Protein AF-0000000068716112 (afdb_homodimer)

Sequence (1054 aa):
MGLIYKVADQDWEFESIHKLNYKTFVEEIPQHEETKDRFRIDRFHEENTYLICLDEDRLVGMVAVRGKRPFSLDYKISNLDVYLQEHGEKVYEIRLLSVEREYRNGRALLGLIRFLHRYLLLNGYELALISATTRELALYEQMGFKVFHTLVGTEEAAFQPMYVTPAMFEESSVGGIMTKEYTFLPGPVDIEENVRKAFSTRPISHRSKSFQVMMDNVKKRLLYMTKAKHVQLMLGTGTLANDAIALQLRSLKGKGLVLTNGEFGNRLVGHAKRAQLHFDTYKKEMGDPFIYTELEEIMTTGNYEWLWFVHHETSTGMLNDLNELNTLCNENQIKLCVDCISSIGAIPLDLKDVYFASGVSGKAIKSYTGISFVFHNHIVKINEAVPAYMDIGMYEENESIPYSQSWNLIYALQEALKRFEDEKVFVKIKETYEYIEEVITDMGLKLVSPKEHAAKIILTIQLSEGQSSKTVGDALALQGYIVHYESAYLQKNNWIQIACLNHYKERDMKRMLNCLQMCLFQSGVHIMGLIYKVADQDWEFESIHKLNYKTFVEEIPQHEETKDRFRIDRFHEENTYLICLDEDRLVGMVAVRGKRPFSLDYKISNLDVYLQEHGEKVYEIRLLSVEREYRNGRALLGLIRFLHRYLLLNGYELALISATTRELALYEQMGFKVFHTLVGTEEAAFQPMYVTPAMFEESSVGGIMTKEYTFLPGPVDIEENVRKAFSTRPISHRSKSFQVMMDNVKKRLLYMTKAKHVQLMLGTGTLANDAIALQLRSLKGKGLVLTNGEFGNRLVGHAKRAQLHFDTYKKEMGDPFIYTELEEIMTTGNYEWLWFVHHETSTGMLNDLNELNTLCNENQIKLCVDCISSIGAIPLDLKDVYFASGVSGKAIKSYTGISFVFHNHIVKINEAVPAYMDIGMYEENESIPYSQSWNLIYALQEALKRFEDEKVFVKIKETYEYIEEVITDMGLKLVSPKEHAAKIILTIQLSEGQSSKTVGDALALQGYIVHYESAYLQKNNWIQIACLNHYKERDMKRMLNCLQMCLFQSGVHI

InterPro domains:
  IPR000182 GNAT domain [PS51186] (3-167)
  IPR000192 Aminotransferase class V domain [PF00266] (201-378)
  IPR015421 Pyridoxal phosphate-dependent transferase, major domain [G3DSA:3.40.640.10] (192-424)
  IPR015422 Pyridoxal phosphate-dependent transferase, small domain [G3DSA:3.90.1150.10] (184-517)
  IPR015424 Pyridoxal phosphate-dependent transferase [SSF53383] (179-519)
  IPR016181 Acyl-CoA N-acyltransferase [SSF55729] (5-164)

Secondary structure (DSSP, 8-state):
---EEEE--SHHHHHHHHHHHHIIIIIIS--S---TT-----TTTTT-EEEEEEETTEEEEEEEEE-SSSPGGGGT-TTHHHHHHHH-SSEEEEEEEEE-GGGTTTHHHHHHHHHHHHHHHHTT-SEEEEEEEGGGHHHHHHTT-EE-S--EE-SSSEEEEEEE-HHHHHHSHHHHHH---EE--SSS-PPPHHHHHHHTSPP--TTSHHHHHHHHHHHHHHHHHH--SEEEEEES-HHHHHHHHHHHHTT--S-EEEEESSHHHHHHHHHHHHTT--EEEEE--TTPPP-HHHHHHHHHHTT-SEEEEESEETTTTEE--HHHHHHHHHHTTPEEEEE-TTTBTTB----TT-SEEEEESSSTT-S-S-EEEEEESSPPPP-TTS-GGG-HHHHHHTTT-SS---HHHHHHHHHHHGGGGSTHHHHHHHHHHHHHHHHHHHTTPEESS-GGGB-TTEEEEEPPTTS-HHHHHHHHHHTTEE-B--SHHHHHHTEEEEE--S---HHHHHHHHHHHHHHHH-SS---/-PPEEEE--SHHHHHHHHHHHHIIIIIIS--S---TT-----TTTTT-EEEEEEETTEEEEEEEEE-SSSPGGGGT-TTHHHHHHTT-SSEEEEEEEEE-GGGTTTHHHHHHHHHHHHHHHHTT-SEEEEEEEGGGHHHHHHTT-EE-S--EE-SSSEEEEEEE-HHHHHHSHHHHHH---EE--SSS-PPPHHHHHHHTSPP--TTSHHHHHHHHHHHHHHHHHH--SEEEEEES-HHHHHHHHHHHHTT--S-EEEEESSHHHHHHHHHHHHTT--EEEEE--TTPPP-HHHHHHHHHHS--SEEEEESEETTTTEE--HHHHHHHHHHTTPEEEEE-TTTBTTB----TT-SEEEEESSSTT-S-S-EEEEEESSPPPP-TTS-GGG-HHHHHHTTT-SS---HHHHHHHHHHHGGGGSTHHHHHHHHHHHHHHHHHHHTTPEESS-GGGB-TTEEEEEPPTTS-HHHHHHHHHHTTEE-B--SHHHHHHTEEEEE--S---HHHHHHHHHHHHHHHH-SS---

Foldseek 3Di:
DDKFKDWDDDDVVVQLLQQQLLCVCVPVQNQDDDDPVNGHDDPCNVQWTKIFIDDVPHTFWIKIKGQDDDDPVVVWDVPVVVVDVVFDDREMEIDDTDGHPVPPPCRRNLLSVLLVLLVCVVVPHRKYKYFAWPVCVVVCVLQQWDFDDDWTDDPSTITTITMHGNVSRCPGNSNVVRQFFAEQELFQHDADPQLVVLLPDDWDFCPDPVNLVLLVLLFVLLCVQAVFDGKAKAFAAQLLQLLLVLLLCLVPPFEEEQEDAADVSVVSVVSNVVNVGHYYYDYDHHQDADDVVVVLVCLQVVLHQEYEYEQQRPLQQFGHDPPSVLVSCVVSVHAYEYECASVRLQAGHYCHRHAWYKYFQRGLLNHNGTMMMITGNDQFAADPVDDPSSGVNCRSVVVNPNDGDTSSRSSSSSSSSVVSVDNVLNVQLLVQLVVVVVLCVVLVWDFSHDPVGGNSFKTKTQADPVDALVQLQSQLSSVRYHWAQPDPSNRVRRIIMGGSSDRDDPVVVVVSSLSSSCSRPPVRSPD/DDKFKDWDDDDVVVQLLQQQLLCVCVPVQNQDDDDPVNGHDDPCNVQWTKIFIDDVPHTFWIKIKGQDDDDPVVVWDVPVVVVDVVFDDREMEIDDTDGHPVPPPCRRNLLSVLLVLLVCVVVPHRKYKYFAWPVCVVVCVLQQWDADDDWTGDPSTITTITMHGNVSRCPGNSNVVRQFFAEQELFQHDADPQLVVLLPDDWDFCPDPVNLVLLVLLFVLLCVQAVFDGKAKAFAAQLLQLLLVLLLCLVPPFEEEQEDAADVSVVSVVSNVVNVGHYYYDYDHHQDADDVVVVLVCLQPVLHQEYEYEQQRPLQQFGHDPPSVLVSCVVSVHAYEYECASVRLQAGHYCHRHAWYKYFQRGLLNHNGTMMMITGNDQFAADPVDDPSSGVNCRSVVVNPNDGDTSSRSSSSSSSSVVSVDNVLNVQLLVQLVVVVVLCVVLVWDFSHDPVGGNSFKTKTQADPVDALVQLQSQLSSVRYHWAQPDPSNRVRRIIMGGSSDRDDPVVVVVSSLSSSCVRPPVRSPD

Organism: Bacillus thuringiensis (NCBI:txid1428)

pLDDT: mean 93.8, std 7.83, range [31.08, 98.94]

Structure (mmCIF, N/CA/C/O backbone):
data_AF-0000000068716112-model_v1
#
loop_
_entity.id
_entity.type
_entity.pdbx_description
1 polymer 'GNAT family N-acetyltransferase'
#
loop_
_atom_site.group_PDB
_atom_site.id
_atom_site.type_symbol
_atom_site.label_atom_id
_atom_site.label_alt_id
_atom_site.label_comp_id
_atom_site.label_asym_id
_atom_site.label_entity_id
_atom_site.label_seq_id
_atom_site.pdbx_PDB_ins_code
_atom_site.Cartn_x
_atom_site.Cartn_y
_atom_site.Cartn_z
_atom_site.occupancy
_atom_site.B_iso_or_equiv
_atom_site.auth_seq_id
_atom_site.auth_comp_id
_atom_site.auth_asym_id
_atom_site.auth_atom_id
_atom_site.pdbx_PDB_model_num
ATOM 1 N N . MET A 1 1 ? 30.016 -29.625 -19.828 1 50.44 1 MET A N 1
ATOM 2 C CA . MET A 1 1 ? 28.578 -29.547 -19.688 1 50.44 1 MET A CA 1
ATOM 3 C C . MET A 1 1 ? 28.203 -29.094 -18.281 1 50.44 1 MET A C 1
ATOM 5 O O . MET A 1 1 ? 28.938 -29.344 -17.312 1 50.44 1 MET A O 1
ATOM 9 N N . GLY A 1 2 ? 27.344 -28 -18.125 1 78 2 GLY A N 1
ATOM 10 C CA . GLY A 1 2 ? 27.125 -27.297 -16.875 1 78 2 GLY A CA 1
ATOM 11 C C . GLY A 1 2 ? 26.422 -28.141 -15.828 1 78 2 GLY A C 1
ATOM 12 O O . GLY A 1 2 ? 25.844 -29.172 -16.141 1 78 2 GLY A O 1
ATOM 13 N N . LEU A 1 3 ? 26.672 -28.141 -14.578 1 91 3 LEU A N 1
ATOM 14 C CA . LEU A 1 3 ? 26.078 -28.828 -13.438 1 91 3 LEU A CA 1
ATOM 15 C C . LEU A 1 3 ? 24.562 -28.688 -13.445 1 91 3 LEU A C 1
ATOM 17 O O . LEU A 1 3 ? 24.031 -27.625 -13.797 1 91 3 LEU A O 1
ATOM 21 N N . ILE A 1 4 ? 23.938 -29.812 -13.273 1 91.06 4 ILE A N 1
ATOM 22 C CA . ILE A 1 4 ? 22.484 -29.828 -13.219 1 91.06 4 ILE A CA 1
ATOM 23 C C . ILE A 1 4 ? 22.016 -30.016 -11.773 1 91.06 4 ILE A C 1
ATOM 25 O O . ILE A 1 4 ? 22.516 -30.891 -11.062 1 91.06 4 ILE A O 1
ATOM 29 N N . TYR A 1 5 ? 21.125 -29.234 -11.367 1 94.12 5 TYR A N 1
ATOM 30 C CA . TYR A 1 5 ? 20.547 -29.328 -10.039 1 94.12 5 TYR A CA 1
ATOM 31 C C . TYR A 1 5 ? 19.078 -29.734 -10.109 1 94.12 5 TYR A C 1
ATOM 33 O O . TYR A 1 5 ? 18.297 -29.125 -10.859 1 94.12 5 TYR A O 1
ATOM 41 N N . LYS A 1 6 ? 18.688 -30.719 -9.383 1 93.38 6 LYS A N 1
ATOM 42 C CA . LYS A 1 6 ? 17.297 -31.188 -9.438 1 93.38 6 LYS A CA 1
ATOM 43 C C . LYS A 1 6 ? 16.938 -31.984 -8.188 1 93.38 6 LYS A C 1
ATOM 45 O O . LYS A 1 6 ? 17.797 -32.25 -7.348 1 93.38 6 LYS A O 1
ATOM 50 N N . VAL A 1 7 ? 15.672 -32.25 -8.062 1 94.94 7 VAL A N 1
ATOM 51 C CA . VAL A 1 7 ? 15.195 -33.188 -7.047 1 94.94 7 VAL A CA 1
ATOM 52 C C . VAL A 1 7 ? 15.359 -34.625 -7.555 1 94.94 7 VAL A C 1
ATOM 54 O O . VAL A 1 7 ? 14.953 -34.938 -8.672 1 94.94 7 VAL A O 1
ATOM 57 N N . ALA A 1 8 ? 16 -35.469 -6.746 1 96.06 8 ALA A N 1
ATOM 58 C CA . ALA A 1 8 ? 16.188 -36.844 -7.156 1 96.06 8 ALA A CA 1
ATOM 59 C C . ALA A 1 8 ? 14.859 -37.531 -7.406 1 96.06 8 ALA A C 1
ATOM 61 O O . ALA A 1 8 ? 13.93 -37.406 -6.598 1 96.06 8 ALA A O 1
ATOM 62 N N . ASP A 1 9 ? 14.789 -38.25 -8.562 1 92 9 ASP A N 1
ATOM 63 C CA . ASP A 1 9 ? 13.523 -38.906 -8.875 1 92 9 ASP A CA 1
ATOM 64 C C . ASP A 1 9 ? 13.75 -40.188 -9.664 1 92 9 ASP A C 1
ATOM 66 O O . ASP A 1 9 ? 12.797 -40.844 -10.078 1 92 9 ASP A O 1
ATOM 70 N N . GLN A 1 10 ? 15.039 -40.531 -9.852 1 93.25 10 GLN A N 1
ATOM 71 C CA . GLN A 1 10 ? 15.367 -41.75 -10.57 1 93.25 10 GLN A CA 1
ATOM 72 C C . GLN A 1 10 ? 16.047 -42.75 -9.656 1 93.25 10 GLN A C 1
ATOM 74 O O . GLN A 1 10 ? 16.766 -42.375 -8.734 1 93.25 10 GLN A O 1
ATOM 79 N N . ASP A 1 11 ? 15.984 -43.938 -10.023 1 94.81 11 ASP A N 1
ATOM 80 C CA . ASP A 1 11 ? 16.516 -45 -9.195 1 94.81 11 ASP A CA 1
ATOM 81 C C . ASP A 1 11 ? 18.047 -44.906 -9.086 1 94.81 11 ASP A C 1
ATOM 83 O O . ASP A 1 11 ? 18.594 -45.062 -7.996 1 94.81 11 ASP A O 1
ATOM 87 N N . TRP A 1 12 ? 18.641 -44.656 -10.195 1 95.5 12 TRP A N 1
ATOM 88 C CA . TRP A 1 12 ? 20.094 -44.625 -10.18 1 95.5 12 TRP A CA 1
ATOM 89 C C . TRP A 1 12 ? 20.609 -43.469 -9.32 1 95.5 12 TRP A C 1
ATOM 91 O O . TRP A 1 12 ? 21.688 -43.531 -8.734 1 95.5 12 TRP A O 1
ATOM 101 N N . GLU A 1 13 ? 19.844 -42.406 -9.266 1 96.25 13 GLU A N 1
ATOM 102 C CA . GLU A 1 13 ? 20.203 -41.25 -8.43 1 96.25 13 GLU A CA 1
ATOM 103 C C . GLU A 1 13 ? 20.188 -41.625 -6.949 1 96.25 13 GLU A C 1
ATOM 105 O O . GLU A 1 13 ? 21.109 -41.281 -6.207 1 96.25 13 GLU A O 1
ATOM 110 N N . PHE A 1 14 ? 19.203 -42.375 -6.555 1 96.81 14 PHE A N 1
ATOM 111 C CA . PHE A 1 14 ? 19.094 -42.781 -5.16 1 96.81 14 PHE A CA 1
ATOM 112 C C . PHE A 1 14 ? 20.234 -43.719 -4.785 1 96.81 14 PHE A C 1
ATOM 114 O O . PHE A 1 14 ? 20.766 -43.656 -3.68 1 96.81 14 PHE A O 1
ATOM 121 N N . GLU A 1 15 ? 20.594 -44.594 -5.695 1 96.12 15 GLU A N 1
ATOM 122 C CA . GLU A 1 15 ? 21.734 -45.469 -5.461 1 96.12 15 GLU A CA 1
ATOM 123 C C . GLU A 1 15 ? 23.016 -44.656 -5.258 1 96.12 15 GLU A C 1
ATOM 125 O O . GLU A 1 15 ? 23.797 -44.938 -4.348 1 96.12 15 GLU A O 1
ATOM 130 N N . SER A 1 16 ? 23.172 -43.719 -6.145 1 96.44 16 SER A N 1
ATOM 131 C CA . SER A 1 16 ? 24.328 -42.844 -6.047 1 96.44 16 SER A CA 1
ATOM 132 C C . SER A 1 16 ? 24.312 -42.062 -4.75 1 96.44 16 SER A C 1
ATOM 134 O O . SER A 1 16 ? 25.375 -41.781 -4.172 1 96.44 16 SER A O 1
ATOM 136 N N . ILE A 1 17 ? 23.156 -41.656 -4.301 1 97.5 17 ILE A N 1
ATOM 137 C CA . ILE A 1 17 ? 22.984 -40.906 -3.053 1 97.5 17 ILE A CA 1
ATOM 138 C C . ILE A 1 17 ? 23.469 -41.75 -1.881 1 97.5 17 ILE A C 1
ATOM 140 O O . ILE A 1 17 ? 24.219 -41.281 -1.027 1 97.5 17 ILE A O 1
ATOM 144 N N . HIS A 1 18 ? 23.109 -43 -1.832 1 96.5 18 HIS A N 1
ATOM 145 C CA . HIS A 1 18 ? 23.516 -43.906 -0.754 1 96.5 18 HIS A CA 1
ATOM 146 C C . HIS A 1 18 ? 25.031 -44.125 -0.752 1 96.5 18 HIS A C 1
ATOM 148 O O . HIS A 1 18 ? 25.641 -44.219 0.312 1 96.5 18 HIS A O 1
ATOM 154 N N . LYS A 1 19 ? 25.609 -44.156 -1.897 1 95.44 19 LYS A N 1
ATOM 155 C CA . LYS A 1 19 ? 27.062 -44.312 -2.018 1 95.44 19 LYS A CA 1
ATOM 156 C C . LYS A 1 19 ? 27.797 -43.062 -1.527 1 95.44 19 LYS A C 1
ATOM 158 O O . LYS A 1 19 ? 28.797 -43.188 -0.804 1 95.44 19 LYS A O 1
ATOM 163 N N . LEU A 1 20 ? 27.297 -41.969 -1.969 1 95.19 20 LEU A N 1
ATOM 164 C CA . LEU A 1 20 ? 27.922 -40.719 -1.538 1 95.19 20 LEU A CA 1
ATOM 165 C C . LEU A 1 20 ? 27.719 -40.5 -0.041 1 95.19 20 LEU A C 1
ATOM 167 O O . LEU A 1 20 ? 28.609 -39.969 0.634 1 95.19 20 LEU A O 1
ATOM 171 N N . ASN A 1 21 ? 26.594 -40.844 0.463 1 94.19 21 ASN A N 1
ATOM 172 C CA . ASN A 1 21 ? 26.344 -40.812 1.898 1 94.19 21 ASN A CA 1
ATOM 173 C C . ASN A 1 21 ? 27.375 -41.594 2.678 1 94.19 21 ASN A C 1
ATOM 175 O O . ASN A 1 21 ? 27.906 -41.125 3.678 1 94.19 21 ASN A O 1
ATOM 179 N N . TYR A 1 22 ? 27.641 -42.75 2.225 1 93.44 22 TYR A N 1
ATOM 180 C CA . TYR A 1 22 ? 28.609 -43.625 2.863 1 93.44 22 TYR A CA 1
ATOM 181 C C . TYR A 1 22 ? 30.016 -43.031 2.805 1 93.44 22 TYR A C 1
ATOM 183 O O . TYR A 1 22 ? 30.703 -42.938 3.822 1 93.44 22 TYR A O 1
ATOM 191 N N . LYS A 1 23 ? 30.375 -42.594 1.644 1 92.31 23 LYS A N 1
ATOM 192 C CA . LYS A 1 23 ? 31.703 -42.031 1.439 1 92.31 23 LYS A CA 1
ATOM 193 C C . LYS A 1 23 ? 31.938 -40.844 2.365 1 92.31 23 LYS A C 1
ATOM 195 O O . LYS A 1 23 ? 33 -40.719 2.98 1 92.31 23 LYS A O 1
ATOM 200 N N . THR A 1 24 ? 30.984 -40 2.488 1 89.44 24 THR A N 1
ATOM 201 C CA . THR A 1 24 ? 31.156 -38.75 3.227 1 89.44 24 THR A CA 1
ATOM 202 C C . THR A 1 24 ? 31 -39 4.727 1 89.44 24 THR A C 1
ATOM 204 O O . THR A 1 24 ? 31.828 -38.562 5.52 1 89.44 24 THR A O 1
ATOM 207 N N . PHE A 1 25 ? 30.016 -39.781 5.148 1 87.31 25 PHE A N 1
ATOM 208 C CA . PHE A 1 25 ? 29.625 -39.781 6.555 1 87.31 25 PHE A CA 1
ATOM 209 C C . PHE A 1 25 ? 30.062 -41.062 7.246 1 87.31 25 PHE A C 1
ATOM 211 O O . PHE A 1 25 ? 29.797 -41.25 8.43 1 87.31 25 PHE A O 1
ATOM 218 N N . VAL A 1 26 ? 30.703 -41.906 6.508 1 84.44 26 VAL A N 1
ATOM 219 C CA . VAL A 1 26 ? 31.312 -43.094 7.113 1 84.44 26 VAL A CA 1
ATOM 220 C C . VAL A 1 26 ? 32.812 -43.031 6.922 1 84.44 26 VAL A C 1
ATOM 222 O O . VAL A 1 26 ? 33.594 -43.188 7.883 1 84.44 26 VAL A O 1
ATOM 225 N N . GLU A 1 27 ? 33.25 -42.656 5.789 1 86.19 27 GLU A N 1
ATOM 226 C CA . GLU A 1 27 ? 34.688 -42.719 5.48 1 86.19 27 GLU A CA 1
ATOM 227 C C . GLU A 1 27 ? 35.375 -41.375 5.805 1 86.19 27 GLU A C 1
ATOM 229 O O . GLU A 1 27 ? 36.406 -41.375 6.445 1 86.19 27 GLU A O 1
ATOM 234 N N . GLU A 1 28 ? 34.812 -40.344 5.398 1 84 28 GLU A N 1
ATOM 235 C CA . GLU A 1 28 ? 35.469 -39.062 5.582 1 84 28 GLU A CA 1
ATOM 236 C C . GLU A 1 28 ? 35.25 -38.5 6.984 1 84 28 GLU A C 1
ATOM 238 O O . GLU A 1 28 ? 36.156 -37.969 7.617 1 84 28 GLU A O 1
ATOM 243 N N . ILE A 1 29 ? 33.969 -38.594 7.383 1 77.88 29 ILE A N 1
ATOM 244 C CA . ILE A 1 29 ? 33.594 -38.219 8.734 1 77.88 29 ILE A CA 1
ATOM 245 C C . ILE A 1 29 ? 33.094 -39.438 9.508 1 77.88 29 ILE A C 1
ATOM 247 O O . ILE A 1 29 ? 31.922 -39.812 9.352 1 77.88 29 ILE A O 1
ATOM 251 N N . PRO A 1 30 ? 33.938 -39.969 10.25 1 72.56 30 PRO A N 1
ATOM 252 C CA . PRO A 1 30 ? 33.562 -41.25 10.859 1 72.56 30 PRO A CA 1
ATOM 253 C C . PRO A 1 30 ? 32.438 -41.125 11.891 1 72.56 30 PRO A C 1
ATOM 255 O O . PRO A 1 30 ? 32.719 -40.969 13.086 1 72.56 30 PRO A O 1
ATOM 258 N N . GLN A 1 31 ? 31.234 -41.094 11.453 1 70.62 31 GLN A N 1
ATOM 259 C CA . GLN A 1 31 ? 30.078 -41 12.32 1 70.62 31 GLN A CA 1
ATOM 260 C C . GLN A 1 31 ? 29.375 -42.344 12.492 1 70.62 31 GLN A C 1
ATOM 262 O O . GLN A 1 31 ? 28.641 -42.531 13.461 1 70.62 31 GLN A O 1
ATOM 267 N N . HIS A 1 32 ? 29.656 -43.188 11.492 1 76.19 32 HIS A N 1
ATOM 268 C CA . HIS A 1 32 ? 28.906 -44.438 11.469 1 76.19 32 HIS A CA 1
ATOM 269 C C . HIS A 1 32 ? 29.828 -45.625 11.25 1 76.19 32 HIS A C 1
ATOM 271 O O . HIS A 1 32 ? 30.984 -45.438 10.859 1 76.19 32 HIS A O 1
ATOM 277 N N . GLU A 1 33 ? 29.266 -46.75 11.422 1 76.31 33 GLU A N 1
ATOM 278 C CA . GLU A 1 33 ? 30.031 -47.969 11.273 1 76.31 33 GLU A CA 1
ATOM 279 C C . GLU A 1 33 ? 30.234 -48.344 9.797 1 76.31 33 GLU A C 1
ATOM 281 O O . GLU A 1 33 ? 29.359 -48.062 8.969 1 76.31 33 GLU A O 1
ATOM 286 N N . GLU A 1 34 ? 31.422 -48.875 9.539 1 81.69 34 GLU A N 1
ATOM 287 C CA . GLU A 1 34 ? 31.734 -49.281 8.172 1 81.69 34 GLU A CA 1
ATOM 288 C C . GLU A 1 34 ? 30.906 -50.5 7.766 1 81.69 34 GLU A C 1
ATOM 290 O O . GLU A 1 34 ? 30.594 -51.344 8.602 1 81.69 34 GLU A O 1
ATOM 295 N N . THR A 1 35 ? 30.438 -50.438 6.562 1 78.56 35 THR A N 1
ATOM 296 C CA . THR A 1 35 ? 29.703 -51.594 6.023 1 78.56 35 THR A CA 1
ATOM 297 C C . THR A 1 35 ? 30.438 -52.188 4.828 1 78.56 35 THR A C 1
ATOM 299 O O . THR A 1 35 ? 31.172 -51.469 4.125 1 78.56 35 THR A O 1
ATOM 302 N N . LYS A 1 36 ? 30.234 -53.406 4.594 1 77.62 36 LYS A N 1
ATOM 303 C CA . LYS A 1 36 ? 30.922 -54.125 3.527 1 77.62 36 LYS A CA 1
ATOM 304 C C . LYS A 1 36 ? 30.484 -53.625 2.154 1 77.62 36 LYS A C 1
ATOM 306 O O . LYS A 1 36 ? 31.312 -53.469 1.251 1 77.62 36 LYS A O 1
ATOM 311 N N . ASP A 1 37 ? 29.281 -53.344 1.991 1 81.88 37 ASP A N 1
ATOM 312 C CA . ASP A 1 37 ? 28.719 -53 0.694 1 81.88 37 ASP A CA 1
ATOM 313 C C . ASP A 1 37 ? 28.984 -51.531 0.362 1 81.88 37 ASP A C 1
ATOM 315 O O . ASP A 1 37 ? 28.641 -51.062 -0.726 1 81.88 37 ASP A O 1
ATOM 319 N N . ARG A 1 38 ? 29.562 -50.812 1.226 1 86.56 38 ARG A N 1
ATOM 320 C CA . ARG A 1 38 ? 29.969 -49.406 1.066 1 86.56 38 ARG A CA 1
ATOM 321 C C . ARG A 1 38 ? 28.812 -48.562 0.618 1 86.56 38 ARG A C 1
ATOM 323 O O . ARG A 1 38 ? 28.938 -47.781 -0.34 1 86.56 38 ARG A O 1
ATOM 330 N N . PHE A 1 39 ? 27.578 -48.844 1.138 1 88.88 39 PHE A N 1
ATOM 331 C CA . PHE A 1 39 ? 26.391 -48.031 0.961 1 88.88 39 PHE A CA 1
ATOM 332 C C . PHE A 1 39 ? 25.734 -47.719 2.305 1 88.88 39 PHE A C 1
ATOM 334 O O . PHE A 1 39 ? 25.812 -48.5 3.236 1 88.88 39 PHE A O 1
ATOM 341 N N . ARG A 1 40 ? 25.125 -46.438 2.434 1 91.12 40 ARG A N 1
ATOM 342 C CA . ARG A 1 40 ? 24.406 -46.062 3.652 1 91.12 40 ARG A CA 1
ATOM 343 C C . ARG A 1 40 ? 23.078 -45.375 3.326 1 91.12 40 ARG A C 1
ATOM 345 O O . ARG A 1 40 ? 23.031 -44.375 2.613 1 91.12 40 ARG A O 1
ATOM 352 N N . ILE A 1 41 ? 22.109 -46.031 3.811 1 93.81 41 ILE A N 1
ATOM 353 C CA . ILE A 1 41 ? 20.766 -45.438 3.686 1 93.81 41 ILE A CA 1
ATOM 354 C C . ILE A 1 41 ? 20.438 -44.625 4.934 1 93.81 41 ILE A C 1
ATOM 356 O O . ILE A 1 41 ? 20.5 -45.156 6.051 1 93.81 41 ILE A O 1
ATOM 360 N N . ASP A 1 42 ? 20.109 -43.375 4.727 1 93.88 42 ASP A N 1
ATOM 361 C CA . ASP A 1 42 ? 19.734 -42.5 5.84 1 93.88 42 ASP A CA 1
ATOM 362 C C . ASP A 1 42 ? 18.484 -43 6.543 1 93.88 42 ASP A C 1
ATOM 364 O O . ASP A 1 42 ? 17.562 -43.5 5.891 1 93.88 42 ASP A O 1
ATOM 368 N N . ARG A 1 43 ? 18.453 -42.906 7.84 1 93.19 43 ARG A N 1
ATOM 369 C CA . ARG A 1 43 ? 17.344 -43.438 8.641 1 93.19 43 ARG A CA 1
ATOM 370 C C . ARG A 1 43 ? 16.031 -42.781 8.25 1 93.19 43 ARG A C 1
ATOM 372 O O . ARG A 1 43 ? 14.961 -43.344 8.453 1 93.19 43 ARG A O 1
ATOM 379 N N . PHE A 1 44 ? 16.031 -41.531 7.672 1 95.94 44 PHE A N 1
ATOM 380 C CA . PHE A 1 44 ? 14.82 -40.812 7.281 1 95.94 44 PHE A CA 1
ATOM 381 C C . PHE A 1 44 ? 14.625 -40.875 5.773 1 95.94 44 PHE A C 1
ATOM 383 O O . PHE A 1 44 ? 13.938 -40.031 5.203 1 95.94 44 PHE A O 1
ATOM 390 N N . HIS A 1 45 ? 15.211 -41.75 5.074 1 96.06 45 HIS A N 1
ATOM 391 C CA . HIS A 1 45 ? 15.266 -41.812 3.619 1 96.06 45 HIS A CA 1
ATOM 392 C C . HIS A 1 45 ? 13.875 -41.719 3.004 1 96.06 45 HIS A C 1
ATOM 394 O O . HIS A 1 45 ? 13.688 -41 2.02 1 96.06 45 HIS A O 1
ATOM 400 N N . GLU A 1 46 ? 12.883 -42.281 3.627 1 95 46 GLU A N 1
ATOM 401 C CA . GLU A 1 46 ? 11.539 -42.344 3.045 1 95 46 GLU A CA 1
ATOM 402 C C . GLU A 1 46 ? 10.875 -40.969 3.084 1 95 46 GLU A C 1
ATOM 404 O O . GLU A 1 46 ? 9.984 -40.688 2.277 1 95 46 GLU A O 1
ATOM 409 N N . GLU A 1 47 ? 11.305 -40.125 3.982 1 95.88 47 GLU A N 1
ATOM 410 C CA . GLU A 1 47 ? 10.688 -38.812 4.152 1 95.88 47 GLU A CA 1
ATOM 411 C C . GLU A 1 47 ? 11.578 -37.719 3.602 1 95.88 47 GLU A C 1
ATOM 413 O O . GLU A 1 47 ? 11.148 -36.562 3.463 1 95.88 47 GLU A O 1
ATOM 418 N N . ASN A 1 48 ? 12.75 -38.062 3.246 1 97.19 48 ASN A N 1
ATOM 419 C CA . ASN A 1 48 ? 13.703 -37.062 2.752 1 97.19 48 ASN A CA 1
ATOM 420 C C . ASN A 1 48 ? 13.375 -36.625 1.326 1 97.19 48 ASN A C 1
ATOM 422 O O . ASN A 1 48 ? 12.961 -37.469 0.504 1 97.19 48 ASN A O 1
ATOM 426 N N . THR A 1 49 ? 13.469 -35.406 1.067 1 97.69 49 THR A N 1
ATOM 427 C CA . THR A 1 49 ? 13.648 -34.906 -0.293 1 97.69 49 THR A CA 1
ATOM 428 C C . THR A 1 49 ? 15.125 -34.656 -0.585 1 97.69 49 THR A C 1
ATOM 430 O O . THR A 1 49 ? 15.773 -33.875 0.114 1 97.69 49 THR A O 1
ATOM 433 N N . TYR A 1 50 ? 15.672 -35.312 -1.598 1 98.44 50 TYR A N 1
ATOM 434 C CA . TYR A 1 50 ? 17.078 -35.125 -1.935 1 98.44 50 TYR A CA 1
ATOM 435 C C . TYR A 1 50 ? 17.266 -34.156 -3.078 1 98.44 50 TYR A C 1
ATOM 437 O O . TYR A 1 50 ? 16.75 -34.344 -4.176 1 98.44 50 TYR A O 1
ATOM 445 N N . LEU A 1 51 ? 17.875 -33.062 -2.816 1 98.19 51 LEU A N 1
ATOM 446 C CA . LEU A 1 51 ? 18.344 -32.125 -3.832 1 98.19 51 LEU A CA 1
ATOM 447 C C . LEU A 1 51 ? 19.75 -32.469 -4.289 1 98.19 51 LEU A C 1
ATOM 449 O O . LEU A 1 51 ? 20.672 -32.562 -3.469 1 98.19 51 LEU A O 1
ATOM 453 N N . ILE A 1 52 ? 19.969 -32.656 -5.586 1 97.81 52 ILE A N 1
ATOM 454 C CA . ILE A 1 52 ? 21.234 -33.25 -6.031 1 97.81 52 ILE A CA 1
ATOM 455 C C . ILE A 1 52 ? 21.844 -32.375 -7.129 1 97.81 52 ILE A C 1
ATOM 457 O O . ILE A 1 52 ? 21.156 -31.531 -7.727 1 97.81 52 ILE A O 1
ATOM 461 N N . CYS A 1 53 ? 23.078 -32.5 -7.285 1 97 53 CYS A N 1
ATOM 462 C CA . CYS A 1 53 ? 23.875 -31.922 -8.352 1 97 53 CYS A CA 1
ATOM 463 C C . CYS A 1 53 ? 24.484 -33 -9.242 1 97 53 CYS A C 1
ATOM 465 O O . CYS A 1 53 ? 25.156 -33.906 -8.758 1 97 53 CYS A O 1
ATOM 467 N N . LEU A 1 54 ? 24.266 -32.906 -10.508 1 95.75 54 LEU A N 1
ATOM 468 C CA . LEU A 1 54 ? 24.75 -33.906 -11.453 1 95.75 54 LEU A CA 1
ATOM 469 C C . LEU A 1 54 ? 25.734 -33.281 -12.438 1 95.75 54 LEU A C 1
ATOM 471 O O . LEU A 1 54 ? 25.562 -32.125 -12.867 1 95.75 54 LEU A O 1
ATOM 475 N N . ASP A 1 55 ? 26.75 -33.875 -12.664 1 95.06 55 ASP A N 1
ATOM 476 C CA . ASP A 1 55 ? 27.594 -33.688 -13.828 1 95.06 55 ASP A CA 1
ATOM 477 C C . ASP A 1 55 ? 27.375 -34.781 -14.867 1 95.06 55 ASP A C 1
ATOM 479 O O . ASP A 1 55 ? 28.016 -35.844 -14.805 1 95.06 55 ASP A O 1
ATOM 483 N N . GLU A 1 56 ? 26.484 -34.469 -15.828 1 88.94 56 GLU A N 1
ATOM 484 C CA . GLU A 1 56 ? 26 -35.469 -16.75 1 88.94 56 GLU A CA 1
ATOM 485 C C . GLU A 1 56 ? 25.312 -36.625 -16.016 1 88.94 56 GLU A C 1
ATOM 487 O O . GLU A 1 56 ? 24.391 -36.375 -15.227 1 88.94 56 GLU A O 1
ATOM 492 N N . ASP A 1 57 ? 25.875 -37.781 -16.047 1 88.81 57 ASP A N 1
ATOM 493 C CA . ASP A 1 57 ? 25.203 -38.938 -15.422 1 88.81 57 ASP A CA 1
ATOM 494 C C . ASP A 1 57 ? 25.906 -39.344 -14.125 1 88.81 57 ASP A C 1
ATOM 496 O O . ASP A 1 57 ? 25.828 -40.5 -13.703 1 88.81 57 ASP A O 1
ATOM 500 N N . ARG A 1 58 ? 26.516 -38.344 -13.531 1 94.69 58 ARG A N 1
ATOM 501 C CA . ARG A 1 58 ? 27.219 -38.594 -12.281 1 94.69 58 ARG A CA 1
ATOM 502 C C . ARG A 1 58 ? 26.734 -37.656 -11.172 1 94.69 58 ARG A C 1
ATOM 504 O O . ARG A 1 58 ? 26.672 -36.438 -11.359 1 94.69 58 ARG A O 1
ATOM 511 N N . LEU A 1 59 ? 26.406 -38.281 -10.062 1 96.75 59 LEU A N 1
ATOM 512 C CA . LEU A 1 59 ? 26.031 -37.469 -8.898 1 96.75 59 LEU A CA 1
ATOM 513 C C . LEU A 1 59 ? 27.281 -36.875 -8.234 1 96.75 59 LEU A C 1
ATOM 515 O O . LEU A 1 59 ? 28.188 -37.625 -7.836 1 96.75 59 LEU A O 1
ATOM 519 N N . VAL A 1 60 ? 27.328 -35.625 -8.117 1 96.75 60 VAL A N 1
ATOM 520 C CA . VAL A 1 60 ? 28.562 -35 -7.617 1 96.75 60 VAL A CA 1
ATOM 521 C C . VAL A 1 60 ? 28.281 -34.281 -6.301 1 96.75 60 VAL A C 1
ATOM 523 O O . VAL A 1 60 ? 29.219 -33.938 -5.574 1 96.75 60 VAL A O 1
ATOM 526 N N . GLY A 1 61 ? 27.031 -34.062 -5.957 1 97.38 61 GLY A N 1
ATOM 527 C CA . GLY A 1 61 ? 26.656 -33.438 -4.703 1 97.38 61 GLY A CA 1
ATOM 528 C C . GLY A 1 61 ? 25.219 -33.719 -4.301 1 97.38 61 GLY A C 1
ATOM 529 O O . GLY A 1 61 ? 24.391 -34.094 -5.137 1 97.38 61 GLY A O 1
ATOM 530 N N . MET A 1 62 ? 24.938 -33.531 -3.006 1 97.88 62 MET A N 1
ATOM 531 C CA . MET A 1 62 ? 23.578 -33.75 -2.523 1 97.88 62 MET A CA 1
ATOM 532 C C . MET A 1 62 ? 23.328 -33 -1.227 1 97.88 62 MET A C 1
ATOM 534 O O . MET A 1 62 ? 24.266 -32.594 -0.54 1 97.88 62 MET A O 1
ATOM 538 N N . VAL A 1 63 ? 22.094 -32.781 -0.945 1 97.5 63 VAL A N 1
ATOM 539 C CA . VAL A 1 63 ? 21.594 -32.312 0.347 1 97.5 63 VAL A CA 1
ATOM 540 C C . VAL A 1 63 ? 20.172 -32.844 0.561 1 97.5 63 VAL A C 1
ATOM 542 O O . VAL A 1 63 ? 19.406 -32.969 -0.394 1 97.5 63 VAL A O 1
ATOM 545 N N . ALA A 1 64 ? 19.875 -33.219 1.737 1 98 64 ALA A N 1
ATOM 546 C CA . ALA A 1 64 ? 18.547 -33.719 2.068 1 98 64 ALA A CA 1
ATOM 547 C C . ALA A 1 64 ? 17.766 -32.719 2.908 1 98 64 ALA A C 1
ATOM 549 O O . ALA A 1 64 ? 18.344 -32.031 3.76 1 98 64 ALA A O 1
ATOM 550 N N . VAL A 1 65 ? 16.469 -32.656 2.641 1 98 65 VAL A N 1
ATOM 551 C CA . VAL A 1 65 ? 15.586 -31.766 3.389 1 98 65 VAL A CA 1
ATOM 552 C C . VAL A 1 65 ? 14.32 -32.5 3.814 1 98 65 VAL A C 1
ATOM 554 O O . VAL A 1 65 ? 13.805 -33.344 3.062 1 98 65 VAL A O 1
ATOM 557 N N . ARG A 1 66 ? 13.93 -32.25 5.016 1 96.88 66 ARG A N 1
ATOM 558 C CA . ARG A 1 66 ? 12.742 -32.938 5.539 1 96.88 66 ARG A CA 1
ATOM 559 C C . ARG A 1 66 ? 11.953 -32 6.457 1 96.88 66 ARG A C 1
ATOM 561 O O . ARG A 1 66 ? 12.539 -31.25 7.25 1 96.88 66 ARG A O 1
ATOM 568 N N . GLY A 1 67 ? 10.562 -32 6.297 1 95 67 GLY A N 1
ATOM 569 C CA . GLY A 1 67 ? 9.711 -31.125 7.078 1 95 67 GLY A CA 1
ATOM 570 C C . GLY A 1 67 ? 8.891 -31.859 8.125 1 95 67 GLY A C 1
ATOM 571 O O . GLY A 1 67 ? 8.102 -31.25 8.844 1 95 67 GLY A O 1
ATOM 572 N N . LYS A 1 68 ? 9.109 -33.156 8.273 1 94.38 68 LYS A N 1
ATOM 573 C CA . LYS A 1 68 ? 8.32 -33.969 9.195 1 94.38 68 LYS A CA 1
ATOM 574 C C . LYS A 1 68 ? 9.117 -34.281 10.461 1 94.38 68 LYS A C 1
ATOM 576 O O . LYS A 1 68 ? 10.281 -34.688 10.383 1 94.38 68 LYS A O 1
ATOM 581 N N . ARG A 1 69 ? 8.531 -34.094 11.602 1 91.94 69 ARG A N 1
ATOM 582 C CA . ARG A 1 69 ? 9.125 -34.438 12.883 1 91.94 69 ARG A CA 1
ATOM 583 C C . ARG A 1 69 ? 8.922 -35.906 13.211 1 91.94 69 ARG A C 1
ATOM 585 O O . ARG A 1 69 ? 7.992 -36.562 12.711 1 91.94 69 ARG A O 1
ATOM 592 N N . PRO A 1 70 ? 9.805 -36.469 14.008 1 94.75 70 PRO A N 1
ATOM 593 C CA . PRO A 1 70 ? 10.945 -35.844 14.672 1 94.75 70 PRO A CA 1
ATOM 594 C C . PRO A 1 70 ? 12.141 -35.625 13.742 1 94.75 70 PRO A C 1
ATOM 596 O O . PRO A 1 70 ? 12.367 -36.469 12.852 1 94.75 70 PRO A O 1
ATOM 599 N N . PHE A 1 71 ? 12.805 -34.594 13.969 1 95.19 71 PHE A N 1
ATOM 600 C CA . PHE A 1 71 ? 14.062 -34.344 13.273 1 95.19 71 PHE A CA 1
ATOM 601 C C . PHE A 1 71 ? 15.203 -35.094 13.93 1 95.19 71 PHE A C 1
ATOM 603 O O . PHE A 1 71 ? 15.062 -35.625 15.031 1 95.19 71 PHE A O 1
ATOM 610 N N . SER A 1 72 ? 16.359 -35.25 13.219 1 94 72 SER A N 1
ATOM 611 C CA . SER A 1 72 ? 17.562 -35.812 13.828 1 94 72 SER A CA 1
ATOM 612 C C . SER A 1 72 ? 17.969 -35.062 15.078 1 94 72 SER A C 1
ATOM 614 O O . SER A 1 72 ? 18.438 -35.656 16.047 1 94 72 SER A O 1
ATOM 616 N N . LEU A 1 73 ? 17.719 -33.781 15.07 1 94 73 LEU A N 1
ATOM 617 C CA . LEU A 1 73 ? 18.078 -32.906 16.188 1 94 73 LEU A CA 1
ATOM 618 C C . LEU A 1 73 ? 17.188 -33.156 17.391 1 94 73 LEU A C 1
ATOM 620 O O . LEU A 1 73 ? 17.578 -32.844 18.531 1 94 73 LEU A O 1
ATOM 624 N N . ASP A 1 74 ? 15.969 -33.625 17.172 1 93.75 74 ASP A N 1
ATOM 625 C CA . ASP A 1 74 ? 15.078 -33.969 18.281 1 93.75 74 ASP A CA 1
ATOM 626 C C . ASP A 1 74 ? 15.703 -35.031 19.188 1 93.75 74 ASP A C 1
ATOM 628 O O . ASP A 1 74 ? 15.406 -35.062 20.375 1 93.75 74 ASP A O 1
ATOM 632 N N . TYR A 1 75 ? 16.578 -35.844 18.641 1 91.62 75 TYR A N 1
ATOM 633 C CA . TYR A 1 75 ? 17.188 -36.938 19.391 1 91.62 75 TYR A CA 1
ATOM 634 C C . TYR A 1 75 ? 18.469 -36.469 20.094 1 91.62 75 TYR A C 1
ATOM 636 O O . TYR A 1 75 ? 19.016 -37.188 20.938 1 91.62 75 TYR A O 1
ATOM 644 N N . LYS A 1 76 ? 18.891 -35.312 19.797 1 90.38 76 LYS A N 1
ATOM 645 C CA . LYS A 1 76 ? 20.156 -34.812 20.344 1 90.38 76 LYS A CA 1
ATOM 646 C C . LYS A 1 76 ? 19.891 -33.688 21.344 1 90.38 76 LYS A C 1
ATOM 648 O O . LYS A 1 76 ? 20.75 -33.375 22.172 1 90.38 76 LYS A O 1
ATOM 653 N N . ILE A 1 77 ? 18.766 -32.969 21.109 1 91.94 77 ILE A N 1
ATOM 654 C CA . ILE A 1 77 ? 18.438 -31.812 21.938 1 91.94 77 ILE A CA 1
ATOM 655 C C . ILE A 1 77 ? 17.094 -32.031 22.625 1 91.94 77 ILE A C 1
ATOM 657 O O . ILE A 1 77 ? 16.062 -32.156 21.969 1 91.94 77 ILE A O 1
ATOM 661 N N . SER A 1 78 ? 16.969 -32.062 23.938 1 87.88 78 SER A N 1
ATOM 662 C CA . SER A 1 78 ? 15.773 -32.375 24.703 1 87.88 78 SER A CA 1
ATOM 663 C C . SER A 1 78 ? 14.734 -31.281 24.609 1 87.88 78 SER A C 1
ATOM 665 O O . SER A 1 78 ? 13.531 -31.547 24.578 1 87.88 78 SER A O 1
ATOM 667 N N . ASN A 1 79 ? 15.023 -30.031 24.469 1 87 79 ASN A N 1
ATOM 668 C CA . ASN A 1 79 ? 14.07 -28.938 24.453 1 87 79 ASN A CA 1
ATOM 669 C C . ASN A 1 79 ? 14.109 -28.172 23.141 1 87 79 ASN A C 1
ATOM 671 O O . ASN A 1 79 ? 14.016 -26.938 23.125 1 87 79 ASN A O 1
ATOM 675 N N . LEU A 1 80 ? 14.078 -28.953 22.109 1 90.12 80 LEU A N 1
ATOM 676 C CA . LEU A 1 80 ? 14.195 -28.328 20.797 1 90.12 80 LEU A CA 1
ATOM 677 C C . LEU A 1 80 ? 13 -27.438 20.5 1 90.12 80 LEU A C 1
ATOM 679 O O . LEU A 1 80 ? 13.141 -26.406 19.828 1 90.12 80 LEU A O 1
ATOM 683 N N . ASP A 1 81 ? 11.836 -27.75 21.016 1 88 81 ASP A N 1
ATOM 684 C CA . ASP A 1 81 ? 10.586 -27.047 20.75 1 88 81 ASP A CA 1
ATOM 685 C C . ASP A 1 81 ? 10.656 -25.594 21.234 1 88 81 ASP A C 1
ATOM 687 O O . ASP A 1 81 ? 10 -24.719 20.672 1 88 81 ASP A O 1
ATOM 691 N N . VAL A 1 82 ? 11.375 -25.391 22.266 1 82.69 82 VAL A N 1
ATOM 692 C CA . VAL A 1 82 ? 11.5 -24.047 22.812 1 82.69 82 VAL A CA 1
ATOM 693 C C . VAL A 1 82 ? 12.148 -23.125 21.781 1 82.69 82 VAL A C 1
ATOM 695 O O . VAL A 1 82 ? 11.75 -21.953 21.641 1 82.69 82 VAL A O 1
ATOM 698 N N . TYR A 1 83 ? 13.031 -23.703 21.016 1 78.94 83 TYR A N 1
ATOM 699 C CA . TYR A 1 83 ? 13.75 -22.922 20.016 1 78.94 83 TYR A CA 1
ATOM 700 C C . TYR A 1 83 ? 12.922 -22.75 18.75 1 78.94 83 TYR A C 1
ATOM 702 O O . TYR A 1 83 ? 13.039 -21.75 18.047 1 78.94 83 TYR A O 1
ATOM 710 N N . LEU A 1 84 ? 12.141 -23.719 18.5 1 80.81 84 LEU A N 1
ATOM 711 C CA . LEU A 1 84 ? 11.312 -23.703 17.297 1 80.81 84 LEU A CA 1
ATOM 712 C C . LEU A 1 84 ? 10.188 -22.688 17.422 1 80.81 84 LEU A C 1
ATOM 714 O O . LEU A 1 84 ? 9.906 -21.953 16.469 1 80.81 84 LEU A O 1
ATOM 718 N N . GLN A 1 85 ? 9.547 -22.609 18.484 1 73.06 85 GLN A N 1
ATOM 719 C CA . GLN A 1 85 ? 8.383 -21.766 18.703 1 73.06 85 GLN A CA 1
ATOM 720 C C . GLN A 1 85 ? 8.742 -20.281 18.562 1 73.06 85 GLN A C 1
ATOM 722 O O . GLN A 1 85 ? 7.914 -19.484 18.125 1 73.06 85 GLN A O 1
ATOM 727 N N . GLU A 1 86 ? 9.914 -20.078 18.75 1 71.06 86 GLU A N 1
ATOM 728 C CA . GLU A 1 86 ? 10.359 -18.688 18.719 1 71.06 86 GLU A CA 1
ATOM 729 C C . GLU A 1 86 ? 10.523 -18.188 17.281 1 71.06 86 GLU A C 1
ATOM 731 O O . GLU A 1 86 ? 10.367 -16.984 17.016 1 71.06 86 GLU A O 1
ATOM 736 N N . HIS A 1 87 ? 10.633 -19.203 16.422 1 73.38 87 HIS A N 1
ATOM 737 C CA . HIS A 1 87 ? 11.094 -18.719 15.125 1 73.38 87 HIS A CA 1
ATOM 738 C C . HIS A 1 87 ? 10.141 -19.125 14.016 1 73.38 87 HIS A C 1
ATOM 740 O O . HIS A 1 87 ? 10.266 -18.656 12.875 1 73.38 87 HIS A O 1
ATOM 746 N N . GLY A 1 88 ? 9.234 -19.984 14.289 1 80.38 88 GLY A N 1
ATOM 747 C CA . GLY A 1 88 ? 8.266 -20.281 13.242 1 80.38 88 GLY A CA 1
ATOM 748 C C . GLY A 1 88 ? 7.695 -21.688 13.344 1 80.38 88 GLY A C 1
ATOM 749 O O . GLY A 1 88 ? 8.227 -22.531 14.062 1 80.38 88 GLY A O 1
ATOM 750 N N . GLU A 1 89 ? 6.645 -21.922 12.602 1 84.94 89 GLU A N 1
ATOM 751 C CA . GLU A 1 89 ? 5.934 -23.203 12.695 1 84.94 89 GLU A CA 1
ATOM 752 C C . GLU A 1 89 ? 6.27 -24.109 11.516 1 84.94 89 GLU A C 1
ATOM 754 O O . GLU A 1 89 ? 6.227 -25.328 11.641 1 84.94 89 GLU A O 1
ATOM 759 N N . LYS A 1 90 ? 6.598 -23.562 10.406 1 93.25 90 LYS A N 1
ATOM 760 C CA . LYS A 1 90 ? 6.996 -24.359 9.25 1 93.25 90 LYS A CA 1
ATOM 761 C C . LYS A 1 90 ? 8.508 -24.578 9.219 1 93.25 90 LYS A C 1
ATOM 763 O O . LYS A 1 90 ? 9.234 -23.828 8.562 1 93.25 90 LYS A O 1
ATOM 768 N N . VAL A 1 91 ? 8.93 -25.703 9.812 1 95.31 91 VAL A N 1
ATOM 769 C CA . VAL A 1 91 ? 10.344 -25.953 10.055 1 95.31 91 VAL A CA 1
ATOM 770 C C . VAL A 1 91 ? 10.836 -27.109 9.164 1 95.31 91 VAL A C 1
ATOM 772 O O . VAL A 1 91 ? 10.117 -28.078 8.961 1 95.31 91 VAL A O 1
ATOM 775 N N . TYR A 1 92 ? 11.984 -26.953 8.633 1 97 92 TYR A N 1
ATOM 776 C CA . TYR A 1 92 ? 12.656 -28 7.875 1 97 92 TYR A CA 1
ATOM 777 C C . TYR A 1 92 ? 14.023 -28.312 8.461 1 97 92 TYR A C 1
ATOM 779 O O . TYR A 1 92 ? 14.688 -27.438 9.016 1 97 92 TYR A O 1
ATOM 787 N N . GLU A 1 93 ? 14.414 -29.547 8.406 1 97.69 93 GLU A N 1
ATOM 788 C CA . GLU A 1 93 ? 15.773 -29.953 8.766 1 97.69 93 GLU A CA 1
ATOM 789 C C . GLU A 1 93 ? 16.594 -30.25 7.516 1 97.69 93 GLU A C 1
ATOM 791 O O . GLU A 1 93 ? 16.156 -30.969 6.621 1 97.69 93 GLU A O 1
ATOM 796 N N . ILE A 1 94 ? 17.719 -29.656 7.438 1 97.81 94 ILE A N 1
ATOM 797 C CA . ILE A 1 94 ? 18.688 -29.875 6.371 1 97.81 94 ILE A CA 1
ATOM 798 C C . ILE A 1 94 ? 19.719 -30.906 6.824 1 97.81 94 ILE A C 1
ATOM 800 O O . ILE A 1 94 ? 20.297 -30.766 7.91 1 97.81 94 ILE A O 1
ATOM 804 N N . ARG A 1 95 ? 19.984 -31.891 6.004 1 95.75 95 ARG A N 1
ATOM 805 C CA . ARG A 1 95 ? 20.938 -32.938 6.348 1 95.75 95 ARG A CA 1
ATOM 806 C C . ARG A 1 95 ? 21.719 -33.406 5.121 1 95.75 95 ARG A C 1
ATOM 808 O O . ARG A 1 95 ? 21.344 -33.094 3.986 1 95.75 95 ARG A O 1
ATOM 815 N N . LEU A 1 96 ? 22.875 -34.094 5.34 1 94.62 96 LEU A N 1
ATOM 816 C CA . LEU A 1 96 ? 23.625 -34.875 4.363 1 94.62 96 LEU A CA 1
ATOM 817 C C . LEU A 1 96 ? 24.188 -33.969 3.266 1 94.62 96 LEU A C 1
ATOM 819 O O . LEU A 1 96 ? 24.141 -34.312 2.086 1 94.62 96 LEU A O 1
ATOM 823 N N . LEU A 1 97 ? 24.484 -32.781 3.633 1 93.56 97 LEU A N 1
ATOM 824 C CA . LEU A 1 97 ? 25.188 -31.953 2.66 1 93.56 97 LEU A CA 1
ATOM 825 C C . LEU A 1 97 ? 26.547 -32.531 2.311 1 93.56 97 LEU A C 1
ATOM 827 O O . LEU A 1 97 ? 27.406 -32.719 3.186 1 93.56 97 LEU A O 1
ATOM 831 N N . SER A 1 98 ? 26.734 -32.906 1.057 1 93.81 98 SER A N 1
ATOM 832 C CA . SER A 1 98 ? 27.984 -33.531 0.631 1 93.81 98 SER A CA 1
ATOM 833 C C . SER A 1 98 ? 28.297 -33.219 -0.83 1 93.81 98 SER A C 1
ATOM 835 O O . SER A 1 98 ? 27.375 -33.156 -1.663 1 93.81 98 SER A O 1
ATOM 837 N N . VAL A 1 99 ? 29.5 -33 -1.119 1 95.12 99 VAL A N 1
ATOM 838 C CA . VAL A 1 99 ? 30 -32.812 -2.475 1 95.12 99 VAL A CA 1
ATOM 839 C C . VAL A 1 99 ? 31.219 -33.719 -2.709 1 95.12 99 VAL A C 1
ATOM 841 O O . VAL A 1 99 ? 32.094 -33.812 -1.844 1 95.12 99 VAL A O 1
ATOM 844 N N . GLU A 1 100 ? 31.25 -34.281 -3.842 1 95.69 100 GLU A N 1
ATOM 845 C CA . GLU A 1 100 ? 32.406 -35.094 -4.207 1 95.69 100 GLU A CA 1
ATOM 846 C C . GLU A 1 100 ? 33.688 -34.281 -4.141 1 95.69 100 GLU A C 1
ATOM 848 O O . GLU A 1 100 ? 33.719 -33.125 -4.512 1 95.69 100 GLU A O 1
ATOM 853 N N . ARG A 1 101 ? 34.75 -34.906 -3.689 1 92.19 101 ARG A N 1
ATOM 854 C CA . ARG A 1 101 ? 36 -34.25 -3.439 1 92.19 101 ARG A CA 1
ATOM 855 C C . ARG A 1 101 ? 36.5 -33.5 -4.68 1 92.19 101 ARG A C 1
ATOM 857 O O . ARG A 1 101 ? 36.969 -32.375 -4.582 1 92.19 101 ARG A O 1
ATOM 864 N N . GLU A 1 102 ? 36.312 -34.094 -5.824 1 93.12 102 GLU A N 1
ATOM 865 C CA . GLU A 1 102 ? 36.812 -33.531 -7.086 1 93.12 102 GLU A CA 1
ATOM 866 C C . GLU A 1 102 ? 36.031 -32.25 -7.457 1 93.12 102 GLU A C 1
ATOM 868 O O . GLU A 1 102 ? 36.5 -31.469 -8.273 1 93.12 102 GLU A O 1
ATOM 873 N N . TYR A 1 103 ? 34.938 -32.094 -6.832 1 94.56 103 TYR A N 1
ATOM 874 C CA . TYR A 1 103 ? 34.062 -31 -7.219 1 94.56 103 TYR A CA 1
ATOM 875 C C . TYR A 1 103 ? 33.969 -29.953 -6.109 1 94.56 103 TYR A C 1
ATOM 877 O O . TYR A 1 103 ? 33.094 -29.078 -6.137 1 94.56 103 TYR A O 1
ATOM 885 N N . ARG A 1 104 ? 34.844 -30.062 -5.105 1 91.56 104 ARG A N 1
ATOM 886 C CA . ARG A 1 104 ? 34.812 -29.125 -3.988 1 91.56 104 ARG A CA 1
ATOM 887 C C . ARG A 1 104 ? 35.594 -27.859 -4.324 1 91.56 104 ARG A C 1
ATOM 889 O O . ARG A 1 104 ? 36.562 -27.5 -3.633 1 91.56 104 ARG A O 1
ATOM 896 N N . ASN A 1 105 ? 35.219 -27.25 -5.391 1 85.62 105 ASN A N 1
ATOM 897 C CA . ASN A 1 105 ? 35.781 -25.969 -5.832 1 85.62 105 ASN A CA 1
ATOM 898 C C . ASN A 1 105 ? 34.812 -24.812 -5.617 1 85.62 105 ASN A C 1
ATOM 900 O O . ASN A 1 105 ? 35.062 -23.703 -6.07 1 85.62 105 ASN A O 1
ATOM 904 N N . GLY A 1 106 ? 33.75 -25.125 -5.07 1 86.94 106 GLY A N 1
ATOM 905 C CA . GLY A 1 106 ? 32.812 -24.062 -4.707 1 86.94 106 GLY A CA 1
ATOM 906 C C . GLY A 1 106 ? 31.594 -24.016 -5.598 1 86.94 106 GLY A C 1
ATOM 907 O O . GLY A 1 106 ? 30.516 -23.656 -5.152 1 86.94 106 GLY A O 1
ATOM 908 N N . ARG A 1 107 ? 31.688 -24.375 -6.871 1 89.75 107 ARG A N 1
ATOM 909 C CA . ARG A 1 107 ? 30.609 -24.25 -7.844 1 89.75 107 ARG A CA 1
ATOM 910 C C . ARG A 1 107 ? 29.453 -25.172 -7.508 1 89.75 107 ARG A C 1
ATOM 912 O O . ARG A 1 107 ? 28.281 -24.766 -7.5 1 89.75 107 ARG A O 1
ATOM 919 N N . ALA A 1 108 ? 29.812 -26.406 -7.293 1 93.62 108 ALA A N 1
ATOM 920 C CA . ALA A 1 108 ? 28.781 -27.391 -6.992 1 93.62 108 ALA A CA 1
ATOM 921 C C . ALA A 1 108 ? 28.062 -27.062 -5.68 1 93.62 108 ALA A C 1
ATOM 923 O O . ALA A 1 108 ? 26.844 -27.141 -5.598 1 93.62 108 ALA A O 1
ATOM 924 N N . LEU A 1 109 ? 28.859 -26.734 -4.754 1 92.62 109 LEU A N 1
ATOM 925 C CA . LEU A 1 109 ? 28.297 -26.422 -3.438 1 92.62 109 LEU A CA 1
ATOM 926 C C . LEU A 1 109 ? 27.406 -25.203 -3.496 1 92.62 109 LEU A C 1
ATOM 928 O O . LEU A 1 109 ? 26.281 -25.219 -2.973 1 92.62 109 LEU A O 1
ATOM 932 N N . LEU A 1 110 ? 27.828 -24.141 -4.078 1 90.81 110 LEU A N 1
ATOM 933 C CA . LEU A 1 110 ? 27.062 -22.906 -4.168 1 90.81 110 LEU A CA 1
ATOM 934 C C . LEU A 1 110 ? 25.766 -23.125 -4.93 1 90.81 110 LEU A C 1
ATOM 936 O O . LEU A 1 110 ? 24.719 -22.578 -4.562 1 90.81 110 LEU A O 1
ATOM 940 N N . GLY A 1 111 ? 25.875 -23.906 -5.984 1 92.44 111 GLY A N 1
ATOM 941 C CA . GLY A 1 111 ? 24.672 -24.234 -6.727 1 92.44 111 GLY A CA 1
ATOM 942 C C . GLY A 1 111 ? 23.656 -25.031 -5.902 1 92.44 111 GLY A C 1
ATOM 943 O O . GLY A 1 111 ? 22.453 -24.812 -6.016 1 92.44 111 GLY A O 1
ATOM 944 N N . LEU A 1 112 ? 24.188 -25.922 -5.113 1 94.19 112 LEU A N 1
ATOM 945 C CA . LEU A 1 112 ? 23.312 -26.719 -4.258 1 94.19 112 LEU A CA 1
ATOM 946 C C . LEU A 1 112 ? 22.641 -25.844 -3.199 1 94.19 112 LEU A C 1
ATOM 948 O O . LEU A 1 112 ? 21.469 -26.031 -2.895 1 94.19 112 LEU A O 1
ATOM 952 N N . ILE A 1 113 ? 23.375 -24.938 -2.682 1 93.12 113 ILE A N 1
ATOM 953 C CA . ILE A 1 113 ? 22.844 -24.031 -1.66 1 93.12 113 ILE A CA 1
ATOM 954 C C . ILE A 1 113 ? 21.75 -23.156 -2.256 1 93.12 113 ILE A C 1
ATOM 956 O O . ILE A 1 113 ? 20.703 -22.953 -1.636 1 93.12 113 ILE A O 1
ATOM 960 N N . ARG A 1 114 ? 21.953 -22.656 -3.395 1 93.38 114 ARG A N 1
ATOM 961 C CA . ARG A 1 114 ? 20.953 -21.859 -4.09 1 93.38 114 ARG A CA 1
ATOM 962 C C . ARG A 1 114 ? 19.672 -22.656 -4.344 1 93.38 114 ARG A C 1
ATOM 964 O O . ARG A 1 114 ? 18.562 -22.172 -4.098 1 93.38 114 ARG A O 1
ATOM 971 N N . PHE A 1 115 ? 19.953 -23.828 -4.82 1 95 115 PHE A N 1
ATOM 972 C CA . PHE A 1 115 ? 18.828 -24.703 -5.113 1 95 115 PHE A CA 1
ATOM 973 C C . PHE A 1 115 ? 18.062 -25.047 -3.844 1 95 115 PHE A C 1
ATOM 975 O O . PHE A 1 115 ? 16.828 -25.062 -3.846 1 95 115 PHE A O 1
ATOM 982 N N . LEU A 1 116 ? 18.734 -25.297 -2.793 1 95.62 116 LEU A N 1
ATOM 983 C CA . LEU A 1 116 ? 18.141 -25.578 -1.494 1 95.62 116 LEU A CA 1
ATOM 984 C C . LEU A 1 116 ? 17.297 -24.391 -1.011 1 95.62 116 LEU A C 1
ATOM 986 O O . LEU A 1 116 ? 16.172 -24.578 -0.559 1 95.62 116 LEU A O 1
ATOM 990 N N . HIS A 1 117 ? 17.859 -23.25 -1.113 1 94 117 HIS A N 1
ATOM 991 C CA . HIS A 1 117 ? 17.141 -22.062 -0.674 1 94 117 HIS A CA 1
ATOM 992 C C . HIS A 1 117 ? 15.844 -21.875 -1.46 1 94 117 HIS A C 1
ATOM 994 O O . HIS A 1 117 ? 14.797 -21.578 -0.88 1 94 117 HIS A O 1
ATOM 1000 N N . ARG A 1 118 ? 15.898 -22.047 -2.729 1 95 118 ARG A N 1
ATOM 1001 C CA . ARG A 1 118 ? 14.719 -21.891 -3.576 1 95 118 ARG A CA 1
ATOM 1002 C C . ARG A 1 118 ? 13.664 -22.938 -3.238 1 95 118 ARG A C 1
ATOM 1004 O O . ARG A 1 118 ? 12.469 -22.656 -3.238 1 95 118 ARG A O 1
ATOM 1011 N N . TYR A 1 119 ? 14.141 -24.125 -2.977 1 96.62 119 TYR A N 1
ATOM 1012 C CA . TYR A 1 119 ? 13.219 -25.188 -2.59 1 96.62 119 TYR A CA 1
ATOM 1013 C C . TYR A 1 119 ? 12.5 -24.844 -1.294 1 96.62 119 TYR A C 1
ATOM 1015 O O . TYR A 1 119 ? 11.281 -25.031 -1.186 1 96.62 119 TYR A O 1
ATOM 1023 N N . LEU A 1 120 ? 13.25 -24.391 -0.363 1 96 120 LEU A N 1
ATOM 1024 C CA . LEU A 1 120 ? 12.68 -24.016 0.928 1 96 120 LEU A CA 1
ATOM 1025 C C . LEU A 1 120 ? 11.68 -22.875 0.776 1 96 120 LEU A C 1
ATOM 1027 O O . LEU A 1 120 ? 10.609 -22.891 1.376 1 96 120 LEU A O 1
ATOM 1031 N N . LEU A 1 121 ? 12.023 -21.922 -0.054 1 93.38 121 LEU A N 1
ATOM 1032 C CA . LEU A 1 121 ? 11.125 -20.797 -0.291 1 93.38 121 LEU A CA 1
ATOM 1033 C C . LEU A 1 121 ? 9.844 -21.25 -0.977 1 93.38 121 LEU A C 1
ATOM 1035 O O . LEU A 1 121 ? 8.75 -20.812 -0.625 1 93.38 121 LEU A O 1
ATOM 1039 N N . LEU A 1 122 ? 10.047 -22.109 -1.94 1 94.5 122 LEU A N 1
ATOM 1040 C CA . LEU A 1 122 ? 8.914 -22.641 -2.686 1 94.5 122 LEU A CA 1
ATOM 1041 C C . LEU A 1 122 ? 7.938 -23.344 -1.753 1 94.5 122 LEU A C 1
ATOM 1043 O O . LEU A 1 122 ? 6.73 -23.359 -2.01 1 94.5 122 LEU A O 1
ATOM 1047 N N . ASN A 1 123 ? 8.484 -23.828 -0.684 1 94.94 123 ASN A N 1
ATOM 1048 C CA . ASN A 1 123 ? 7.652 -24.578 0.248 1 94.94 123 ASN A CA 1
ATOM 1049 C C . ASN A 1 123 ? 7.258 -23.734 1.455 1 94.94 123 ASN A C 1
ATOM 1051 O O . ASN A 1 123 ? 6.66 -24.25 2.406 1 94.94 123 ASN A O 1
ATOM 1055 N N . GLY A 1 124 ? 7.605 -22.5 1.5 1 94.19 124 GLY A N 1
ATOM 1056 C CA . GLY A 1 124 ? 7.148 -21.562 2.5 1 94.19 124 GLY A CA 1
ATOM 1057 C C . GLY A 1 124 ? 7.758 -21.797 3.869 1 94.19 124 GLY A C 1
ATOM 1058 O O . GLY A 1 124 ? 7.07 -21.688 4.887 1 94.19 124 GLY A O 1
ATOM 1059 N N . TYR A 1 125 ? 9.055 -22.109 3.918 1 95.19 125 TYR A N 1
ATOM 1060 C CA . TYR A 1 125 ? 9.68 -22.406 5.203 1 95.19 125 TYR A CA 1
ATOM 1061 C C . TYR A 1 125 ? 9.82 -21.141 6.035 1 95.19 125 TYR A C 1
ATOM 1063 O O . TYR A 1 125 ? 9.984 -20.047 5.492 1 95.19 125 TYR A O 1
ATOM 1071 N N . GLU A 1 126 ? 9.766 -21.281 7.301 1 94 126 GLU A N 1
ATOM 1072 C CA . GLU A 1 126 ? 10 -20.188 8.242 1 94 126 GLU A CA 1
ATOM 1073 C C . GLU A 1 126 ? 11.336 -20.359 8.961 1 94 126 GLU A C 1
ATOM 1075 O O . GLU A 1 126 ? 11.961 -19.375 9.367 1 94 126 GLU A O 1
ATOM 1080 N N . LEU A 1 127 ? 11.648 -21.656 9.148 1 94.81 127 LEU A N 1
ATOM 1081 C CA . LEU A 1 127 ? 12.859 -22 9.875 1 94.81 127 LEU A CA 1
ATOM 1082 C C . LEU A 1 127 ? 13.492 -23.281 9.312 1 94.81 127 LEU A C 1
ATOM 1084 O O . LEU A 1 127 ? 12.789 -24.25 9.023 1 94.81 127 LEU A O 1
ATOM 1088 N N . ALA A 1 128 ? 14.766 -23.188 9.062 1 96.62 128 ALA A N 1
ATOM 1089 C CA . ALA A 1 128 ? 15.523 -24.359 8.672 1 96.62 128 ALA A CA 1
ATOM 1090 C C . ALA A 1 128 ? 16.625 -24.672 9.68 1 96.62 128 ALA A C 1
ATOM 1092 O O . ALA A 1 128 ? 17.328 -23.766 10.133 1 96.62 128 ALA A O 1
ATOM 1093 N N . LEU A 1 129 ? 16.703 -25.922 10.078 1 96.44 129 LEU A N 1
ATOM 1094 C CA . LEU A 1 129 ? 17.703 -26.375 11.047 1 96.44 129 LEU A CA 1
ATOM 1095 C C . LEU A 1 129 ? 18.781 -27.203 10.359 1 96.44 129 LEU A C 1
ATOM 1097 O O . LEU A 1 129 ? 18.516 -27.875 9.367 1 96.44 129 LEU A O 1
ATOM 1101 N N . ILE A 1 130 ? 19.969 -27.125 10.953 1 95.88 130 ILE A N 1
ATOM 1102 C CA . ILE A 1 130 ? 21.047 -27.938 10.422 1 95.88 130 ILE A CA 1
ATOM 1103 C C . ILE A 1 130 ? 22.031 -28.281 11.539 1 95.88 130 ILE A C 1
ATOM 1105 O O . ILE A 1 130 ? 22.125 -27.562 12.539 1 95.88 130 ILE A O 1
ATOM 1109 N N . SER A 1 131 ? 22.578 -29.422 11.414 1 93.94 131 SER A N 1
ATOM 1110 C CA . SER A 1 131 ? 23.734 -29.781 12.219 1 93.94 131 SER A CA 1
ATOM 1111 C C . SER A 1 131 ? 25.031 -29.531 11.453 1 93.94 131 SER A C 1
ATOM 1113 O O . SER A 1 131 ? 25.5 -30.391 10.719 1 93.94 131 SER A O 1
ATOM 1115 N N . ALA A 1 132 ? 25.609 -28.453 11.727 1 92.69 132 ALA A N 1
ATOM 1116 C CA . ALA A 1 132 ? 26.781 -28 10.961 1 92.69 132 ALA A CA 1
ATOM 1117 C C . ALA A 1 132 ? 28.047 -28.688 11.461 1 92.69 132 ALA A C 1
ATOM 1119 O O . ALA A 1 132 ? 28.266 -28.797 12.664 1 92.69 132 ALA A O 1
ATOM 1120 N N . THR A 1 133 ? 28.828 -29.094 10.516 1 87.5 133 THR A N 1
ATOM 1121 C CA . THR A 1 133 ? 30.141 -29.594 10.906 1 87.5 133 THR A CA 1
ATOM 1122 C C . THR A 1 133 ? 31.016 -28.469 11.43 1 87.5 133 THR A C 1
ATOM 1124 O O . THR A 1 133 ? 30.984 -27.344 10.906 1 87.5 133 THR A O 1
ATOM 1127 N N . THR A 1 134 ? 31.781 -28.703 12.414 1 88.56 134 THR A N 1
ATOM 1128 C CA . THR A 1 134 ? 32.594 -27.672 13.07 1 88.56 134 THR A CA 1
ATOM 1129 C C . THR A 1 134 ? 33.688 -27.188 12.148 1 88.56 134 THR A C 1
ATOM 1131 O O . THR A 1 134 ? 34.219 -26.094 12.336 1 88.56 134 THR A O 1
ATOM 1134 N N . ARG A 1 135 ? 34.062 -27.922 11.172 1 81.88 135 ARG A N 1
ATOM 1135 C CA . ARG A 1 135 ? 35.156 -27.609 10.266 1 81.88 135 ARG A CA 1
ATOM 1136 C C . ARG A 1 135 ? 34.75 -26.5 9.297 1 81.88 135 ARG A C 1
ATOM 1138 O O . ARG A 1 135 ? 35.625 -25.844 8.703 1 81.88 135 ARG A O 1
ATOM 1145 N N . GLU A 1 136 ? 33.438 -26.297 9.094 1 87.56 136 GLU A N 1
ATOM 1146 C CA . GLU A 1 136 ? 33 -25.328 8.094 1 87.56 136 GLU A CA 1
ATOM 1147 C C . GLU A 1 136 ? 32.031 -24.312 8.711 1 87.56 136 GLU A C 1
ATOM 1149 O O . GLU A 1 136 ? 31.094 -23.859 8.062 1 87.56 136 GLU A O 1
ATOM 1154 N N . LEU A 1 137 ? 32.219 -23.984 9.898 1 92.12 137 LEU A N 1
ATOM 1155 C CA . LEU A 1 137 ? 31.297 -23.094 10.602 1 92.12 137 LEU A CA 1
ATOM 1156 C C . LEU A 1 137 ? 31.234 -21.734 9.938 1 92.12 137 LEU A C 1
ATOM 1158 O O . LEU A 1 137 ? 30.188 -21.094 9.883 1 92.12 137 LEU A O 1
ATOM 1162 N N . ALA A 1 138 ? 32.312 -21.281 9.477 1 91.44 138 ALA A N 1
ATOM 1163 C CA . ALA A 1 138 ? 32.406 -19.969 8.828 1 91.44 138 ALA A CA 1
ATOM 1164 C C . ALA A 1 138 ? 31.484 -19.922 7.605 1 91.44 138 ALA A C 1
ATOM 1166 O O . ALA A 1 138 ? 30.844 -18.891 7.344 1 91.44 138 ALA A O 1
ATOM 1167 N N . LEU A 1 139 ? 31.438 -20.984 6.918 1 89.56 139 LEU A N 1
ATOM 1168 C CA . LEU A 1 139 ? 30.594 -21.047 5.73 1 89.56 139 LEU A CA 1
ATOM 1169 C C . LEU A 1 139 ? 29.125 -20.938 6.098 1 89.56 139 LEU A C 1
ATOM 1171 O O . LEU A 1 139 ? 28.359 -20.219 5.434 1 89.56 139 LEU A O 1
ATOM 1175 N N . TYR A 1 140 ? 28.75 -21.625 7.109 1 94 140 TYR A N 1
ATOM 1176 C CA . TYR A 1 140 ? 27.375 -21.578 7.566 1 94 140 TYR A CA 1
ATOM 1177 C C . TYR A 1 140 ? 27 -20.172 8.031 1 94 140 TYR A C 1
ATOM 1179 O O . TYR A 1 140 ? 25.891 -19.703 7.742 1 94 140 TYR A O 1
ATOM 1187 N N . GLU A 1 141 ? 27.859 -19.578 8.68 1 94.25 141 GLU A N 1
ATOM 1188 C CA . GLU A 1 141 ? 27.625 -18.219 9.133 1 94.25 141 GLU A CA 1
ATOM 1189 C C . GLU A 1 141 ? 27.484 -17.25 7.949 1 94.25 141 GLU A C 1
ATOM 1191 O O . GLU A 1 141 ? 26.672 -16.328 7.984 1 94.25 141 GLU A O 1
ATOM 1196 N N . GLN A 1 142 ? 28.188 -17.484 6.953 1 92.62 142 GLN A N 1
ATOM 1197 C CA . GLN A 1 142 ? 28.109 -16.672 5.746 1 92.62 142 GLN A CA 1
ATOM 1198 C C . GLN A 1 142 ? 26.766 -16.859 5.035 1 92.62 142 GLN A C 1
ATOM 1200 O O . GLN A 1 142 ? 26.375 -16.031 4.219 1 92.62 142 GLN A O 1
ATOM 1205 N N . MET A 1 143 ? 26.125 -17.938 5.395 1 92.44 143 MET A N 1
ATOM 1206 C CA . MET A 1 143 ? 24.812 -18.219 4.812 1 92.44 143 MET A CA 1
ATOM 1207 C C . MET A 1 143 ? 23.703 -17.719 5.723 1 92.44 143 MET A C 1
ATOM 1209 O O . MET A 1 143 ? 22.516 -17.922 5.43 1 92.44 143 MET A O 1
ATOM 1213 N N . GLY A 1 144 ? 24.078 -17.109 6.809 1 93.69 144 GLY A N 1
ATOM 1214 C CA . GLY A 1 144 ? 23.094 -16.5 7.688 1 93.69 144 GLY A CA 1
ATOM 1215 C C . GLY A 1 144 ? 22.688 -17.406 8.844 1 93.69 144 GLY A C 1
ATOM 1216 O O . GLY A 1 144 ? 21.875 -17.016 9.688 1 93.69 144 GLY A O 1
ATOM 1217 N N . PHE A 1 145 ? 23.312 -18.609 8.961 1 95.88 145 PHE A N 1
ATOM 1218 C CA . PHE A 1 145 ? 22.969 -19.516 10.047 1 95.88 145 PHE A CA 1
ATOM 1219 C C . PHE A 1 145 ? 23.469 -18.969 11.383 1 95.88 145 PHE A C 1
ATOM 1221 O O . PHE A 1 145 ? 24.547 -18.375 11.453 1 95.88 145 PHE A O 1
ATOM 1228 N N . LYS A 1 146 ? 22.688 -19.25 12.391 1 94.88 146 LYS A N 1
ATOM 1229 C CA . LYS A 1 146 ? 23.047 -18.875 13.758 1 94.88 146 LYS A CA 1
ATOM 1230 C C . LYS A 1 146 ? 23.016 -20.078 14.688 1 94.88 146 LYS A C 1
ATOM 1232 O O . LYS A 1 146 ? 22.172 -20.969 14.547 1 94.88 146 LYS A O 1
ATOM 1237 N N . VAL A 1 147 ? 23.938 -20.047 15.609 1 95 147 VAL A N 1
ATOM 1238 C CA . VAL A 1 147 ? 24.016 -21.094 16.609 1 95 147 VAL A CA 1
ATOM 1239 C C . VAL A 1 147 ? 22.859 -20.953 17.609 1 95 147 VAL A C 1
ATOM 1241 O O . VAL A 1 147 ? 22.547 -19.844 18.031 1 95 147 VAL A O 1
ATOM 1244 N N . PHE A 1 148 ? 22.219 -22.062 17.953 1 92.44 148 PHE A N 1
ATOM 1245 C CA . PHE A 1 148 ? 21.125 -21.922 18.906 1 92.44 148 PHE A CA 1
ATOM 1246 C C . PHE A 1 148 ? 21.266 -22.906 20.062 1 92.44 148 PHE A C 1
ATOM 1248 O O . PHE A 1 148 ? 20.469 -22.875 21 1 92.44 148 PHE A O 1
ATOM 1255 N N . HIS A 1 149 ? 22.297 -23.734 20.016 1 92.56 149 HIS A N 1
ATOM 1256 C CA . HIS A 1 149 ? 22.547 -24.734 21.047 1 92.56 149 HIS A CA 1
ATOM 1257 C C . HIS A 1 149 ? 24.031 -25.094 21.109 1 92.56 149 HIS A C 1
ATOM 1259 O O . HIS A 1 149 ? 24.797 -24.75 20.203 1 92.56 149 HIS A O 1
ATOM 1265 N N . THR A 1 150 ? 24.469 -25.766 22.094 1 91.88 150 THR A N 1
ATOM 1266 C CA . THR A 1 150 ? 25.844 -26.219 22.234 1 91.88 150 THR A CA 1
ATOM 1267 C C . THR A 1 150 ? 26.141 -27.359 21.266 1 91.88 150 THR A C 1
ATOM 1269 O O . THR A 1 150 ? 25.219 -27.906 20.656 1 91.88 150 THR A O 1
ATOM 1272 N N . LEU A 1 151 ? 27.422 -27.656 21.172 1 92.81 151 LEU A N 1
ATOM 1273 C CA . LEU A 1 151 ? 27.844 -28.734 20.266 1 92.81 151 LEU A CA 1
ATOM 1274 C C . LEU A 1 151 ? 27.188 -30.047 20.656 1 92.81 151 LEU A C 1
ATOM 1276 O O . LEU A 1 151 ? 27.031 -30.344 21.844 1 92.81 151 LEU A O 1
ATOM 1280 N N . VAL A 1 152 ? 26.859 -30.797 19.656 1 88.31 152 VAL A N 1
ATOM 1281 C CA . VAL A 1 152 ? 26.297 -32.125 19.891 1 88.31 152 VAL A CA 1
ATOM 1282 C C . VAL A 1 152 ? 27.141 -33.188 19.172 1 88.31 152 VAL A C 1
ATOM 1284 O O . VAL A 1 152 ? 27.984 -32.844 18.344 1 88.31 152 VAL A O 1
ATOM 1287 N N . GLY A 1 153 ? 26.938 -34.469 19.438 1 81.31 153 GLY A N 1
ATOM 1288 C CA . GLY A 1 153 ? 27.703 -35.562 18.844 1 81.31 153 GLY A CA 1
ATOM 1289 C C . GLY A 1 153 ? 28.875 -36 19.703 1 81.31 153 GLY A C 1
ATOM 1290 O O . GLY A 1 153 ? 28.875 -35.812 20.922 1 81.31 153 GLY A O 1
ATOM 1291 N N . THR A 1 154 ? 29.844 -36.656 19.016 1 79.94 154 THR A N 1
ATOM 1292 C CA . THR A 1 154 ? 31.031 -37.125 19.703 1 79.94 154 THR A CA 1
ATOM 1293 C C . THR A 1 154 ? 32.219 -36.188 19.5 1 79.94 154 THR A C 1
ATOM 1295 O O . THR A 1 154 ? 32.125 -35.25 18.688 1 79.94 154 THR A O 1
ATOM 1298 N N . GLU A 1 155 ? 33.312 -36.406 20.25 1 74.81 155 GLU A N 1
ATOM 1299 C CA . GLU A 1 155 ? 34.5 -35.594 20.125 1 74.81 155 GLU A CA 1
ATOM 1300 C C . GLU A 1 155 ? 35.094 -35.656 18.719 1 74.81 155 GLU A C 1
ATOM 1302 O O . GLU A 1 155 ? 35.594 -34.656 18.203 1 74.81 155 GLU A O 1
ATOM 1307 N N . GLU A 1 156 ? 34.938 -36.844 18.031 1 72.5 156 GLU A N 1
ATOM 1308 C CA . GLU A 1 156 ? 35.5 -37.062 16.703 1 72.5 156 GLU A CA 1
ATOM 1309 C C . GLU A 1 156 ? 34.594 -36.5 15.625 1 72.5 156 GLU A C 1
ATOM 1311 O O . GLU A 1 156 ? 35 -36.25 14.492 1 72.5 156 GLU A O 1
ATOM 1316 N N . ALA A 1 157 ? 33.281 -36.406 16.016 1 78.38 157 ALA A N 1
ATOM 1317 C CA . ALA A 1 157 ? 32.281 -35.938 15.07 1 78.38 157 ALA A CA 1
ATOM 1318 C C . ALA A 1 157 ? 31.312 -34.938 15.734 1 78.38 157 ALA A C 1
ATOM 1320 O O . ALA A 1 157 ? 30.141 -35.281 15.938 1 78.38 157 ALA A O 1
ATOM 1321 N N . ALA A 1 158 ? 31.859 -33.781 15.969 1 86.88 158 ALA A N 1
ATOM 1322 C CA . ALA A 1 158 ? 31.062 -32.75 16.641 1 86.88 158 ALA A CA 1
ATOM 1323 C C . ALA A 1 158 ? 30.328 -31.891 15.617 1 86.88 158 ALA A C 1
ATOM 1325 O O . ALA A 1 158 ? 30.891 -31.531 14.578 1 86.88 158 ALA A O 1
ATOM 1326 N N . PHE A 1 159 ? 29.062 -31.672 15.953 1 91.56 159 PHE A N 1
ATOM 1327 C CA . PHE A 1 159 ? 28.234 -30.844 15.078 1 91.56 159 PHE A CA 1
ATOM 1328 C C . PHE A 1 159 ? 27.641 -29.672 15.852 1 91.56 159 PHE A C 1
ATOM 1330 O O . PHE A 1 159 ? 27.312 -29.797 17.031 1 91.56 159 PHE A O 1
ATOM 1337 N N . GLN A 1 160 ? 27.547 -28.594 15.266 1 94.44 160 GLN A N 1
ATOM 1338 C CA . GLN A 1 160 ? 26.953 -27.375 15.828 1 94.44 160 GLN A CA 1
ATOM 1339 C C . GLN A 1 160 ? 25.516 -27.188 15.344 1 94.44 160 GLN A C 1
ATOM 1341 O O . GLN A 1 160 ? 25.281 -26.938 14.156 1 94.44 160 GLN A O 1
ATOM 1346 N N . PRO A 1 161 ? 24.516 -27.312 16.219 1 95.5 161 PRO A N 1
ATOM 1347 C CA . PRO A 1 161 ? 23.141 -27.016 15.82 1 95.5 161 PRO A CA 1
ATOM 1348 C C . PRO A 1 161 ? 22.953 -25.547 15.453 1 95.5 161 PRO A C 1
ATOM 1350 O O . PRO A 1 161 ? 23.25 -24.656 16.25 1 95.5 161 PRO A O 1
ATOM 1353 N N . MET A 1 162 ? 22.453 -25.281 14.258 1 96.38 162 MET A N 1
ATOM 1354 C CA . MET A 1 162 ? 22.234 -23.938 13.75 1 96.38 162 MET A CA 1
ATOM 1355 C C . MET A 1 162 ? 20.875 -23.812 13.078 1 96.38 162 MET A C 1
ATOM 1357 O O . MET A 1 162 ? 20.25 -24.812 12.758 1 96.38 162 MET A O 1
ATOM 1361 N N . TYR A 1 163 ? 20.359 -22.641 13.008 1 95.38 163 TYR A N 1
ATOM 1362 C CA . TYR A 1 163 ? 19.125 -22.375 12.305 1 95.38 163 TYR A CA 1
ATOM 1363 C C . TYR A 1 163 ? 19.266 -21.172 11.375 1 95.38 163 TYR A C 1
ATOM 1365 O O . TYR A 1 163 ? 20.188 -20.375 11.523 1 95.38 163 TYR A O 1
ATOM 1373 N N . VAL A 1 164 ? 18.391 -21.078 10.352 1 95.5 164 VAL A N 1
ATOM 1374 C CA . VAL A 1 164 ? 18.344 -19.938 9.453 1 95.5 164 VAL A CA 1
ATOM 1375 C C . VAL A 1 164 ? 16.891 -19.656 9.062 1 95.5 164 VAL A C 1
ATOM 1377 O O . VAL A 1 164 ? 16.078 -20.578 8.938 1 95.5 164 VAL A O 1
ATOM 1380 N N . THR A 1 165 ? 16.531 -18.406 9.016 1 93.12 165 THR A N 1
ATOM 1381 C CA . THR A 1 165 ? 15.242 -17.969 8.477 1 93.12 165 THR A CA 1
ATOM 1382 C C . THR A 1 165 ? 15.414 -17.406 7.066 1 93.12 165 THR A C 1
ATOM 1384 O O . THR A 1 165 ? 16.531 -17.125 6.637 1 93.12 165 THR A O 1
ATOM 1387 N N . PRO A 1 166 ? 14.312 -17.297 6.324 1 91.19 166 PRO A N 1
ATOM 1388 C CA . PRO A 1 166 ? 14.438 -16.703 4.988 1 91.19 166 PRO A CA 1
ATOM 1389 C C . PRO A 1 166 ? 15.117 -15.336 5.012 1 91.19 166 PRO A C 1
ATOM 1391 O O . PRO A 1 166 ? 15.977 -15.062 4.176 1 91.19 166 PRO A O 1
ATOM 1394 N N . ALA A 1 167 ? 14.75 -14.523 5.918 1 87.88 167 ALA A N 1
ATOM 1395 C CA . ALA A 1 167 ? 15.32 -13.18 6.031 1 87.88 167 ALA A CA 1
ATOM 1396 C C . ALA A 1 167 ? 16.812 -13.234 6.344 1 87.88 167 ALA A C 1
ATOM 1398 O O . ALA A 1 167 ? 17.594 -12.461 5.793 1 87.88 167 ALA A O 1
ATOM 1399 N N . MET A 1 168 ? 17.203 -14.094 7.27 1 91.56 168 MET A N 1
ATOM 1400 C CA . MET A 1 168 ? 18.594 -14.258 7.645 1 91.56 168 MET A CA 1
ATOM 1401 C C . MET A 1 168 ? 19.438 -14.648 6.434 1 91.56 168 MET A C 1
ATOM 1403 O O . MET A 1 168 ? 20.531 -14.117 6.234 1 91.56 168 MET A O 1
ATOM 1407 N N . PHE A 1 169 ? 18.938 -15.57 5.684 1 93 169 PHE A N 1
ATOM 1408 C CA . PHE A 1 169 ? 19.656 -16 4.5 1 93 169 PHE A CA 1
ATOM 1409 C C . PHE A 1 169 ? 19.797 -14.867 3.494 1 93 169 PHE A C 1
ATOM 1411 O O . PHE A 1 169 ? 20.891 -14.625 2.977 1 93 169 PHE A O 1
ATOM 1418 N N . GLU A 1 170 ? 18.719 -14.148 3.219 1 87.19 170 GLU A N 1
ATOM 1419 C CA . GLU A 1 170 ? 18.703 -13.086 2.221 1 87.19 170 GLU A CA 1
ATOM 1420 C C . GLU A 1 170 ? 19.656 -11.961 2.602 1 87.19 170 GLU A C 1
ATOM 1422 O O . GLU A 1 170 ? 20.266 -11.328 1.729 1 87.19 170 GLU A O 1
ATOM 1427 N N . GLU A 1 171 ? 19.797 -11.734 3.822 1 87.31 171 GLU A N 1
ATOM 1428 C CA . GLU A 1 171 ? 20.625 -10.641 4.309 1 87.31 171 GLU A CA 1
ATOM 1429 C C . GLU A 1 171 ? 22.094 -11.055 4.398 1 87.31 171 GLU A C 1
ATOM 1431 O O . GLU A 1 171 ? 22.984 -10.211 4.539 1 87.31 171 GLU A O 1
ATOM 1436 N N . SER A 1 172 ? 22.312 -12.305 4.27 1 91.12 172 SER A N 1
ATOM 1437 C CA . SER A 1 172 ? 23.672 -12.828 4.418 1 91.12 172 SER A CA 1
ATOM 1438 C C . SER A 1 172 ? 24.516 -12.516 3.188 1 91.12 172 SER A C 1
ATOM 1440 O O . SER A 1 172 ? 23.984 -12.117 2.146 1 91.12 172 SER A O 1
ATOM 1442 N N . SER A 1 173 ? 25.766 -12.664 3.299 1 88.25 173 SER A N 1
ATOM 1443 C CA . SER A 1 173 ? 26.688 -12.391 2.209 1 88.25 173 SER A CA 1
ATOM 1444 C C . SER A 1 173 ? 26.453 -13.344 1.036 1 88.25 173 SER A C 1
ATOM 1446 O O . SER A 1 173 ? 26.516 -12.922 -0.123 1 88.25 173 SER A O 1
ATOM 1448 N N . VAL A 1 174 ? 26.141 -14.539 1.331 1 85.38 174 VAL A N 1
ATOM 1449 C CA . VAL A 1 174 ? 25.891 -15.539 0.297 1 85.38 174 VAL A CA 1
ATOM 1450 C C . VAL A 1 174 ? 24.516 -15.312 -0.333 1 85.38 174 VAL A C 1
ATOM 1452 O O . VAL A 1 174 ? 24.375 -15.391 -1.554 1 85.38 174 VAL A O 1
ATOM 1455 N N . GLY A 1 175 ? 23.594 -15.023 0.5 1 84.81 175 GLY A N 1
ATOM 1456 C CA . GLY A 1 175 ? 22.219 -14.805 0.034 1 84.81 175 GLY A CA 1
ATOM 1457 C C . GLY A 1 175 ? 22.109 -13.648 -0.936 1 84.81 175 GLY A C 1
ATOM 1458 O O . GLY A 1 175 ? 21.375 -13.734 -1.929 1 84.81 175 GLY A O 1
ATOM 1459 N N . GLY A 1 176 ? 22.75 -12.594 -0.657 1 77.88 176 GLY A N 1
ATOM 1460 C CA . GLY A 1 176 ? 22.719 -11.406 -1.501 1 77.88 176 GLY A CA 1
ATOM 1461 C C . GLY A 1 176 ? 23.141 -11.68 -2.932 1 77.88 176 GLY A C 1
ATOM 1462 O O . GLY A 1 176 ? 22.609 -11.078 -3.867 1 77.88 176 GLY A O 1
ATOM 1463 N N . ILE A 1 177 ? 23.969 -12.656 -3.121 1 76.44 177 ILE A N 1
ATOM 1464 C CA . ILE A 1 177 ? 24.531 -12.922 -4.441 1 76.44 177 ILE A CA 1
ATOM 1465 C C . ILE A 1 177 ? 23.75 -14.047 -5.121 1 76.44 177 ILE A C 1
ATOM 1467 O O . ILE A 1 177 ? 23.75 -14.148 -6.348 1 76.44 177 ILE A O 1
ATOM 1471 N N . MET A 1 178 ? 23.109 -14.789 -4.395 1 76.94 178 MET A N 1
ATOM 1472 C CA . MET A 1 178 ? 22.594 -16.047 -4.922 1 76.94 178 MET A CA 1
ATOM 1473 C C . MET A 1 178 ? 21.094 -15.938 -5.184 1 76.94 178 MET A C 1
ATOM 1475 O O . MET A 1 178 ? 20.484 -16.844 -5.754 1 76.94 178 MET A O 1
ATOM 1479 N N . THR A 1 179 ? 20.547 -14.859 -4.891 1 71.5 179 THR A N 1
ATOM 1480 C CA . THR A 1 179 ? 19.078 -14.883 -4.816 1 71.5 179 THR A CA 1
ATOM 1481 C C . THR A 1 179 ? 18.469 -14.148 -6.012 1 71.5 179 THR A C 1
ATOM 1483 O O . THR A 1 179 ? 17.312 -13.727 -5.965 1 71.5 179 THR A O 1
ATOM 1486 N N . LYS A 1 180 ? 19.188 -14.164 -7.156 1 81 180 LYS A N 1
ATOM 1487 C CA . LYS A 1 180 ? 18.578 -13.477 -8.289 1 81 180 LYS A CA 1
ATOM 1488 C C . LYS A 1 180 ? 17.469 -14.32 -8.914 1 81 180 LYS A C 1
ATOM 1490 O O . LYS A 1 180 ? 17.641 -15.516 -9.141 1 81 180 LYS A O 1
ATOM 1495 N N . GLU A 1 181 ? 16.344 -13.82 -9.039 1 90 181 GLU A N 1
ATOM 1496 C CA . GLU A 1 181 ? 15.172 -14.453 -9.656 1 90 181 GLU A CA 1
ATOM 1497 C C . GLU A 1 181 ? 14.656 -13.617 -10.828 1 90 181 GLU A C 1
ATOM 1499 O O . GLU A 1 181 ? 14.781 -12.391 -10.828 1 90 181 GLU A O 1
ATOM 1504 N N . TYR A 1 182 ? 14.211 -14.344 -11.898 1 94.75 182 TYR A N 1
ATOM 1505 C CA . TYR A 1 182 ? 13.562 -13.711 -13.039 1 94.75 182 TYR A CA 1
ATOM 1506 C C . TYR A 1 182 ? 12.062 -13.984 -13.039 1 94.75 182 TYR A C 1
ATOM 1508 O O . TYR A 1 182 ? 11.633 -15.141 -13.078 1 94.75 182 TYR A O 1
ATOM 1516 N N . THR A 1 183 ? 11.328 -12.93 -13 1 95.94 183 THR A N 1
ATOM 1517 C CA . THR A 1 183 ? 9.883 -13.109 -12.906 1 95.94 183 THR A CA 1
ATOM 1518 C C . THR A 1 183 ? 9.219 -12.867 -14.258 1 95.94 183 THR A C 1
ATOM 1520 O O . THR A 1 183 ? 9.562 -11.922 -14.969 1 95.94 183 THR A O 1
ATOM 1523 N N . PHE A 1 184 ? 8.32 -13.758 -14.617 1 97.56 184 PHE A N 1
ATOM 1524 C CA . PHE A 1 184 ? 7.512 -13.672 -15.828 1 97.56 184 PHE A CA 1
ATOM 1525 C C . PHE A 1 184 ? 6.023 -13.68 -15.484 1 97.56 184 PHE A C 1
ATOM 1527 O O . PHE A 1 184 ? 5.227 -14.305 -16.188 1 97.56 184 PHE A O 1
ATOM 1534 N N . LEU A 1 185 ? 5.703 -13.086 -14.359 1 97.06 185 LEU A N 1
ATOM 1535 C CA . LEU A 1 185 ? 4.328 -12.945 -13.891 1 97.06 185 LEU A CA 1
ATOM 1536 C C . LEU A 1 185 ? 3.686 -11.688 -14.453 1 97.06 185 LEU A C 1
ATOM 1538 O O . LEU A 1 185 ? 4.379 -10.711 -14.758 1 97.06 185 LEU A O 1
ATOM 1542 N N . PRO A 1 186 ? 2.336 -11.711 -14.586 1 95.88 186 PRO A N 1
ATOM 1543 C CA . PRO A 1 186 ? 1.653 -10.461 -14.914 1 95.88 186 PRO A CA 1
ATOM 1544 C C . PRO A 1 186 ? 1.732 -9.43 -13.797 1 95.88 186 PRO A C 1
ATOM 1546 O O . PRO A 1 186 ? 1.589 -8.227 -14.039 1 95.88 186 PRO A O 1
ATOM 1549 N N . GLY A 1 187 ? 1.886 -9.891 -12.641 1 91.94 187 GLY A N 1
ATOM 1550 C CA . GLY A 1 187 ? 2.076 -9.141 -11.406 1 91.94 187 GLY A CA 1
ATOM 1551 C C . GLY A 1 187 ? 2.393 -10.023 -10.211 1 91.94 187 GLY A C 1
ATOM 1552 O O . GLY A 1 187 ? 1.772 -11.078 -10.031 1 91.94 187 GLY A O 1
ATOM 1553 N N . PRO A 1 188 ? 3.338 -9.703 -9.406 1 92.06 188 PRO A N 1
ATOM 1554 C CA . PRO A 1 188 ? 4.203 -8.523 -9.445 1 92.06 188 PRO A CA 1
ATOM 1555 C C . PRO A 1 188 ? 5.27 -8.609 -10.531 1 92.06 188 PRO A C 1
ATOM 1557 O O . PRO A 1 188 ? 5.648 -9.703 -10.945 1 92.06 188 PRO A O 1
ATOM 1560 N N . VAL A 1 189 ? 5.672 -7.477 -11 1 94 189 VAL A N 1
ATOM 1561 C CA . VAL A 1 189 ? 6.711 -7.352 -12.016 1 94 189 VAL A CA 1
ATOM 1562 C C . VAL A 1 189 ? 7.996 -6.824 -11.383 1 94 189 VAL A C 1
ATOM 1564 O O . VAL A 1 189 ? 8.016 -6.492 -10.195 1 94 189 VAL A O 1
ATOM 1567 N N . ASP A 1 190 ? 9.023 -6.898 -12.133 1 93.19 190 ASP A N 1
ATOM 1568 C CA . ASP A 1 190 ? 10.281 -6.328 -11.648 1 93.19 190 ASP A CA 1
ATOM 1569 C C . ASP A 1 190 ? 10.164 -4.812 -11.484 1 93.19 190 ASP A C 1
ATOM 1571 O O . ASP A 1 190 ? 9.734 -4.113 -12.398 1 93.19 190 ASP A O 1
ATOM 1575 N N . ILE A 1 191 ? 10.547 -4.312 -10.336 1 95.62 191 ILE A N 1
ATOM 1576 C CA . ILE A 1 191 ? 10.391 -2.902 -10 1 95.62 191 ILE A CA 1
ATOM 1577 C C . ILE A 1 191 ? 11.711 -2.172 -10.219 1 95.62 191 ILE A C 1
ATOM 1579 O O . ILE A 1 191 ? 12.766 -2.617 -9.742 1 95.62 191 ILE A O 1
ATOM 1583 N N . GLU A 1 192 ? 11.656 -1.073 -10.852 1 95.56 192 GLU A N 1
ATOM 1584 C CA . GLU A 1 192 ? 12.844 -0.278 -11.141 1 95.56 192 GLU A CA 1
ATOM 1585 C C . GLU A 1 192 ? 13.359 0.421 -9.883 1 95.56 192 GLU A C 1
ATOM 1587 O O . GLU A 1 192 ? 12.609 0.63 -8.93 1 95.56 192 GLU A O 1
ATOM 1592 N N . GLU A 1 193 ? 14.594 0.819 -9.922 1 95.06 193 GLU A N 1
ATOM 1593 C CA . GLU A 1 193 ? 15.273 1.377 -8.758 1 95.06 193 GLU A CA 1
ATOM 1594 C C . GLU A 1 193 ? 14.617 2.68 -8.305 1 95.06 193 GLU A C 1
ATOM 1596 O O . GLU A 1 193 ? 14.438 2.904 -7.109 1 95.06 193 GLU A O 1
ATOM 1601 N N . ASN A 1 194 ? 14.32 3.562 -9.242 1 95.25 194 ASN A N 1
ATOM 1602 C CA . ASN A 1 194 ? 13.711 4.836 -8.875 1 95.25 194 ASN A CA 1
ATOM 1603 C C . ASN A 1 194 ? 12.352 4.633 -8.219 1 95.25 194 ASN A C 1
ATOM 1605 O O . ASN A 1 194 ? 11.984 5.371 -7.301 1 95.25 194 ASN A O 1
ATOM 1609 N N . VAL A 1 195 ? 11.586 3.656 -8.688 1 97.5 195 VAL A N 1
ATOM 1610 C CA . VAL A 1 195 ? 10.281 3.332 -8.117 1 97.5 195 VAL A CA 1
ATOM 1611 C C . VAL A 1 195 ? 10.461 2.771 -6.711 1 97.5 195 VAL A C 1
ATOM 1613 O O . VAL A 1 195 ? 9.734 3.156 -5.789 1 97.5 195 VAL A O 1
ATOM 1616 N N . ARG A 1 196 ? 11.469 1.904 -6.504 1 96.69 196 ARG A N 1
ATOM 1617 C CA . ARG A 1 196 ? 11.766 1.33 -5.195 1 96.69 196 ARG A CA 1
ATOM 1618 C C . ARG A 1 196 ? 12.164 2.414 -4.199 1 96.69 196 ARG A C 1
ATOM 1620 O O . ARG A 1 196 ? 11.75 2.381 -3.037 1 96.69 196 ARG A O 1
ATOM 1627 N N . LYS A 1 197 ? 12.977 3.348 -4.609 1 94.75 197 LYS A N 1
ATOM 1628 C CA . LYS A 1 197 ? 13.422 4.441 -3.756 1 94.75 197 LYS A CA 1
ATOM 1629 C C . LYS A 1 197 ? 12.25 5.297 -3.293 1 94.75 197 LYS A C 1
ATOM 1631 O O . LYS A 1 197 ? 12.164 5.664 -2.119 1 94.75 197 LYS A O 1
ATOM 1636 N N . ALA A 1 198 ? 11.383 5.621 -4.211 1 95.75 1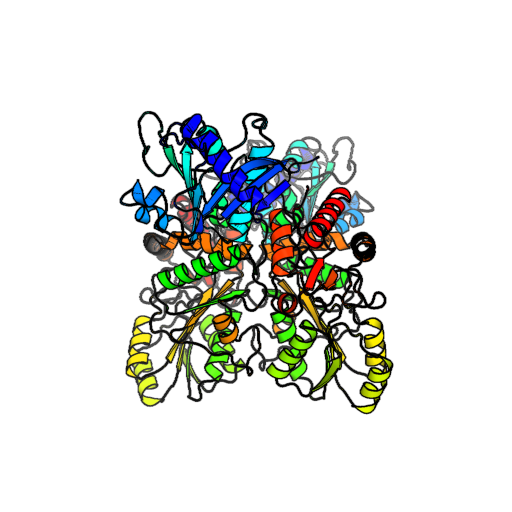98 ALA A N 1
ATOM 1637 C CA . ALA A 1 198 ? 10.195 6.406 -3.885 1 95.75 198 ALA A CA 1
ATOM 1638 C C . ALA A 1 198 ? 9.32 5.672 -2.877 1 95.75 198 ALA A C 1
ATOM 1640 O O . ALA A 1 198 ? 8.844 6.27 -1.904 1 95.75 198 ALA A O 1
ATOM 1641 N N . PHE A 1 199 ? 9.195 4.367 -3.076 1 97.31 199 PHE A N 1
ATOM 1642 C CA . PHE A 1 199 ? 8.367 3.512 -2.234 1 97.31 199 PHE A CA 1
ATOM 1643 C C . PHE A 1 199 ? 8.898 3.484 -0.804 1 97.31 199 PHE A C 1
ATOM 1645 O O . PHE A 1 199 ? 8.117 3.449 0.15 1 97.31 199 PHE A O 1
ATOM 1652 N N . SER A 1 200 ? 10.148 3.611 -0.653 1 94.38 200 SER A N 1
ATOM 1653 C CA . SER A 1 200 ? 10.805 3.381 0.628 1 94.38 200 SER A CA 1
ATOM 1654 C C . SER A 1 200 ? 10.93 4.672 1.426 1 94.38 200 SER A C 1
ATOM 1656 O O . SER A 1 200 ? 11.531 4.688 2.504 1 94.38 200 SER A O 1
ATOM 1658 N N . THR A 1 201 ? 10.391 5.777 0.949 1 91.62 201 THR A N 1
ATOM 1659 C CA . THR A 1 201 ? 10.477 7.047 1.664 1 91.62 201 THR A CA 1
ATOM 1660 C C . THR A 1 201 ? 9.594 7.031 2.906 1 91.62 201 THR A C 1
ATOM 1662 O O . THR A 1 201 ? 8.719 6.172 3.039 1 91.62 201 THR A O 1
ATOM 1665 N N . ARG A 1 202 ? 9.828 7.992 3.822 1 89 202 ARG A N 1
ATOM 1666 C CA . ARG A 1 202 ? 8.961 8.148 4.984 1 89 202 ARG A CA 1
ATOM 1667 C C . ARG A 1 202 ? 7.574 8.641 4.574 1 89 202 ARG A C 1
ATOM 1669 O O . ARG A 1 202 ? 7.453 9.508 3.705 1 89 202 ARG A O 1
ATOM 1676 N N . PRO A 1 203 ? 6.613 7.988 5.203 1 92.19 203 PRO A N 1
ATOM 1677 C CA . PRO A 1 203 ? 5.266 8.422 4.824 1 92.19 203 PRO A CA 1
ATOM 1678 C C . PRO A 1 203 ? 4.957 9.844 5.277 1 92.19 203 PRO A C 1
ATOM 1680 O O . PRO A 1 203 ? 5.379 10.258 6.359 1 92.19 203 PRO A O 1
ATOM 1683 N N . ILE A 1 204 ? 4.23 10.555 4.457 1 90.25 204 ILE A N 1
ATOM 1684 C CA . ILE A 1 204 ? 3.73 11.891 4.777 1 90.25 204 ILE A CA 1
ATOM 1685 C C . ILE A 1 204 ? 2.203 11.883 4.762 1 90.25 204 ILE A C 1
ATOM 1687 O O . ILE A 1 204 ? 1.586 11.016 4.141 1 90.25 204 ILE A O 1
ATOM 1691 N N . SER A 1 205 ? 1.646 12.828 5.438 1 92.25 205 SER A N 1
ATOM 1692 C CA . SER A 1 205 ? 0.193 12.898 5.559 1 92.25 205 SER A CA 1
ATOM 1693 C C . SER A 1 205 ? -0.464 13.094 4.195 1 92.25 205 SER A C 1
ATOM 1695 O O . SER A 1 205 ? -0.005 13.914 3.391 1 92.25 205 SER A O 1
ATOM 1697 N N . HIS A 1 206 ? -1.541 12.383 4.008 1 92.06 206 HIS A N 1
ATOM 1698 C CA . HIS A 1 206 ? -2.303 12.531 2.771 1 92.06 206 HIS A CA 1
ATOM 1699 C C . HIS A 1 206 ? -3.033 13.867 2.727 1 92.06 206 HIS A C 1
ATOM 1701 O O . HIS A 1 206 ? -3.57 14.25 1.685 1 92.06 206 HIS A O 1
ATOM 1707 N N . ARG A 1 207 ? -3.043 14.562 3.814 1 91.88 207 ARG A N 1
ATOM 1708 C CA . ARG A 1 207 ? -3.703 15.867 3.877 1 91.88 207 ARG A CA 1
ATOM 1709 C C . ARG A 1 207 ? -2.73 16.984 3.547 1 91.88 207 ARG A C 1
ATOM 1711 O O . ARG A 1 207 ? -3.131 18.156 3.432 1 91.88 207 ARG A O 1
ATOM 1718 N N . SER A 1 208 ? -1.475 16.641 3.355 1 92.38 208 SER A N 1
ATOM 1719 C CA . SER A 1 208 ? -0.455 17.656 3.08 1 92.38 208 SER A CA 1
ATOM 1720 C C . SER A 1 208 ? -0.567 18.172 1.652 1 92.38 208 SER A C 1
ATOM 1722 O O . SER A 1 208 ? -1.085 17.484 0.771 1 92.38 208 SER A O 1
ATOM 1724 N N . LYS A 1 209 ? -0.068 19.375 1.442 1 93.38 209 LYS A N 1
ATOM 1725 C CA . LYS A 1 209 ? -0.034 19.938 0.101 1 93.38 209 LYS A CA 1
ATOM 1726 C C . LYS A 1 209 ? 0.894 19.156 -0.814 1 93.38 209 LYS A C 1
ATOM 1728 O O . LYS A 1 209 ? 0.622 19 -2.008 1 93.38 209 LYS A O 1
ATOM 1733 N N . SER A 1 210 ? 1.985 18.641 -0.249 1 92.31 210 SER A N 1
ATOM 1734 C CA . SER A 1 210 ? 2.91 17.828 -1.021 1 92.31 210 SER A CA 1
ATOM 1735 C C . SER A 1 210 ? 2.209 16.594 -1.597 1 92.31 210 SER A C 1
ATOM 1737 O O . SER A 1 210 ? 2.459 16.219 -2.74 1 92.31 210 SER A O 1
ATOM 1739 N N . PHE A 1 211 ? 1.314 16.031 -0.833 1 95.62 211 PHE A N 1
ATOM 1740 C CA . PHE A 1 211 ? 0.564 14.867 -1.303 1 95.62 211 PHE A CA 1
ATOM 1741 C C . PHE A 1 211 ? -0.39 15.258 -2.424 1 95.62 211 PHE A C 1
ATOM 1743 O O . PHE A 1 211 ? -0.521 14.539 -3.416 1 95.62 211 PHE A O 1
ATOM 1750 N N . GLN A 1 212 ? -1.053 16.328 -2.227 1 95.31 212 GLN A N 1
ATOM 1751 C CA . GLN A 1 212 ? -2.004 16.797 -3.229 1 95.31 212 GLN A CA 1
ATOM 1752 C C . GLN A 1 212 ? -1.318 17.031 -4.57 1 95.31 212 GLN A C 1
ATOM 1754 O O . GLN A 1 212 ? -1.841 16.641 -5.617 1 95.31 212 GLN A O 1
ATOM 1759 N N . VAL A 1 213 ? -0.168 17.625 -4.496 1 94.56 213 VAL A N 1
ATOM 1760 C CA . VAL A 1 213 ? 0.592 17.906 -5.711 1 94.56 213 VAL A CA 1
ATOM 1761 C C . VAL A 1 213 ? 1.003 16.609 -6.379 1 94.56 213 VAL A C 1
ATOM 1763 O O . VAL A 1 213 ? 0.905 16.469 -7.602 1 94.56 213 VAL A O 1
ATOM 1766 N N . MET A 1 214 ? 1.432 15.711 -5.613 1 94.69 214 MET A N 1
ATOM 1767 C CA . MET A 1 214 ? 1.827 14.406 -6.133 1 94.69 214 MET A CA 1
ATOM 1768 C C . MET A 1 214 ? 0.646 13.703 -6.793 1 94.69 214 MET A C 1
ATOM 1770 O O . MET A 1 214 ? 0.781 13.141 -7.883 1 94.69 214 MET A O 1
ATOM 1774 N N . MET A 1 215 ? -0.513 13.711 -6.141 1 97.31 215 MET A N 1
ATOM 1775 C CA . MET A 1 215 ? -1.724 13.102 -6.68 1 97.31 215 MET A CA 1
ATOM 1776 C C . MET A 1 215 ? -2.1 13.734 -8.016 1 97.31 215 MET A C 1
ATOM 1778 O O . MET A 1 215 ? -2.441 13.023 -8.969 1 97.31 215 MET A O 1
ATOM 1782 N N . ASP A 1 216 ? -1.991 15 -8.094 1 96.12 216 ASP A N 1
ATOM 1783 C CA . ASP A 1 216 ? -2.299 15.711 -9.328 1 96.12 216 ASP A CA 1
ATOM 1784 C C . ASP A 1 216 ? -1.367 15.289 -10.453 1 96.12 216 ASP A C 1
ATOM 1786 O O . ASP A 1 216 ? -1.807 15.094 -11.594 1 96.12 216 ASP A O 1
ATOM 1790 N N . ASN A 1 217 ? -0.114 15.156 -10.133 1 94.75 217 ASN A N 1
ATOM 1791 C CA . ASN A 1 217 ? 0.868 14.719 -11.125 1 94.75 217 ASN A CA 1
ATOM 1792 C C . ASN A 1 217 ? 0.559 13.32 -11.641 1 94.75 217 ASN A C 1
ATOM 1794 O O . ASN A 1 217 ? 0.654 13.062 -12.844 1 94.75 217 ASN A O 1
ATOM 1798 N N . VAL A 1 218 ? 0.22 12.469 -10.742 1 97.88 218 VAL A N 1
ATOM 1799 C CA . VAL A 1 218 ? -0.09 11.086 -11.109 1 97.88 218 VAL A CA 1
ATOM 1800 C C . VAL A 1 218 ? -1.312 11.062 -12.023 1 97.88 218 VAL A C 1
ATOM 1802 O O . VAL A 1 218 ? -1.312 10.375 -13.047 1 97.88 218 VAL A O 1
ATOM 1805 N N . LYS A 1 219 ? -2.365 11.812 -11.68 1 98.12 219 LYS A N 1
ATOM 1806 C CA . LYS A 1 219 ? -3.578 11.867 -12.492 1 98.12 219 LYS A CA 1
ATOM 1807 C C . LYS A 1 219 ? -3.277 12.383 -13.898 1 98.12 219 LYS A C 1
ATOM 1809 O O . LYS A 1 219 ? -3.758 11.828 -14.883 1 98.12 219 LYS A O 1
ATOM 1814 N N . LYS A 1 220 ? -2.461 13.398 -14 1 96.44 220 LYS A N 1
ATOM 1815 C CA . LYS A 1 220 ? -2.1 13.969 -15.289 1 96.44 220 LYS A CA 1
ATOM 1816 C C . LYS A 1 220 ? -1.389 12.945 -16.172 1 96.44 220 LYS A C 1
ATOM 1818 O O . LYS A 1 220 ? -1.681 12.828 -17.359 1 96.44 220 LYS A O 1
ATOM 1823 N N . ARG A 1 221 ? -0.486 12.242 -15.578 1 96.56 221 ARG A N 1
ATOM 1824 C CA . ARG A 1 221 ? 0.287 11.266 -16.328 1 96.56 221 ARG A CA 1
ATOM 1825 C C . ARG A 1 221 ? -0.592 10.102 -16.781 1 96.56 221 ARG A C 1
ATOM 1827 O O . ARG A 1 221 ? -0.443 9.602 -17.891 1 96.56 221 ARG A O 1
ATOM 1834 N N . LEU A 1 222 ? -1.475 9.656 -15.898 1 98.56 222 LEU A N 1
ATOM 1835 C CA . LEU A 1 222 ? -2.404 8.586 -16.25 1 98.56 222 LEU A CA 1
ATOM 1836 C C . LEU A 1 222 ? -3.309 9.016 -17.406 1 98.56 222 LEU A C 1
ATOM 1838 O O . LEU A 1 222 ? -3.555 8.234 -18.328 1 98.56 222 LEU A O 1
ATOM 1842 N N . LEU A 1 223 ? -3.803 10.25 -17.312 1 98.25 223 LEU A N 1
ATOM 1843 C CA . LEU A 1 223 ? -4.68 10.758 -18.359 1 98.25 223 LEU A CA 1
ATOM 1844 C C . LEU A 1 223 ? -3.924 10.898 -19.672 1 98.25 223 LEU A C 1
ATOM 1846 O O . LEU A 1 223 ? -4.473 10.602 -20.75 1 98.25 223 LEU A O 1
ATOM 1850 N N . TYR A 1 224 ? -2.695 11.305 -19.594 1 96.12 224 TYR A N 1
ATOM 1851 C CA . TYR A 1 224 ? -1.878 11.422 -20.797 1 96.12 224 TYR A CA 1
ATOM 1852 C C . TYR A 1 224 ? -1.667 10.07 -21.453 1 96.12 224 TYR A C 1
ATOM 1854 O O . TYR A 1 224 ? -1.868 9.922 -22.672 1 96.12 224 TYR A O 1
ATOM 1862 N N . MET A 1 225 ? -1.348 9.117 -20.703 1 96.19 225 MET A N 1
ATOM 1863 C CA . MET A 1 225 ? -0.992 7.797 -21.219 1 96.19 225 MET A CA 1
ATOM 1864 C C . MET A 1 225 ? -2.215 7.09 -21.781 1 96.19 225 MET A C 1
ATOM 1866 O O . MET A 1 225 ? -2.1 6.301 -22.719 1 96.19 225 MET A O 1
ATOM 1870 N N . THR A 1 226 ? -3.438 7.363 -21.281 1 98 226 THR A N 1
ATOM 1871 C CA . THR A 1 226 ? -4.629 6.609 -21.656 1 98 226 THR A CA 1
ATOM 1872 C C . THR A 1 226 ? -5.547 7.449 -22.547 1 98 226 THR A C 1
ATOM 1874 O O . THR A 1 226 ? -6.484 6.922 -23.141 1 98 226 THR A O 1
ATOM 1877 N N . LYS A 1 227 ? -5.336 8.797 -22.531 1 97.88 227 LYS A N 1
ATOM 1878 C CA . LYS A 1 227 ? -6.141 9.766 -23.266 1 97.88 227 LYS A CA 1
ATOM 1879 C C . LYS A 1 227 ? -7.539 9.883 -22.672 1 97.88 227 LYS A C 1
ATOM 1881 O O . LYS A 1 227 ? -8.445 10.445 -23.297 1 97.88 227 LYS A O 1
ATOM 1886 N N . ALA A 1 228 ? -7.762 9.336 -21.5 1 98.62 228 ALA A N 1
ATOM 1887 C CA . ALA A 1 228 ? -9.039 9.469 -20.797 1 98.62 228 ALA A CA 1
ATOM 1888 C C . ALA A 1 228 ? -9.273 10.906 -20.344 1 98.62 228 ALA A C 1
ATOM 1890 O O . ALA A 1 228 ? -8.328 11.695 -20.266 1 98.62 228 ALA A O 1
ATOM 1891 N N . LYS A 1 229 ? -10.516 11.234 -20.062 1 98.56 229 LYS A N 1
ATOM 1892 C CA . LYS A 1 229 ? -10.859 12.594 -19.656 1 98.56 229 LYS A CA 1
ATOM 1893 C C . LYS A 1 229 ? -10.68 12.781 -18.156 1 98.56 229 LYS A C 1
ATOM 1895 O O . LYS A 1 229 ? -10.242 13.836 -17.703 1 98.56 229 LYS A O 1
ATOM 1900 N N . HIS A 1 230 ? -11.102 11.773 -17.359 1 98.69 230 HIS A N 1
ATOM 1901 C CA . HIS A 1 230 ? -11.008 11.805 -15.906 1 98.69 230 HIS A CA 1
ATOM 1902 C C . HIS A 1 230 ? -10.469 10.492 -15.359 1 98.69 230 HIS A C 1
ATOM 1904 O O . HIS A 1 230 ? -10.555 9.453 -16.031 1 98.69 230 HIS A O 1
ATOM 1910 N N . VAL A 1 231 ? -9.875 10.57 -14.18 1 98.88 231 VAL A N 1
ATOM 1911 C CA . VAL A 1 231 ? -9.422 9.359 -13.5 1 98.88 231 VAL A CA 1
ATOM 1912 C C . VAL A 1 231 ? -9.5 9.555 -11.992 1 98.88 231 VAL A C 1
ATOM 1914 O O . VAL A 1 231 ? -9.234 10.648 -11.484 1 98.88 231 VAL A O 1
ATOM 1917 N N . GLN A 1 232 ? -9.945 8.586 -11.305 1 98.88 232 GLN A N 1
ATOM 1918 C CA . GLN A 1 232 ? -9.898 8.547 -9.844 1 98.88 232 GLN A CA 1
ATOM 1919 C C . GLN A 1 232 ? -9.062 7.371 -9.352 1 98.88 232 GLN A C 1
ATOM 1921 O O . GLN A 1 232 ? -9.102 6.285 -9.938 1 98.88 232 GLN A O 1
ATOM 1926 N N . LEU A 1 233 ? -8.258 7.652 -8.352 1 98.81 233 LEU A N 1
ATOM 1927 C CA . LEU A 1 233 ? -7.406 6.633 -7.746 1 98.81 233 LEU A CA 1
ATOM 1928 C C . LEU A 1 233 ? -7.996 6.145 -6.43 1 98.81 233 LEU A C 1
ATOM 1930 O O . LEU A 1 233 ? -8.406 6.949 -5.59 1 98.81 233 LEU A O 1
ATOM 1934 N N . MET A 1 234 ? -8.062 4.844 -6.285 1 98.69 234 MET A N 1
ATOM 1935 C CA . MET A 1 234 ? -8.578 4.199 -5.082 1 98.69 234 MET A CA 1
ATOM 1936 C C . MET A 1 234 ? -7.543 3.25 -4.484 1 98.69 234 MET A C 1
ATOM 1938 O O . MET A 1 234 ? -6.875 2.516 -5.215 1 98.69 234 MET A O 1
ATOM 1942 N N . LEU A 1 235 ? -7.336 3.328 -3.164 1 98.56 235 LEU A N 1
ATOM 1943 C CA . LEU A 1 235 ? -6.477 2.361 -2.484 1 98.56 235 LEU A CA 1
ATOM 1944 C C . LEU A 1 235 ? -7.129 0.982 -2.457 1 98.56 235 LEU A C 1
ATOM 1946 O O . LEU A 1 235 ? -8.086 0.758 -1.714 1 98.56 235 LEU A O 1
ATOM 1950 N N . GLY A 1 236 ? -6.656 0.109 -3.262 1 98.38 236 GLY A N 1
ATOM 1951 C CA . GLY A 1 236 ? -7.242 -1.207 -3.459 1 98.38 236 GLY A CA 1
ATOM 1952 C C . GLY A 1 236 ? -6.781 -1.881 -4.738 1 98.38 236 GLY A C 1
ATOM 1953 O O . GLY A 1 236 ? -5.77 -1.49 -5.32 1 98.38 236 GLY A O 1
ATOM 1954 N N . THR A 1 237 ? -7.5 -2.945 -5.18 1 98.19 237 THR A N 1
ATOM 1955 C CA . THR A 1 237 ? -7.094 -3.752 -6.324 1 98.19 237 THR A CA 1
ATOM 1956 C C . THR A 1 237 ? -8.078 -3.59 -7.48 1 98.19 237 THR A C 1
ATOM 1958 O O . THR A 1 237 ? -9.008 -2.785 -7.402 1 98.19 237 THR A O 1
ATOM 1961 N N . GLY A 1 238 ? -7.805 -4.324 -8.531 1 98.5 238 GLY A N 1
ATOM 1962 C CA . GLY A 1 238 ? -8.656 -4.254 -9.711 1 98.5 238 GLY A CA 1
ATOM 1963 C C . GLY A 1 238 ? -10.086 -4.672 -9.438 1 98.5 238 GLY A C 1
ATOM 1964 O O . GLY A 1 238 ? -11.023 -4.137 -10.039 1 98.5 238 GLY A O 1
ATOM 1965 N N . THR A 1 239 ? -10.281 -5.594 -8.523 1 98.75 239 THR A N 1
ATOM 1966 C CA . THR A 1 239 ? -11.617 -6.039 -8.156 1 98.75 239 THR A CA 1
ATOM 1967 C C . THR A 1 239 ? -12.422 -4.891 -7.551 1 98.75 239 THR A C 1
ATOM 1969 O O . THR A 1 239 ? -13.617 -4.746 -7.828 1 98.75 239 THR A O 1
ATOM 1972 N N . LEU A 1 240 ? -11.773 -4.062 -6.766 1 98.81 240 LEU A N 1
ATOM 1973 C CA . LEU A 1 240 ? -12.43 -2.881 -6.207 1 98.81 240 LEU A CA 1
ATOM 1974 C C . LEU A 1 240 ? -12.906 -1.951 -7.316 1 98.81 240 LEU A C 1
ATOM 1976 O O . LEU A 1 240 ? -14.047 -1.472 -7.281 1 98.81 240 LEU A O 1
ATOM 1980 N N . ALA A 1 241 ? -12.055 -1.706 -8.281 1 98.88 241 ALA A N 1
ATOM 1981 C CA . ALA A 1 241 ? -12.391 -0.813 -9.391 1 98.88 241 ALA A CA 1
ATOM 1982 C C . ALA A 1 241 ? -13.586 -1.343 -10.172 1 98.88 241 ALA A C 1
ATOM 1984 O O . ALA A 1 241 ? -14.508 -0.589 -10.5 1 98.88 241 ALA A O 1
ATOM 1985 N N . ASN A 1 242 ? -13.594 -2.635 -10.461 1 98.94 242 ASN A N 1
ATOM 1986 C CA . ASN A 1 242 ? -14.688 -3.221 -11.234 1 98.94 242 ASN A CA 1
ATOM 1987 C C . ASN A 1 242 ? -15.992 -3.232 -10.438 1 98.94 242 ASN A C 1
ATOM 1989 O O . ASN A 1 242 ? -17.078 -3.051 -11.008 1 98.94 242 ASN A O 1
ATOM 1993 N N . ASP A 1 243 ? -15.891 -3.455 -9.102 1 98.88 243 ASP A N 1
ATOM 1994 C CA . ASP A 1 243 ? -17.078 -3.332 -8.258 1 98.88 243 ASP A CA 1
ATOM 1995 C C . ASP A 1 243 ? -17.625 -1.907 -8.289 1 98.88 243 ASP A C 1
ATOM 1997 O O . ASP A 1 243 ? -18.844 -1.706 -8.367 1 98.88 243 ASP A O 1
ATOM 2001 N N . ALA A 1 244 ? -16.75 -0.937 -8.195 1 98.81 244 ALA A N 1
ATOM 2002 C CA . ALA A 1 244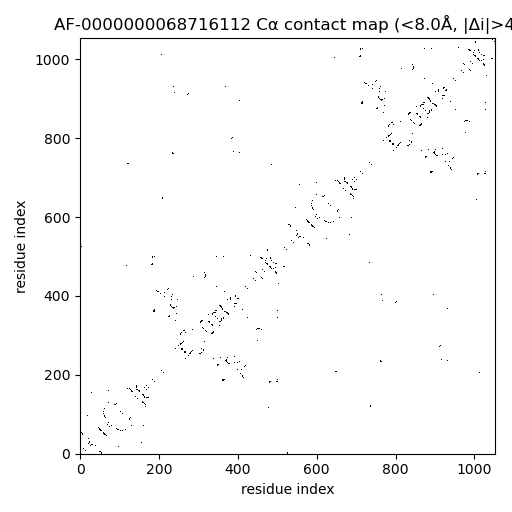 ? -17.172 0.462 -8.227 1 98.81 244 ALA A CA 1
ATOM 2003 C C . ALA A 1 244 ? -17.859 0.796 -9.539 1 98.81 244 ALA A C 1
ATOM 2005 O O . ALA A 1 244 ? -18.891 1.479 -9.547 1 98.81 244 ALA A O 1
ATOM 2006 N N . ILE A 1 245 ? -17.312 0.291 -10.648 1 98.81 245 ILE A N 1
ATOM 2007 C CA . ILE A 1 245 ? -17.906 0.517 -11.961 1 98.81 245 ILE A CA 1
ATOM 2008 C C . ILE A 1 245 ? -19.297 -0.137 -12.023 1 98.81 245 ILE A C 1
ATOM 2010 O O . ILE A 1 245 ? -20.266 0.486 -12.453 1 98.81 245 ILE A O 1
ATOM 2014 N N . ALA A 1 246 ? -19.406 -1.386 -11.547 1 98.69 246 ALA A N 1
ATOM 2015 C CA . ALA A 1 246 ? -20.688 -2.088 -11.539 1 98.69 246 ALA A CA 1
ATOM 2016 C C . ALA A 1 246 ? -21.734 -1.295 -10.781 1 98.69 246 ALA A C 1
ATOM 2018 O O . ALA A 1 246 ? -22.875 -1.17 -11.234 1 98.69 246 ALA A O 1
ATOM 2019 N N . LEU A 1 247 ? -21.359 -0.742 -9.695 1 97.94 247 LEU A N 1
ATOM 2020 C CA . LEU A 1 247 ? -22.312 -0.022 -8.852 1 97.94 247 LEU A CA 1
ATOM 2021 C C . LEU A 1 247 ? -22.719 1.299 -9.5 1 97.94 247 LEU A C 1
ATOM 2023 O O . LEU A 1 247 ? -23.844 1.76 -9.32 1 97.94 247 LEU A O 1
ATOM 2027 N N . GLN A 1 248 ? -21.797 1.924 -10.219 1 97.44 248 GLN A N 1
ATOM 2028 C CA . GLN A 1 248 ? -22.172 3.125 -10.961 1 97.44 248 GLN A CA 1
ATOM 2029 C C . GLN A 1 248 ? -23.188 2.807 -12.047 1 97.44 248 GLN A C 1
ATOM 2031 O O . GLN A 1 248 ? -24.078 3.607 -12.32 1 97.44 248 GLN A O 1
ATOM 2036 N N . LEU A 1 249 ? -23.047 1.646 -12.68 1 97.56 249 LEU A N 1
ATOM 2037 C CA . LEU A 1 249 ? -23.922 1.242 -13.773 1 97.56 249 LEU A CA 1
ATOM 2038 C C . LEU A 1 249 ? -25.344 1.006 -13.273 1 97.56 249 LEU A C 1
ATOM 2040 O O . LEU A 1 249 ? -26.297 1.039 -14.062 1 97.56 249 LEU A O 1
ATOM 2044 N N . ARG A 1 250 ? -25.453 0.81 -11.992 1 94.06 250 ARG A N 1
ATOM 2045 C CA . ARG A 1 250 ? -26.766 0.625 -11.398 1 94.06 250 ARG A CA 1
ATOM 2046 C C . ARG A 1 250 ? -27.641 1.863 -11.594 1 94.06 250 ARG A C 1
ATOM 2048 O O . ARG A 1 250 ? -28.859 1.771 -11.609 1 94.06 250 ARG A O 1
ATOM 2055 N N . SER A 1 251 ? -27.016 2.973 -11.672 1 92.19 251 SER A N 1
ATOM 2056 C CA . SER A 1 251 ? -27.75 4.223 -11.82 1 92.19 251 SER A CA 1
ATOM 2057 C C . SER A 1 251 ? -28.328 4.355 -13.227 1 92.19 251 SER A C 1
ATOM 2059 O O . SER A 1 251 ? -29.203 5.195 -13.469 1 92.19 251 SER A O 1
ATOM 2061 N N . LEU A 1 252 ? -27.859 3.428 -14.094 1 93.56 252 LEU A N 1
ATOM 2062 C CA . LEU A 1 252 ? -28.406 3.412 -15.445 1 93.56 252 LEU A CA 1
ATOM 2063 C C . LEU A 1 252 ? -29.641 2.51 -15.531 1 93.56 252 LEU A C 1
ATOM 2065 O O . LEU A 1 252 ? -29.656 1.438 -14.922 1 93.56 252 LEU A O 1
ATOM 2069 N N . LYS A 1 253 ? -30.703 2.869 -16.047 1 88.69 253 LYS A N 1
ATOM 2070 C CA . LYS A 1 253 ? -31.984 2.164 -16.031 1 88.69 253 LYS A CA 1
ATOM 2071 C C . LYS A 1 253 ? -32.031 1.145 -17.172 1 88.69 253 LYS A C 1
ATOM 2073 O O . LYS A 1 253 ? -32.781 0.162 -17.094 1 88.69 253 LYS A O 1
ATOM 2078 N N . GLY A 1 254 ? -31.266 1.296 -18.141 1 94.31 254 GLY A N 1
ATOM 2079 C CA . GLY A 1 254 ? -31.359 0.45 -19.328 1 94.31 254 GLY A CA 1
ATOM 2080 C C . GLY A 1 254 ? -30.625 -0.871 -19.172 1 94.31 254 GLY A C 1
ATOM 2081 O O . GLY A 1 254 ? -29.828 -1.041 -18.25 1 94.31 254 GLY A O 1
ATOM 2082 N N . LYS A 1 255 ? -30.891 -1.767 -20.109 1 97.56 255 LYS A N 1
ATOM 2083 C CA . LYS A 1 255 ? -30.297 -3.098 -20.141 1 97.56 255 LYS A CA 1
ATOM 2084 C C . LYS A 1 255 ? -28.859 -3.041 -20.672 1 97.56 255 LYS A C 1
ATOM 2086 O O . LYS A 1 255 ? -28.547 -2.223 -21.547 1 97.56 255 LYS A O 1
ATOM 2091 N N . GLY A 1 256 ? -28 -3.926 -20.078 1 98.5 256 GLY A N 1
ATOM 2092 C CA . GLY A 1 256 ? -26.625 -3.959 -20.547 1 98.5 256 GLY A CA 1
ATOM 2093 C C . GLY A 1 256 ? -26.234 -5.281 -21.188 1 98.5 256 GLY A C 1
ATOM 2094 O O . GLY A 1 256 ? -27.047 -6.203 -21.25 1 98.5 256 GLY A O 1
ATOM 2095 N N . LEU A 1 257 ? -25.031 -5.34 -21.734 1 98.81 257 LEU A N 1
ATOM 2096 C CA . LEU A 1 257 ? -24.422 -6.523 -22.344 1 98.81 257 LEU A CA 1
ATOM 2097 C C . LEU A 1 257 ? -23.016 -6.742 -21.812 1 98.81 257 LEU A C 1
ATOM 2099 O O . LEU A 1 257 ? -22.188 -5.832 -21.859 1 98.81 257 LEU A O 1
ATOM 2103 N N . VAL A 1 258 ? -22.766 -7.902 -21.219 1 98.88 258 VAL A N 1
ATOM 2104 C CA . VAL A 1 258 ? -21.422 -8.258 -20.766 1 98.88 258 VAL A CA 1
ATOM 2105 C C . VAL A 1 258 ? -20.828 -9.32 -21.688 1 98.88 258 VAL A C 1
ATOM 2107 O O . VAL A 1 258 ? -21.469 -10.344 -21.953 1 98.88 258 VAL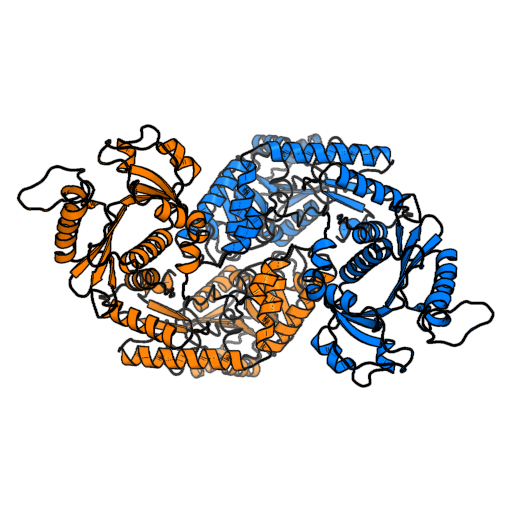 A O 1
ATOM 2110 N N . LEU A 1 259 ? -19.641 -9.055 -22.203 1 98.88 259 LEU A N 1
ATOM 2111 C CA . LEU A 1 259 ? -18.938 -10 -23.062 1 98.88 259 LEU A CA 1
ATOM 2112 C C . LEU A 1 259 ? -17.906 -10.805 -22.266 1 98.88 259 LEU A C 1
ATOM 2114 O O . LEU A 1 259 ? -17.172 -10.242 -21.453 1 98.88 259 LEU A O 1
ATOM 2118 N N . THR A 1 260 ? -17.891 -12.109 -22.453 1 98.44 260 THR A N 1
ATOM 2119 C CA . THR A 1 260 ? -16.922 -12.906 -21.719 1 98.44 260 THR A CA 1
ATOM 2120 C C . THR A 1 260 ? -16.375 -14.031 -22.594 1 98.44 260 THR A C 1
ATOM 2122 O O . THR A 1 260 ? -17.125 -14.664 -23.328 1 98.44 260 THR A O 1
ATOM 2125 N N . ASN A 1 261 ? -15.078 -14.234 -22.641 1 98.19 261 ASN A N 1
ATOM 2126 C CA . ASN A 1 261 ? -14.422 -15.336 -23.328 1 98.19 261 ASN A CA 1
ATOM 2127 C C . ASN A 1 261 ? -13.234 -15.867 -22.531 1 98.19 261 ASN A C 1
ATOM 2129 O O . ASN A 1 261 ? -12.266 -16.375 -23.109 1 98.19 261 ASN A O 1
ATOM 2133 N N . GLY A 1 262 ? -13.289 -15.641 -21.203 1 97.56 262 GLY A N 1
ATOM 2134 C CA . GLY A 1 262 ? -12.258 -16.109 -20.297 1 97.56 262 GLY A CA 1
ATOM 2135 C C . GLY A 1 262 ? -12.586 -15.875 -18.828 1 97.56 262 GLY A C 1
ATOM 2136 O O . GLY A 1 262 ? -13.727 -15.547 -18.5 1 97.56 262 GLY A O 1
ATOM 2137 N N . GLU A 1 263 ? -11.586 -16.109 -17.969 1 97.62 263 GLU A N 1
ATOM 2138 C CA . GLU A 1 263 ? -11.766 -16.047 -16.531 1 97.62 263 GLU A CA 1
ATOM 2139 C C . GLU A 1 263 ? -12.203 -14.648 -16.094 1 97.62 263 GLU A C 1
ATOM 2141 O O . GLU A 1 263 ? -13.117 -14.5 -15.281 1 97.62 263 GLU A O 1
ATOM 2146 N N . PHE A 1 264 ? -11.594 -13.617 -16.562 1 98.31 264 PHE A N 1
ATOM 2147 C CA . PHE A 1 264 ? -11.836 -12.273 -16.062 1 98.31 264 PHE A CA 1
ATOM 2148 C C . PHE A 1 264 ? -13.125 -11.703 -16.656 1 98.31 264 PHE A C 1
ATOM 2150 O O . PHE A 1 264 ? -13.82 -10.93 -16 1 98.31 264 PHE A O 1
ATOM 2157 N N . GLY A 1 265 ? -13.43 -12.094 -17.891 1 98.62 265 GLY A N 1
ATOM 2158 C CA . GLY A 1 265 ? -14.766 -11.797 -18.375 1 98.62 265 GLY A CA 1
ATOM 2159 C C . GLY A 1 265 ? -15.867 -12.398 -17.531 1 98.62 265 GLY A C 1
ATOM 2160 O O . GLY A 1 265 ? -16.875 -11.742 -17.25 1 98.62 265 GLY A O 1
ATOM 2161 N N . ASN A 1 266 ? -15.641 -13.648 -17.141 1 98.25 266 ASN A N 1
ATOM 2162 C CA . ASN A 1 266 ? -16.594 -14.305 -16.25 1 98.25 266 ASN A CA 1
ATOM 2163 C C . ASN A 1 266 ? -16.703 -13.562 -14.914 1 98.25 266 ASN A C 1
ATOM 2165 O O . ASN A 1 266 ? -17.797 -13.484 -14.336 1 98.25 266 ASN A O 1
ATOM 2169 N N . ARG A 1 267 ? -15.656 -13.047 -14.438 1 98.25 267 ARG A N 1
ATOM 2170 C CA . ARG A 1 267 ? -15.688 -12.273 -13.203 1 98.25 267 ARG A CA 1
ATOM 2171 C C . ARG A 1 267 ? -16.516 -11 -13.367 1 98.25 267 ARG A C 1
ATOM 2173 O O . ARG A 1 267 ? -17.188 -10.562 -12.438 1 98.25 267 ARG A O 1
ATOM 2180 N N . LEU A 1 268 ? -16.406 -10.375 -14.586 1 98.88 268 LEU A N 1
ATOM 2181 C CA . LEU A 1 268 ? -17.234 -9.203 -14.836 1 98.88 268 LEU A CA 1
ATOM 2182 C C . LEU A 1 268 ? -18.719 -9.562 -14.727 1 98.88 268 LEU A C 1
ATOM 2184 O O . LEU A 1 268 ? -19.516 -8.797 -14.18 1 98.88 268 LEU A O 1
ATOM 2188 N N . VAL A 1 269 ? -19.078 -10.742 -15.297 1 98.81 269 VAL A N 1
ATOM 2189 C CA . VAL A 1 269 ? -20.453 -11.219 -15.156 1 98.81 269 VAL A CA 1
ATOM 2190 C C . VAL A 1 269 ? -20.812 -11.344 -13.68 1 98.81 269 VAL A C 1
ATOM 2192 O O . VAL A 1 269 ? -21.906 -10.977 -13.273 1 98.81 269 VAL A O 1
ATOM 2195 N N . GLY A 1 270 ? -19.859 -11.875 -12.898 1 98.56 270 GLY A N 1
ATOM 2196 C CA . GLY A 1 270 ? -20.078 -11.977 -11.469 1 98.56 270 GLY A CA 1
ATOM 2197 C C . GLY A 1 270 ? -20.312 -10.641 -10.797 1 98.56 270 GLY A C 1
ATOM 2198 O O . GLY A 1 270 ? -21.219 -10.508 -9.969 1 98.56 270 GLY A O 1
ATOM 2199 N N . HIS A 1 271 ? -19.516 -9.617 -11.156 1 98.69 271 HIS A N 1
ATOM 2200 C CA . HIS A 1 271 ? -19.703 -8.273 -10.625 1 98.69 271 HIS A CA 1
ATOM 2201 C C . HIS A 1 271 ? -21.078 -7.73 -10.977 1 98.69 271 HIS A C 1
ATOM 2203 O O . HIS A 1 271 ? -21.734 -7.117 -10.133 1 98.69 271 HIS A O 1
ATOM 2209 N N . ALA A 1 272 ? -21.469 -7.914 -12.211 1 98.69 272 ALA A N 1
ATOM 2210 C CA . ALA A 1 272 ? -22.766 -7.422 -12.68 1 98.69 272 ALA A CA 1
ATOM 2211 C C . ALA A 1 272 ? -23.906 -8.062 -11.898 1 98.69 272 ALA A C 1
ATOM 2213 O O . ALA A 1 272 ? -24.875 -7.383 -11.531 1 98.69 272 ALA A O 1
ATOM 2214 N N . LYS A 1 273 ? -23.812 -9.352 -11.688 1 98.44 273 LYS A N 1
ATOM 2215 C CA . LYS A 1 273 ? -24.828 -10.062 -10.922 1 98.44 273 LYS A CA 1
ATOM 2216 C C . LYS A 1 273 ? -24.906 -9.547 -9.492 1 98.44 273 LYS A C 1
ATOM 2218 O O . LYS A 1 273 ? -26 -9.281 -8.977 1 98.44 273 LYS A O 1
ATOM 2223 N N . ARG A 1 274 ? -23.766 -9.383 -8.906 1 97.81 274 ARG A N 1
ATOM 2224 C CA . ARG A 1 274 ? -23.703 -8.922 -7.523 1 97.81 274 ARG A CA 1
ATOM 2225 C C . ARG A 1 274 ? -24.25 -7.508 -7.387 1 97.81 274 ARG A C 1
ATOM 2227 O O . ARG A 1 274 ? -24.859 -7.164 -6.367 1 97.81 274 ARG A O 1
ATOM 2234 N N . ALA A 1 275 ? -24.109 -6.711 -8.391 1 97.19 275 ALA A N 1
ATOM 2235 C CA . ALA A 1 275 ? -24.641 -5.348 -8.391 1 97.19 275 ALA A CA 1
ATOM 2236 C C . ALA A 1 275 ? -26.109 -5.324 -8.805 1 97.19 275 ALA A C 1
ATOM 2238 O O . ALA A 1 275 ? -26.734 -4.262 -8.859 1 97.19 275 ALA A O 1
ATOM 2239 N N . GLN A 1 276 ? -26.688 -6.457 -9.172 1 96.19 276 GLN A N 1
ATOM 2240 C CA . GLN A 1 276 ? -28.078 -6.617 -9.562 1 96.19 276 GLN A CA 1
ATOM 2241 C C . GLN A 1 276 ? -28.406 -5.801 -10.812 1 96.19 276 GLN A C 1
ATOM 2243 O O . GLN A 1 276 ? -29.422 -5.117 -10.875 1 96.19 276 GLN A O 1
ATOM 2248 N N . LEU A 1 277 ? -27.516 -5.871 -11.734 1 97.81 277 LEU A N 1
ATOM 2249 C CA . LEU A 1 277 ? -27.734 -5.184 -13.008 1 97.81 277 LEU A CA 1
ATOM 2250 C C . LEU A 1 277 ? -28.641 -6.004 -13.922 1 97.81 277 LEU A C 1
ATOM 2252 O O . LEU A 1 277 ? -28.672 -7.234 -13.828 1 97.81 277 LEU A O 1
ATOM 2256 N N . HIS A 1 278 ? -29.453 -5.289 -14.742 1 97.81 278 HIS A N 1
ATOM 2257 C CA . HIS A 1 278 ? -30.188 -5.918 -15.828 1 97.81 278 HIS A CA 1
ATOM 2258 C C . HIS A 1 278 ? -29.328 -6.035 -17.094 1 97.81 278 HIS A C 1
ATOM 2260 O O . HIS A 1 278 ? -29 -5.023 -17.719 1 97.81 278 HIS A O 1
ATOM 2266 N N . PHE A 1 279 ? -28.938 -7.332 -17.422 1 98.44 279 PHE A N 1
ATOM 2267 C CA . PHE A 1 279 ? -28 -7.461 -18.516 1 98.44 279 PHE A CA 1
ATOM 2268 C C . PHE A 1 279 ? -28.109 -8.828 -19.172 1 98.44 279 PHE A C 1
ATOM 2270 O O . PHE A 1 279 ? -28.625 -9.773 -18.562 1 98.44 279 PHE A O 1
ATOM 2277 N N . ASP A 1 280 ? -27.703 -8.953 -20.453 1 98.44 280 ASP A N 1
ATOM 2278 C CA . ASP A 1 280 ? -27.438 -10.203 -21.172 1 98.44 280 ASP A CA 1
ATOM 2279 C C . ASP A 1 280 ? -25.953 -10.5 -21.203 1 98.44 280 ASP A C 1
ATOM 2281 O O . ASP A 1 280 ? -25.125 -9.633 -20.922 1 98.44 280 ASP A O 1
ATOM 2285 N N . THR A 1 281 ? -25.625 -11.742 -21.438 1 98.5 281 THR A N 1
ATOM 2286 C CA . THR A 1 281 ? -24.234 -12.141 -21.594 1 98.5 281 THR A CA 1
ATOM 2287 C C . THR A 1 281 ? -23.984 -12.688 -22.984 1 98.5 281 THR A C 1
ATOM 2289 O O . THR A 1 281 ? -24.781 -13.461 -23.516 1 98.5 281 THR A O 1
ATOM 2292 N N . TYR A 1 282 ? -23.016 -12.188 -23.641 1 98.62 282 TYR A N 1
ATOM 2293 C CA . TYR A 1 282 ? -22.453 -12.812 -24.828 1 98.62 282 TYR A CA 1
ATOM 2294 C C . TYR A 1 282 ? -21.203 -13.602 -24.484 1 98.62 282 TYR A C 1
ATOM 2296 O O . TYR A 1 282 ? -20.141 -13.023 -24.219 1 98.62 282 TYR A O 1
ATOM 2304 N N . LYS A 1 283 ? -21.312 -14.875 -24.547 1 98.19 283 LYS A N 1
ATOM 2305 C CA . LYS A 1 283 ? -20.25 -15.734 -24.047 1 98.19 283 LYS A CA 1
ATOM 2306 C C . LYS A 1 283 ? -19.641 -16.578 -25.156 1 98.19 283 LYS A C 1
ATOM 2308 O O . LYS A 1 283 ? -20.359 -17.109 -26 1 98.19 283 LYS A O 1
ATOM 2313 N N . LYS A 1 284 ? -18.328 -16.594 -25.219 1 97.81 284 LYS A N 1
ATOM 2314 C CA . LYS A 1 284 ? -17.562 -17.531 -26.031 1 97.81 284 LYS A CA 1
ATOM 2315 C C . LYS A 1 284 ? -16.703 -18.438 -25.156 1 97.81 284 LYS A C 1
ATOM 2317 O O . LYS A 1 284 ? -16.484 -18.156 -23.969 1 97.81 284 LYS A O 1
ATOM 2322 N N . GLU A 1 285 ? -16.281 -19.531 -25.719 1 95.62 285 GLU A N 1
ATOM 2323 C CA . GLU A 1 285 ? -15.406 -20.438 -25 1 95.62 285 GLU A CA 1
ATOM 2324 C C . GLU A 1 285 ? -14.039 -19.812 -24.75 1 95.62 285 GLU A C 1
ATOM 2326 O O . GLU A 1 285 ? -13.594 -18.953 -25.516 1 95.62 285 GLU A O 1
ATOM 2331 N N . MET A 1 286 ? -13.445 -20.266 -23.656 1 93.38 286 MET A N 1
ATOM 2332 C CA . MET A 1 286 ? -12.109 -19.766 -23.344 1 93.38 286 MET A CA 1
ATOM 2333 C C . MET A 1 286 ? -11.156 -20 -24.531 1 93.38 286 MET A C 1
ATOM 2335 O O . MET A 1 286 ? -11.062 -21.109 -25.047 1 93.38 286 MET A O 1
ATOM 2339 N N . GLY A 1 287 ? -10.531 -18.891 -24.938 1 90.12 287 GLY A N 1
ATOM 2340 C CA . GLY A 1 287 ? -9.594 -19 -26.047 1 90.12 287 GLY A CA 1
ATOM 2341 C C . GLY A 1 287 ? -10.227 -18.672 -27.391 1 90.12 287 GLY A C 1
ATOM 2342 O O . GLY A 1 287 ? -9.516 -18.516 -28.391 1 90.12 287 GLY A O 1
ATOM 2343 N N . ASP A 1 288 ? -11.531 -18.547 -27.422 1 96.44 288 ASP A N 1
ATOM 2344 C CA . ASP A 1 288 ? -12.211 -18.188 -28.656 1 96.44 288 ASP A CA 1
ATOM 2345 C C . ASP A 1 288 ? -12.477 -16.688 -28.719 1 96.44 288 ASP A C 1
ATOM 2347 O O . ASP A 1 288 ? -12.914 -16.078 -27.734 1 96.44 288 ASP A O 1
ATOM 2351 N N . PRO A 1 289 ? -12.18 -16.109 -29.859 1 97.75 289 PRO A N 1
ATOM 2352 C CA . PRO A 1 289 ? -12.445 -14.672 -30 1 97.75 289 PRO A CA 1
ATOM 2353 C C . PRO A 1 289 ? -13.93 -14.359 -30.156 1 97.75 289 PRO A C 1
ATOM 2355 O O . PRO A 1 289 ? -14.719 -15.234 -30.5 1 97.75 289 PRO A O 1
ATOM 2358 N N . PHE A 1 290 ? -14.297 -13.133 -29.875 1 98.12 290 PHE A N 1
ATOM 2359 C CA . PHE A 1 290 ? -15.648 -12.664 -30.172 1 98.12 290 PHE A CA 1
ATOM 2360 C C . PHE A 1 290 ? -15.883 -12.594 -31.672 1 98.12 290 PHE A C 1
ATOM 2362 O O . PHE A 1 290 ? -14.953 -12.328 -32.438 1 98.12 290 PHE A O 1
ATOM 2369 N N . ILE A 1 291 ? -17.078 -12.875 -32.031 1 97.62 291 ILE A N 1
ATOM 2370 C CA . ILE A 1 291 ? -17.5 -12.672 -33.438 1 97.62 291 ILE A CA 1
ATOM 2371 C C . ILE A 1 291 ? -18.219 -11.336 -33.562 1 97.62 291 ILE A C 1
ATOM 2373 O O . ILE A 1 291 ? -19.406 -11.234 -33.281 1 97.62 291 ILE A O 1
ATOM 2377 N N . TYR A 1 292 ? -17.562 -10.375 -34.125 1 96.88 292 TYR A N 1
ATOM 2378 C CA . TYR A 1 292 ? -18.016 -8.992 -34.062 1 96.88 292 TYR A CA 1
ATOM 2379 C C . TYR A 1 292 ? -19.234 -8.781 -34.969 1 96.88 292 TYR A C 1
ATOM 2381 O O . TYR A 1 292 ? -20.078 -7.926 -34.688 1 96.88 292 TYR A O 1
ATOM 2389 N N . THR A 1 293 ? -19.375 -9.57 -36.031 1 96.31 293 THR A N 1
ATOM 2390 C CA . THR A 1 293 ? -20.578 -9.492 -36.875 1 96.31 293 THR A CA 1
ATOM 2391 C C . THR A 1 293 ? -21.812 -9.945 -36.094 1 96.31 293 THR A C 1
ATOM 2393 O O . THR A 1 293 ? -22.875 -9.352 -36.219 1 96.31 293 THR A O 1
ATOM 2396 N N . GLU A 1 294 ? -21.609 -10.945 -35.344 1 96.88 294 GLU A N 1
ATOM 2397 C CA . GLU A 1 294 ? -22.688 -11.398 -34.438 1 96.88 294 GLU A CA 1
ATOM 2398 C C . GLU A 1 294 ? -23 -10.352 -33.375 1 96.88 294 GLU A C 1
ATOM 2400 O O . GLU A 1 294 ? -24.172 -10.109 -33.094 1 96.88 294 GLU A O 1
ATOM 2405 N N . LEU A 1 295 ? -21.984 -9.781 -32.875 1 96.94 295 LEU A N 1
ATOM 2406 C CA . LEU A 1 295 ? -22.156 -8.758 -31.844 1 96.94 295 LEU A CA 1
ATOM 2407 C C . LEU A 1 295 ? -22.891 -7.547 -32.406 1 96.94 295 LEU A C 1
ATOM 2409 O O . LEU A 1 295 ? -23.734 -6.953 -31.703 1 96.94 295 LEU A O 1
ATOM 2413 N N . GLU A 1 296 ? -22.547 -7.184 -33.594 1 96.75 296 GLU A N 1
ATOM 2414 C CA . GLU A 1 296 ? -23.234 -6.07 -34.25 1 96.75 296 GLU A CA 1
ATOM 2415 C C . GLU A 1 296 ? -24.734 -6.332 -34.344 1 96.75 296 GLU A C 1
ATOM 2417 O O . GLU A 1 296 ? -25.547 -5.449 -34.062 1 96.75 296 GLU A O 1
ATOM 2422 N N . GLU A 1 297 ? -25.078 -7.512 -34.75 1 97 297 GLU A N 1
ATOM 2423 C CA . GLU A 1 297 ? -26.484 -7.883 -34.875 1 97 297 GLU A CA 1
ATOM 2424 C C . GLU A 1 297 ? -27.188 -7.836 -33.5 1 97 297 GLU A C 1
ATOM 2426 O O . GLU A 1 297 ? -28.297 -7.297 -33.406 1 97 297 GLU A O 1
ATOM 2431 N N . ILE A 1 298 ? -26.547 -8.32 -32.531 1 97.44 298 ILE A N 1
ATOM 2432 C CA . ILE A 1 298 ? -27.094 -8.367 -31.188 1 97.44 298 ILE A CA 1
ATOM 2433 C C . ILE A 1 298 ? -27.297 -6.945 -30.672 1 97.44 298 ILE A C 1
ATOM 2435 O O . ILE A 1 298 ? -28.328 -6.621 -30.094 1 97.44 298 ILE A O 1
ATOM 2439 N N . MET A 1 299 ? -26.328 -6.113 -30.922 1 96.81 299 MET A N 1
ATOM 2440 C CA . MET A 1 299 ? -26.328 -4.754 -30.391 1 96.81 299 MET A CA 1
ATOM 2441 C C . MET A 1 299 ? -27.375 -3.891 -31.094 1 96.81 299 MET A C 1
ATOM 2443 O O . MET A 1 299 ? -27.969 -3.002 -30.469 1 96.81 299 MET A O 1
ATOM 2447 N N . THR A 1 300 ? -27.609 -4.18 -32.344 1 94.44 300 THR A N 1
ATOM 2448 C CA . THR A 1 300 ? -28.578 -3.396 -33.094 1 94.44 300 THR A CA 1
ATOM 2449 C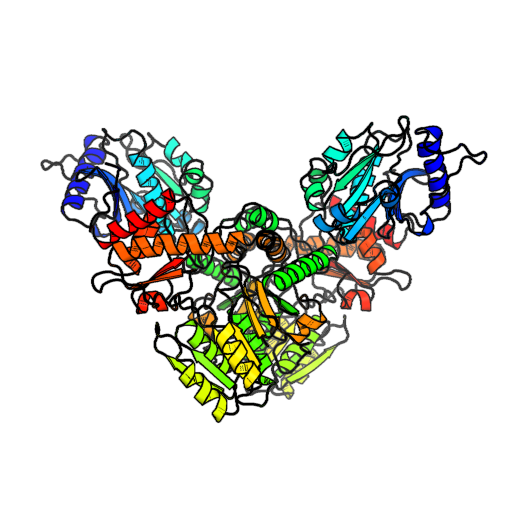 C . THR A 1 300 ? -30 -3.764 -32.719 1 94.44 300 THR A C 1
ATOM 2451 O O . THR A 1 300 ? -30.891 -2.91 -32.75 1 94.44 300 THR A O 1
ATOM 2454 N N . THR A 1 301 ? -30.203 -4.992 -32.312 1 92.62 301 THR A N 1
ATOM 2455 C CA . THR A 1 301 ? -31.578 -5.453 -32.062 1 92.62 301 THR A CA 1
ATOM 2456 C C . THR A 1 301 ? -31.891 -5.453 -30.578 1 92.62 301 THR A C 1
ATOM 2458 O O . THR A 1 301 ? -33.062 -5.461 -30.203 1 92.62 301 THR A O 1
ATOM 2461 N N . GLY A 1 302 ? -30.984 -5.387 -29.656 1 92.19 302 GLY A N 1
ATOM 2462 C CA . GLY A 1 302 ? -31.188 -5.652 -28.234 1 92.19 302 GLY A CA 1
ATOM 2463 C C . GLY A 1 302 ? -31.453 -4.395 -27.438 1 92.19 302 GLY A C 1
ATOM 2464 O O . GLY A 1 302 ? -31.781 -4.473 -26.25 1 92.19 302 GLY A O 1
ATOM 2465 N N . ASN A 1 303 ? -31.375 -3.154 -27.953 1 93.56 303 ASN A N 1
ATOM 2466 C CA . ASN A 1 303 ? -31.594 -1.884 -27.266 1 93.56 303 ASN A CA 1
ATOM 2467 C C . ASN A 1 303 ? -30.766 -1.797 -25.984 1 93.56 303 ASN A C 1
ATOM 2469 O O . ASN A 1 303 ? -31.312 -1.554 -24.906 1 93.56 303 ASN A O 1
ATOM 2473 N N . TYR A 1 304 ? -29.531 -2.008 -25.969 1 98.25 304 TYR A N 1
ATOM 2474 C CA . TYR A 1 304 ? -28.641 -1.957 -24.812 1 98.25 304 TYR A CA 1
ATOM 2475 C C . TYR A 1 304 ? -28.234 -0.522 -24.5 1 98.25 304 TYR A C 1
ATOM 2477 O O . TYR A 1 304 ? -28 0.275 -25.406 1 98.25 304 TYR A O 1
ATOM 2485 N N . GLU A 1 305 ? -28.109 -0.238 -23.25 1 98.31 305 GLU A N 1
ATOM 2486 C CA . GLU A 1 305 ? -27.656 1.072 -22.797 1 98.31 305 GLU A CA 1
ATOM 2487 C C . GLU A 1 305 ? -26.141 1.074 -22.562 1 98.31 305 GLU A C 1
ATOM 2489 O O . GLU A 1 305 ? -25.484 2.098 -22.734 1 98.31 305 GLU A O 1
ATOM 2494 N N . TRP A 1 306 ? -25.578 -0.023 -22.109 1 98.62 306 TRP A N 1
ATOM 2495 C CA . TRP A 1 306 ? -24.156 -0.113 -21.844 1 98.62 306 TRP A CA 1
ATOM 2496 C C . TRP A 1 306 ? -23.609 -1.488 -22.219 1 98.62 306 TRP A C 1
ATOM 2498 O O . TRP A 1 306 ? -24.375 -2.451 -22.328 1 98.62 306 TRP A O 1
ATOM 2508 N N . LEU A 1 307 ? -22.344 -1.609 -22.516 1 98.81 307 LEU A N 1
ATOM 2509 C CA . LEU A 1 307 ? -21.578 -2.814 -22.812 1 98.81 307 LEU A CA 1
ATOM 2510 C C . LEU A 1 307 ? -20.297 -2.865 -21.984 1 98.81 307 LEU A C 1
ATOM 2512 O O . LEU A 1 307 ? -19.625 -1.849 -21.812 1 98.81 307 LEU A O 1
ATOM 2516 N N . TRP A 1 308 ? -19.984 -4.008 -21.391 1 98.94 308 TRP A N 1
ATOM 2517 C CA . TRP A 1 308 ? -18.844 -4.176 -20.516 1 98.94 308 TRP A CA 1
ATOM 2518 C C . TRP A 1 308 ? -18.016 -5.398 -20.906 1 98.94 308 TRP A C 1
ATOM 2520 O O . TRP A 1 308 ? -18.578 -6.48 -21.109 1 98.94 308 TRP A O 1
ATOM 2530 N N . PHE A 1 309 ? -16.703 -5.258 -21.109 1 98.88 309 PHE A N 1
ATOM 2531 C CA . PHE A 1 309 ? -15.867 -6.383 -21.516 1 98.88 309 PHE A CA 1
ATOM 2532 C C . PHE A 1 309 ? -14.445 -6.203 -21 1 98.88 309 PHE A C 1
ATOM 2534 O O . PHE A 1 309 ? -14.117 -5.176 -20.406 1 98.88 309 PHE A O 1
ATOM 2541 N N . VAL A 1 310 ? -13.594 -7.211 -21.125 1 98.88 310 VAL A N 1
ATOM 2542 C CA . VAL A 1 310 ? -12.188 -7.199 -20.766 1 98.88 310 VAL A CA 1
ATOM 2543 C C . VAL A 1 310 ? -11.328 -6.938 -22 1 98.88 310 VAL A C 1
ATOM 2545 O O . VAL A 1 310 ? -11.453 -7.641 -23 1 98.88 310 VAL A O 1
ATOM 2548 N N . HIS A 1 311 ? -10.5 -5.953 -21.953 1 98.88 311 HIS A N 1
ATOM 2549 C CA . HIS A 1 311 ? -9.633 -5.613 -23.078 1 98.88 311 HIS A CA 1
ATOM 2550 C C . HIS A 1 311 ? -8.586 -6.695 -23.328 1 98.88 311 HIS A C 1
ATOM 2552 O O . HIS A 1 311 ? -8.562 -7.309 -24.391 1 98.88 311 HIS A O 1
ATOM 2558 N N . HIS A 1 312 ? -7.805 -6.934 -22.312 1 98.75 312 HIS A N 1
ATOM 2559 C CA . HIS A 1 312 ? -6.832 -8.016 -22.328 1 98.75 312 HIS A CA 1
ATOM 2560 C C . HIS A 1 312 ? -7.246 -9.148 -21.391 1 98.75 312 HIS A C 1
ATOM 2562 O O . HIS A 1 312 ? -7.031 -9.062 -20.172 1 98.75 312 HIS A O 1
ATOM 2568 N N . GLU A 1 313 ? -7.887 -10.156 -21.938 1 98.56 313 GLU A N 1
ATOM 2569 C CA . GLU A 1 313 ? -8.227 -11.344 -21.156 1 98.56 313 GLU A CA 1
ATOM 2570 C C . GLU A 1 313 ? -6.98 -12.133 -20.781 1 98.56 313 GLU A C 1
ATOM 2572 O O . GLU A 1 313 ? -6.578 -13.055 -21.484 1 98.56 313 GLU A O 1
ATOM 2577 N N . THR A 1 314 ? -6.461 -11.836 -19.609 1 97.88 314 THR A N 1
ATOM 2578 C CA . THR A 1 314 ? -5.16 -12.312 -19.156 1 97.88 314 THR A CA 1
ATOM 2579 C C . THR A 1 314 ? -5.152 -13.828 -19.031 1 97.88 314 THR A C 1
ATOM 2581 O O . THR A 1 314 ? -4.117 -14.469 -19.219 1 97.88 314 THR A O 1
ATOM 2584 N N . SER A 1 315 ? -6.262 -14.461 -18.766 1 97.81 315 SER A N 1
ATOM 2585 C CA . SER A 1 315 ? -6.332 -15.898 -18.516 1 97.81 315 SER A CA 1
ATOM 2586 C C . SER A 1 315 ? -5.949 -16.688 -19.781 1 97.81 315 SER A C 1
ATOM 2588 O O . SER A 1 315 ? -5.418 -17.797 -19.688 1 97.81 315 SER A O 1
ATOM 2590 N N . THR A 1 316 ? -6.211 -16.062 -20.953 1 97.81 316 THR A N 1
ATOM 2591 C CA . THR A 1 316 ? -5.957 -16.797 -22.188 1 97.81 316 THR A CA 1
ATOM 2592 C C . THR A 1 316 ? -4.906 -16.078 -23.031 1 97.81 316 THR A C 1
ATOM 2594 O O . THR A 1 316 ? -4.367 -16.656 -23.984 1 97.81 316 THR A O 1
ATOM 2597 N N . GLY A 1 317 ? -4.656 -14.859 -22.672 1 97.94 317 GLY A N 1
ATOM 2598 C CA . GLY A 1 317 ? -3.762 -14.047 -23.484 1 97.94 317 GLY A CA 1
ATOM 2599 C C . GLY A 1 317 ? -4.453 -13.383 -24.656 1 97.94 317 GLY A C 1
ATOM 2600 O O . GLY A 1 317 ? -3.793 -12.891 -25.578 1 97.94 317 GLY A O 1
ATOM 2601 N N . MET A 1 318 ? -5.766 -13.328 -24.672 1 97.88 318 MET A N 1
ATOM 2602 C CA . MET A 1 318 ? -6.562 -12.789 -25.766 1 97.88 318 MET A CA 1
ATOM 2603 C C . MET A 1 318 ? -6.688 -11.273 -25.656 1 97.88 318 MET A C 1
ATOM 2605 O O . MET A 1 318 ? -6.844 -10.734 -24.562 1 97.88 318 MET A O 1
ATOM 2609 N N . LEU A 1 319 ? -6.523 -10.578 -26.766 1 98.38 319 LEU A N 1
ATOM 2610 C CA . LEU A 1 319 ? -6.801 -9.148 -26.844 1 98.38 319 LEU A CA 1
ATOM 2611 C C . LEU A 1 319 ? -8.141 -8.891 -27.531 1 98.38 319 LEU A C 1
ATOM 2613 O O . LEU A 1 319 ? -8.273 -9.078 -28.734 1 98.38 319 LEU A O 1
ATOM 2617 N N . ASN A 1 320 ? -9.156 -8.477 -26.766 1 98.62 320 ASN A N 1
ATOM 2618 C CA . ASN A 1 320 ? -10.438 -8.102 -27.344 1 98.62 320 ASN A CA 1
ATOM 2619 C C . ASN A 1 320 ? -10.383 -6.699 -27.953 1 98.62 320 ASN A C 1
ATOM 2621 O O . ASN A 1 320 ? -9.734 -5.805 -27.406 1 98.62 320 ASN A O 1
ATOM 2625 N N . ASP A 1 321 ? -11.016 -6.496 -29.016 1 98.06 321 ASP A N 1
ATOM 2626 C CA . ASP A 1 321 ? -10.805 -5.328 -29.875 1 98.06 321 ASP A CA 1
ATOM 2627 C C . ASP A 1 321 ? -11.547 -4.109 -29.328 1 98.06 321 ASP A C 1
ATOM 2629 O O . ASP A 1 321 ? -12.711 -3.885 -29.656 1 98.06 321 ASP A O 1
ATOM 2633 N N . LEU A 1 322 ? -10.828 -3.297 -28.625 1 98.44 322 LEU A N 1
ATOM 2634 C CA . LEU A 1 322 ? -11.383 -2.092 -28.016 1 98.44 322 LEU A CA 1
ATOM 2635 C C . LEU A 1 322 ? -11.875 -1.12 -29.094 1 98.44 322 LEU A C 1
ATOM 2637 O O . LEU A 1 322 ? -12.953 -0.531 -28.953 1 98.44 322 LEU A O 1
ATOM 2641 N N . ASN A 1 323 ? -11.109 -0.935 -30.156 1 97.44 323 ASN A N 1
ATOM 2642 C CA . ASN A 1 323 ? -11.461 0.011 -31.203 1 97.44 323 ASN A CA 1
ATOM 2643 C C . ASN A 1 323 ? -12.742 -0.397 -31.922 1 97.44 323 ASN A C 1
ATOM 2645 O O . ASN A 1 323 ? -13.609 0.441 -32.188 1 97.44 323 ASN A O 1
ATOM 2649 N N . GLU A 1 324 ? -12.828 -1.686 -32.25 1 97.38 324 GLU A N 1
ATOM 2650 C CA . GLU A 1 324 ? -14.031 -2.195 -32.906 1 97.38 324 GLU A CA 1
ATOM 2651 C C . GLU A 1 324 ? -15.266 -2.016 -32 1 97.38 324 GLU A C 1
ATOM 2653 O O . GLU A 1 324 ? -16.312 -1.572 -32.5 1 97.38 324 GLU A O 1
ATOM 2658 N N . LEU A 1 325 ? -15.141 -2.328 -30.766 1 98.12 325 LEU A N 1
ATOM 2659 C CA . LEU A 1 325 ? -16.266 -2.213 -29.844 1 98.12 325 LEU A CA 1
ATOM 2660 C C . LEU A 1 325 ? -16.625 -0.751 -29.609 1 98.12 325 LEU A C 1
ATOM 2662 O O . LEU A 1 325 ? -17.797 -0.416 -29.422 1 98.12 325 LEU A O 1
ATOM 2666 N N . ASN A 1 326 ? -15.625 0.093 -29.531 1 97.81 326 ASN A N 1
ATOM 2667 C CA . ASN A 1 326 ? -15.883 1.524 -29.422 1 97.81 326 ASN A CA 1
ATOM 2668 C C . ASN A 1 326 ? -16.719 2.043 -30.594 1 97.81 326 ASN A C 1
ATOM 2670 O O . ASN A 1 326 ? -17.656 2.811 -30.391 1 97.81 326 ASN A O 1
ATOM 2674 N N . THR A 1 327 ? -16.359 1.647 -31.797 1 97.38 327 THR A N 1
ATOM 2675 C CA . THR A 1 327 ? -17.062 2.049 -33 1 97.38 327 THR A CA 1
ATOM 2676 C C . THR A 1 327 ? -18.516 1.554 -32.969 1 97.38 327 THR A C 1
ATOM 2678 O O . THR A 1 327 ? -19.438 2.33 -33.188 1 97.38 327 THR A O 1
ATOM 2681 N N . LEU A 1 328 ? -18.688 0.27 -32.688 1 97.38 328 LEU A N 1
ATOM 2682 C CA . LEU A 1 328 ? -20.016 -0.329 -32.625 1 97.38 328 LEU A CA 1
ATOM 2683 C C . LEU A 1 328 ? -20.875 0.355 -31.578 1 97.38 328 LEU A C 1
ATOM 2685 O O . LEU A 1 328 ? -22.062 0.61 -31.812 1 97.38 328 LEU A O 1
ATOM 2689 N N . CYS A 1 329 ? -20.297 0.686 -30.422 1 98.06 329 CYS A N 1
ATOM 2690 C CA . CYS A 1 329 ? -21.031 1.317 -29.328 1 98.06 329 CYS A CA 1
ATOM 2691 C C . CYS A 1 329 ? -21.438 2.74 -29.703 1 98.06 329 CYS A C 1
ATOM 2693 O O . CYS A 1 329 ? -22.562 3.172 -29.406 1 98.06 329 CYS A O 1
ATOM 2695 N N . ASN A 1 330 ? -20.562 3.465 -30.344 1 96.81 330 ASN A N 1
ATOM 2696 C CA . ASN A 1 330 ? -20.875 4.828 -30.766 1 96.81 330 ASN A CA 1
ATOM 2697 C C . ASN A 1 330 ? -22.016 4.852 -31.781 1 96.81 330 ASN A C 1
ATOM 2699 O O . ASN A 1 330 ? -22.906 5.695 -31.703 1 96.81 330 ASN A O 1
ATOM 2703 N N . GLU A 1 331 ? -21.953 3.941 -32.719 1 96 331 GLU A N 1
ATOM 2704 C CA . GLU A 1 331 ? -22.969 3.865 -33.75 1 96 331 GLU A CA 1
ATOM 2705 C C . GLU A 1 331 ? -24.344 3.547 -33.156 1 96 331 GLU A C 1
ATOM 2707 O O . GLU A 1 331 ? -25.375 3.963 -33.688 1 96 331 GLU A O 1
ATOM 2712 N N . ASN A 1 332 ? -24.375 2.846 -32.094 1 96.69 332 ASN A N 1
ATOM 2713 C CA . ASN A 1 332 ? -25.625 2.404 -31.5 1 96.69 332 ASN A CA 1
ATOM 2714 C C . ASN A 1 332 ? -25.938 3.174 -30.219 1 96.69 332 ASN A C 1
ATOM 2716 O O . ASN A 1 332 ? -26.859 2.818 -29.484 1 96.69 332 ASN A O 1
ATOM 2720 N N . GLN A 1 333 ? -25.125 4.191 -29.844 1 96.81 333 GLN A N 1
ATOM 2721 C CA . GLN A 1 333 ? -25.297 5.043 -28.672 1 96.81 333 GLN A CA 1
ATOM 2722 C C . GLN A 1 333 ? -25.297 4.215 -27.391 1 96.81 333 GLN A C 1
ATOM 2724 O O . GLN A 1 333 ? -26.188 4.371 -26.547 1 96.81 333 GLN A O 1
ATOM 2729 N N . ILE A 1 334 ? -24.391 3.273 -27.328 1 98.31 334 ILE A N 1
ATOM 2730 C CA . ILE A 1 334 ? -24.203 2.414 -26.156 1 98.31 334 ILE A CA 1
ATOM 2731 C C . ILE A 1 334 ? -22.984 2.893 -25.359 1 98.31 334 ILE A C 1
ATOM 2733 O O . ILE A 1 334 ? -21.938 3.193 -25.938 1 98.31 334 ILE A O 1
ATOM 2737 N N . LYS A 1 335 ? -23.094 3.01 -24.062 1 98.56 335 LYS A N 1
ATOM 2738 C CA . LYS A 1 335 ? -21.969 3.365 -23.188 1 98.56 335 LYS A CA 1
ATOM 2739 C C . LYS A 1 335 ? -21 2.197 -23.031 1 98.56 335 LYS A C 1
ATOM 2741 O O . LYS A 1 335 ? -21.391 1.128 -22.547 1 98.56 335 LYS A O 1
ATOM 2746 N N . LEU A 1 336 ? -19.734 2.414 -23.344 1 98.88 336 LEU A N 1
ATOM 2747 C CA . LEU A 1 336 ? -18.75 1.35 -23.328 1 98.88 336 LEU A CA 1
ATOM 2748 C C . LEU A 1 336 ? -17.953 1.354 -22.031 1 98.88 336 LEU A C 1
ATOM 2750 O O . LEU A 1 336 ? -17.422 2.391 -21.625 1 98.88 336 LEU A O 1
ATOM 2754 N N . CYS A 1 337 ? -17.938 0.271 -21.328 1 98.94 337 CYS A N 1
ATOM 2755 C CA . CYS A 1 337 ? -17.109 0.03 -20.172 1 98.94 337 CYS A CA 1
ATOM 2756 C C . CYS A 1 337 ? -16.078 -1.054 -20.453 1 98.94 337 CYS A C 1
ATOM 2758 O O . CYS A 1 337 ? -16.359 -2.031 -21.141 1 98.94 337 CYS A O 1
ATOM 2760 N N . VAL A 1 338 ? -14.852 -0.886 -19.922 1 98.94 338 VAL A N 1
ATOM 2761 C CA . VAL A 1 338 ? -13.797 -1.83 -20.297 1 98.94 338 VAL A CA 1
ATOM 2762 C C . VAL A 1 338 ? -12.875 -2.072 -19.109 1 98.94 338 VAL A C 1
ATOM 2764 O O . VAL A 1 338 ? -12.477 -1.128 -18.422 1 98.94 338 VAL A O 1
ATOM 2767 N N . ASP A 1 339 ? -12.594 -3.316 -18.797 1 98.94 339 ASP A N 1
ATOM 2768 C CA . ASP A 1 339 ? -11.523 -3.703 -17.891 1 98.94 339 ASP A CA 1
ATOM 2769 C C . ASP A 1 339 ? -10.164 -3.668 -18.609 1 98.94 339 ASP A C 1
ATOM 2771 O O . ASP A 1 339 ? -9.867 -4.535 -19.438 1 98.94 339 ASP A O 1
ATOM 2775 N N . CYS A 1 340 ? -9.383 -2.689 -18.234 1 98.88 340 CYS A N 1
ATOM 2776 C CA . CYS A 1 340 ? -8.07 -2.51 -18.844 1 98.88 340 CYS A CA 1
ATOM 2777 C C . CYS A 1 340 ? -6.957 -2.77 -17.844 1 98.88 340 CYS A C 1
ATOM 2779 O O . CYS A 1 340 ? -5.855 -2.23 -17.969 1 98.88 340 CYS A O 1
ATOM 2781 N N . ILE A 1 341 ? -7.172 -3.551 -16.859 1 98.69 341 ILE A N 1
ATOM 2782 C CA . ILE A 1 341 ? -6.293 -3.787 -15.711 1 98.69 341 ILE A CA 1
ATOM 2783 C C . ILE A 1 341 ? -4.941 -4.301 -16.203 1 98.69 341 ILE A C 1
ATOM 2785 O O . ILE A 1 341 ? -3.893 -3.846 -15.734 1 98.69 341 ILE A O 1
ATOM 2789 N N . SER A 1 342 ? -4.93 -5.203 -17.156 1 98.25 342 SER A N 1
ATOM 2790 C CA . SER A 1 342 ? -3.668 -5.797 -17.594 1 98.25 342 SER A CA 1
ATOM 2791 C C . SER A 1 342 ? -3.193 -5.207 -18.906 1 98.25 342 SER A C 1
ATOM 2793 O O . SER A 1 342 ? -2.098 -5.52 -19.375 1 98.25 342 SER A O 1
ATOM 2795 N N . SER A 1 343 ? -3.984 -4.328 -19.562 1 98.5 343 SER A N 1
ATOM 2796 C CA . SER A 1 343 ? -3.572 -3.74 -20.844 1 98.5 343 SER A CA 1
ATOM 2797 C C . SER A 1 343 ? -2.926 -2.375 -20.641 1 98.5 343 SER A C 1
ATOM 2799 O O . SER A 1 343 ? -2.023 -1.992 -21.391 1 98.5 343 SER A O 1
ATOM 2801 N N . ILE A 1 344 ? -3.396 -1.659 -19.609 1 98.44 344 ILE A N 1
ATOM 2802 C CA . ILE A 1 344 ? -2.82 -0.349 -19.328 1 98.44 344 ILE A CA 1
ATOM 2803 C C . ILE A 1 344 ? -1.346 -0.501 -18.953 1 98.44 344 ILE A C 1
ATOM 2805 O O . ILE A 1 344 ? -1.003 -1.256 -18.047 1 98.44 344 ILE A O 1
ATOM 2809 N N . GLY A 1 345 ? -0.496 0.164 -19.672 1 97.56 345 GLY A N 1
ATOM 2810 C CA . GLY A 1 345 ? 0.941 0.094 -19.453 1 97.56 345 GLY A CA 1
ATOM 2811 C C . GLY A 1 345 ? 1.624 -0.947 -20.312 1 97.56 345 GLY A C 1
ATOM 2812 O O . GLY A 1 345 ? 2.85 -0.936 -20.453 1 97.56 345 GLY A O 1
ATOM 2813 N N . ALA A 1 346 ? 0.838 -1.882 -20.922 1 98 346 ALA A N 1
ATOM 2814 C CA . ALA A 1 346 ? 1.416 -2.963 -21.719 1 98 346 ALA A CA 1
ATOM 2815 C C . ALA A 1 346 ? 1.33 -2.652 -23.203 1 98 346 ALA A C 1
ATOM 2817 O O . ALA A 1 346 ? 2.193 -3.066 -23.984 1 98 346 ALA A O 1
ATOM 2818 N N . ILE A 1 347 ? 0.245 -2.004 -23.609 1 97.19 347 ILE A N 1
ATOM 2819 C CA . ILE A 1 347 ? 0.045 -1.595 -25 1 97.19 347 ILE A CA 1
ATOM 2820 C C . ILE A 1 347 ? -0.565 -0.196 -25.031 1 97.19 347 ILE A C 1
ATOM 2822 O O . ILE A 1 347 ? -1.208 0.237 -24.078 1 97.19 347 ILE A O 1
ATOM 2826 N N . PRO A 1 348 ? -0.333 0.49 -26.172 1 95.5 348 PRO A N 1
ATOM 2827 C CA . PRO A 1 348 ? -1.021 1.777 -26.297 1 95.5 348 PRO A CA 1
ATOM 2828 C C . PRO A 1 348 ? -2.539 1.631 -26.359 1 95.5 348 PRO A C 1
ATOM 2830 O O . PRO A 1 348 ? -3.043 0.688 -26.969 1 95.5 348 PRO A O 1
ATOM 2833 N N . LEU A 1 349 ? -3.24 2.525 -25.703 1 95.19 349 LEU A N 1
ATOM 2834 C CA . LEU A 1 349 ? -4.695 2.49 -25.812 1 95.19 349 LEU A CA 1
ATOM 2835 C C . LEU A 1 349 ? -5.281 3.895 -25.703 1 95.19 349 LEU A C 1
ATOM 2837 O O . LEU A 1 349 ? -4.574 4.844 -25.359 1 95.19 349 LEU A O 1
ATOM 2841 N N . ASP A 1 350 ? -6.504 4.047 -26.141 1 98 350 ASP A N 1
ATOM 2842 C CA . ASP A 1 350 ? -7.25 5.301 -26.172 1 98 350 ASP A CA 1
ATOM 2843 C C . ASP A 1 350 ? -8.602 5.156 -25.469 1 98 350 ASP A C 1
ATOM 2845 O O . ASP A 1 350 ? -9.5 4.492 -25.984 1 98 350 ASP A O 1
ATOM 2849 N N . LEU A 1 351 ? -8.703 5.844 -24.312 1 98.69 351 LEU A N 1
ATOM 2850 C CA . LEU A 1 351 ? -9.914 5.707 -23.516 1 98.69 351 LEU A CA 1
ATOM 2851 C C . LEU A 1 351 ? -10.75 6.984 -23.562 1 98.69 351 LEU A C 1
ATOM 2853 O O . LEU A 1 351 ? -11.625 7.195 -22.719 1 98.69 351 LEU A O 1
ATOM 2857 N N . LYS A 1 352 ? -10.531 7.809 -24.516 1 98.19 352 LYS A N 1
ATOM 2858 C CA . LYS A 1 352 ? -11.148 9.133 -24.594 1 98.19 352 LYS A CA 1
ATOM 2859 C C . LYS A 1 352 ? -12.672 9.023 -24.594 1 98.19 352 LYS A C 1
ATOM 2861 O O . LYS A 1 352 ? -13.352 9.828 -23.953 1 98.19 352 LYS A O 1
ATOM 2866 N N . ASP A 1 353 ? -13.219 7.984 -25.281 1 97.56 353 ASP A N 1
ATOM 2867 C CA . ASP A 1 353 ? -14.672 7.891 -25.453 1 97.56 353 ASP A CA 1
ATOM 2868 C C . ASP A 1 353 ? -15.25 6.77 -24.594 1 97.56 353 ASP A C 1
ATOM 2870 O O . ASP A 1 353 ? -16.422 6.422 -24.734 1 97.56 353 ASP A O 1
ATOM 2874 N N . VAL A 1 354 ? -14.484 6.203 -23.766 1 98.75 354 VAL A N 1
ATOM 2875 C CA . VAL A 1 354 ? -14.922 5.094 -22.922 1 98.75 354 VAL A CA 1
ATOM 2876 C C . VAL A 1 354 ? -15.648 5.633 -21.703 1 98.75 354 VAL A C 1
ATOM 2878 O O . VAL A 1 354 ? -15.164 6.551 -21.031 1 98.75 354 VAL A O 1
ATOM 2881 N N . TYR A 1 355 ? -16.781 5.07 -21.422 1 98.81 355 TYR A N 1
ATOM 2882 C CA . TYR A 1 355 ? -17.609 5.523 -20.312 1 98.81 355 TYR A CA 1
ATOM 2883 C C . TYR A 1 355 ? -16.938 5.258 -18.969 1 98.81 355 TYR A C 1
ATOM 2885 O O . TYR A 1 355 ? -16.781 6.168 -18.156 1 98.81 355 TYR A O 1
ATOM 2893 N N . PHE A 1 356 ? -16.562 4.059 -18.734 1 98.88 356 PHE A N 1
ATOM 2894 C CA . PHE A 1 356 ? -15.758 3.67 -17.594 1 98.88 356 PHE A CA 1
ATOM 2895 C C . PHE A 1 356 ? -14.664 2.689 -18 1 98.88 356 PHE A C 1
ATOM 2897 O O . PHE A 1 356 ? -14.891 1.824 -18.859 1 98.88 356 PHE A O 1
ATOM 2904 N N . ALA A 1 357 ? -13.508 2.775 -17.375 1 98.94 357 ALA A N 1
ATOM 2905 C CA . ALA A 1 357 ? -12.438 1.795 -17.531 1 98.94 357 ALA A CA 1
ATOM 2906 C C . ALA A 1 357 ? -11.695 1.573 -16.203 1 98.94 357 ALA A C 1
ATOM 2908 O O . ALA A 1 357 ? -11.555 2.5 -15.406 1 98.94 357 ALA A O 1
ATOM 2909 N N . SER A 1 358 ? -11.297 0.382 -15.969 1 98.94 358 SER A N 1
ATOM 2910 C CA . SER A 1 358 ? -10.562 0.051 -14.75 1 98.94 358 SER A CA 1
ATOM 2911 C C . SER A 1 358 ? -9.094 -0.223 -15.047 1 98.94 358 SER A C 1
ATOM 2913 O O . SER A 1 358 ? -8.75 -0.671 -16.141 1 98.94 358 SER A O 1
ATOM 2915 N N . GLY A 1 359 ? -8.242 0.085 -14.141 1 98.81 359 GLY A N 1
ATOM 2916 C CA . GLY A 1 359 ? -6.809 -0.186 -14.18 1 98.81 359 GLY A CA 1
ATOM 2917 C C . GLY A 1 359 ? -6.191 -0.33 -12.805 1 98.81 359 GLY A C 1
ATOM 2918 O O . GLY A 1 359 ? -6.875 -0.162 -11.789 1 98.81 359 GLY A O 1
ATOM 2919 N N . VAL A 1 360 ? -4.855 -0.721 -12.797 1 98.69 360 VAL A N 1
ATOM 2920 C CA . VAL A 1 360 ? -4.164 -0.863 -11.516 1 98.69 360 VAL A CA 1
ATOM 2921 C C . VAL A 1 360 ? -2.695 -0.482 -11.68 1 98.69 360 VAL A C 1
ATOM 2923 O O . VAL A 1 360 ? -2.186 -0.406 -12.797 1 98.69 360 VAL A O 1
ATOM 2926 N N . SER A 1 361 ? -2.055 -0.281 -10.531 1 98.44 361 SER A N 1
ATOM 2927 C CA . SER A 1 361 ? -0.657 0.141 -10.516 1 98.44 361 SER A CA 1
ATOM 2928 C C . SER A 1 361 ? 0.283 -1.053 -10.641 1 98.44 361 SER A C 1
ATOM 2930 O O . SER A 1 361 ? 1.35 -0.948 -11.25 1 98.44 361 SER A O 1
ATOM 2932 N N . GLY A 1 362 ? -0.111 -2.197 -10.141 1 97 362 GLY A N 1
ATOM 2933 C CA . GLY A 1 362 ? 0.838 -3.262 -9.852 1 97 362 GLY A CA 1
ATOM 2934 C C . GLY A 1 362 ? 0.955 -4.277 -10.977 1 97 362 GLY A C 1
ATOM 2935 O O . GLY A 1 362 ? 1.234 -5.453 -10.727 1 97 362 GLY A O 1
ATOM 2936 N N . LYS A 1 363 ? 0.695 -3.965 -12.164 1 97.06 363 LYS A N 1
ATOM 2937 C CA . LYS A 1 363 ? 0.847 -4.836 -13.32 1 97.06 363 LYS A CA 1
ATOM 2938 C C . LYS A 1 363 ? 1.822 -4.238 -14.336 1 97.06 363 LYS A C 1
ATOM 2940 O O . LYS A 1 363 ? 2.963 -3.924 -13.992 1 97.06 363 LYS A O 1
ATOM 2945 N N . ALA A 1 364 ? 1.414 -3.941 -15.555 1 97.75 364 ALA A N 1
ATOM 2946 C CA . ALA A 1 364 ? 2.309 -3.533 -16.625 1 97.75 364 ALA A CA 1
ATOM 2947 C C . ALA A 1 364 ? 2.887 -2.145 -16.375 1 97.75 364 ALA A C 1
ATOM 2949 O O . ALA A 1 364 ? 3.902 -1.767 -16.953 1 97.75 364 ALA A O 1
ATOM 2950 N N . ILE A 1 365 ? 2.277 -1.371 -15.484 1 97.88 365 ILE A N 1
ATOM 2951 C CA . ILE A 1 365 ? 2.807 -0.059 -15.133 1 97.88 365 ILE A CA 1
ATOM 2952 C C . ILE A 1 365 ? 4.102 -0.223 -14.336 1 97.88 365 ILE A C 1
ATOM 2954 O O . ILE A 1 365 ? 4.926 0.691 -14.289 1 97.88 365 ILE A O 1
ATOM 2958 N N . LYS A 1 366 ? 4.223 -1.382 -13.711 1 97.19 366 LYS A N 1
ATOM 2959 C CA . LYS A 1 366 ? 5.43 -1.776 -12.984 1 97.19 366 LYS A CA 1
ATOM 2960 C C . LYS A 1 366 ? 5.609 -0.937 -11.719 1 97.19 366 LYS A C 1
ATOM 2962 O O . LYS A 1 366 ? 6.715 -0.484 -11.422 1 97.19 366 LYS A O 1
ATOM 2967 N N . SER A 1 367 ? 4.559 -0.604 -11.117 1 98 367 SER A N 1
ATOM 2968 C CA . SER A 1 367 ? 4.562 -0.104 -9.742 1 98 367 SER A CA 1
ATOM 2969 C C . SER A 1 367 ? 4.086 -1.172 -8.766 1 98 367 SER A C 1
ATOM 2971 O O . SER A 1 367 ? 3.959 -2.342 -9.133 1 98 367 SER A O 1
ATOM 2973 N N . TYR A 1 368 ? 3.941 -0.856 -7.516 1 98 368 TYR A N 1
ATOM 2974 C CA . TYR A 1 368 ? 3.533 -1.805 -6.484 1 98 368 TYR A CA 1
ATOM 2975 C C . TYR A 1 368 ? 2.021 -2.004 -6.492 1 98 368 TYR A C 1
ATOM 2977 O O . TYR A 1 368 ? 1.271 -1.094 -6.852 1 98 368 TYR A O 1
ATOM 2985 N N . THR A 1 369 ? 1.607 -3.182 -6.105 1 97.31 369 THR A N 1
ATOM 2986 C CA . THR A 1 369 ? 0.188 -3.48 -5.941 1 97.31 369 THR A CA 1
ATOM 2987 C C . THR A 1 369 ? -0.417 -2.633 -4.824 1 97.31 369 THR A C 1
ATOM 2989 O O . THR A 1 369 ? 0.178 -2.49 -3.756 1 97.31 369 THR A O 1
ATOM 2992 N N . GLY A 1 370 ? -1.632 -2.014 -5.16 1 98 370 GLY A N 1
ATOM 2993 C CA . GLY A 1 370 ? -2.307 -1.354 -4.055 1 98 370 GLY A CA 1
ATOM 2994 C C . GLY A 1 370 ? -3.139 -0.161 -4.488 1 98 370 GLY A C 1
ATOM 2995 O O . GLY A 1 370 ? -3.924 0.375 -3.703 1 98 370 GLY A O 1
ATOM 2996 N N . ILE A 1 371 ? -2.969 0.254 -5.742 1 98.75 371 ILE A N 1
ATOM 2997 C CA . ILE A 1 371 ? -3.756 1.374 -6.246 1 98.75 371 ILE A CA 1
ATOM 2998 C C . ILE A 1 371 ? -4.559 0.931 -7.469 1 98.75 371 ILE A C 1
ATOM 3000 O O . ILE A 1 371 ? -4.012 0.321 -8.391 1 98.75 371 ILE A O 1
ATOM 3004 N N . SER A 1 372 ? -5.832 1.212 -7.438 1 98.69 372 SER A N 1
ATOM 3005 C CA . SER A 1 372 ? -6.684 0.96 -8.594 1 98.69 372 SER A CA 1
ATOM 3006 C C . SER A 1 372 ? -7.207 2.262 -9.195 1 98.69 372 SER A C 1
ATOM 3008 O O . SER A 1 372 ? -7.207 3.301 -8.531 1 98.69 372 SER A O 1
ATOM 3010 N N . PHE A 1 373 ? -7.547 2.213 -10.461 1 98.75 373 PHE A N 1
ATOM 3011 C CA . PHE A 1 373 ? -8 3.375 -11.211 1 98.75 373 PHE A CA 1
ATOM 3012 C C . PHE A 1 373 ? -9.406 3.148 -11.758 1 98.75 373 PHE A C 1
ATOM 3014 O O . PHE A 1 373 ? -9.742 2.041 -12.18 1 98.75 373 PHE A O 1
ATOM 3021 N N . VAL A 1 374 ? -10.156 4.145 -11.75 1 98.94 374 VAL A N 1
ATOM 3022 C CA . VAL A 1 374 ? -11.375 4.211 -12.547 1 98.94 374 VAL A CA 1
ATOM 3023 C C . VAL A 1 374 ? -11.336 5.434 -13.461 1 98.94 374 VAL A C 1
ATOM 3025 O O . VAL A 1 374 ? -11.336 6.57 -12.984 1 98.94 374 VAL A O 1
ATOM 3028 N N . PHE A 1 375 ? -11.219 5.176 -14.719 1 98.94 375 PHE A N 1
ATOM 3029 C CA . PHE A 1 375 ? -11.312 6.219 -15.734 1 98.94 375 PHE A CA 1
ATOM 3030 C C . PHE A 1 375 ? -12.758 6.445 -16.156 1 98.94 375 PHE A C 1
ATOM 3032 O O . PHE A 1 375 ? -13.555 5.504 -16.172 1 98.94 375 PHE A O 1
ATOM 3039 N N . HIS A 1 376 ? -13.133 7.66 -16.5 1 98.81 376 HIS A N 1
ATOM 3040 C CA . HIS A 1 376 ? -14.484 7.973 -16.953 1 98.81 376 HIS A CA 1
ATOM 3041 C C . HIS A 1 376 ? -14.492 9.195 -17.875 1 98.81 376 HIS A C 1
ATOM 3043 O O . HIS A 1 376 ? -13.586 10.039 -17.797 1 98.81 376 HIS A O 1
ATOM 3049 N N . ASN A 1 377 ? -15.461 9.352 -18.75 1 98.56 377 ASN A N 1
ATOM 3050 C CA . ASN A 1 377 ? -15.477 10.422 -19.734 1 98.56 377 ASN A CA 1
ATOM 3051 C C . ASN A 1 377 ? -16.5 11.492 -19.391 1 98.56 377 ASN A C 1
ATOM 3053 O O . ASN A 1 377 ? -16.828 12.352 -20.203 1 98.56 377 ASN A O 1
ATOM 3057 N N . HIS A 1 378 ? -17.094 11.406 -18.234 1 98.25 378 HIS A N 1
ATOM 3058 C CA . HIS A 1 378 ? -18.109 12.328 -17.734 1 98.25 378 HIS A CA 1
ATOM 3059 C C . HIS A 1 378 ? -17.891 12.648 -16.266 1 98.25 378 HIS A C 1
ATOM 3061 O O . HIS A 1 378 ? -17.062 12.023 -15.602 1 98.25 378 HIS A O 1
ATOM 3067 N N . ILE A 1 379 ? -18.609 13.617 -15.75 1 97.62 379 ILE A N 1
ATOM 3068 C CA . ILE A 1 379 ? -18.531 13.945 -14.328 1 97.62 379 ILE A CA 1
ATOM 3069 C C . ILE A 1 379 ? -19.438 13.008 -13.539 1 97.62 379 ILE A C 1
ATOM 3071 O O . ILE A 1 379 ? -20.641 12.883 -13.836 1 97.62 379 ILE A O 1
ATOM 3075 N N . VAL A 1 380 ? -18.859 12.32 -12.625 1 97.94 380 VAL A N 1
ATOM 3076 C CA . VAL A 1 380 ? -19.625 11.391 -11.797 1 97.94 380 VAL A CA 1
ATOM 3077 C C . VAL A 1 380 ? -20.031 12.078 -10.5 1 97.94 380 VAL A C 1
ATOM 3079 O O . VAL A 1 380 ? -19.188 12.609 -9.773 1 97.94 380 VAL A O 1
ATOM 3082 N N . LYS A 1 381 ? -21.25 12.078 -10.141 1 97.31 381 LYS A N 1
ATOM 3083 C CA . LYS A 1 381 ? -21.781 12.727 -8.945 1 97.31 381 LYS A CA 1
ATOM 3084 C C . LYS A 1 381 ? -21.828 11.758 -7.77 1 97.31 381 LYS A C 1
ATOM 3086 O O . LYS A 1 381 ? -21.844 10.539 -7.965 1 97.31 381 LYS A O 1
ATOM 3091 N N . ILE A 1 382 ? -21.812 12.344 -6.617 1 97.88 382 ILE A N 1
ATOM 3092 C CA . ILE A 1 382 ? -21.953 11.539 -5.402 1 97.88 382 ILE A CA 1
ATOM 3093 C C . ILE A 1 382 ? -23.281 10.789 -5.43 1 97.88 382 ILE A C 1
ATOM 3095 O O . ILE A 1 382 ? -24.312 11.344 -5.816 1 97.88 382 ILE A O 1
ATOM 3099 N N . ASN A 1 383 ? -23.234 9.531 -5.117 1 96.81 383 ASN A N 1
ATOM 3100 C CA . ASN A 1 383 ? -24.406 8.656 -5.051 1 96.81 383 ASN A CA 1
ATOM 3101 C C . ASN A 1 383 ? -24.516 7.977 -3.686 1 96.81 383 ASN A C 1
ATOM 3103 O O . ASN A 1 383 ? -23.828 6.992 -3.418 1 96.81 383 ASN A O 1
ATOM 3107 N N . GLU A 1 384 ? -25.453 8.32 -2.871 1 95.19 384 GLU A N 1
ATOM 3108 C CA . GLU A 1 384 ? -25.578 7.852 -1.493 1 95.19 384 GLU A CA 1
ATOM 3109 C C . GLU A 1 384 ? -26.156 6.445 -1.438 1 95.19 384 GLU A C 1
ATOM 3111 O O . GLU A 1 384 ? -26.234 5.836 -0.369 1 95.19 384 GLU A O 1
ATOM 3116 N N . ALA A 1 385 ? -26.516 5.891 -2.615 1 94 385 ALA A N 1
ATOM 3117 C CA . ALA A 1 385 ? -27.062 4.539 -2.67 1 94 385 ALA A CA 1
ATOM 3118 C C . ALA A 1 385 ? -25.969 3.498 -2.816 1 94 385 ALA A C 1
ATOM 3120 O O . ALA A 1 385 ? -26.234 2.295 -2.855 1 94 385 ALA A O 1
ATOM 3121 N N . VAL A 1 386 ? -24.766 3.947 -2.914 1 96.56 386 VAL A N 1
ATOM 3122 C CA . VAL A 1 386 ? -23.641 3.014 -3.016 1 96.56 386 VAL A CA 1
ATOM 3123 C C . VAL A 1 386 ? -22.719 3.188 -1.815 1 96.56 386 VAL A C 1
ATOM 3125 O O . VAL A 1 386 ? -22.656 4.262 -1.214 1 96.56 386 VAL A O 1
ATOM 3128 N N . PRO A 1 387 ? -21.969 2.098 -1.383 1 98.12 387 PRO A N 1
ATOM 3129 C CA . PRO A 1 387 ? -21.016 2.256 -0.277 1 98.12 387 PRO A CA 1
ATOM 3130 C C . PRO A 1 387 ? -20.016 3.389 -0.511 1 98.12 387 PRO A C 1
ATOM 3132 O O . PRO A 1 387 ? -19.578 3.596 -1.641 1 98.12 387 PRO A O 1
ATOM 3135 N N . ALA A 1 388 ? -19.672 4.074 0.562 1 98.56 388 ALA A N 1
ATOM 3136 C CA . ALA A 1 388 ? -18.844 5.273 0.471 1 98.56 388 ALA A CA 1
ATOM 3137 C C . ALA A 1 388 ? -17.531 4.977 -0.256 1 98.56 388 ALA A C 1
ATOM 3139 O O . ALA A 1 388 ? -17.109 5.734 -1.138 1 98.56 388 ALA A O 1
ATOM 3140 N N . TYR A 1 389 ? -16.922 3.873 0.033 1 98.69 389 TYR A N 1
ATOM 3141 C CA . TYR A 1 389 ? -15.586 3.547 -0.463 1 98.69 389 TYR A CA 1
ATOM 3142 C C . TYR A 1 389 ? -15.609 3.277 -1.963 1 98.69 389 TYR A C 1
ATOM 3144 O O . TYR A 1 389 ? -14.578 3.361 -2.633 1 98.69 389 TYR A O 1
ATOM 3152 N N . MET A 1 390 ? -16.797 2.971 -2.545 1 98.69 390 MET A N 1
ATOM 3153 C CA . MET A 1 390 ? -16.922 2.627 -3.959 1 98.69 390 MET A CA 1
ATOM 3154 C C . MET A 1 390 ? -17.672 3.713 -4.723 1 98.69 390 MET A C 1
ATOM 3156 O O . MET A 1 390 ? -18.047 3.518 -5.879 1 98.69 390 MET A O 1
ATOM 3160 N N . ASP A 1 391 ? -17.953 4.812 -4.07 1 98.62 391 ASP A N 1
ATOM 3161 C CA . ASP A 1 391 ? -18.625 5.949 -4.684 1 98.62 391 ASP A CA 1
ATOM 3162 C C . ASP A 1 391 ? -17.641 6.82 -5.461 1 98.62 391 ASP A C 1
ATOM 3164 O O . ASP A 1 391 ? -17.016 7.711 -4.891 1 98.62 391 ASP A O 1
ATOM 3168 N N . ILE A 1 392 ? -17.625 6.66 -6.734 1 98.62 392 ILE A N 1
ATOM 3169 C CA . ILE A 1 392 ? -16.672 7.375 -7.578 1 98.62 392 ILE A CA 1
ATOM 3170 C C . ILE A 1 392 ? -16.906 8.875 -7.449 1 98.62 392 ILE A C 1
ATOM 3172 O O . ILE A 1 392 ? -15.953 9.664 -7.523 1 98.62 392 ILE A O 1
ATOM 3176 N N . GLY A 1 393 ? -18.125 9.289 -7.215 1 98.5 393 GLY A N 1
ATOM 3177 C CA . GLY A 1 393 ? -18.422 10.695 -7.012 1 98.5 393 GLY A CA 1
ATOM 3178 C C . GLY A 1 393 ? -17.703 11.297 -5.816 1 98.5 393 GLY A C 1
ATOM 3179 O O . GLY A 1 393 ? -17.297 12.461 -5.848 1 98.5 393 GLY A O 1
ATOM 3180 N N . MET A 1 394 ? -17.562 10.523 -4.746 1 98.25 394 MET A N 1
ATOM 3181 C CA . MET A 1 394 ? -16.812 10.969 -3.578 1 98.25 394 MET A CA 1
ATOM 3182 C C . MET A 1 394 ? -15.359 11.273 -3.947 1 98.25 394 MET A C 1
ATOM 3184 O O . MET A 1 394 ? -14.789 12.266 -3.492 1 98.25 394 MET A O 1
ATOM 3188 N N . TYR A 1 395 ? -14.797 10.438 -4.754 1 98.5 395 TYR A N 1
ATOM 3189 C CA . TYR A 1 395 ? -13.414 10.617 -5.184 1 98.5 395 TYR A CA 1
ATOM 3190 C C . TYR A 1 395 ? -13.289 11.812 -6.121 1 98.5 395 TYR A C 1
ATOM 3192 O O . TYR A 1 395 ? -12.336 12.594 -6.027 1 98.5 395 TYR A O 1
ATOM 3200 N N . GLU A 1 396 ? -14.266 11.922 -7.016 1 97.94 396 GLU A N 1
ATOM 3201 C CA . GLU A 1 396 ? -14.266 13.047 -7.953 1 97.94 396 GLU A CA 1
ATOM 3202 C C . GLU A 1 396 ? -14.312 14.383 -7.219 1 97.94 396 GLU A C 1
ATOM 3204 O O . GLU A 1 396 ? -13.547 15.297 -7.527 1 97.94 396 GLU A O 1
ATOM 3209 N N . GLU A 1 397 ? -15.094 14.477 -6.199 1 97.38 397 GLU A N 1
ATOM 3210 C CA . GLU A 1 397 ? -15.297 15.734 -5.484 1 97.38 397 GLU A CA 1
ATOM 3211 C C . GLU A 1 397 ? -14.141 16.031 -4.531 1 97.38 397 GLU A C 1
ATOM 3213 O O . GLU A 1 397 ? -14 17.156 -4.051 1 97.38 397 GLU A O 1
ATOM 3218 N N . ASN A 1 398 ? -13.32 15.023 -4.25 1 96.69 398 ASN A N 1
ATOM 3219 C CA . ASN A 1 398 ? -12.242 15.195 -3.277 1 96.69 398 ASN A CA 1
ATOM 3220 C C . ASN A 1 398 ? -10.875 14.938 -3.902 1 96.69 398 ASN A C 1
ATOM 3222 O O . ASN A 1 398 ? -9.945 14.516 -3.215 1 96.69 398 ASN A O 1
ATOM 3226 N N . GLU A 1 399 ? -10.797 15.039 -5.219 1 95.56 399 GLU A N 1
ATOM 3227 C CA . GLU A 1 399 ? -9.539 14.922 -5.945 1 95.56 399 GLU A CA 1
ATOM 3228 C C . GLU A 1 399 ? -8.828 13.609 -5.609 1 95.56 399 GLU A C 1
ATOM 3230 O O . GLU A 1 399 ? -7.633 13.602 -5.32 1 95.56 399 GLU A O 1
ATOM 3235 N N . SER A 1 400 ? -9.609 12.508 -5.469 1 96.31 400 SER A N 1
ATOM 3236 C CA . SER A 1 400 ? -9.172 11.133 -5.27 1 96.31 400 SER A CA 1
ATOM 3237 C C . SER A 1 400 ? -8.711 10.906 -3.832 1 96.31 400 SER A C 1
ATOM 3239 O O . SER A 1 400 ? -8.055 9.898 -3.537 1 96.31 400 SER A O 1
ATOM 3241 N N . ILE A 1 401 ? -8.992 11.883 -2.869 1 96.62 401 ILE A N 1
ATOM 3242 C CA . ILE A 1 401 ? -8.531 11.703 -1.497 1 96.62 401 ILE A CA 1
ATOM 3243 C C . ILE A 1 401 ? -9.703 11.891 -0.531 1 96.62 401 ILE A C 1
ATOM 3245 O O . ILE A 1 401 ? -9.594 12.648 0.44 1 96.62 401 ILE A O 1
ATOM 3249 N N . PRO A 1 402 ? -10.789 11.227 -0.741 1 96.5 402 PRO A N 1
ATOM 3250 C CA . PRO A 1 402 ? -11.867 11.32 0.242 1 96.5 402 PRO A CA 1
ATOM 3251 C C . PRO A 1 402 ? -11.516 10.664 1.572 1 96.5 402 PRO A C 1
ATOM 3253 O O . PRO A 1 402 ? -12.039 11.055 2.619 1 96.5 402 PRO A O 1
ATOM 3256 N N . TYR A 1 403 ? -10.633 9.688 1.525 1 96.31 403 TYR A N 1
ATOM 3257 C CA . TYR A 1 403 ? -10.203 8.922 2.686 1 96.31 403 TYR A CA 1
ATOM 3258 C C . TYR A 1 403 ? -8.68 8.82 2.734 1 96.31 403 TYR A C 1
ATOM 3260 O O . TYR A 1 403 ? -7.984 9.445 1.933 1 96.31 403 TYR A O 1
ATOM 3268 N N . SER A 1 404 ? -8.227 8.062 3.727 1 95.69 404 SER A N 1
ATOM 3269 C CA . SER A 1 404 ? -6.781 7.879 3.824 1 95.69 404 SER A CA 1
ATOM 3270 C C . SER A 1 404 ? -6.203 7.316 2.529 1 95.69 404 SER A C 1
ATOM 3272 O O . SER A 1 404 ? -6.863 6.535 1.84 1 95.69 404 SER A O 1
ATOM 3274 N N . GLN A 1 405 ? -5.086 7.797 2.143 1 96.88 405 GLN A N 1
ATOM 3275 C CA . GLN A 1 405 ? -4.32 7.312 0.999 1 96.88 405 GLN A CA 1
ATOM 3276 C C . GLN A 1 405 ? -2.877 7.012 1.391 1 96.88 405 GLN A C 1
ATOM 3278 O O . GLN A 1 405 ? -2.424 7.41 2.465 1 96.88 405 GLN A O 1
ATOM 3283 N N . SER A 1 406 ? -2.205 6.273 0.571 1 97.25 406 SER A N 1
ATOM 3284 C CA . SER A 1 406 ? -0.83 5.875 0.851 1 97.25 406 SER A CA 1
ATOM 3285 C C . SER A 1 406 ? 0.165 6.762 0.11 1 97.25 406 SER A C 1
ATOM 3287 O O . SER A 1 406 ? 0.258 6.707 -1.118 1 97.25 406 SER A O 1
ATOM 3289 N N . TRP A 1 407 ? 0.918 7.527 0.843 1 96.25 407 TRP A N 1
ATOM 3290 C CA . TRP A 1 407 ? 1.998 8.312 0.26 1 96.25 407 TRP A CA 1
ATOM 3291 C C . TRP A 1 407 ? 2.951 7.43 -0.537 1 96.25 407 TRP A C 1
ATOM 3293 O O . TRP A 1 407 ? 3.271 7.734 -1.688 1 96.25 407 TRP A O 1
ATOM 3303 N N . ASN A 1 408 ? 3.354 6.359 0.011 1 97.62 408 ASN A N 1
ATOM 3304 C CA . ASN A 1 408 ? 4.398 5.508 -0.55 1 97.62 408 ASN A CA 1
ATOM 3305 C C . ASN A 1 408 ? 3.951 4.859 -1.857 1 97.62 408 ASN A C 1
ATOM 3307 O O . ASN A 1 408 ? 4.707 4.832 -2.83 1 97.62 408 ASN A O 1
ATOM 3311 N N . LEU A 1 409 ? 2.742 4.383 -1.897 1 98.44 409 LEU A N 1
ATOM 3312 C CA . LEU A 1 409 ? 2.225 3.754 -3.107 1 98.44 409 LEU A CA 1
ATOM 3313 C C . LEU A 1 409 ? 2.045 4.781 -4.219 1 98.44 409 LEU A C 1
ATOM 3315 O O . LEU A 1 409 ? 2.375 4.516 -5.379 1 98.44 409 LEU A O 1
ATOM 3319 N N . ILE A 1 410 ? 1.544 5.969 -3.867 1 98.62 410 ILE A N 1
ATOM 3320 C CA . ILE A 1 410 ? 1.297 7 -4.867 1 98.62 410 ILE A CA 1
ATOM 3321 C C . ILE A 1 410 ? 2.625 7.543 -5.391 1 98.62 410 ILE A C 1
ATOM 3323 O O . ILE A 1 410 ? 2.773 7.797 -6.59 1 98.62 410 ILE A O 1
ATOM 3327 N N . TYR A 1 411 ? 3.574 7.734 -4.508 1 97.5 411 TYR A N 1
ATOM 3328 C CA . TYR A 1 411 ? 4.887 8.211 -4.93 1 97.5 411 TYR A CA 1
ATOM 3329 C C . TYR A 1 411 ? 5.57 7.199 -5.84 1 97.5 411 TYR A C 1
ATOM 3331 O O . TYR A 1 411 ? 6.156 7.57 -6.863 1 97.5 411 TYR A O 1
ATOM 3339 N N . ALA A 1 412 ? 5.508 5.941 -5.48 1 98.25 412 ALA A N 1
ATOM 3340 C CA . ALA A 1 412 ? 6.039 4.887 -6.34 1 98.25 412 ALA A CA 1
ATOM 3341 C C . ALA A 1 412 ? 5.371 4.91 -7.715 1 98.25 412 ALA A C 1
ATOM 3343 O O . ALA A 1 412 ? 6.043 4.766 -8.742 1 98.25 412 ALA A O 1
ATOM 3344 N N . LEU A 1 413 ? 4.09 5.059 -7.711 1 98.69 413 LEU A N 1
ATOM 3345 C CA . LEU A 1 413 ? 3.33 5.109 -8.953 1 98.69 413 LEU A CA 1
ATOM 3346 C C . LEU A 1 413 ? 3.773 6.289 -9.812 1 98.69 413 LEU A C 1
ATOM 3348 O O . LEU A 1 413 ? 3.926 6.152 -11.031 1 98.69 413 LEU A O 1
ATOM 3352 N N . GLN A 1 414 ? 3.969 7.434 -9.188 1 97.19 414 GLN A N 1
ATOM 3353 C CA . GLN A 1 414 ? 4.453 8.602 -9.922 1 97.19 414 GLN A CA 1
ATOM 3354 C C . GLN A 1 414 ? 5.758 8.289 -10.648 1 97.19 414 GLN A C 1
ATOM 3356 O O . GLN A 1 414 ? 5.902 8.609 -11.836 1 97.19 414 GLN A O 1
ATOM 3361 N N . GLU A 1 415 ? 6.68 7.691 -9.953 1 97.06 415 GLU A N 1
ATOM 3362 C CA . GLU A 1 415 ? 7.977 7.363 -10.547 1 97.06 415 GLU A CA 1
ATOM 3363 C C . GLU A 1 415 ? 7.832 6.34 -11.664 1 97.06 415 GLU A C 1
ATOM 3365 O O . GLU A 1 415 ? 8.5 6.438 -12.695 1 97.06 415 GLU A O 1
ATOM 3370 N N . ALA A 1 416 ? 6.984 5.387 -11.469 1 97.94 416 ALA A N 1
ATOM 3371 C CA . ALA A 1 416 ? 6.777 4.344 -12.469 1 97.94 416 ALA A CA 1
ATOM 3372 C C . ALA A 1 416 ? 6.195 4.926 -13.758 1 97.94 416 ALA A C 1
ATOM 3374 O O . ALA A 1 416 ? 6.531 4.48 -14.852 1 97.94 416 ALA A O 1
ATOM 3375 N N . LEU A 1 417 ? 5.344 5.922 -13.648 1 97.81 417 LEU A N 1
ATOM 3376 C CA . LEU A 1 417 ? 4.617 6.477 -14.781 1 97.81 417 LEU A CA 1
ATOM 3377 C C . LEU A 1 417 ? 5.543 7.301 -15.672 1 97.81 417 LEU A C 1
ATOM 3379 O O . LEU A 1 417 ? 5.215 7.578 -16.828 1 97.81 417 LEU A O 1
ATOM 3383 N N . LYS A 1 418 ? 6.715 7.684 -15.227 1 93.69 418 LYS A N 1
ATOM 3384 C CA . LYS A 1 418 ? 7.656 8.492 -16 1 93.69 418 LYS A CA 1
ATOM 3385 C C . LYS A 1 418 ? 8.141 7.738 -17.234 1 93.69 418 LYS A C 1
ATOM 3387 O O . LYS A 1 418 ? 8.477 8.352 -18.25 1 93.69 418 LYS A O 1
ATOM 3392 N N . ARG A 1 419 ? 8.07 6.5 -17.219 1 93.56 419 ARG A N 1
ATOM 3393 C CA . ARG A 1 419 ? 8.609 5.695 -18.312 1 93.56 419 ARG A CA 1
ATOM 3394 C C . ARG A 1 419 ? 7.707 5.77 -19.531 1 93.56 419 ARG A C 1
ATOM 3396 O O . ARG A 1 419 ? 8.148 5.488 -20.656 1 93.56 419 ARG A O 1
ATOM 3403 N N . PHE A 1 420 ? 6.523 6.191 -19.406 1 94.44 420 PHE A N 1
ATOM 3404 C CA . PHE A 1 420 ? 5.562 6.145 -20.5 1 94.44 420 PHE A CA 1
ATOM 3405 C C . PHE A 1 420 ? 5.602 7.438 -21.297 1 94.44 420 PHE A C 1
ATOM 3407 O O . PHE A 1 420 ? 4.785 7.641 -22.203 1 94.44 420 PHE A O 1
ATOM 3414 N N . GLU A 1 421 ? 6.535 8.281 -21 1 86.12 421 GLU A N 1
ATOM 3415 C CA . GLU A 1 421 ? 6.812 9.43 -21.859 1 86.12 421 GLU A CA 1
ATOM 3416 C C . GLU A 1 421 ? 7.484 8.992 -23.156 1 86.12 421 GLU A C 1
ATOM 3418 O O . GLU A 1 421 ? 7.504 9.75 -24.125 1 86.12 421 GLU A O 1
ATOM 3423 N N . ASP A 1 422 ? 7.918 7.789 -23.125 1 86.25 422 ASP A N 1
ATOM 3424 C CA . ASP A 1 422 ? 8.562 7.156 -24.266 1 86.25 422 ASP A CA 1
ATOM 3425 C C . ASP A 1 422 ? 7.75 5.965 -24.766 1 86.25 422 ASP A C 1
ATOM 3427 O O . ASP A 1 422 ? 7.469 5.035 -24 1 86.25 422 ASP A O 1
ATOM 3431 N N . GLU A 1 423 ? 7.461 5.879 -26.062 1 87.88 423 GLU A N 1
ATOM 3432 C CA . GLU A 1 423 ? 6.668 4.789 -26.625 1 87.88 423 GLU A CA 1
ATOM 3433 C C . GLU A 1 423 ? 7.5 3.516 -26.75 1 87.88 423 GLU A C 1
ATOM 3435 O O . GLU A 1 423 ? 6.961 2.443 -27.047 1 87.88 423 GLU A O 1
ATOM 3440 N N . LYS A 1 424 ? 8.734 3.617 -26.547 1 91.5 424 LYS A N 1
ATOM 3441 C CA . LYS A 1 424 ? 9.648 2.484 -26.688 1 91.5 424 LYS A CA 1
ATOM 3442 C C . LYS A 1 424 ? 9.281 1.36 -25.719 1 91.5 424 LYS A C 1
ATOM 3444 O O . LYS A 1 424 ? 9.594 0.194 -25.969 1 91.5 424 LYS A O 1
ATOM 3449 N N . VAL A 1 425 ? 8.586 1.753 -24.641 1 93.31 425 VAL A N 1
ATOM 3450 C CA . VAL A 1 425 ? 8.188 0.766 -23.641 1 93.31 425 VAL A CA 1
ATOM 3451 C C . VAL A 1 425 ? 7.273 -0.275 -24.281 1 93.31 425 VAL A C 1
ATOM 3453 O O . VAL A 1 425 ? 7.43 -1.477 -24.047 1 93.31 425 VAL A O 1
ATOM 3456 N N . PHE A 1 426 ? 6.387 0.128 -25.125 1 96.31 426 PHE A N 1
ATOM 3457 C CA . PHE A 1 426 ? 5.422 -0.761 -25.75 1 96.31 426 PHE A CA 1
ATOM 3458 C C . PHE A 1 426 ? 6.098 -1.625 -26.812 1 96.31 426 PHE A C 1
ATOM 3460 O O . PHE A 1 426 ? 5.777 -2.809 -26.953 1 96.31 426 PHE A O 1
ATOM 3467 N N . VAL A 1 427 ? 7.031 -1.076 -27.453 1 96.25 427 VAL A N 1
ATOM 3468 C CA . VAL A 1 427 ? 7.754 -1.779 -28.516 1 96.25 427 VAL A CA 1
ATOM 3469 C C . VAL A 1 427 ? 8.555 -2.934 -27.922 1 96.25 427 VAL A C 1
ATOM 3471 O O . VAL A 1 427 ? 8.57 -4.035 -28.469 1 96.25 427 VAL A O 1
ATOM 3474 N N . LYS A 1 428 ? 9.164 -2.658 -26.828 1 95.62 428 LYS A N 1
ATOM 3475 C CA . LYS A 1 428 ? 10 -3.668 -26.172 1 95.62 428 LYS A CA 1
ATOM 3476 C C . LYS A 1 428 ? 9.156 -4.859 -25.719 1 95.62 428 LYS A C 1
ATOM 3478 O O . LYS A 1 428 ? 9.602 -6.008 -25.812 1 95.62 428 LYS A O 1
ATOM 3483 N N . ILE A 1 429 ? 7.988 -4.613 -25.203 1 97.38 429 ILE A N 1
ATOM 3484 C CA . ILE A 1 429 ? 7.09 -5.684 -24.766 1 97.38 429 ILE A CA 1
ATOM 3485 C C . ILE A 1 429 ? 6.699 -6.539 -25.969 1 97.38 429 ILE A C 1
ATOM 3487 O O . ILE A 1 429 ? 6.758 -7.77 -25.906 1 97.38 429 ILE A O 1
ATOM 3491 N N . LYS A 1 430 ? 6.383 -5.887 -27.047 1 97.06 430 LYS A N 1
ATOM 3492 C CA . LYS A 1 430 ? 5.988 -6.578 -28.266 1 97.06 430 LYS A CA 1
ATOM 3493 C C . LYS A 1 430 ? 7.129 -7.43 -28.812 1 97.06 430 LYS A C 1
ATOM 3495 O O . LYS A 1 430 ? 6.926 -8.586 -29.188 1 97.06 430 LYS A O 1
ATOM 3500 N N . GLU A 1 431 ? 8.289 -6.902 -28.812 1 97.06 431 GLU A N 1
ATOM 3501 C CA . GLU A 1 431 ? 9.461 -7.617 -29.312 1 97.06 431 GLU A CA 1
ATOM 3502 C C . GLU A 1 431 ? 9.766 -8.852 -28.469 1 97.06 431 GLU A C 1
ATOM 3504 O O . GLU A 1 431 ? 10.102 -9.906 -29 1 97.06 431 GLU A O 1
ATOM 3509 N N . THR A 1 432 ? 9.672 -8.633 -27.203 1 97.44 432 THR A N 1
ATOM 3510 C CA . THR A 1 432 ? 9.898 -9.75 -26.281 1 97.44 432 THR A CA 1
ATOM 3511 C C . THR A 1 432 ? 8.875 -10.859 -26.516 1 97.44 432 THR A C 1
ATOM 3513 O O . THR A 1 432 ? 9.234 -12.039 -26.594 1 97.44 432 THR A O 1
ATOM 3516 N N . TYR A 1 433 ? 7.66 -10.492 -26.688 1 97.94 433 TYR A N 1
ATOM 3517 C CA . TYR A 1 433 ? 6.598 -11.453 -26.953 1 97.94 433 TYR A CA 1
ATOM 3518 C C . TYR A 1 433 ? 6.871 -12.227 -28.234 1 97.94 433 TYR A C 1
ATOM 3520 O O . TYR A 1 433 ? 6.766 -13.453 -28.266 1 97.94 433 TYR A O 1
ATOM 3528 N N . GLU A 1 434 ? 7.18 -11.531 -29.297 1 97.44 434 GLU A N 1
ATOM 3529 C CA . GLU A 1 434 ? 7.395 -12.148 -30.594 1 97.44 434 GLU A CA 1
ATOM 3530 C C . GLU A 1 434 ? 8.562 -13.133 -30.562 1 97.44 434 GLU A C 1
ATOM 3532 O O . GLU A 1 434 ? 8.492 -14.211 -31.156 1 97.44 434 GLU A O 1
ATOM 3537 N N . TYR A 1 435 ? 9.562 -12.75 -29.859 1 97.44 435 TYR A N 1
ATOM 3538 C CA . TYR A 1 435 ? 10.711 -13.633 -29.703 1 97.44 435 TYR A CA 1
ATOM 3539 C C . TYR A 1 435 ? 10.312 -14.922 -29 1 97.44 435 TYR A C 1
ATOM 3541 O O . TYR A 1 435 ? 10.609 -16.016 -29.484 1 97.44 435 TYR A O 1
ATOM 3549 N N . ILE A 1 436 ? 9.672 -14.789 -27.859 1 97.75 436 ILE A N 1
ATOM 3550 C CA . ILE A 1 436 ? 9.297 -15.953 -27.062 1 97.75 436 ILE A CA 1
ATOM 3551 C C . ILE A 1 436 ? 8.281 -16.797 -27.844 1 97.75 436 ILE A C 1
ATOM 3553 O O . ILE A 1 436 ? 8.336 -18.031 -27.797 1 97.75 436 ILE A O 1
ATOM 3557 N N . GLU A 1 437 ? 7.34 -16.125 -28.516 1 97.75 437 GLU A N 1
ATOM 3558 C CA . GLU A 1 437 ? 6.355 -16.844 -29.328 1 97.75 437 GLU A CA 1
ATOM 3559 C C . GLU A 1 437 ? 7.035 -17.734 -30.359 1 97.75 437 GLU A C 1
ATOM 3561 O O . GLU A 1 437 ? 6.633 -18.891 -30.547 1 97.75 437 GLU A O 1
ATOM 3566 N N . GLU A 1 438 ? 8 -17.219 -30.984 1 97.06 438 GLU A N 1
ATOM 3567 C CA . GLU A 1 438 ? 8.734 -17.984 -31.984 1 97.06 438 GLU A CA 1
ATOM 3568 C C . GLU A 1 438 ? 9.383 -19.234 -31.375 1 97.06 438 GLU A C 1
ATOM 3570 O O . GLU A 1 438 ? 9.258 -20.328 -31.938 1 97.06 438 GLU A O 1
ATOM 3575 N N . VAL A 1 439 ? 10.062 -19.031 -30.312 1 96.94 439 VAL A N 1
ATOM 3576 C CA . VAL A 1 439 ? 10.773 -20.125 -29.672 1 96.94 439 VAL A CA 1
ATOM 3577 C C . VAL A 1 439 ? 9.773 -21.188 -29.188 1 96.94 439 VAL A C 1
ATOM 3579 O O . VAL A 1 439 ? 10 -22.375 -29.359 1 96.94 439 VAL A O 1
ATOM 3582 N N . ILE A 1 440 ? 8.695 -20.75 -28.609 1 96.56 440 ILE A N 1
ATOM 3583 C CA . ILE A 1 440 ? 7.672 -21.641 -28.078 1 96.56 440 ILE A CA 1
ATOM 3584 C C . ILE A 1 440 ? 7.051 -22.438 -29.219 1 96.56 440 ILE A C 1
ATOM 3586 O O . ILE A 1 440 ? 6.824 -23.641 -29.094 1 96.56 440 ILE A O 1
ATOM 3590 N N . THR A 1 441 ? 6.785 -21.797 -30.266 1 95.19 441 THR A N 1
ATOM 3591 C CA . THR A 1 441 ? 6.211 -22.453 -31.438 1 95.19 441 THR A CA 1
ATOM 3592 C C . THR A 1 441 ? 7.191 -23.453 -32.031 1 95.19 441 THR A C 1
ATOM 3594 O O . THR A 1 441 ? 6.797 -24.562 -32.438 1 95.19 441 THR A O 1
ATOM 3597 N N . ASP A 1 442 ? 8.375 -23.109 -32.062 1 95.56 442 ASP A N 1
ATOM 3598 C CA . ASP A 1 442 ? 9.414 -23.984 -32.562 1 95.56 442 ASP A CA 1
ATOM 3599 C C . ASP A 1 442 ? 9.555 -25.234 -31.703 1 95.56 442 ASP A C 1
ATOM 3601 O O . ASP A 1 442 ? 9.93 -26.312 -32.188 1 95.56 442 ASP A O 1
ATOM 3605 N N . MET A 1 443 ? 9.289 -25.094 -30.438 1 93.31 443 MET A N 1
ATOM 3606 C CA . MET A 1 443 ? 9.312 -26.219 -29.5 1 93.31 443 MET A CA 1
ATOM 3607 C C . MET A 1 443 ? 8.125 -27.141 -29.75 1 93.31 443 MET A C 1
ATOM 3609 O O . MET A 1 443 ? 8.102 -28.266 -29.234 1 93.31 443 MET A O 1
ATOM 3613 N N . GLY A 1 444 ? 7.148 -26.656 -30.516 1 93.56 444 GLY A N 1
ATOM 3614 C CA . GLY A 1 444 ? 5.965 -27.453 -30.781 1 93.56 444 GLY A CA 1
ATOM 3615 C C . GLY A 1 444 ? 4.875 -27.281 -29.734 1 93.56 444 GLY A C 1
ATOM 3616 O O . GLY A 1 444 ? 3.934 -28.078 -29.688 1 93.56 444 GLY A O 1
ATOM 3617 N N . LEU A 1 445 ? 5.004 -26.297 -28.938 1 95.06 445 LEU A N 1
ATOM 3618 C CA . LEU A 1 445 ? 4 -26.031 -27.906 1 95.06 445 LEU A CA 1
ATOM 3619 C C . LEU A 1 445 ? 2.842 -25.219 -28.484 1 95.06 445 LEU A C 1
ATOM 3621 O O . LEU A 1 445 ? 3.031 -24.422 -29.406 1 95.06 445 LEU A O 1
ATOM 3625 N N . LYS A 1 446 ? 1.713 -25.453 -27.891 1 94.75 446 LYS A N 1
ATOM 3626 C CA . LYS A 1 446 ? 0.502 -24.812 -28.375 1 94.75 446 LYS A CA 1
ATOM 3627 C C . LYS A 1 446 ? 0.143 -23.594 -27.516 1 94.75 446 LYS A C 1
ATOM 3629 O O . LYS A 1 446 ? 0.176 -23.688 -26.281 1 94.75 446 LYS A O 1
ATOM 3634 N N . LEU A 1 447 ? -0.178 -22.547 -28.172 1 96.75 447 LEU A N 1
ATOM 3635 C CA . LEU A 1 447 ? -0.695 -21.359 -27.5 1 96.75 447 LEU A CA 1
ATOM 3636 C C . LEU A 1 447 ? -2.221 -21.359 -27.484 1 96.75 447 LEU A C 1
ATOM 3638 O O . LEU A 1 447 ? -2.855 -21.766 -28.453 1 96.75 447 LEU A O 1
ATOM 3642 N N . VAL A 1 448 ? -2.83 -20.906 -26.391 1 97.19 448 VAL A N 1
ATOM 3643 C CA . VAL A 1 448 ? -4.27 -20.984 -26.172 1 97.19 448 VAL A CA 1
ATOM 3644 C C . VAL A 1 448 ? -4.996 -20.016 -27.094 1 97.19 448 VAL A C 1
ATOM 3646 O O . VAL A 1 448 ? -5.977 -20.391 -27.75 1 97.19 448 VAL A O 1
ATOM 3649 N N . SER A 1 449 ? -4.531 -18.766 -27.109 1 96.19 449 SER A N 1
ATOM 3650 C CA . SER A 1 449 ? -5.168 -17.766 -27.969 1 96.19 449 SER A CA 1
ATOM 3651 C C . SER A 1 449 ? -4.582 -17.797 -29.375 1 96.19 449 SER A C 1
ATOM 3653 O O . SER A 1 449 ? -3.367 -17.906 -29.547 1 96.19 449 SER A O 1
ATOM 3655 N N . PRO A 1 450 ? -5.477 -17.703 -30.422 1 95.62 450 PRO A N 1
ATOM 3656 C CA . PRO A 1 450 ? -4.957 -17.609 -31.797 1 95.62 450 PRO A CA 1
ATOM 3657 C C . PRO A 1 450 ? -4.066 -16.391 -32 1 95.62 450 PRO A C 1
ATOM 3659 O O . PRO A 1 450 ? -4.332 -15.32 -31.453 1 95.62 450 PRO A O 1
ATOM 3662 N N . LYS A 1 451 ? -3.129 -16.562 -32.875 1 94.31 451 LYS A N 1
ATOM 3663 C CA . LYS A 1 451 ? -2.092 -15.57 -33.094 1 94.31 451 LYS A CA 1
ATOM 3664 C C . LYS A 1 451 ? -2.703 -14.219 -33.469 1 94.31 451 LYS A C 1
ATOM 3666 O O . LYS A 1 451 ? -2.262 -13.18 -32.969 1 94.31 451 LYS A O 1
ATOM 3671 N N . GLU A 1 452 ? -3.766 -14.227 -34.25 1 94.75 452 GLU A N 1
ATOM 3672 C CA . GLU A 1 452 ? -4.367 -13 -34.75 1 94.75 452 GLU A CA 1
ATOM 3673 C C . GLU A 1 452 ? -5.094 -12.234 -33.656 1 94.75 452 GLU A C 1
ATOM 3675 O O . GLU A 1 452 ? -5.359 -11.039 -33.781 1 94.75 452 GLU A O 1
ATOM 3680 N N . HIS A 1 453 ? -5.414 -12.914 -32.531 1 96.31 453 HIS A N 1
ATOM 3681 C CA . HIS A 1 453 ? -6.18 -12.297 -31.469 1 96.31 453 HIS A CA 1
ATOM 3682 C C . HIS A 1 453 ? -5.371 -12.25 -30.172 1 96.31 453 HIS A C 1
ATOM 3684 O O . HIS A 1 453 ? -5.914 -11.945 -29.109 1 96.31 453 HIS A O 1
ATOM 3690 N N . ALA A 1 454 ? -4.121 -12.617 -30.266 1 95.56 454 ALA A N 1
ATOM 3691 C CA . ALA A 1 454 ? -3.275 -12.656 -29.078 1 95.56 454 ALA A CA 1
ATOM 3692 C C . ALA A 1 454 ? -2.857 -11.25 -28.656 1 95.56 454 ALA A C 1
ATOM 3694 O O . ALA A 1 454 ? -2.562 -10.406 -29.5 1 95.56 454 ALA A O 1
ATOM 3695 N N . ALA A 1 455 ? -2.916 -11.102 -27.297 1 94.06 455 ALA A N 1
ATOM 3696 C CA . ALA A 1 455 ? -2.314 -9.891 -26.734 1 94.06 455 ALA A CA 1
ATOM 3697 C C . ALA A 1 455 ? -0.794 -10.016 -26.672 1 94.06 455 ALA A C 1
ATOM 3699 O O . ALA A 1 455 ? -0.264 -11.008 -26.156 1 94.06 455 ALA A O 1
ATOM 3700 N N . LYS A 1 456 ? -0.033 -9.281 -27.484 1 96.44 456 LYS A N 1
ATOM 3701 C CA . LYS A 1 456 ? 1.425 -9.336 -27.438 1 96.44 456 LYS A CA 1
ATOM 3702 C C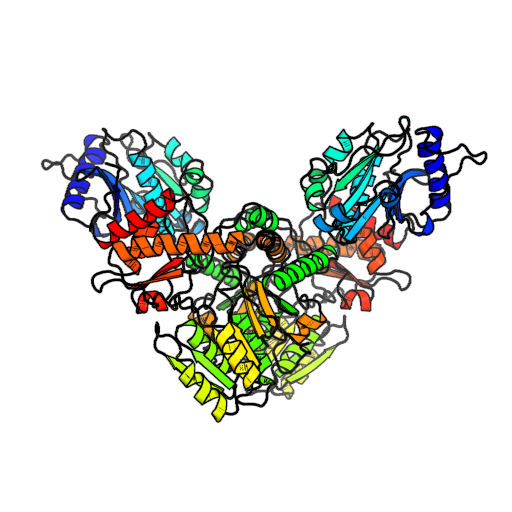 . LYS A 1 456 ? 1.945 -8.859 -26.078 1 96.44 456 LYS A C 1
ATOM 3704 O O . LYS A 1 456 ? 2.797 -7.973 -26.016 1 96.44 456 LYS A O 1
ATOM 3709 N N . ILE A 1 457 ? 1.332 -9.539 -24.938 1 98.25 457 ILE A N 1
ATOM 3710 C CA . ILE A 1 457 ? 1.667 -9.195 -23.562 1 98.25 457 ILE A CA 1
ATOM 3711 C C . ILE A 1 457 ? 2.047 -10.453 -22.797 1 98.25 457 ILE A C 1
ATOM 3713 O O . ILE A 1 457 ? 3.045 -10.469 -22.062 1 98.25 457 ILE A O 1
ATOM 3717 N N . ILE A 1 458 ? 1.265 -11.523 -22.984 1 98.31 458 ILE A N 1
ATOM 3718 C CA . ILE A 1 458 ? 1.416 -12.75 -22.203 1 98.31 458 ILE A CA 1
ATOM 3719 C C . ILE A 1 458 ? 1.151 -13.961 -23.078 1 98.31 458 ILE A C 1
ATOM 3721 O O . ILE A 1 458 ? 0.235 -13.953 -23.906 1 98.31 458 ILE A O 1
ATOM 3725 N N . LEU A 1 459 ? 2.006 -14.961 -23.016 1 98.31 459 LEU A N 1
ATOM 3726 C CA . LEU A 1 459 ? 1.804 -16.234 -23.719 1 98.31 459 LEU A CA 1
ATOM 3727 C C . LEU A 1 459 ? 1.173 -17.266 -22.781 1 98.31 459 LEU A C 1
ATOM 3729 O O . LEU A 1 459 ? 1.694 -17.531 -21.703 1 98.31 459 LEU A O 1
ATOM 3733 N N . THR A 1 460 ? 0.069 -17.734 -23.172 1 98.31 460 THR A N 1
ATOM 3734 C CA . THR A 1 460 ? -0.562 -18.828 -22.453 1 98.31 460 THR A CA 1
ATOM 3735 C C . THR A 1 460 ? -0.341 -20.156 -23.188 1 98.31 460 THR A C 1
ATOM 3737 O O . THR A 1 460 ? -0.831 -20.344 -24.297 1 98.31 460 THR A O 1
ATOM 3740 N N . ILE A 1 461 ? 0.367 -21.031 -22.531 1 98.06 461 ILE A N 1
ATOM 3741 C CA . ILE A 1 461 ? 0.817 -22.281 -23.156 1 98.06 461 ILE A CA 1
ATOM 3742 C C . ILE A 1 461 ? 0.005 -23.453 -22.609 1 98.06 461 ILE A C 1
ATOM 3744 O O . ILE A 1 461 ? -0.08 -23.641 -21.406 1 98.06 461 ILE A O 1
ATOM 3748 N N . GLN A 1 462 ? -0.556 -24.219 -23.484 1 96.75 462 GLN A N 1
ATOM 3749 C CA . GLN A 1 462 ? -1.244 -25.453 -23.125 1 96.75 462 GLN A CA 1
ATOM 3750 C C . GLN A 1 462 ? -0.27 -26.625 -23.047 1 96.75 462 GLN A C 1
ATOM 3752 O O . GLN A 1 462 ? 0.403 -26.938 -24.031 1 96.75 462 GLN A O 1
ATOM 3757 N N . LEU A 1 463 ? -0.174 -27.203 -21.906 1 95.94 463 LEU A N 1
ATOM 3758 C CA . LEU A 1 463 ? 0.717 -28.359 -21.75 1 95.94 463 LEU A CA 1
ATOM 3759 C C . LEU A 1 463 ? 0.009 -29.656 -22.109 1 95.94 463 LEU A C 1
ATOM 3761 O O . LEU A 1 463 ? -1.222 -29.719 -22.078 1 95.94 463 LEU A O 1
ATOM 3765 N N . SER A 1 464 ? 0.828 -30.656 -22.453 1 91.44 464 SER A N 1
ATOM 3766 C CA . SER A 1 464 ? 0.29 -31.969 -22.797 1 91.44 464 SER A CA 1
ATOM 3767 C C . SER A 1 464 ? -0.2 -32.719 -21.562 1 91.44 464 SER A C 1
ATOM 3769 O O . SER A 1 464 ? 0.182 -32.375 -20.438 1 91.44 464 SER A O 1
ATOM 3771 N N . GLU A 1 465 ? -1.072 -33.688 -21.703 1 87.06 465 GLU A N 1
ATOM 3772 C CA . GLU A 1 465 ? -1.703 -34.438 -20.625 1 87.06 465 GLU A CA 1
ATOM 3773 C C . GLU A 1 465 ? -0.66 -35.125 -19.734 1 87.06 465 GLU A C 1
ATOM 3775 O O . GLU A 1 465 ? -0.879 -35.281 -18.531 1 87.06 465 GLU A O 1
ATOM 3780 N N . GLY A 1 466 ? 0.419 -35.438 -20.25 1 86.69 466 GLY A N 1
ATOM 3781 C CA . GLY A 1 466 ? 1.441 -36.094 -19.453 1 86.69 466 GLY A CA 1
ATOM 3782 C C . GLY A 1 466 ? 2.283 -35.125 -18.641 1 86.69 466 GLY A C 1
ATOM 3783 O O . GLY A 1 466 ? 3.061 -35.531 -17.781 1 86.69 466 GLY A O 1
ATOM 3784 N N . GLN A 1 467 ? 1.998 -33.906 -18.859 1 90.81 467 GLN A N 1
ATOM 3785 C CA . GLN A 1 467 ? 2.742 -32.844 -18.172 1 90.81 467 GLN A CA 1
ATOM 3786 C C . GLN A 1 467 ? 1.836 -32.062 -17.219 1 90.81 467 GLN A C 1
ATOM 3788 O O . GLN A 1 467 ? 0.685 -31.766 -17.562 1 90.81 467 GLN A O 1
ATOM 3793 N N . SER A 1 468 ? 2.289 -31.812 -16.047 1 94.19 468 SER A N 1
ATOM 3794 C CA . SER A 1 468 ? 1.561 -31 -15.078 1 94.19 468 SER A CA 1
ATOM 3795 C C . SER A 1 468 ? 2.098 -29.578 -15.031 1 94.19 468 SER A C 1
ATOM 3797 O O . SER A 1 468 ? 3.299 -29.359 -14.859 1 94.19 468 SER A O 1
ATOM 3799 N N . SER A 1 469 ? 1.144 -28.609 -15.18 1 96.44 469 SER A N 1
ATOM 3800 C CA . SER A 1 469 ? 1.548 -27.219 -15.094 1 96.44 469 SER A CA 1
ATOM 3801 C C . SER A 1 469 ? 2.225 -26.906 -13.766 1 96.44 469 SER A C 1
ATOM 3803 O O . SER A 1 469 ? 3.197 -26.156 -13.711 1 96.44 469 SER A O 1
ATOM 3805 N N . LYS A 1 470 ? 1.732 -27.5 -12.688 1 95.62 470 LYS A N 1
ATOM 3806 C CA . LYS A 1 470 ? 2.314 -27.297 -11.367 1 95.62 470 LYS A CA 1
ATOM 3807 C C . LYS A 1 470 ? 3.746 -27.828 -11.312 1 95.62 470 LYS A C 1
ATOM 3809 O O . LYS A 1 470 ? 4.645 -27.141 -10.82 1 95.62 470 LYS A O 1
ATOM 3814 N N . THR A 1 471 ? 3.998 -29.031 -11.844 1 94.12 471 THR A N 1
ATOM 3815 C CA . THR A 1 471 ? 5.32 -29.641 -11.82 1 94.12 471 THR A CA 1
ATOM 3816 C C . THR A 1 471 ? 6.309 -28.844 -12.648 1 94.12 471 THR A C 1
ATOM 3818 O O . THR A 1 471 ? 7.438 -28.594 -12.219 1 94.12 471 THR A O 1
ATOM 3821 N N . VAL A 1 472 ? 5.867 -28.438 -13.82 1 95.75 472 VAL A N 1
ATOM 3822 C CA . VAL A 1 472 ? 6.727 -27.672 -14.711 1 95.75 472 VAL A CA 1
ATOM 3823 C C . VAL A 1 472 ? 7.031 -26.312 -14.086 1 95.75 472 VAL A C 1
ATOM 3825 O O . VAL A 1 472 ? 8.188 -25.875 -14.078 1 95.75 472 VAL A O 1
ATOM 3828 N N . GLY A 1 473 ? 5.965 -25.641 -13.617 1 96.88 473 GLY A N 1
ATOM 3829 C CA . GLY A 1 473 ? 6.152 -24.359 -12.961 1 96.88 473 GLY A CA 1
ATOM 3830 C C . GLY A 1 473 ? 7.102 -24.422 -11.781 1 96.88 473 GLY A C 1
ATOM 3831 O O . GLY A 1 473 ? 7.988 -23.578 -11.641 1 96.88 473 GLY A O 1
ATOM 3832 N N . ASP A 1 474 ? 6.914 -25.406 -10.922 1 95.75 474 ASP A N 1
ATOM 3833 C CA . ASP A 1 474 ? 7.797 -25.594 -9.773 1 95.75 474 ASP A CA 1
ATOM 3834 C C . ASP A 1 474 ? 9.242 -25.828 -10.219 1 95.75 474 ASP A C 1
ATOM 3836 O O . ASP A 1 474 ? 10.172 -25.297 -9.617 1 95.75 474 ASP A O 1
ATOM 3840 N N . ALA A 1 475 ? 9.406 -26.656 -11.203 1 94.25 475 ALA A N 1
ATOM 3841 C CA . ALA A 1 475 ? 10.742 -26.953 -11.703 1 94.25 475 ALA A CA 1
ATOM 3842 C C . ALA A 1 475 ? 11.445 -25.688 -12.188 1 94.25 475 ALA A C 1
ATOM 3844 O O . ALA A 1 475 ? 12.641 -25.5 -11.945 1 94.25 475 ALA A O 1
ATOM 3845 N N . LEU A 1 476 ? 10.727 -24.859 -12.914 1 96.38 476 LEU A N 1
ATOM 3846 C CA . LEU A 1 476 ? 11.281 -23.594 -13.383 1 96.38 476 LEU A CA 1
ATOM 3847 C C . LEU A 1 476 ? 11.625 -22.688 -12.203 1 96.38 476 LEU A C 1
ATOM 3849 O O . LEU A 1 476 ? 12.688 -22.062 -12.18 1 96.38 476 LEU A O 1
ATOM 3853 N N . ALA A 1 477 ? 10.719 -22.641 -11.242 1 95.88 477 ALA A N 1
ATOM 3854 C CA . ALA A 1 477 ? 10.945 -21.828 -10.062 1 95.88 477 ALA A CA 1
ATOM 3855 C C . ALA A 1 477 ? 12.211 -22.25 -9.328 1 95.88 477 ALA A C 1
ATOM 3857 O O . ALA A 1 477 ? 12.969 -21.406 -8.836 1 95.88 477 ALA A O 1
ATOM 3858 N N . LEU A 1 478 ? 12.406 -23.484 -9.25 1 95 478 LEU A N 1
ATOM 3859 C CA . LEU A 1 478 ? 13.578 -24.031 -8.57 1 95 478 LEU A CA 1
ATOM 3860 C C . LEU A 1 478 ? 14.859 -23.641 -9.297 1 95 478 LEU A C 1
ATOM 3862 O O . LEU A 1 478 ? 15.945 -23.688 -8.711 1 95 478 LEU A O 1
ATOM 3866 N N . GLN A 1 479 ? 14.766 -23.281 -10.555 1 93.19 479 GLN A N 1
ATOM 3867 C CA . GLN A 1 479 ? 15.914 -22.828 -11.32 1 93.19 479 GLN A CA 1
ATOM 3868 C C . GLN A 1 479 ? 15.984 -21.297 -11.352 1 93.19 479 GLN A C 1
ATOM 3870 O O . GLN A 1 479 ? 16.844 -20.734 -12.016 1 93.19 479 GLN A O 1
ATOM 3875 N N . GLY A 1 480 ? 15.055 -20.609 -10.719 1 93.12 480 GLY A N 1
ATOM 3876 C CA . GLY A 1 480 ? 15.102 -19.156 -10.594 1 93.12 480 GLY A CA 1
ATOM 3877 C C . GLY A 1 480 ? 14.211 -18.453 -11.602 1 93.12 480 GLY A C 1
ATOM 3878 O O . GLY A 1 480 ? 14.297 -17.234 -11.758 1 93.12 480 GLY A O 1
ATOM 3879 N N . TYR A 1 481 ? 13.344 -19.172 -12.32 1 96.44 481 TYR A N 1
ATOM 3880 C CA . TYR A 1 481 ? 12.422 -18.594 -13.289 1 96.44 481 TYR A CA 1
ATOM 3881 C C . TYR A 1 481 ? 10.977 -18.75 -12.82 1 96.44 481 TYR A C 1
ATOM 3883 O O . TYR A 1 481 ? 10.438 -19.859 -12.797 1 96.44 481 TYR A O 1
ATOM 3891 N N . ILE A 1 482 ? 10.352 -17.609 -12.523 1 96.56 482 ILE A N 1
ATOM 3892 C CA . ILE A 1 482 ? 9.008 -17.625 -11.961 1 96.56 482 ILE A CA 1
ATOM 3893 C C . ILE A 1 482 ? 7.988 -17.312 -13.047 1 96.56 482 ILE A C 1
ATOM 3895 O O . ILE A 1 482 ? 7.766 -16.141 -13.383 1 96.56 482 ILE A O 1
ATOM 3899 N N . VAL A 1 483 ? 7.352 -18.312 -13.531 1 97.62 483 VAL A N 1
ATOM 3900 C CA . VAL A 1 483 ? 6.273 -18.141 -14.508 1 97.62 483 VAL A CA 1
ATOM 3901 C C . VAL A 1 483 ? 4.922 -18.203 -13.797 1 97.62 483 VAL A C 1
ATOM 3903 O O . VAL A 1 483 ? 4.859 -18.438 -12.586 1 97.62 483 VAL A O 1
ATOM 3906 N N . HIS A 1 484 ? 3.873 -17.922 -14.516 1 97.81 484 HIS A N 1
ATOM 3907 C CA . HIS A 1 484 ? 2.533 -17.906 -13.938 1 97.81 484 HIS A CA 1
ATOM 3908 C C . HIS A 1 484 ? 1.842 -19.25 -14.117 1 97.81 484 HIS A C 1
ATOM 3910 O O . HIS A 1 484 ? 1.611 -19.688 -15.242 1 97.81 484 HIS A O 1
ATOM 3916 N N . TYR A 1 485 ? 1.542 -19.938 -12.969 1 97.5 485 TYR A N 1
ATOM 3917 C CA . TYR A 1 485 ? 0.933 -21.266 -13.07 1 97.5 485 TYR A CA 1
ATOM 3918 C C . TYR A 1 485 ? 0.103 -21.562 -11.828 1 97.5 485 TYR A C 1
ATOM 3920 O O . TYR A 1 485 ? -0.633 -22.562 -11.797 1 97.5 485 TYR A O 1
ATOM 3928 N N . GLU A 1 486 ? 0.162 -20.672 -10.82 1 94.62 486 GLU A N 1
ATOM 3929 C CA . GLU A 1 486 ? -0.369 -21 -9.5 1 94.62 486 GLU A CA 1
ATOM 3930 C C . GLU A 1 486 ? -1.858 -20.688 -9.406 1 94.62 486 GLU A C 1
ATOM 3932 O O . GLU A 1 486 ? -2.564 -21.234 -8.555 1 94.62 486 GLU A O 1
ATOM 3937 N N . SER A 1 487 ? -2.34 -19.859 -10.25 1 94.25 487 SER A N 1
ATOM 3938 C CA . SER A 1 487 ? -3.76 -19.516 -10.203 1 94.25 487 SER A CA 1
ATOM 3939 C C . SER A 1 487 ? -4.625 -20.75 -10.484 1 94.25 487 SER A C 1
ATOM 3941 O O . SER A 1 487 ? -4.262 -21.594 -11.305 1 94.25 487 SER A O 1
ATOM 3943 N N . ALA A 1 488 ? -5.805 -20.797 -9.922 1 92.62 488 ALA A N 1
ATOM 3944 C CA . ALA A 1 488 ? -6.703 -21.953 -10.016 1 92.62 488 ALA A CA 1
ATOM 3945 C C . ALA A 1 488 ? -7.113 -22.203 -11.461 1 92.62 488 ALA A C 1
ATOM 3947 O O . ALA A 1 488 ? -7.184 -23.359 -11.898 1 92.62 488 ALA A O 1
ATOM 3948 N N . TYR A 1 489 ? -7.398 -21.172 -12.203 1 93.88 489 TYR A N 1
ATOM 3949 C CA . TYR A 1 489 ? -7.867 -21.359 -13.57 1 93.88 489 TYR A CA 1
ATOM 3950 C C . TYR A 1 489 ? -6.758 -21.922 -14.453 1 93.88 489 TYR A C 1
ATOM 3952 O O . TYR A 1 489 ? -7.027 -22.672 -15.391 1 93.88 489 TYR A O 1
ATOM 3960 N N . LEU A 1 490 ? -5.516 -21.641 -14.203 1 96.69 490 LEU A N 1
ATOM 3961 C CA . LEU A 1 490 ? -4.398 -22.188 -14.961 1 96.69 490 LEU A CA 1
ATOM 3962 C C . LEU A 1 490 ? -4.195 -23.672 -14.633 1 96.69 490 LEU A C 1
ATOM 3964 O O . LEU A 1 490 ? -4 -24.484 -15.539 1 96.69 490 LEU A O 1
ATOM 3968 N N . GLN A 1 491 ? -4.277 -23.969 -13.367 1 95.44 491 GLN A N 1
ATOM 3969 C CA . GLN A 1 491 ? -4.113 -25.359 -12.945 1 95.44 491 GLN A CA 1
ATOM 3970 C C . GLN A 1 491 ? -5.234 -26.234 -13.5 1 95.44 491 GLN A C 1
ATOM 3972 O O . GLN A 1 491 ? -4.98 -27.344 -14 1 95.44 491 GLN A O 1
ATOM 3977 N N . LYS A 1 492 ? -6.449 -25.734 -13.422 1 95.31 492 LYS A N 1
ATOM 3978 C CA . LYS A 1 492 ? -7.609 -26.469 -13.914 1 95.31 492 LYS A CA 1
ATOM 3979 C C . LYS A 1 492 ? -7.477 -26.781 -15.406 1 95.31 492 LYS A C 1
ATOM 3981 O O . LYS A 1 492 ? -7.902 -27.844 -15.867 1 95.31 492 LYS A O 1
ATOM 3986 N N . ASN A 1 493 ? -6.867 -25.875 -16.172 1 96.38 493 ASN A N 1
ATOM 3987 C CA . ASN A 1 493 ? -6.766 -26.047 -17.609 1 96.38 493 ASN A CA 1
ATOM 3988 C C . ASN A 1 493 ? -5.398 -26.594 -18.016 1 96.38 493 ASN A C 1
ATOM 3990 O O . ASN A 1 493 ? -5.121 -26.766 -19.203 1 96.38 493 ASN A O 1
ATOM 3994 N N . ASN A 1 494 ? -4.488 -26.812 -17.016 1 97.31 494 ASN A N 1
ATOM 3995 C CA . ASN A 1 494 ? -3.131 -27.297 -17.234 1 97.31 494 ASN A CA 1
ATOM 3996 C C . ASN A 1 494 ? -2.336 -26.375 -18.141 1 97.31 494 ASN A C 1
ATOM 3998 O O . ASN A 1 494 ? -1.746 -26.812 -19.125 1 97.31 494 ASN A O 1
ATOM 4002 N N . TRP A 1 495 ? -2.438 -25.031 -17.828 1 97.88 495 TRP A N 1
ATOM 4003 C CA . TRP A 1 495 ? -1.753 -23.984 -18.578 1 97.88 495 TRP A CA 1
ATOM 4004 C C . TRP A 1 495 ? -0.627 -23.375 -17.75 1 97.88 495 TRP A C 1
ATOM 4006 O O . TRP A 1 495 ? -0.679 -23.391 -16.516 1 97.88 495 TRP A O 1
ATOM 4016 N N . ILE A 1 496 ? 0.411 -22.875 -18.359 1 98.19 496 ILE A N 1
ATOM 4017 C CA . ILE A 1 496 ? 1.399 -21.969 -17.781 1 98.19 496 ILE A CA 1
ATOM 4018 C C . ILE A 1 496 ? 1.47 -20.688 -18.609 1 98.19 496 ILE A C 1
ATOM 4020 O O . ILE A 1 496 ? 1.175 -20.688 -19.797 1 98.19 496 ILE A O 1
ATOM 4024 N N . GLN A 1 497 ? 1.813 -19.594 -17.969 1 98.62 497 GLN A N 1
ATOM 4025 C CA . GLN A 1 497 ? 1.872 -18.328 -18.688 1 98.62 497 GLN A CA 1
ATOM 4026 C C . GLN A 1 497 ? 3.227 -17.656 -18.5 1 98.62 497 GLN A C 1
ATOM 4028 O O . GLN A 1 497 ? 3.812 -17.719 -17.422 1 98.62 497 GLN A O 1
ATOM 4033 N N . ILE A 1 498 ? 3.691 -17.047 -19.562 1 98.44 498 ILE A N 1
ATOM 4034 C CA . ILE A 1 498 ? 4.906 -16.25 -19.547 1 98.44 498 ILE A CA 1
ATOM 4035 C C . ILE A 1 498 ? 4.57 -14.797 -19.922 1 98.44 498 ILE A C 1
ATOM 4037 O O . ILE A 1 498 ? 4.254 -14.508 -21.078 1 98.44 498 ILE A O 1
ATOM 4041 N N . ALA A 1 499 ? 4.586 -13.922 -18.969 1 98.38 499 ALA A N 1
ATOM 4042 C CA . ALA A 1 499 ? 4.348 -12.508 -19.219 1 98.38 499 ALA A CA 1
ATOM 4043 C C . ALA A 1 499 ? 5.605 -11.82 -19.75 1 98.38 499 ALA A C 1
ATOM 4045 O O . ALA A 1 499 ? 6.711 -12.086 -19.266 1 98.38 499 ALA A O 1
ATOM 4046 N N . CYS A 1 500 ? 5.48 -10.945 -20.672 1 98.06 500 CYS A N 1
ATOM 4047 C CA . CYS A 1 500 ? 6.602 -10.32 -21.359 1 98.06 500 CYS A CA 1
ATOM 4048 C C . CYS A 1 500 ? 6.77 -8.867 -20.922 1 98.06 500 CYS A C 1
ATOM 4050 O O . CYS A 1 500 ? 7.066 -7.996 -21.734 1 98.06 500 CYS A O 1
ATOM 4052 N N . LEU A 1 501 ? 6.559 -8.609 -19.703 1 97.38 501 LEU A N 1
ATOM 4053 C CA . LEU A 1 501 ? 6.488 -7.238 -19.203 1 97.38 501 LEU A CA 1
ATOM 4054 C C . LEU A 1 501 ? 7.867 -6.754 -18.75 1 97.38 501 LEU A C 1
ATOM 4056 O O . LEU A 1 501 ? 8.125 -5.551 -18.719 1 97.38 501 LEU A O 1
ATOM 4060 N N . ASN A 1 502 ? 8.727 -7.68 -18.359 1 95.62 502 ASN A N 1
ATOM 4061 C CA . ASN A 1 502 ? 10.055 -7.312 -17.891 1 95.62 502 ASN A CA 1
ATOM 4062 C C . ASN A 1 502 ? 11.078 -7.355 -19.031 1 95.62 502 ASN A C 1
ATOM 4064 O O . ASN A 1 502 ? 11.023 -8.227 -19.891 1 95.62 502 ASN A O 1
ATOM 4068 N N . HIS A 1 503 ? 12.047 -6.449 -18.984 1 91.88 503 HIS A N 1
ATOM 4069 C CA . HIS A 1 503 ? 13.055 -6.355 -20.031 1 91.88 503 HIS A CA 1
ATOM 4070 C C . HIS A 1 503 ? 14.352 -7.035 -19.609 1 91.88 503 HIS A C 1
ATOM 4072 O O . HIS A 1 503 ? 15.312 -6.363 -19.203 1 91.88 503 HIS A O 1
ATOM 4078 N N . TYR A 1 504 ? 14.336 -8.297 -19.828 1 94.75 504 TYR A N 1
ATOM 4079 C CA . TYR A 1 504 ? 15.531 -9.078 -19.547 1 94.75 504 TYR A CA 1
ATOM 4080 C C . TYR A 1 504 ? 16.438 -9.172 -20.766 1 94.75 504 TYR A C 1
ATOM 4082 O O . TYR A 1 504 ? 15.977 -9.008 -21.891 1 94.75 504 TYR A O 1
ATOM 4090 N N . LYS A 1 505 ? 17.734 -9.406 -20.547 1 93.12 505 LYS A N 1
ATOM 4091 C CA . LYS A 1 505 ? 18.656 -9.664 -21.641 1 93.12 505 LYS A CA 1
ATOM 4092 C C . LYS A 1 505 ? 18.281 -10.938 -22.391 1 93.12 505 LYS A C 1
ATOM 4094 O O . LYS A 1 505 ? 17.719 -11.859 -21.812 1 93.12 505 LYS A O 1
ATOM 4099 N N . GLU A 1 506 ? 18.578 -10.938 -23.594 1 93.69 506 GLU A N 1
ATOM 4100 C CA . GLU A 1 506 ? 18.25 -12.078 -24.453 1 93.69 506 GLU A CA 1
ATOM 4101 C C . GLU A 1 506 ? 18.828 -13.375 -23.875 1 93.69 506 GLU A C 1
ATOM 4103 O O . GLU A 1 506 ? 18.172 -14.422 -23.922 1 93.69 506 GLU A O 1
ATOM 4108 N N . ARG A 1 507 ? 20 -13.281 -23.375 1 94 507 ARG A N 1
ATOM 4109 C CA . ARG A 1 507 ? 20.656 -14.469 -22.828 1 94 507 ARG A CA 1
ATOM 4110 C C . ARG A 1 507 ? 19.859 -15.055 -21.672 1 94 507 ARG A C 1
ATOM 4112 O O . ARG A 1 507 ? 19.766 -16.281 -21.531 1 94 507 ARG A O 1
ATOM 4119 N N . ASP A 1 508 ? 19.281 -14.18 -20.875 1 93.5 508 ASP A N 1
ATOM 4120 C CA . ASP A 1 508 ? 18.5 -14.633 -19.734 1 93.5 508 ASP A CA 1
ATOM 4121 C C . ASP A 1 508 ? 17.172 -15.25 -20.188 1 93.5 508 ASP A C 1
ATOM 4123 O O . ASP A 1 508 ? 16.734 -16.25 -19.625 1 93.5 508 ASP A O 1
ATOM 4127 N N . MET A 1 509 ? 16.609 -14.711 -21.203 1 95.62 509 MET A N 1
ATOM 4128 C CA . MET A 1 509 ? 15.383 -15.266 -21.781 1 95.62 509 MET A CA 1
ATOM 4129 C C . MET A 1 509 ? 15.641 -16.625 -22.406 1 95.62 509 MET A C 1
ATOM 4131 O O . MET A 1 509 ? 14.852 -17.562 -22.219 1 95.62 509 MET A O 1
ATOM 4135 N N . LYS A 1 510 ? 16.75 -16.688 -23.078 1 95.94 510 LYS A N 1
ATOM 4136 C CA . LYS A 1 510 ? 17.109 -17.953 -23.703 1 95.94 510 LYS A CA 1
ATOM 4137 C C . LYS A 1 510 ? 17.328 -19.047 -22.656 1 95.94 510 LYS A C 1
ATOM 4139 O O . LYS A 1 510 ? 16.922 -20.188 -22.875 1 95.94 510 LYS A O 1
ATOM 4144 N N . ARG A 1 511 ? 17.953 -18.688 -21.609 1 94.31 511 ARG A N 1
ATOM 4145 C CA . ARG A 1 511 ? 18.188 -19.641 -20.547 1 94.31 511 ARG A CA 1
ATOM 4146 C C . ARG A 1 511 ? 16.875 -20.156 -19.953 1 94.31 511 ARG A C 1
ATOM 4148 O O . ARG A 1 511 ? 16.734 -21.344 -19.672 1 94.31 511 ARG A O 1
ATOM 4155 N N . MET A 1 512 ? 15.969 -19.266 -19.75 1 96.69 512 MET A N 1
ATOM 4156 C CA . MET A 1 512 ? 14.656 -19.656 -19.234 1 96.69 512 MET A CA 1
ATOM 4157 C C . MET A 1 512 ? 13.938 -20.578 -20.203 1 96.69 512 MET A C 1
ATOM 4159 O O . MET A 1 512 ? 13.383 -21.594 -19.797 1 96.69 512 MET A O 1
ATOM 4163 N N . LEU A 1 513 ? 14.016 -20.266 -21.469 1 97.31 513 LEU A N 1
ATOM 4164 C CA . LEU A 1 513 ? 13.344 -21.062 -22.484 1 97.31 513 LEU A CA 1
ATOM 4165 C C . LEU A 1 513 ? 14.008 -22.438 -22.625 1 97.31 513 LEU A C 1
ATOM 4167 O O . LEU A 1 513 ? 13.328 -23.438 -22.859 1 97.31 513 LEU A O 1
ATOM 4171 N N . ASN A 1 514 ? 15.312 -22.438 -22.516 1 94.5 514 ASN A N 1
ATOM 4172 C CA . ASN A 1 514 ? 16.031 -23.719 -22.516 1 94.5 514 ASN A CA 1
ATOM 4173 C C . ASN A 1 514 ? 15.625 -24.578 -21.312 1 94.5 514 ASN A C 1
ATOM 4175 O O . ASN A 1 514 ? 15.461 -25.797 -21.453 1 94.5 514 ASN A O 1
ATOM 4179 N N . CYS A 1 515 ? 15.539 -23.922 -20.188 1 93.5 515 CYS A N 1
ATOM 4180 C CA . CYS A 1 515 ? 15.094 -24.625 -19 1 93.5 515 CYS A CA 1
ATOM 4181 C C . CYS A 1 515 ? 13.695 -25.188 -19.188 1 93.5 515 CYS A C 1
ATOM 4183 O O . CYS A 1 515 ? 13.414 -26.312 -18.781 1 93.5 515 CYS A O 1
ATOM 4185 N N . LEU A 1 516 ? 12.828 -24.453 -19.781 1 96.12 516 LEU A N 1
ATOM 4186 C CA . LEU A 1 516 ? 11.469 -24.906 -20.078 1 96.12 516 LEU A CA 1
ATOM 4187 C C . LEU A 1 516 ? 11.492 -26.125 -20.984 1 96.12 516 LEU A C 1
ATOM 4189 O O . LEU A 1 516 ? 10.797 -27.109 -20.734 1 96.12 516 LEU A O 1
ATOM 4193 N N . GLN A 1 517 ? 12.281 -26.031 -21.953 1 93.75 517 GLN A N 1
ATOM 4194 C CA . GLN A 1 517 ? 12.414 -27.141 -22.891 1 93.75 517 GLN A CA 1
ATOM 4195 C C . GLN A 1 517 ? 12.891 -28.406 -22.188 1 93.75 517 GLN A C 1
ATOM 4197 O O . GLN A 1 517 ? 12.375 -29.5 -22.438 1 93.75 517 GLN A O 1
ATOM 4202 N N . MET A 1 518 ? 13.82 -28.219 -21.359 1 88.69 518 MET A N 1
ATOM 4203 C CA . MET A 1 518 ? 14.367 -29.344 -20.609 1 88.69 518 MET A CA 1
ATOM 4204 C C . MET A 1 518 ? 13.32 -29.953 -19.688 1 88.69 518 MET A C 1
ATOM 4206 O O . MET A 1 518 ? 13.211 -31.172 -19.594 1 88.69 518 MET A O 1
ATOM 4210 N N . CYS A 1 519 ? 12.625 -29.109 -19.047 1 88.88 519 CYS A N 1
ATOM 4211 C CA . CYS A 1 519 ? 11.586 -29.562 -18.125 1 88.88 519 CYS A CA 1
ATOM 4212 C C . CYS A 1 519 ? 10.508 -30.344 -18.859 1 88.88 519 CYS A C 1
ATOM 4214 O O . CYS A 1 519 ? 9.945 -31.297 -18.328 1 88.88 519 CYS A O 1
ATOM 4216 N N . LEU A 1 520 ? 10.25 -29.984 -20.062 1 90.25 520 LEU A N 1
ATOM 4217 C CA . LEU A 1 520 ? 9.156 -30.578 -20.812 1 90.25 520 LEU A CA 1
ATOM 4218 C C . LEU A 1 520 ? 9.602 -31.859 -21.5 1 90.25 520 LEU A C 1
ATOM 4220 O O . LEU A 1 520 ? 8.828 -32.812 -21.625 1 90.25 520 LEU A O 1
ATOM 4224 N N . PHE A 1 521 ? 10.734 -31.828 -22.062 1 81.06 521 PHE A N 1
ATOM 4225 C CA . PHE A 1 521 ? 11.102 -32.938 -22.953 1 81.06 521 PHE A CA 1
ATOM 4226 C C . PHE A 1 521 ? 12.18 -33.812 -22.312 1 81.06 521 PHE A C 1
ATOM 4228 O O . PHE A 1 521 ? 12.422 -34.938 -22.75 1 81.06 521 PHE A O 1
ATOM 4235 N N . GLN A 1 522 ? 13.031 -33.156 -21.609 1 62.44 522 GLN A N 1
ATOM 4236 C CA . GLN A 1 522 ? 14.07 -34 -21.031 1 62.44 522 GLN A CA 1
ATOM 4237 C C . GLN A 1 522 ? 13.664 -34.5 -19.656 1 62.44 522 GLN A C 1
ATOM 4239 O O . GLN A 1 522 ? 13.078 -33.75 -18.859 1 62.44 522 GLN A O 1
ATOM 4244 N N . SER A 1 523 ? 13.062 -35.5 -19.297 1 50.62 523 SER A N 1
ATOM 4245 C CA . SER A 1 523 ? 13.055 -35.844 -17.875 1 50.62 523 SER A CA 1
ATOM 4246 C C . SER A 1 523 ? 14.094 -35.031 -17.109 1 50.62 523 SER A C 1
ATOM 4248 O O . SER A 1 523 ? 13.781 -34.406 -16.094 1 50.62 523 SER A O 1
ATOM 4250 N N . GLY A 1 524 ? 15.445 -35.219 -16.812 1 42.28 524 GLY A N 1
ATOM 4251 C CA . GLY A 1 524 ? 16.5 -34.625 -16 1 42.28 524 GLY A CA 1
ATOM 4252 C C . GLY A 1 524 ? 17.141 -33.406 -16.656 1 42.28 524 GLY A C 1
ATOM 4253 O O . GLY A 1 524 ? 17.422 -33.438 -17.859 1 42.28 524 GLY A O 1
ATOM 4254 N N . VAL A 1 525 ? 16.797 -32.219 -16.266 1 40.62 525 VAL A N 1
ATOM 4255 C CA . VAL A 1 525 ? 17.312 -30.938 -16.719 1 40.62 525 VAL A CA 1
ATOM 4256 C C . VAL A 1 525 ? 18.844 -30.984 -16.812 1 40.62 525 VAL A C 1
ATOM 4258 O O . VAL A 1 525 ? 19.516 -31.203 -15.812 1 40.62 525 VAL A O 1
ATOM 4261 N N . HIS A 1 526 ? 19.391 -31.344 -17.844 1 33.09 526 HIS A N 1
ATOM 4262 C CA . HIS A 1 526 ? 20.812 -31.109 -18.031 1 33.09 526 HIS A CA 1
ATOM 4263 C C . HIS A 1 526 ? 21.109 -29.609 -18.141 1 33.09 526 HIS A C 1
ATOM 4265 O O . HIS A 1 526 ? 20.578 -28.938 -19.016 1 33.09 526 HIS A O 1
ATOM 4271 N N . ILE A 1 527 ? 21.172 -28.875 -17.094 1 32.28 527 ILE A N 1
ATOM 4272 C CA . ILE A 1 527 ? 21.719 -27.531 -17.266 1 32.28 527 ILE A CA 1
ATOM 4273 C C . ILE A 1 527 ? 23.203 -27.625 -17.609 1 32.28 527 ILE A C 1
ATOM 4275 O O . ILE A 1 527 ? 23.953 -28.344 -16.969 1 32.28 527 ILE A O 1
ATOM 4279 N N . MET B 1 1 ? 20.656 33.094 24.344 1 50.5 1 MET B N 1
ATOM 4280 C CA . MET B 1 1 ? 19.297 32.781 23.922 1 50.5 1 MET B CA 1
ATOM 4281 C C . MET B 1 1 ? 19.266 32.312 22.484 1 50.5 1 MET B C 1
ATOM 4283 O O . MET B 1 1 ? 20.125 32.688 21.672 1 50.5 1 MET B O 1
ATOM 4287 N N . GLY B 1 2 ? 18.641 31.109 22.172 1 78.06 2 GLY B N 1
ATOM 4288 C CA . GLY B 1 2 ? 18.766 30.391 20.922 1 78.06 2 GLY B CA 1
ATOM 4289 C C . GLY B 1 2 ? 18.141 31.125 19.734 1 78.06 2 GLY B C 1
ATOM 4290 O O . GLY B 1 2 ? 17.344 32.062 19.938 1 78.06 2 GLY B O 1
ATOM 4291 N N . LEU B 1 3 ? 18.625 31.203 18.562 1 91.06 3 LEU B N 1
ATOM 4292 C CA . LEU B 1 3 ? 18.141 31.812 17.328 1 91.06 3 LEU B CA 1
ATOM 4293 C C . LEU B 1 3 ? 16.703 31.406 17.047 1 91.06 3 LEU B C 1
ATOM 4295 O O . LEU B 1 3 ? 16.297 30.281 17.328 1 91.06 3 LEU B O 1
ATOM 4299 N N . ILE B 1 4 ? 15.93 32.438 16.75 1 91.19 4 ILE B N 1
ATOM 4300 C CA . ILE B 1 4 ? 14.523 32.219 16.422 1 91.19 4 ILE B CA 1
ATOM 4301 C C . ILE B 1 4 ? 14.312 32.312 14.922 1 91.19 4 ILE B C 1
ATOM 4303 O O . ILE B 1 4 ? 14.766 33.281 14.305 1 91.19 4 ILE B O 1
ATOM 4307 N N . TYR B 1 5 ? 13.656 31.422 14.359 1 94.06 5 TYR B N 1
ATOM 4308 C CA . TYR B 1 5 ? 13.328 31.438 12.945 1 94.06 5 TYR B CA 1
ATOM 4309 C C . TYR B 1 5 ? 11.828 31.594 12.734 1 94.06 5 TYR B C 1
ATOM 4311 O O . TYR B 1 5 ? 11.031 30.859 13.336 1 94.06 5 TYR B O 1
ATOM 4319 N N . LYS B 1 6 ? 11.414 32.5 11.93 1 93.44 6 LYS B N 1
ATOM 4320 C CA . LYS B 1 6 ? 9.992 32.75 11.719 1 93.44 6 LYS B CA 1
ATOM 4321 C C . LYS B 1 6 ? 9.742 33.5 10.406 1 93.44 6 LYS B C 1
ATOM 4323 O O . LYS B 1 6 ? 10.695 33.906 9.734 1 93.44 6 LYS B O 1
ATOM 4328 N N . VAL B 1 7 ? 8.492 33.562 10.047 1 94.94 7 VAL B N 1
ATOM 4329 C CA . VAL B 1 7 ? 8.07 34.438 8.945 1 94.94 7 VAL B CA 1
ATOM 4330 C C . VAL B 1 7 ? 7.895 35.844 9.445 1 94.94 7 VAL B C 1
ATOM 4332 O O . VAL B 1 7 ? 7.238 36.094 10.469 1 94.94 7 VAL B O 1
ATOM 4335 N N . ALA B 1 8 ? 8.523 36.781 8.766 1 96.06 8 ALA B N 1
ATOM 4336 C CA . ALA B 1 8 ? 8.406 38.188 9.188 1 96.06 8 ALA B CA 1
ATOM 4337 C C . ALA B 1 8 ? 6.945 38.625 9.172 1 96.06 8 ALA B C 1
ATOM 4339 O O . ALA B 1 8 ? 6.219 38.375 8.211 1 96.06 8 ALA B O 1
ATOM 4340 N N . ASP B 1 9 ? 6.543 39.312 10.281 1 92.06 9 ASP B N 1
ATOM 4341 C CA . ASP B 1 9 ? 5.152 39.719 10.344 1 92.06 9 ASP B CA 1
ATOM 4342 C C . ASP B 1 9 ? 5.016 41.031 11.148 1 92.06 9 ASP B C 1
ATOM 4344 O O . ASP B 1 9 ? 3.906 41.5 11.359 1 92.06 9 ASP B O 1
ATOM 4348 N N . GLN B 1 10 ? 6.176 41.562 11.547 1 93.31 10 GLN B N 1
ATOM 4349 C CA . GLN B 1 10 ? 6.156 42.812 12.305 1 93.31 10 GLN B CA 1
ATOM 4350 C C . GLN B 1 10 ? 6.812 43.938 11.516 1 93.31 10 GLN B C 1
ATOM 4352 O O . GLN B 1 10 ? 7.746 43.719 10.75 1 93.31 10 GLN B O 1
ATOM 4357 N N . ASP B 1 11 ? 6.492 45.094 11.852 1 94.75 11 ASP B N 1
ATOM 4358 C CA . ASP B 1 11 ? 6.988 46.25 11.117 1 94.75 11 ASP B CA 1
ATOM 4359 C C . ASP B 1 11 ? 8.5 46.406 11.289 1 94.75 11 ASP B C 1
ATOM 4361 O O . ASP B 1 11 ? 9.211 46.688 10.32 1 94.75 11 ASP B O 1
ATOM 4365 N N . TRP B 1 12 ? 8.906 46.25 12.508 1 95.5 12 TRP B N 1
ATOM 4366 C CA . TRP B 1 12 ? 10.328 46.469 12.758 1 95.5 12 TRP B CA 1
ATOM 4367 C C . TRP B 1 12 ? 11.172 45.406 12.031 1 95.5 12 TRP B C 1
ATOM 4369 O O . TRP B 1 12 ? 12.312 45.688 11.656 1 95.5 12 TRP B O 1
ATOM 4379 N N . GLU B 1 13 ? 10.617 44.219 11.844 1 96.31 13 GLU B N 1
ATOM 4380 C CA . GLU B 1 13 ? 11.32 43.188 11.109 1 96.31 13 GLU B CA 1
ATOM 4381 C C . GLU B 1 13 ? 11.523 43.562 9.648 1 96.31 13 GLU B C 1
ATOM 4383 O O . GLU B 1 13 ? 12.602 43.375 9.094 1 96.31 13 GLU B O 1
ATOM 4388 N N . PHE B 1 14 ? 10.516 44.125 9.055 1 96.88 14 PHE B N 1
ATOM 4389 C CA . PHE B 1 14 ? 10.609 44.531 7.66 1 96.88 14 PHE B CA 1
ATOM 4390 C C . PHE B 1 14 ? 11.625 45.656 7.492 1 96.88 14 PHE B C 1
ATOM 4392 O O . PHE B 1 14 ? 12.359 45.719 6.508 1 96.88 14 PHE B O 1
ATOM 4399 N N . GLU B 1 15 ? 11.672 46.562 8.438 1 96.19 15 GLU B N 1
ATOM 4400 C CA . GLU B 1 15 ? 12.68 47.625 8.406 1 96.19 15 GLU B CA 1
ATOM 4401 C C . GLU B 1 15 ? 14.086 47.031 8.469 1 96.19 15 GLU B C 1
ATOM 4403 O O . GLU B 1 15 ? 14.969 47.469 7.715 1 96.19 15 GLU B O 1
ATOM 4408 N N . SER B 1 16 ? 14.219 46.125 9.375 1 96.44 16 SER B N 1
ATOM 4409 C CA . SER B 1 16 ? 15.516 45.469 9.516 1 96.44 16 SER B CA 1
ATOM 4410 C C . SER B 1 16 ? 15.875 44.688 8.25 1 96.44 16 SER B C 1
ATOM 4412 O O . SER B 1 16 ? 17.047 44.594 7.887 1 96.44 16 SER B O 1
ATOM 4414 N N . ILE B 1 17 ? 14.898 44.094 7.598 1 97.5 17 ILE B N 1
ATOM 4415 C CA . ILE B 1 17 ? 15.086 43.375 6.352 1 97.5 17 ILE B CA 1
ATOM 4416 C C . ILE B 1 17 ? 15.633 44.312 5.277 1 97.5 17 ILE B C 1
ATOM 4418 O O . ILE B 1 17 ? 16.594 43.969 4.582 1 97.5 17 ILE B O 1
ATOM 4422 N N . HIS B 1 18 ? 15.086 45.5 5.145 1 96.5 18 HIS B N 1
ATOM 4423 C CA . HIS B 1 18 ? 15.531 46.438 4.148 1 96.5 18 HIS B CA 1
ATOM 4424 C C . HIS B 1 18 ? 16.969 46.906 4.422 1 96.5 18 HIS B C 1
ATOM 4426 O O . HIS B 1 18 ? 17.734 47.125 3.49 1 96.5 18 HIS B O 1
ATOM 4432 N N . LYS B 1 19 ? 17.312 47.031 5.66 1 95.5 19 LYS B N 1
ATOM 4433 C CA . LYS B 1 19 ? 18.672 47.406 6.043 1 95.5 19 LYS B CA 1
ATOM 4434 C C . LYS B 1 19 ? 19.672 46.312 5.719 1 95.5 19 LYS B C 1
ATOM 4436 O O . LYS B 1 19 ? 20.75 46.594 5.191 1 95.5 19 LYS B O 1
ATOM 4441 N N . LEU B 1 20 ? 19.297 45.125 6.074 1 95.19 20 LEU B N 1
ATOM 4442 C CA . LEU B 1 20 ? 20.188 44 5.785 1 95.19 20 LEU B CA 1
ATOM 4443 C C . LEU B 1 20 ? 20.312 43.781 4.281 1 95.19 20 LEU B C 1
ATOM 4445 O O . LEU B 1 20 ? 21.375 43.438 3.791 1 95.19 20 LEU B O 1
ATOM 4449 N N . ASN B 1 21 ? 19.25 43.938 3.574 1 94.31 21 ASN B N 1
ATOM 4450 C CA . ASN B 1 21 ? 19.266 43.875 2.117 1 94.31 21 ASN B CA 1
ATOM 4451 C C . ASN B 1 21 ? 20.281 44.875 1.53 1 94.31 21 ASN B C 1
ATOM 4453 O O . ASN B 1 21 ? 21.062 44.5 0.654 1 94.31 21 ASN B O 1
ATOM 4457 N N . TYR B 1 22 ? 20.266 46.031 2.006 1 93.5 22 TYR B N 1
ATOM 4458 C CA . TYR B 1 22 ? 21.188 47.062 1.546 1 93.5 22 TYR B CA 1
ATOM 4459 C C . TYR B 1 22 ? 22.625 46.688 1.872 1 93.5 22 TYR B C 1
ATOM 4461 O O . TYR B 1 22 ? 23.5 46.75 1.001 1 93.5 22 TYR B O 1
ATOM 4469 N N . LYS B 1 23 ? 22.844 46.312 3.084 1 92.44 23 LYS B N 1
ATOM 4470 C CA . LYS B 1 23 ? 24.188 45.969 3.539 1 92.44 23 LYS B CA 1
ATOM 4471 C C . LYS B 1 23 ? 24.781 44.844 2.688 1 92.44 23 LYS B C 1
ATOM 4473 O O . LYS B 1 23 ? 25.938 44.938 2.285 1 92.44 23 LYS B O 1
ATOM 4478 N N . THR B 1 24 ? 24.016 43.875 2.404 1 89.5 24 THR B N 1
ATOM 4479 C CA . THR B 1 24 ? 24.516 42.688 1.727 1 89.5 24 THR B CA 1
ATOM 4480 C C . THR B 1 24 ? 24.609 42.938 0.221 1 89.5 24 THR B C 1
ATOM 4482 O O . THR B 1 24 ? 25.625 42.625 -0.397 1 89.5 24 THR B O 1
ATOM 4485 N N . PHE B 1 25 ? 23.609 43.562 -0.399 1 87.38 25 PHE B N 1
ATOM 4486 C CA . PHE B 1 25 ? 23.5 43.5 -1.853 1 87.38 25 PHE B CA 1
ATOM 4487 C C . PHE B 1 25 ? 23.844 44.844 -2.469 1 87.38 25 PHE B C 1
ATOM 4489 O O . PHE B 1 25 ? 23.766 45.031 -3.688 1 87.38 25 PHE B O 1
ATOM 4496 N N . VAL B 1 26 ? 24.188 45.781 -1.62 1 84.62 26 VAL B N 1
ATOM 4497 C CA . VAL B 1 26 ? 24.688 47.062 -2.121 1 84.62 26 VAL B CA 1
ATOM 4498 C C . VAL B 1 26 ? 26.125 47.25 -1.647 1 84.62 26 VAL B C 1
ATOM 4500 O O . VAL B 1 26 ? 27.016 47.531 -2.451 1 84.62 26 VAL B O 1
ATOM 4503 N N . GLU B 1 27 ? 26.406 46.906 -0.452 1 86.31 27 GLU B N 1
ATOM 4504 C CA . GLU B 1 27 ? 27.703 47.188 0.121 1 86.31 27 GLU B CA 1
ATOM 4505 C C . GLU B 1 27 ? 28.656 46 -0.051 1 86.31 27 GLU B C 1
ATOM 4507 O O . GLU B 1 27 ? 29.797 46.188 -0.481 1 86.31 27 GLU B O 1
ATOM 4512 N N . GLU B 1 28 ? 28.219 44.875 0.262 1 84.25 28 GLU B N 1
ATOM 4513 C CA . GLU B 1 28 ? 29.094 43.719 0.22 1 84.25 28 GLU B CA 1
ATOM 4514 C C . GLU B 1 28 ? 29.219 43.156 -1.196 1 84.25 28 GLU B C 1
ATOM 4516 O O . GLU B 1 28 ? 30.297 42.781 -1.638 1 84.25 28 GLU B O 1
ATOM 4521 N N . ILE B 1 29 ? 28.047 43.062 -1.82 1 78.5 29 ILE B N 1
ATOM 4522 C CA . ILE B 1 29 ? 27.984 42.625 -3.215 1 78.5 29 ILE B CA 1
ATOM 4523 C C . ILE B 1 29 ? 27.438 43.75 -4.078 1 78.5 29 ILE B C 1
ATOM 4525 O O . ILE B 1 29 ? 26.219 43.969 -4.148 1 78.5 29 ILE B O 1
ATOM 4529 N N . PRO B 1 30 ? 28.297 44.438 -4.668 1 73.12 30 PRO B N 1
ATOM 4530 C CA . PRO B 1 30 ? 27.844 45.656 -5.344 1 73.12 30 PRO B CA 1
ATOM 4531 C C . PRO B 1 30 ? 26.984 45.375 -6.566 1 73.12 30 PRO B C 1
ATOM 4533 O O . PRO B 1 30 ? 27.484 45.312 -7.691 1 73.12 30 PRO B O 1
ATOM 4536 N N . GLN B 1 31 ? 25.734 45.125 -6.359 1 71.88 31 GLN B N 1
ATOM 4537 C CA . GLN B 1 31 ? 24.781 44.844 -7.426 1 71.88 31 GLN B CA 1
ATOM 4538 C C . GLN B 1 31 ? 23.922 46.062 -7.75 1 71.88 31 GLN B C 1
ATOM 4540 O O . GLN B 1 31 ? 23.375 46.156 -8.844 1 71.88 31 GLN B O 1
ATOM 4545 N N . HIS B 1 32 ? 23.875 46.906 -6.73 1 76.56 32 HIS B N 1
ATOM 4546 C CA . HIS B 1 32 ? 22.938 48.031 -6.875 1 76.56 32 HIS B CA 1
ATOM 4547 C C . HIS B 1 32 ? 23.609 49.344 -6.504 1 76.56 32 HIS B C 1
ATOM 4549 O O . HIS B 1 32 ? 24.688 49.375 -5.906 1 76.56 32 HIS B O 1
ATOM 4555 N N . GLU B 1 33 ? 22.906 50.406 -6.793 1 76.81 33 GLU B N 1
ATOM 4556 C CA . GLU B 1 33 ? 23.422 51.719 -6.516 1 76.81 33 GLU B CA 1
ATOM 4557 C C . GLU B 1 33 ? 23.297 52.094 -5.039 1 76.81 33 GLU B C 1
ATOM 4559 O O . GLU B 1 33 ? 22.328 51.688 -4.383 1 76.81 33 GLU B O 1
ATOM 4564 N N . GLU B 1 34 ? 24.297 52.812 -4.559 1 82 34 GLU B N 1
ATOM 4565 C CA . GLU B 1 34 ? 24.281 53.25 -3.172 1 82 34 GLU B CA 1
ATOM 4566 C C . GLU B 1 34 ? 23.203 54.312 -2.947 1 82 34 GLU B C 1
ATOM 4568 O O . GLU B 1 34 ? 22.906 55.125 -3.844 1 82 34 GLU B O 1
ATOM 4573 N N . THR B 1 35 ? 22.547 54.188 -1.848 1 79.06 35 THR B N 1
ATOM 4574 C CA . THR B 1 35 ? 21.547 55.156 -1.473 1 79.06 35 THR B CA 1
ATOM 4575 C C . THR B 1 35 ? 21.938 55.875 -0.17 1 79.06 35 THR B C 1
ATOM 4577 O O . THR B 1 35 ? 22.625 55.281 0.662 1 79.06 35 THR B O 1
ATOM 4580 N N . LYS B 1 36 ? 21.469 57.062 0.032 1 77.25 36 LYS B N 1
ATOM 4581 C CA . LYS B 1 36 ? 21.812 57.844 1.199 1 77.25 36 LYS B CA 1
ATOM 4582 C C . LYS B 1 36 ? 21.219 57.25 2.475 1 77.25 36 LYS B C 1
ATOM 4584 O O . LYS B 1 36 ? 21.875 57.25 3.518 1 77.25 36 LYS B O 1
ATOM 4589 N N . ASP B 1 37 ? 20.062 56.781 2.408 1 82.5 37 ASP B N 1
ATOM 4590 C CA . ASP B 1 37 ? 19.328 56.312 3.582 1 82.5 37 ASP B CA 1
ATOM 4591 C C . ASP B 1 37 ? 19.781 54.906 3.979 1 82.5 37 ASP B C 1
ATOM 4593 O O . ASP B 1 37 ? 19.328 54.375 4.992 1 82.5 37 ASP B O 1
ATOM 4597 N N . ARG B 1 38 ? 20.609 54.281 3.225 1 86.94 38 ARG B N 1
ATOM 4598 C CA . ARG B 1 38 ? 21.219 53 3.475 1 86.94 38 ARG B CA 1
ATOM 4599 C C . ARG B 1 38 ? 20.141 51.938 3.713 1 86.94 38 ARG B C 1
ATOM 4601 O O . ARG B 1 38 ? 20.219 51.188 4.691 1 86.94 38 ARG B O 1
ATOM 4608 N N . PHE B 1 39 ? 19.016 52 2.971 1 89.06 39 PHE B N 1
ATOM 4609 C CA . PHE B 1 39 ? 17.953 51 2.938 1 89.06 39 PHE B CA 1
ATOM 4610 C C . PHE B 1 39 ? 17.625 50.594 1.501 1 89.06 39 PHE B C 1
ATOM 4612 O O . PHE B 1 39 ? 17.734 51.438 0.59 1 89.06 39 PHE B O 1
ATOM 4619 N N . ARG B 1 40 ? 17.266 49.25 1.278 1 91.31 40 ARG B N 1
ATOM 4620 C CA . ARG B 1 40 ? 16.875 48.781 -0.043 1 91.31 40 ARG B CA 1
ATOM 4621 C C . ARG B 1 40 ? 15.625 47.906 0.044 1 91.31 40 ARG B C 1
ATOM 4623 O O . ARG B 1 40 ? 15.617 46.906 0.758 1 91.31 40 ARG B O 1
ATOM 4630 N N . ILE B 1 41 ? 14.672 48.375 -0.633 1 93.88 41 ILE B N 1
ATOM 4631 C CA . ILE B 1 41 ? 13.445 47.594 -0.749 1 93.88 41 ILE B CA 1
ATOM 4632 C C . ILE B 1 41 ? 13.492 46.75 -2.023 1 93.88 41 ILE B C 1
ATOM 4634 O O . ILE B 1 41 ? 13.672 47.281 -3.119 1 93.88 41 ILE B O 1
ATOM 4638 N N . ASP B 1 42 ? 13.344 45.438 -1.856 1 94 42 ASP B N 1
ATOM 4639 C CA . ASP B 1 42 ? 13.328 44.531 -3.006 1 94 42 ASP B CA 1
ATOM 4640 C C . ASP B 1 42 ? 12.156 44.844 -3.938 1 94 42 ASP B C 1
ATOM 4642 O O . ASP B 1 42 ? 11.062 45.188 -3.479 1 94 42 ASP B O 1
ATOM 4646 N N . ARG B 1 43 ? 12.383 44.75 -5.223 1 93.25 43 ARG B N 1
ATOM 4647 C CA . ARG B 1 43 ? 11.375 45.125 -6.219 1 93.25 43 ARG B CA 1
ATOM 4648 C C . ARG B 1 43 ? 10.133 44.25 -6.07 1 93.25 43 ARG B C 1
ATOM 4650 O O . ARG B 1 43 ? 9.039 44.625 -6.484 1 93.25 43 ARG B O 1
ATOM 4657 N N . PHE B 1 44 ? 10.227 43.031 -5.48 1 96 44 PHE B N 1
ATOM 4658 C CA . PHE B 1 44 ? 9.109 42.125 -5.312 1 96 44 PHE B CA 1
ATOM 4659 C C . PHE B 1 44 ? 8.625 42.094 -3.867 1 96 44 PHE B C 1
ATOM 4661 O O . PHE B 1 44 ? 7.996 41.125 -3.424 1 96 44 PHE B O 1
ATOM 4668 N N . HIS B 1 45 ? 8.922 43.062 -3.086 1 96.06 45 HIS B N 1
ATOM 4669 C CA . HIS B 1 45 ? 8.695 43.125 -1.646 1 96.06 45 HIS B CA 1
ATOM 4670 C C . HIS B 1 45 ? 7.254 42.75 -1.301 1 96.06 45 HIS B C 1
ATOM 4672 O O . HIS B 1 45 ? 7.004 42 -0.359 1 96.06 45 HIS B O 1
ATOM 4678 N N . GLU B 1 46 ? 6.309 43.156 -2.111 1 95 46 GLU B N 1
ATOM 4679 C CA . GLU B 1 46 ? 4.895 43 -1.792 1 95 46 GLU B CA 1
ATOM 4680 C C . GLU B 1 46 ? 4.48 41.531 -1.938 1 95 46 GLU B C 1
ATOM 4682 O O . GLU B 1 46 ? 3.52 41.094 -1.307 1 95 46 GLU B O 1
ATOM 4687 N N . GLU B 1 47 ? 5.211 40.781 -2.723 1 95.94 47 GLU B N 1
ATOM 4688 C CA . GLU B 1 47 ? 4.867 39.406 -2.986 1 95.94 47 GLU B CA 1
ATOM 4689 C C . GLU B 1 47 ? 5.809 38.438 -2.254 1 95.94 47 GLU B C 1
ATOM 4691 O O . GLU B 1 47 ? 5.551 37.25 -2.18 1 95.94 47 GLU B O 1
ATOM 4696 N N . ASN B 1 48 ? 6.816 38.969 -1.688 1 97.25 48 ASN B N 1
ATOM 4697 C CA . ASN B 1 48 ? 7.812 38.156 -1.011 1 97.25 48 ASN B CA 1
ATOM 4698 C C . ASN B 1 48 ? 7.301 37.656 0.335 1 97.25 48 ASN B C 1
ATOM 4700 O O . ASN B 1 48 ? 6.613 38.375 1.055 1 97.25 48 ASN B O 1
ATOM 4704 N N . THR B 1 49 ? 7.543 36.438 0.624 1 97.75 49 THR B N 1
ATOM 4705 C CA . THR B 1 49 ? 7.547 35.938 2 1 97.75 49 THR B CA 1
ATOM 4706 C C . THR B 1 49 ? 8.961 35.938 2.566 1 97.75 49 THR B C 1
ATOM 4708 O O . THR B 1 49 ? 9.852 35.281 2.01 1 97.75 49 THR B O 1
ATOM 4711 N N . TYR B 1 50 ? 9.195 36.656 3.65 1 98.44 50 TYR B N 1
ATOM 4712 C CA . TYR B 1 50 ? 10.523 36.719 4.246 1 98.44 50 TYR B CA 1
ATOM 4713 C C . TYR B 1 50 ? 10.648 35.75 5.418 1 98.44 50 TYR B C 1
ATOM 4715 O O . TYR B 1 50 ? 9.906 35.844 6.398 1 98.44 50 TYR B O 1
ATOM 4723 N N . LEU B 1 51 ? 11.477 34.781 5.293 1 98.12 51 LEU B N 1
ATOM 4724 C CA . LEU B 1 51 ? 11.891 33.906 6.391 1 98.12 51 LEU B CA 1
ATOM 4725 C C . LEU B 1 51 ? 13.117 34.5 7.098 1 98.12 51 LEU B C 1
ATOM 4727 O O . LEU B 1 51 ? 14.141 34.75 6.457 1 98.12 51 LEU B O 1
ATOM 4731 N N . ILE B 1 52 ? 13.047 34.688 8.414 1 97.75 52 ILE B N 1
ATOM 4732 C CA . ILE B 1 52 ? 14.094 35.469 9.078 1 97.75 52 ILE B CA 1
ATOM 4733 C C . ILE B 1 52 ? 14.625 34.688 10.281 1 97.75 52 ILE B C 1
ATOM 4735 O O . ILE B 1 52 ? 13.977 33.75 10.75 1 97.75 52 ILE B O 1
ATOM 4739 N N . CYS B 1 53 ? 15.766 35.031 10.664 1 97 53 CYS B N 1
ATOM 4740 C CA . CYS B 1 53 ? 16.453 34.562 11.867 1 97 53 CYS B CA 1
ATOM 4741 C C . CYS B 1 53 ? 16.688 35.719 12.836 1 97 53 CYS B C 1
ATOM 4743 O O . CYS B 1 53 ? 17.281 36.719 12.469 1 97 53 CYS B O 1
ATOM 4745 N N . LEU B 1 54 ? 16.266 35.562 14.047 1 95.75 54 LEU B N 1
ATOM 4746 C CA . LEU B 1 54 ? 16.391 36.594 15.055 1 95.75 54 LEU B CA 1
ATOM 4747 C C . LEU B 1 54 ? 17.266 36.156 16.219 1 95.75 54 LEU B C 1
ATOM 4749 O O . LEU B 1 54 ? 17.203 34.969 16.625 1 95.75 54 LEU B O 1
ATOM 4753 N N . ASP B 1 55 ? 18.094 36.906 16.609 1 95.12 55 ASP B N 1
ATOM 4754 C CA . ASP B 1 55 ? 18.734 36.844 17.922 1 95.12 55 ASP B CA 1
ATOM 4755 C C . ASP B 1 55 ? 18.141 37.875 18.891 1 95.12 55 ASP B C 1
ATOM 4757 O O . ASP B 1 55 ? 18.594 39 18.922 1 95.12 55 ASP B O 1
ATOM 4761 N N . GLU B 1 56 ? 17.156 37.406 19.656 1 89 56 GLU B N 1
ATOM 4762 C CA . GLU B 1 56 ? 16.344 38.312 20.469 1 89 56 GLU B CA 1
ATOM 4763 C C . GLU B 1 56 ? 15.617 39.312 19.594 1 89 56 GLU B C 1
ATOM 4765 O O . GLU B 1 56 ? 14.922 38.938 18.656 1 89 56 GLU B O 1
ATOM 4770 N N . ASP B 1 57 ? 15.961 40.562 19.703 1 88.81 57 ASP B N 1
ATOM 4771 C CA . ASP B 1 57 ? 15.242 41.594 18.938 1 88.81 57 ASP B CA 1
ATOM 4772 C C . ASP B 1 57 ? 16.094 42.125 17.797 1 88.81 57 ASP B C 1
ATOM 4774 O O . ASP B 1 57 ? 15.914 43.25 17.359 1 88.81 57 ASP B O 1
ATOM 4778 N N . ARG B 1 58 ? 16.953 41.25 17.344 1 94.69 58 ARG B N 1
ATOM 4779 C CA . ARG B 1 58 ? 17.844 41.625 16.25 1 94.69 58 ARG B CA 1
ATOM 4780 C C . ARG B 1 58 ? 17.719 40.656 15.086 1 94.69 58 ARG B C 1
ATOM 4782 O O . ARG B 1 58 ? 17.828 39.438 15.273 1 94.69 58 ARG B O 1
ATOM 4789 N N . LEU B 1 59 ? 17.516 41.219 13.914 1 96.75 59 LEU B N 1
ATOM 4790 C CA . LEU B 1 59 ? 17.516 40.406 12.711 1 96.75 59 LEU B CA 1
ATOM 4791 C C . LEU B 1 59 ? 18.938 40.031 12.305 1 96.75 59 LEU B C 1
ATOM 4793 O O . LEU B 1 59 ? 19.766 40.906 12.078 1 96.75 59 LEU B O 1
ATOM 4797 N N . VAL B 1 60 ? 19.219 38.781 12.227 1 96.75 60 VAL B N 1
ATOM 4798 C CA . VAL B 1 60 ? 20.609 38.406 11.977 1 96.75 60 VAL B CA 1
ATOM 4799 C C . VAL B 1 60 ? 20.703 37.656 10.641 1 96.75 60 VAL B C 1
ATOM 4801 O O . VAL B 1 60 ? 21.797 37.469 10.102 1 96.75 60 VAL B O 1
ATOM 4804 N N . GLY B 1 61 ? 19.578 37.25 10.07 1 97.38 61 GLY B N 1
ATOM 4805 C CA . GLY B 1 61 ? 19.562 36.594 8.773 1 97.38 61 GLY B CA 1
ATOM 4806 C C . GLY B 1 61 ? 18.203 36.625 8.109 1 97.38 61 GLY B C 1
ATOM 4807 O O . GLY B 1 61 ? 17.188 36.844 8.773 1 97.38 61 GLY B O 1
ATOM 4808 N N . MET B 1 62 ? 18.203 36.406 6.777 1 97.94 62 MET B N 1
ATOM 4809 C CA . MET B 1 62 ? 16.938 36.438 6.051 1 97.94 62 MET B CA 1
ATOM 4810 C C . MET B 1 62 ? 17.062 35.656 4.738 1 97.94 62 MET B C 1
ATOM 4812 O O . MET B 1 62 ? 18.156 35.438 4.246 1 97.94 62 MET B O 1
ATOM 4816 N N . VAL B 1 63 ? 15.945 35.219 4.25 1 97.5 63 VAL B N 1
ATOM 4817 C CA . VAL B 1 63 ? 15.773 34.719 2.895 1 97.5 63 VAL B CA 1
ATOM 4818 C C . VAL B 1 63 ? 14.352 35 2.414 1 97.5 63 VAL B C 1
ATOM 4820 O O . VAL B 1 63 ? 13.414 35 3.209 1 97.5 63 VAL B O 1
ATOM 4823 N N . ALA B 1 64 ? 14.219 35.344 1.189 1 98 64 ALA B N 1
ATOM 4824 C CA . ALA B 1 64 ? 12.906 35.625 0.608 1 98 64 ALA B CA 1
ATOM 4825 C C . ALA B 1 64 ? 12.484 34.531 -0.348 1 98 64 ALA B C 1
ATOM 4827 O O . ALA B 1 64 ? 13.312 33.969 -1.067 1 98 64 ALA B O 1
ATOM 4828 N N . VAL B 1 65 ? 11.172 34.25 -0.329 1 98 65 VAL B N 1
ATOM 4829 C CA . VAL B 1 65 ? 10.617 33.219 -1.218 1 98 65 VAL B CA 1
ATOM 4830 C C . VAL B 1 65 ? 9.344 33.75 -1.876 1 98 65 VAL B C 1
ATOM 4832 O O . VAL B 1 65 ? 8.57 34.469 -1.245 1 98 65 VAL B O 1
ATOM 4835 N N . ARG B 1 66 ? 9.227 33.469 -3.131 1 96.81 66 ARG B N 1
ATOM 4836 C CA . ARG B 1 66 ? 8.055 33.938 -3.871 1 96.81 66 ARG B CA 1
ATOM 4837 C C . ARG B 1 66 ? 7.617 32.906 -4.906 1 96.81 66 ARG B C 1
ATOM 4839 O O . ARG B 1 66 ? 8.461 32.281 -5.559 1 96.81 66 ARG B O 1
ATOM 4846 N N . GLY B 1 67 ? 6.242 32.688 -5.02 1 95.06 67 GLY B N 1
ATOM 4847 C CA . GLY B 1 67 ? 5.715 31.688 -5.934 1 95.06 67 GLY B CA 1
ATOM 4848 C C . GLY B 1 67 ? 5 32.281 -7.129 1 95.06 67 GLY B C 1
ATOM 4849 O O . GLY B 1 67 ? 4.477 31.578 -7.977 1 95.06 67 GLY B O 1
ATOM 4850 N N . LYS B 1 68 ? 5.031 33.594 -7.254 1 94.25 68 LYS B N 1
ATOM 4851 C CA . LYS B 1 68 ? 4.312 34.281 -8.328 1 94.25 68 LYS B CA 1
ATOM 4852 C C . LYS B 1 68 ? 5.27 34.75 -9.422 1 94.25 68 LYS B C 1
ATOM 4854 O O . LYS B 1 68 ? 6.316 35.344 -9.133 1 94.25 68 LYS B O 1
ATOM 4859 N N . ARG B 1 69 ? 4.941 34.531 -10.648 1 91.81 69 ARG B N 1
ATOM 4860 C CA . ARG B 1 69 ? 5.707 34.969 -11.805 1 91.81 69 ARG B CA 1
ATOM 4861 C C . ARG B 1 69 ? 5.332 36.406 -12.18 1 91.81 69 ARG B C 1
ATOM 4863 O O . ARG B 1 69 ? 4.234 36.875 -11.867 1 91.81 69 ARG B O 1
ATOM 4870 N N . PRO B 1 70 ? 6.242 37.094 -12.805 1 94.69 70 PRO B N 1
ATOM 4871 C CA . PRO B 1 70 ? 7.574 36.656 -13.234 1 94.69 70 PRO B CA 1
ATOM 4872 C C . PRO B 1 70 ? 8.586 36.656 -12.094 1 94.69 70 PRO B C 1
ATOM 4874 O O . PRO B 1 70 ? 8.516 37.5 -11.188 1 94.69 70 PRO B O 1
ATOM 4877 N N . PHE B 1 71 ? 9.445 35.719 -12.172 1 95.19 71 PHE B N 1
ATOM 4878 C CA . PHE B 1 71 ? 10.57 35.656 -11.25 1 95.19 71 PHE B CA 1
ATOM 4879 C C . PHE B 1 71 ? 11.68 36.625 -11.688 1 95.19 71 PHE B C 1
ATOM 4881 O O . PHE B 1 71 ? 11.664 37.125 -12.812 1 95.19 71 PHE B O 1
ATOM 4888 N N . SER B 1 72 ? 12.633 36.969 -10.773 1 94.06 72 SER B N 1
ATOM 4889 C CA . SER B 1 72 ? 13.812 37.719 -11.156 1 94.06 72 SER B CA 1
ATOM 4890 C C . SER B 1 72 ? 14.562 37.062 -12.297 1 94.06 72 SER B C 1
ATOM 4892 O O . SER B 1 72 ? 15.102 37.75 -13.172 1 94.06 72 SER B O 1
ATOM 4894 N N . LEU B 1 73 ? 14.531 35.75 -12.32 1 94.06 73 LEU B N 1
ATOM 4895 C CA . LEU B 1 73 ? 15.242 34.969 -13.32 1 94.06 73 LEU B CA 1
ATOM 4896 C C . LEU B 1 73 ? 14.562 35.094 -14.68 1 94.06 73 LEU B C 1
ATOM 4898 O O . LEU B 1 73 ? 15.195 34.875 -15.719 1 94.06 73 LEU B O 1
ATOM 4902 N N . ASP B 1 74 ? 13.273 35.375 -14.703 1 93.75 74 ASP B N 1
ATOM 4903 C CA . ASP B 1 74 ? 12.562 35.562 -15.969 1 93.75 74 ASP B CA 1
ATOM 4904 C C . ASP B 1 74 ? 13.156 36.719 -16.75 1 93.75 74 ASP B C 1
ATOM 4906 O O . ASP B 1 74 ? 13.086 36.75 -17.984 1 93.75 74 ASP B O 1
ATOM 4910 N N . TYR B 1 75 ? 13.758 37.688 -16.078 1 91.56 75 TYR B N 1
ATOM 4911 C CA . TYR B 1 75 ? 14.312 38.875 -16.703 1 91.56 75 TYR B CA 1
ATOM 4912 C C . TYR B 1 75 ? 15.75 38.625 -17.141 1 91.56 75 TYR B C 1
ATOM 4914 O O . TYR B 1 75 ? 16.328 39.438 -17.875 1 91.56 75 TYR B O 1
ATOM 4922 N N . LYS B 1 76 ? 16.312 37.562 -16.75 1 90.44 76 LYS B N 1
ATOM 4923 C CA . LYS B 1 76 ? 17.719 37.281 -17.047 1 90.44 76 LYS B CA 1
ATOM 4924 C C . LYS B 1 76 ? 17.844 36.125 -18.047 1 90.44 76 LYS B C 1
ATOM 4926 O O . LYS B 1 76 ? 18.891 36 -18.703 1 90.44 76 LYS B O 1
ATOM 4931 N N . ILE B 1 77 ? 16.812 35.25 -18.031 1 91.88 77 ILE B N 1
ATOM 4932 C CA . ILE B 1 77 ? 16.844 34.094 -18.891 1 91.88 77 ILE B CA 1
ATOM 4933 C C . ILE B 1 77 ? 15.641 34.094 -19.812 1 91.88 77 ILE B C 1
ATOM 4935 O O . ILE B 1 77 ? 14.492 34 -19.359 1 91.88 77 ILE B O 1
ATOM 4939 N N . SER B 1 78 ? 15.766 34.125 -21.125 1 87.94 78 SER B N 1
ATOM 4940 C CA . SER B 1 78 ? 14.695 34.25 -22.109 1 87.94 78 SER B CA 1
ATOM 4941 C C . SER B 1 78 ? 13.859 32.969 -22.188 1 87.94 78 SER B C 1
ATOM 4943 O O . SER B 1 78 ? 12.648 33.031 -22.391 1 87.94 78 SER B O 1
ATOM 4945 N N . ASN B 1 79 ? 14.32 31.812 -21.984 1 87.06 79 ASN B N 1
ATOM 4946 C CA . ASN B 1 79 ? 13.586 30.562 -22.141 1 87.06 79 ASN B CA 1
ATOM 4947 C C . ASN B 1 79 ? 13.5 29.781 -20.828 1 87.06 79 ASN B C 1
ATOM 4949 O O . ASN B 1 79 ? 13.625 28.562 -20.812 1 87.06 79 ASN B O 1
ATOM 4953 N N . LEU B 1 80 ? 13.133 30.531 -19.812 1 89.94 80 LEU B N 1
ATOM 4954 C CA . LEU B 1 80 ? 13.109 29.906 -18.5 1 89.94 80 LEU B CA 1
ATOM 4955 C C . LEU B 1 80 ? 12.047 28.812 -18.438 1 89.94 80 LEU B C 1
ATOM 4957 O O . LEU B 1 80 ? 12.227 27.812 -17.734 1 89.94 80 LEU B O 1
ATOM 4961 N N . ASP B 1 81 ? 10.977 28.922 -19.172 1 87.94 81 ASP B N 1
ATOM 4962 C CA . ASP B 1 81 ? 9.836 28.016 -19.125 1 87.94 81 ASP B CA 1
ATOM 4963 C C . ASP B 1 81 ? 10.234 26.625 -19.594 1 87.94 81 ASP B C 1
ATOM 4965 O O . ASP B 1 81 ? 9.633 25.625 -19.156 1 87.94 81 ASP B O 1
ATOM 4969 N N . VAL B 1 82 ? 11.164 26.562 -20.453 1 82.75 82 VAL B N 1
ATOM 4970 C CA . VAL B 1 82 ? 11.617 25.266 -20.953 1 82.75 82 VAL B CA 1
ATOM 4971 C C . VAL B 1 82 ? 12.195 24.438 -19.797 1 82.75 82 VAL B C 1
ATOM 4973 O O . VAL B 1 82 ? 11.992 23.234 -19.734 1 82.75 82 VAL B O 1
ATOM 4976 N N . TYR B 1 83 ? 12.805 25.141 -18.891 1 78.62 83 TYR B N 1
ATOM 4977 C CA . TYR B 1 83 ? 13.438 24.469 -17.766 1 78.62 83 TYR B CA 1
ATOM 4978 C C . TYR B 1 83 ? 12.414 24.156 -16.672 1 78.62 83 TYR B C 1
ATOM 4980 O O . TYR B 1 83 ? 12.562 23.172 -15.945 1 78.62 83 TYR B O 1
ATOM 4988 N N . LEU B 1 84 ? 11.445 24.953 -16.594 1 80.81 84 LEU B N 1
ATOM 4989 C CA . LEU B 1 84 ? 10.414 24.797 -15.578 1 80.81 84 LEU B CA 1
ATOM 4990 C C . LEU B 1 84 ? 9.516 23.609 -15.906 1 80.81 84 LEU B C 1
ATOM 4992 O O . LEU B 1 84 ? 9.164 22.828 -15.023 1 80.81 84 LEU B O 1
ATOM 4996 N N . GLN B 1 85 ? 9.125 23.453 -17.062 1 72.88 85 GLN B N 1
ATOM 4997 C CA . GLN B 1 85 ? 8.172 22.438 -17.5 1 72.88 85 GLN B CA 1
ATOM 4998 C C . GLN B 1 85 ? 8.719 21.031 -17.25 1 72.88 85 GLN B C 1
ATOM 5000 O O . GLN B 1 85 ? 7.957 20.094 -16.984 1 72.88 85 GLN B O 1
ATOM 5005 N N . GLU B 1 86 ? 9.922 21.016 -17.188 1 71.06 86 GLU B N 1
ATOM 5006 C CA . GLU B 1 86 ? 10.555 19.703 -17.047 1 71.06 86 GLU B CA 1
ATOM 5007 C C . GLU B 1 86 ? 10.508 19.219 -15.609 1 71.06 86 GLU B C 1
ATOM 5009 O O . GLU B 1 86 ? 10.492 18.016 -15.352 1 71.06 86 GLU B O 1
ATOM 5014 N N . HIS B 1 87 ? 10.258 20.25 -14.766 1 72.94 87 HIS B N 1
ATOM 5015 C CA . HIS B 1 87 ? 10.531 19.812 -13.398 1 72.94 87 HIS B CA 1
ATOM 5016 C C . HIS B 1 87 ? 9.328 20.062 -12.492 1 72.94 87 HIS B C 1
ATOM 5018 O O . HIS B 1 87 ? 9.297 19.578 -11.359 1 72.94 87 HIS B O 1
ATOM 5024 N N . GLY B 1 88 ? 8.398 20.781 -12.938 1 79.88 88 GLY B N 1
ATOM 5025 C CA . GLY B 1 88 ? 7.215 20.906 -12.094 1 79.88 88 GLY B CA 1
ATOM 5026 C C . GLY B 1 88 ? 6.445 22.188 -12.32 1 79.88 88 GLY B C 1
ATOM 5027 O O . GLY B 1 88 ? 6.965 23.125 -12.93 1 79.88 88 GLY B O 1
ATOM 5028 N N . GLU B 1 89 ? 5.254 22.25 -11.781 1 84.81 89 GLU B N 1
ATOM 5029 C CA . GLU B 1 89 ? 4.371 23.391 -12.016 1 84.81 89 GLU B CA 1
ATOM 5030 C C . GLU B 1 89 ? 4.332 24.312 -10.797 1 84.81 89 GLU B C 1
ATOM 5032 O O . GLU B 1 89 ? 4.113 25.516 -10.938 1 84.81 89 GLU B O 1
ATOM 5037 N N . LYS B 1 90 ? 4.559 23.797 -9.648 1 93.12 90 LYS B N 1
ATOM 5038 C CA . LYS B 1 90 ? 4.602 24.625 -8.453 1 93.12 90 LYS B CA 1
ATOM 5039 C C . LYS B 1 90 ? 6.023 25.078 -8.141 1 93.12 90 LYS B C 1
ATOM 5041 O O . LYS B 1 90 ? 6.723 24.453 -7.34 1 93.12 90 LYS B O 1
ATOM 5046 N N . VAL B 1 91 ? 6.367 26.281 -8.664 1 95.31 91 VAL B N 1
ATOM 5047 C CA . VAL B 1 91 ? 7.742 26.75 -8.648 1 95.31 91 VAL B CA 1
ATOM 5048 C C . VAL B 1 91 ? 7.863 27.938 -7.699 1 95.31 91 VAL B C 1
ATOM 5050 O O . VAL B 1 91 ? 6.965 28.781 -7.633 1 95.31 91 VAL B O 1
ATOM 5053 N N . TYR B 1 92 ? 8.906 27.969 -6.961 1 97 92 TYR B N 1
ATOM 5054 C CA . TYR B 1 92 ? 9.234 29.094 -6.105 1 97 92 TYR B CA 1
ATOM 5055 C C . TYR B 1 92 ? 10.617 29.656 -6.434 1 97 92 TYR B C 1
ATOM 5057 O O . TYR B 1 92 ? 11.508 28.906 -6.852 1 97 92 TYR B O 1
ATOM 5065 N N . GLU B 1 93 ? 10.789 30.938 -6.32 1 97.69 93 GLU B N 1
ATOM 5066 C CA . GLU B 1 93 ? 12.102 31.562 -6.422 1 97.69 93 GLU B CA 1
ATOM 5067 C C . GLU B 1 93 ? 12.625 31.984 -5.051 1 97.69 93 GLU B C 1
ATOM 5069 O O . GLU B 1 93 ? 11.906 32.594 -4.27 1 97.69 93 GLU B O 1
ATOM 5074 N N . ILE B 1 94 ? 13.797 31.562 -4.758 1 97.88 94 ILE B N 1
ATOM 5075 C CA . ILE B 1 94 ? 14.5 31.922 -3.533 1 97.88 94 ILE B CA 1
ATOM 5076 C C . ILE B 1 94 ? 15.414 33.125 -3.803 1 97.88 94 ILE B C 1
ATOM 5078 O O . ILE B 1 94 ? 16.188 33.094 -4.762 1 97.88 94 ILE B O 1
ATOM 5082 N N . ARG B 1 95 ? 15.344 34.125 -2.953 1 95.75 95 ARG B N 1
ATOM 5083 C CA . ARG B 1 95 ? 16.156 35.312 -3.131 1 95.75 95 ARG B CA 1
ATOM 5084 C C . ARG B 1 95 ? 16.609 35.875 -1.787 1 95.75 95 ARG B C 1
ATOM 5086 O O . ARG B 1 95 ? 16.094 35.5 -0.739 1 95.75 95 ARG B O 1
ATOM 5093 N N . LEU B 1 96 ? 17.656 36.75 -1.803 1 94.62 96 LEU B N 1
ATOM 5094 C CA . LEU B 1 96 ? 18.062 37.625 -0.713 1 94.62 96 LEU B CA 1
ATOM 5095 C C . LEU B 1 96 ? 18.562 36.812 0.481 1 94.62 96 LEU B C 1
ATOM 5097 O O . LEU B 1 96 ? 18.234 37.125 1.628 1 94.62 96 LEU B O 1
ATOM 5101 N N . LEU B 1 97 ? 19.125 35.719 0.198 1 93.62 97 LEU B N 1
ATOM 5102 C CA . LEU B 1 97 ? 19.75 34.969 1.294 1 93.62 97 LEU B CA 1
ATOM 5103 C C . LEU B 1 97 ? 20.906 35.781 1.881 1 93.62 97 LEU B C 1
ATOM 5105 O O . LEU B 1 97 ? 21.875 36.094 1.176 1 93.62 97 LEU B O 1
ATOM 5109 N N . SER B 1 98 ? 20.812 36.156 3.141 1 93.88 98 SER B N 1
ATOM 5110 C CA . SER B 1 98 ? 21.828 36.969 3.777 1 93.88 98 SER B CA 1
ATOM 5111 C C . SER B 1 98 ? 21.906 36.688 5.277 1 93.88 98 SER B C 1
ATOM 5113 O O . SER B 1 98 ? 20.875 36.469 5.926 1 93.88 98 SER B O 1
ATOM 5115 N N . VAL B 1 99 ? 23.062 36.688 5.797 1 95.19 99 VAL B N 1
ATOM 5116 C CA . VAL B 1 99 ? 23.328 36.562 7.223 1 95.19 99 VAL B CA 1
ATOM 5117 C C . VAL B 1 99 ? 24.312 37.625 7.668 1 95.19 99 VAL B C 1
ATOM 5119 O O . VAL B 1 99 ? 25.297 37.906 6.977 1 95.19 99 VAL B O 1
ATOM 5122 N N . GLU B 1 100 ? 24.047 38.188 8.773 1 95.69 100 GLU B N 1
ATOM 5123 C CA . GLU B 1 100 ? 24.953 39.188 9.336 1 95.69 100 GLU B CA 1
ATOM 5124 C C . GLU B 1 100 ? 26.359 38.594 9.523 1 95.69 100 GLU B C 1
ATOM 5126 O O . GLU B 1 100 ? 26.5 37.438 9.914 1 95.69 100 GLU B O 1
ATOM 5131 N N . ARG B 1 101 ? 27.344 39.375 9.266 1 92.25 101 ARG B N 1
ATOM 5132 C CA . ARG B 1 101 ? 28.734 38.938 9.266 1 92.25 101 ARG B CA 1
ATOM 5133 C C . ARG B 1 101 ? 29.094 38.281 10.586 1 92.25 101 ARG B C 1
ATOM 5135 O O . ARG B 1 101 ? 29.766 37.25 10.602 1 92.25 101 ARG B O 1
ATOM 5142 N N . GLU B 1 102 ? 28.609 38.812 11.664 1 93.12 102 GLU B N 1
ATOM 5143 C CA . GLU B 1 102 ? 28.938 38.312 13.008 1 93.12 102 GLU B CA 1
ATOM 5144 C C . GLU B 1 102 ? 28.328 36.938 13.25 1 93.12 102 GLU B C 1
ATOM 5146 O O . GLU B 1 102 ? 28.766 36.219 14.148 1 93.12 102 GLU B O 1
ATOM 5151 N N . TYR B 1 103 ? 27.406 36.594 12.43 1 94.62 103 TYR B N 1
ATOM 5152 C CA . TYR B 1 103 ? 26.672 35.375 12.664 1 94.62 103 TYR B CA 1
ATOM 5153 C C . TYR B 1 103 ? 26.969 34.344 11.578 1 94.62 103 TYR B C 1
ATOM 5155 O O . TYR B 1 103 ? 26.266 33.344 11.453 1 94.62 103 TYR B O 1
ATOM 5163 N N . ARG B 1 104 ? 27.969 34.625 10.758 1 91.62 104 ARG B N 1
ATOM 5164 C CA . ARG B 1 104 ? 28.312 33.719 9.672 1 91.62 104 ARG B CA 1
ATOM 5165 C C . ARG B 1 104 ? 29.203 32.562 10.164 1 91.62 104 ARG B C 1
ATOM 5167 O O . ARG B 1 104 ? 30.328 32.406 9.688 1 91.62 104 ARG B O 1
ATOM 5174 N N . ASN B 1 105 ? 28.734 31.859 11.141 1 85.81 105 ASN B N 1
ATOM 5175 C CA . ASN B 1 105 ? 29.406 30.703 11.703 1 85.81 105 ASN B CA 1
ATOM 5176 C C . ASN B 1 105 ? 28.703 29.406 11.328 1 85.81 105 ASN B C 1
ATOM 5178 O O . ASN B 1 105 ? 29.047 28.344 11.844 1 85.81 105 ASN B O 1
ATOM 5182 N N . GLY B 1 106 ? 27.75 29.547 10.578 1 86.94 106 GLY B N 1
ATOM 5183 C CA . GLY B 1 106 ? 27.094 28.359 10.062 1 86.94 106 GLY B CA 1
ATOM 5184 C C . GLY B 1 106 ? 25.75 28.078 10.719 1 86.94 106 GLY B C 1
ATOM 5185 O O . GLY B 1 106 ? 24.844 27.516 10.094 1 86.94 106 GLY B O 1
ATOM 5186 N N . ARG B 1 107 ? 25.531 28.438 11.977 1 89.5 107 ARG B N 1
ATOM 5187 C CA . ARG B 1 107 ? 24.328 28.094 12.727 1 89.5 107 ARG B CA 1
ATOM 5188 C C . ARG B 1 107 ? 23.109 28.828 12.172 1 89.5 107 ARG B C 1
ATOM 5190 O O . ARG B 1 107 ? 22.062 28.219 11.961 1 89.5 107 ARG B O 1
ATOM 5197 N N . ALA B 1 108 ? 23.297 30.109 12.008 1 93.56 108 ALA B N 1
ATOM 5198 C CA . ALA B 1 108 ? 22.188 30.922 11.508 1 93.56 108 ALA B CA 1
ATOM 5199 C C . ALA B 1 108 ? 21.797 30.5 10.094 1 93.56 108 ALA B C 1
ATOM 5201 O O . ALA B 1 108 ? 20.609 30.375 9.781 1 93.56 108 ALA B O 1
ATOM 5202 N N . LEU B 1 109 ? 22.781 30.312 9.336 1 92.56 109 LEU B N 1
ATOM 5203 C CA . LEU B 1 109 ? 22.547 29.953 7.945 1 92.56 109 LEU B CA 1
ATOM 5204 C C . LEU B 1 109 ? 21.859 28.594 7.855 1 92.56 109 LEU B C 1
ATOM 5206 O O . LEU B 1 109 ? 20.875 28.438 7.133 1 92.56 109 LEU B O 1
ATOM 5210 N N . LEU B 1 110 ? 22.344 27.609 8.523 1 90.75 110 LEU B N 1
ATOM 5211 C CA . LEU B 1 110 ? 21.797 26.266 8.492 1 90.75 110 LEU B CA 1
ATOM 5212 C C . LEU B 1 110 ? 20.344 26.25 8.984 1 90.75 110 LEU B C 1
ATOM 5214 O O . LEU B 1 110 ? 19.5 25.531 8.445 1 90.75 110 LEU B O 1
ATOM 5218 N N . GLY B 1 111 ? 20.125 27.016 10.031 1 92.31 111 GLY B N 1
ATOM 5219 C CA . GLY B 1 111 ? 18.766 27.141 10.531 1 92.31 111 GLY B CA 1
ATOM 5220 C C . GLY B 1 111 ? 17.812 27.766 9.523 1 92.31 111 GLY B C 1
ATOM 5221 O O . GLY B 1 111 ? 16.656 27.359 9.414 1 92.31 111 GLY B O 1
ATOM 5222 N N . LEU B 1 112 ? 18.328 28.75 8.828 1 94.12 112 LEU B N 1
ATOM 5223 C CA . LEU B 1 112 ? 17.516 29.406 7.812 1 94.12 112 LEU B CA 1
ATOM 5224 C C . LEU B 1 112 ? 17.203 28.453 6.664 1 94.12 112 LEU B C 1
ATOM 5226 O O . LEU B 1 112 ? 16.078 28.453 6.141 1 94.12 112 LEU B O 1
ATOM 5230 N N . ILE B 1 113 ? 18.141 27.672 6.309 1 93 113 ILE B N 1
ATOM 5231 C CA . ILE B 1 113 ? 17.984 26.719 5.219 1 93 113 ILE B CA 1
ATOM 5232 C C . ILE B 1 113 ? 16.953 25.656 5.613 1 93 113 ILE B C 1
ATOM 5234 O O . ILE B 1 113 ? 16.078 25.297 4.812 1 93 113 ILE B O 1
ATOM 5238 N N . ARG B 1 114 ? 17.016 25.188 6.777 1 93.25 114 ARG B N 1
ATOM 5239 C CA . ARG B 1 114 ? 16.062 24.219 7.285 1 93.25 114 ARG B CA 1
ATOM 5240 C C . ARG B 1 114 ? 14.641 24.797 7.281 1 93.25 114 ARG B C 1
ATOM 5242 O O . ARG B 1 114 ? 13.695 24.125 6.848 1 93.25 114 ARG B O 1
ATOM 5249 N N . PHE B 1 115 ? 14.617 25.984 7.785 1 94.88 115 PHE B N 1
ATOM 5250 C CA . PHE B 1 115 ? 13.328 26.672 7.852 1 94.88 115 PHE B CA 1
ATOM 5251 C C . PHE B 1 115 ? 12.766 26.891 6.453 1 94.88 115 PHE B C 1
ATOM 5253 O O . PHE B 1 115 ? 11.57 26.703 6.227 1 94.88 115 PHE B O 1
ATOM 5260 N N . LEU B 1 116 ? 13.578 27.266 5.543 1 95.56 116 LEU B N 1
ATOM 5261 C CA . LEU B 1 116 ? 13.195 27.453 4.152 1 95.56 116 LEU B CA 1
ATOM 5262 C C . LEU B 1 116 ? 12.672 26.172 3.539 1 95.56 116 LEU B C 1
ATOM 5264 O O . LEU B 1 116 ? 11.625 26.156 2.881 1 95.56 116 LEU B O 1
ATOM 5268 N N . HIS B 1 117 ? 13.375 25.125 3.766 1 93.88 117 HIS B N 1
ATOM 5269 C CA . HIS B 1 117 ? 12.961 23.844 3.219 1 93.88 117 HIS B CA 1
ATOM 5270 C C . HIS B 1 117 ? 11.586 23.438 3.752 1 93.88 117 HIS B C 1
ATOM 5272 O O . HIS B 1 117 ? 10.734 22.969 2.992 1 93.88 117 HIS B O 1
ATOM 5278 N N . ARG B 1 118 ? 11.383 23.578 5 1 94.94 118 ARG B N 1
ATOM 5279 C CA . ARG B 1 118 ? 10.109 23.234 5.613 1 94.94 118 ARG B CA 1
ATOM 5280 C C . ARG B 1 118 ? 8.977 24.094 5.07 1 94.94 118 ARG B C 1
ATOM 5282 O O . ARG B 1 118 ? 7.863 23.609 4.855 1 94.94 118 ARG B O 1
ATOM 5289 N N . TYR B 1 119 ? 9.281 25.344 4.879 1 96.56 119 TYR B N 1
ATOM 5290 C CA . TYR B 1 119 ? 8.289 26.25 4.309 1 96.56 119 TYR B CA 1
ATOM 5291 C C . TYR B 1 119 ? 7.891 25.812 2.906 1 96.56 119 TYR B C 1
ATOM 5293 O O . TYR B 1 119 ? 6.703 25.781 2.568 1 96.56 119 TYR B O 1
ATOM 5301 N N . LEU B 1 120 ? 8.867 25.484 2.145 1 96 120 LEU B N 1
ATOM 5302 C CA . LEU B 1 120 ? 8.617 25.062 0.776 1 96 120 LEU B CA 1
ATOM 5303 C C . LEU B 1 120 ? 7.816 23.766 0.758 1 96 120 LEU B C 1
ATOM 5305 O O . LEU B 1 120 ? 6.883 23.609 -0.035 1 96 120 LEU B O 1
ATOM 5309 N N . LEU B 1 121 ? 8.141 22.859 1.655 1 93.38 121 LEU B N 1
ATOM 5310 C CA . LEU B 1 121 ? 7.414 21.594 1.736 1 93.38 121 LEU B CA 1
ATOM 5311 C C . LEU B 1 121 ? 5.969 21.828 2.164 1 93.38 121 LEU B C 1
ATOM 5313 O O . LEU B 1 121 ? 5.051 21.219 1.623 1 93.38 121 LEU B O 1
ATOM 5317 N N . LEU B 1 122 ? 5.852 22.688 3.135 1 94.44 122 LEU B N 1
ATOM 5318 C CA . LEU B 1 122 ? 4.527 23.016 3.646 1 94.44 122 LEU B CA 1
ATOM 5319 C C . LEU B 1 122 ? 3.635 23.562 2.537 1 94.44 122 LEU B C 1
ATOM 5321 O O . LEU B 1 122 ? 2.416 23.375 2.566 1 94.44 122 LEU B O 1
ATOM 5325 N N . ASN B 1 123 ? 4.285 24.156 1.572 1 94.88 123 ASN B N 1
ATOM 5326 C CA . ASN B 1 123 ? 3.525 24.766 0.49 1 94.88 123 ASN B CA 1
ATOM 5327 C C . ASN B 1 123 ? 3.506 23.891 -0.756 1 94.88 123 ASN B C 1
ATOM 5329 O O . ASN B 1 123 ? 3.014 24.312 -1.807 1 94.88 123 ASN B O 1
ATOM 5333 N N . GLY B 1 124 ? 4.062 22.734 -0.706 1 94.19 124 GLY B N 1
ATOM 5334 C CA . GLY B 1 124 ? 3.965 21.734 -1.762 1 94.19 124 GLY B CA 1
ATOM 5335 C C . GLY B 1 124 ? 4.766 22.109 -2.998 1 94.19 124 GLY B C 1
ATOM 5336 O O . GLY B 1 124 ? 4.297 21.922 -4.125 1 94.19 124 GLY B O 1
ATOM 5337 N N . TYR B 1 125 ? 5.98 22.625 -2.805 1 95.19 125 TYR B N 1
ATOM 5338 C CA . TYR B 1 125 ? 6.777 23.047 -3.955 1 95.19 125 TYR B CA 1
ATOM 5339 C C . TYR B 1 125 ? 7.281 21.828 -4.734 1 95.19 125 TYR B C 1
ATOM 5341 O O . TYR B 1 125 ? 7.512 20.766 -4.156 1 95.19 125 TYR B O 1
ATOM 5349 N N . GLU B 1 126 ? 7.434 21.984 -5.988 1 93.94 126 GLU B N 1
ATOM 5350 C CA . GLU B 1 126 ? 8.023 20.969 -6.855 1 93.94 126 GLU B CA 1
ATOM 5351 C C . GLU B 1 126 ? 9.422 21.375 -7.309 1 93.94 126 GLU B C 1
ATOM 5353 O O . GLU B 1 126 ? 10.266 20.516 -7.578 1 93.94 126 GLU B O 1
ATOM 5358 N N . LEU B 1 127 ? 9.539 22.703 -7.445 1 94.69 127 LEU B N 1
ATOM 5359 C CA . LEU B 1 127 ? 10.789 23.266 -7.938 1 94.69 127 LEU B CA 1
ATOM 5360 C C . LEU B 1 127 ? 11.086 24.609 -7.281 1 94.69 127 LEU B C 1
ATOM 5362 O O . LEU B 1 127 ? 10.195 25.438 -7.145 1 94.69 127 LEU B O 1
ATOM 5366 N N . ALA B 1 128 ? 12.305 24.719 -6.809 1 96.62 128 ALA B N 1
ATOM 5367 C CA . ALA B 1 128 ? 12.766 26 -6.297 1 96.62 128 ALA B CA 1
ATOM 5368 C C . ALA B 1 128 ? 13.969 26.516 -7.086 1 96.62 128 ALA B C 1
ATOM 5370 O O . ALA B 1 128 ? 14.883 25.734 -7.395 1 96.62 128 ALA B O 1
ATOM 5371 N N . LEU B 1 129 ? 13.922 27.766 -7.484 1 96.38 129 LEU B N 1
ATOM 5372 C CA . LEU B 1 129 ? 14.984 28.391 -8.258 1 96.38 129 LEU B CA 1
ATOM 5373 C C . LEU B 1 129 ? 15.773 29.375 -7.395 1 96.38 129 LEU B C 1
ATOM 5375 O O . LEU B 1 129 ? 15.219 29.984 -6.48 1 96.38 129 LEU B O 1
ATOM 5379 N N . ILE B 1 130 ? 17.031 29.5 -7.746 1 95.88 130 ILE B N 1
ATOM 5380 C CA . ILE B 1 130 ? 17.859 30.469 -7.027 1 95.88 130 ILE B CA 1
ATOM 5381 C C . ILE B 1 130 ? 18.953 31 -7.949 1 95.88 130 ILE B C 1
ATOM 5383 O O . ILE B 1 130 ? 19.344 30.328 -8.906 1 95.88 130 ILE B O 1
ATOM 5387 N N . SER B 1 131 ? 19.266 32.219 -7.746 1 94 131 SER B N 1
ATOM 5388 C CA . SER B 1 131 ? 20.5 32.781 -8.32 1 94 131 SER B CA 1
ATOM 5389 C C . SER B 1 131 ? 21.641 32.719 -7.32 1 94 131 SER B C 1
ATOM 5391 O O . SER B 1 131 ? 21.812 33.656 -6.52 1 94 131 SER B O 1
ATOM 5393 N N . ALA B 1 132 ? 22.438 31.766 -7.465 1 92.81 132 ALA B N 1
ATOM 5394 C CA . ALA B 1 132 ? 23.5 31.5 -6.488 1 92.81 132 ALA B CA 1
ATOM 5395 C C . ALA B 1 132 ? 24.703 32.375 -6.746 1 92.81 132 ALA B C 1
ATOM 5397 O O . ALA B 1 132 ? 25.125 32.562 -7.895 1 92.81 132 ALA B O 1
ATOM 5398 N N . THR B 1 133 ? 25.25 32.906 -5.672 1 87.69 133 THR B N 1
ATOM 5399 C CA . THR B 1 133 ? 26.5 33.625 -5.816 1 87.69 133 THR B CA 1
ATOM 5400 C C . THR B 1 133 ? 27.641 32.656 -6.152 1 87.69 133 THR B C 1
ATOM 5402 O O . THR B 1 133 ? 27.688 31.547 -5.629 1 87.69 133 THR B O 1
ATOM 5405 N N . THR B 1 134 ? 28.5 33.031 -6.996 1 88.69 134 THR B N 1
ATOM 5406 C CA . THR B 1 134 ? 29.562 32.156 -7.473 1 88.69 134 THR B CA 1
ATOM 5407 C C . THR B 1 134 ? 30.562 31.859 -6.355 1 88.69 134 THR B C 1
ATOM 5409 O O . THR B 1 134 ? 31.297 30.875 -6.418 1 88.69 134 THR B O 1
ATOM 5412 N N . ARG B 1 135 ? 30.594 32.625 -5.34 1 82.44 135 ARG B N 1
ATOM 5413 C CA . ARG B 1 135 ? 31.531 32.5 -4.238 1 82.44 135 ARG B CA 1
ATOM 5414 C C . ARG B 1 135 ? 31.156 31.312 -3.342 1 82.44 135 ARG B C 1
ATOM 5416 O O . ARG B 1 135 ? 31.984 30.797 -2.594 1 82.44 135 ARG B O 1
ATOM 5423 N N . GLU B 1 136 ? 29.891 30.891 -3.387 1 87.56 136 GLU B N 1
ATOM 5424 C CA . GLU B 1 136 ? 29.422 29.859 -2.477 1 87.56 136 GLU B CA 1
ATOM 5425 C C . GLU B 1 136 ? 28.781 28.688 -3.24 1 87.56 136 GLU B C 1
ATOM 5427 O O . GLU B 1 136 ? 27.828 28.078 -2.766 1 87.56 136 GLU B O 1
ATOM 5432 N N . LEU B 1 137 ? 29.219 28.422 -4.363 1 92.06 137 LEU B N 1
ATOM 5433 C CA . LEU B 1 137 ? 28.609 27.406 -5.215 1 92.06 137 LEU B CA 1
ATOM 5434 C C . LEU B 1 137 ? 28.656 26.031 -4.543 1 92.06 137 LEU B C 1
ATOM 5436 O O . LEU B 1 137 ? 27.719 25.234 -4.68 1 92.06 137 LEU B O 1
ATOM 5440 N N . ALA B 1 138 ? 29.672 25.766 -3.879 1 91.44 138 ALA B N 1
ATOM 5441 C CA . ALA B 1 138 ? 29.844 24.484 -3.205 1 91.44 138 ALA B CA 1
ATOM 5442 C C . ALA B 1 138 ? 28.734 24.25 -2.176 1 91.44 138 ALA B C 1
ATOM 5444 O O . ALA B 1 138 ? 28.234 23.141 -2.025 1 91.44 138 ALA B O 1
ATOM 5445 N N . LEU B 1 139 ? 28.391 25.281 -1.529 1 89.56 139 LEU B N 1
ATOM 5446 C CA . LEU B 1 139 ? 27.344 25.188 -0.521 1 89.56 139 LEU B CA 1
ATOM 5447 C C . LEU B 1 139 ? 26.016 24.828 -1.158 1 89.56 139 LEU B C 1
ATOM 5449 O O . LEU B 1 139 ? 25.266 24 -0.638 1 89.56 139 LEU B O 1
ATOM 5453 N N . TYR B 1 140 ? 25.734 25.484 -2.236 1 94.06 140 TYR B N 1
ATOM 5454 C CA . TYR B 1 140 ? 24.484 25.203 -2.945 1 94.06 140 TYR B CA 1
ATOM 5455 C C . TYR B 1 140 ? 24.438 23.766 -3.447 1 94.06 140 TYR B C 1
ATOM 5457 O O . TYR B 1 140 ? 23.406 23.109 -3.369 1 94.06 140 TYR B O 1
ATOM 5465 N N . GLU B 1 141 ? 25.5 23.328 -3.912 1 94.25 141 GLU B N 1
ATOM 5466 C CA . GLU B 1 141 ? 25.594 21.953 -4.383 1 94.25 141 GLU B CA 1
ATOM 5467 C C . GLU B 1 141 ? 25.375 20.969 -3.236 1 94.25 141 GLU B C 1
ATOM 5469 O O . GLU B 1 141 ? 24.75 19.922 -3.414 1 94.25 141 GLU B O 1
ATOM 5474 N N . GLN B 1 142 ? 25.828 21.297 -2.133 1 92.5 142 GLN B N 1
ATOM 5475 C CA . GLN B 1 142 ? 25.672 20.453 -0.951 1 92.5 142 GLN B CA 1
ATOM 5476 C C . GLN B 1 142 ? 24.203 20.406 -0.509 1 92.5 142 GLN B C 1
ATOM 5478 O O . GLN B 1 142 ? 23.797 19.5 0.22 1 92.5 142 GLN B O 1
ATOM 5483 N N . MET B 1 143 ? 23.469 21.359 -0.994 1 92.38 143 MET B N 1
ATOM 5484 C CA . MET B 1 143 ? 22.047 21.406 -0.671 1 92.38 143 MET B CA 1
ATOM 5485 C C . MET B 1 143 ? 21.219 20.75 -1.77 1 92.38 143 MET B C 1
ATOM 5487 O O . MET B 1 143 ? 20 20.734 -1.702 1 92.38 143 MET B O 1
ATOM 5491 N N . GLY B 1 144 ? 21.891 20.234 -2.77 1 93.62 144 GLY B N 1
ATOM 5492 C CA . GLY B 1 144 ? 21.203 19.5 -3.811 1 93.62 144 GLY B CA 1
ATOM 5493 C C . GLY B 1 144 ? 20.891 20.328 -5.035 1 93.62 144 GLY B C 1
ATOM 5494 O O . GLY B 1 144 ? 20.328 19.828 -6.012 1 93.62 144 GLY B O 1
ATOM 5495 N N . PHE B 1 145 ? 21.297 21.625 -5.043 1 95.88 145 PHE B N 1
ATOM 5496 C CA . PHE B 1 145 ? 21.031 22.484 -6.188 1 95.88 145 PHE B CA 1
ATOM 5497 C C . PHE B 1 145 ? 21.844 22.047 -7.398 1 95.88 145 PHE B C 1
ATOM 5499 O O . PHE B 1 145 ? 23 21.641 -7.258 1 95.88 145 PHE B O 1
ATOM 5506 N N . LYS B 1 146 ? 21.25 22.219 -8.539 1 94.81 146 LYS B N 1
ATOM 5507 C CA . LYS B 1 146 ? 21.922 21.938 -9.805 1 94.81 146 LYS B CA 1
ATOM 5508 C C . LYS B 1 146 ? 21.859 23.141 -10.742 1 94.81 146 LYS B C 1
ATOM 5510 O O . LYS B 1 146 ? 20.859 23.859 -10.773 1 94.81 146 LYS B O 1
ATOM 5515 N N . VAL B 1 147 ? 22.938 23.266 -11.477 1 95.06 147 VAL B N 1
ATOM 5516 C CA . VAL B 1 147 ? 23.016 24.344 -12.461 1 95.06 147 VAL B CA 1
ATOM 5517 C C . VAL B 1 147 ? 22.109 24.016 -13.656 1 95.06 147 VAL B C 1
ATOM 5519 O O . VAL B 1 147 ? 22.062 22.891 -14.125 1 95.06 147 VAL B O 1
ATOM 5522 N N . PHE B 1 148 ? 21.359 25.016 -14.133 1 92.38 148 PHE B N 1
ATOM 5523 C CA . PHE B 1 148 ? 20.516 24.703 -15.273 1 92.38 148 PHE B CA 1
ATOM 5524 C C . PHE B 1 148 ? 20.703 25.719 -16.391 1 92.38 148 PHE B C 1
ATOM 5526 O O . PHE B 1 148 ? 20.125 25.578 -17.469 1 92.38 148 PHE B O 1
ATOM 5533 N N . HIS B 1 149 ? 21.547 26.719 -16.156 1 92.75 149 HIS B N 1
ATOM 5534 C CA . HIS B 1 149 ? 21.828 27.766 -17.141 1 92.75 149 HIS B CA 1
ATOM 5535 C C . HIS B 1 149 ? 23.219 28.359 -16.922 1 92.75 149 HIS B C 1
ATOM 5537 O O . HIS B 1 149 ? 23.844 28.141 -15.875 1 92.75 149 HIS B O 1
ATOM 5543 N N . THR B 1 150 ? 23.719 29.109 -17.828 1 91.94 150 THR B N 1
ATOM 5544 C CA . THR B 1 150 ? 25 29.797 -17.703 1 91.94 150 THR B CA 1
ATOM 5545 C C . THR B 1 150 ? 24.922 30.953 -16.719 1 91.94 150 THR B C 1
ATOM 5547 O O . THR B 1 150 ? 23.812 31.328 -16.297 1 91.94 150 THR B O 1
ATOM 5550 N N . LEU B 1 151 ? 26.109 31.469 -16.375 1 92.94 151 LEU B N 1
ATOM 5551 C CA . LEU B 1 151 ? 26.172 32.562 -15.43 1 92.94 151 LEU B CA 1
ATOM 5552 C C . LEU B 1 151 ? 25.375 33.781 -15.953 1 92.94 151 LEU B C 1
ATOM 5554 O O . LEU B 1 151 ? 25.406 34.062 -17.156 1 92.94 151 LEU B O 1
ATOM 5558 N N . VAL B 1 152 ? 24.75 34.438 -15.039 1 88.19 152 VAL B N 1
ATOM 5559 C CA . VAL B 1 152 ? 24.016 35.656 -15.383 1 88.19 152 VAL B CA 1
ATOM 5560 C C . VAL B 1 152 ? 24.531 36.812 -14.539 1 88.19 152 VAL B C 1
ATOM 5562 O O . VAL B 1 152 ? 25.25 36.625 -13.562 1 88.19 152 VAL B O 1
ATOM 5565 N N . GLY B 1 153 ? 24.172 38.062 -14.859 1 81.69 153 GLY B N 1
ATOM 5566 C CA . GLY B 1 153 ? 24.625 39.25 -14.141 1 81.69 153 GLY B CA 1
ATOM 5567 C C . GLY B 1 153 ? 25.859 39.906 -14.758 1 81.69 153 GLY B C 1
ATOM 5568 O O . GLY B 1 153 ? 26.094 39.75 -15.953 1 81.69 153 GLY B O 1
ATOM 5569 N N . THR B 1 154 ? 26.562 40.688 -13.914 1 80.31 154 THR B N 1
ATOM 5570 C CA . THR B 1 154 ? 27.766 41.375 -14.367 1 80.31 154 THR B CA 1
ATOM 5571 C C . THR B 1 154 ? 29.016 40.625 -13.922 1 80.31 154 THR B C 1
ATOM 5573 O O . THR B 1 154 ? 28.953 39.688 -13.133 1 80.31 154 THR B O 1
ATOM 5576 N N . GLU B 1 155 ? 30.172 41.062 -14.453 1 75.38 155 GLU B N 1
ATOM 5577 C CA . GLU B 1 155 ? 31.453 40.438 -14.094 1 75.38 155 GLU B CA 1
ATOM 5578 C C . GLU B 1 155 ? 31.719 40.562 -12.602 1 75.38 155 GLU B C 1
ATOM 5580 O O . GLU B 1 155 ? 32.281 39.656 -11.992 1 75.38 155 GLU B O 1
ATOM 5585 N N . GLU B 1 156 ? 31.266 41.719 -12.016 1 74.06 156 GLU B N 1
ATOM 5586 C CA . GLU B 1 156 ? 31.516 41.969 -10.609 1 74.06 156 GLU B CA 1
ATOM 5587 C C . GLU B 1 156 ? 30.5 41.25 -9.719 1 74.06 156 GLU B C 1
ATOM 5589 O O . GLU B 1 156 ? 30.75 41.062 -8.531 1 74.06 156 GLU B O 1
ATOM 5594 N N . ALA B 1 157 ? 29.375 40.969 -10.328 1 79.44 157 ALA B N 1
ATOM 5595 C CA . ALA B 1 157 ? 28.281 40.312 -9.586 1 79.44 157 ALA B CA 1
ATOM 5596 C C . ALA B 1 157 ? 27.641 39.188 -10.414 1 79.44 157 ALA B C 1
ATOM 5598 O O . ALA B 1 157 ? 26.5 39.312 -10.859 1 79.44 157 ALA B O 1
ATOM 5599 N N . ALA B 1 158 ? 28.406 38.125 -10.539 1 87 158 ALA B N 1
ATOM 5600 C CA . ALA B 1 158 ? 27.922 37 -11.328 1 87 158 ALA B CA 1
ATOM 5601 C C . ALA B 1 158 ? 27.172 36 -10.453 1 87 158 ALA B C 1
ATOM 5603 O O . ALA B 1 158 ? 27.562 35.75 -9.32 1 87 158 ALA B O 1
ATOM 5604 N N . PHE B 1 159 ? 26.031 35.562 -11.016 1 91.69 159 PHE B N 1
ATOM 5605 C CA . PHE B 1 159 ? 25.219 34.594 -10.305 1 91.69 159 PHE B CA 1
ATOM 5606 C C . PHE B 1 159 ? 24.984 33.375 -11.156 1 91.69 159 PHE B C 1
ATOM 5608 O O . PHE B 1 159 ? 24.844 33.469 -12.375 1 91.69 159 PHE B O 1
ATOM 5615 N N . GLN B 1 160 ? 24.953 32.281 -10.578 1 94.5 160 GLN B N 1
ATOM 5616 C CA . GLN B 1 160 ? 24.688 30.984 -11.219 1 94.5 160 GLN B CA 1
ATOM 5617 C C . GLN B 1 160 ? 23.234 30.562 -11.008 1 94.5 160 GLN B C 1
ATOM 5619 O O . GLN B 1 160 ? 22.828 30.266 -9.883 1 94.5 160 GLN B O 1
ATOM 5624 N N . PRO B 1 161 ? 22.406 30.547 -12.062 1 95.56 161 PRO B N 1
ATOM 5625 C CA . PRO B 1 161 ? 21.047 30.016 -11.93 1 95.56 161 PRO B CA 1
ATOM 5626 C C . PRO B 1 161 ? 21.031 28.531 -11.586 1 95.56 161 PRO B C 1
ATOM 5628 O O . PRO B 1 161 ? 21.625 27.719 -12.305 1 95.56 161 PRO B O 1
ATOM 5631 N N . MET B 1 162 ? 20.375 28.172 -10.484 1 96.38 162 MET B N 1
ATOM 5632 C CA . MET B 1 162 ? 20.297 26.797 -10.016 1 96.38 162 MET B CA 1
ATOM 5633 C C . MET B 1 162 ? 18.859 26.438 -9.609 1 96.38 162 MET B C 1
ATOM 5635 O O . MET B 1 162 ? 18.031 27.328 -9.43 1 96.38 162 MET B O 1
ATOM 5639 N N . TYR B 1 163 ? 18.547 25.188 -9.625 1 95.31 163 TYR B N 1
ATOM 5640 C CA . TYR B 1 163 ? 17.25 24.703 -9.156 1 95.31 163 TYR B CA 1
ATOM 5641 C C . TYR B 1 163 ? 17.422 23.531 -8.203 1 95.31 163 TYR B C 1
ATOM 5643 O O . TYR B 1 163 ? 18.469 22.891 -8.164 1 95.31 163 TYR B O 1
ATOM 5651 N N . VAL B 1 164 ? 16.391 23.281 -7.363 1 95.38 164 VAL B N 1
ATOM 5652 C CA . VAL B 1 164 ? 16.359 22.125 -6.469 1 95.38 164 VAL B CA 1
ATOM 5653 C C . VAL B 1 164 ? 14.93 21.594 -6.359 1 95.38 164 VAL B C 1
ATOM 5655 O O . VAL B 1 164 ? 13.977 22.375 -6.418 1 95.38 164 VAL B O 1
ATOM 5658 N N . THR B 1 165 ? 14.781 20.297 -6.355 1 93 165 THR B N 1
ATOM 5659 C CA . THR B 1 165 ? 13.516 19.641 -6.062 1 93 165 THR B CA 1
ATOM 5660 C C . THR B 1 165 ? 13.508 19.078 -4.641 1 93 165 THR B C 1
ATOM 5662 O O . THR B 1 165 ? 14.555 18.984 -4 1 93 165 THR B O 1
ATOM 5665 N N . PRO B 1 166 ? 12.312 18.781 -4.121 1 91.12 166 PRO B N 1
ATOM 5666 C CA . PRO B 1 166 ? 12.281 18.203 -2.779 1 91.12 166 PRO B CA 1
ATOM 5667 C C . PRO B 1 166 ? 13.164 16.953 -2.658 1 91.12 166 PRO B C 1
ATOM 5669 O O . PRO B 1 166 ? 13.891 16.812 -1.67 1 91.12 166 PRO B O 1
ATOM 5672 N N . ALA B 1 167 ? 13.125 16.125 -3.613 1 87.75 167 ALA B N 1
ATOM 5673 C CA . ALA B 1 167 ? 13.914 14.891 -3.604 1 87.75 167 ALA B CA 1
ATOM 5674 C C . ALA B 1 167 ? 15.406 15.195 -3.629 1 87.75 167 ALA B C 1
ATOM 5676 O O . ALA B 1 167 ? 16.188 14.539 -2.936 1 87.75 167 ALA B O 1
ATOM 5677 N N . MET B 1 168 ? 15.812 16.125 -4.473 1 91.44 168 MET B N 1
ATOM 5678 C CA . MET B 1 168 ? 17.219 16.531 -4.574 1 91.44 168 MET B CA 1
ATOM 5679 C C . MET B 1 168 ? 17.734 17.031 -3.232 1 91.44 168 MET B C 1
ATOM 5681 O O . MET B 1 168 ? 18.844 16.672 -2.822 1 91.44 168 MET B O 1
ATOM 5685 N N . PHE B 1 169 ? 16.938 17.828 -2.604 1 92.81 169 PHE B N 1
ATOM 5686 C CA . PHE B 1 169 ? 17.344 18.359 -1.309 1 92.81 169 PHE B CA 1
ATOM 5687 C C . PHE B 1 169 ? 17.484 17.234 -0.281 1 92.81 169 PHE B C 1
ATOM 5689 O O . PHE B 1 169 ? 18.484 17.172 0.438 1 92.81 169 PHE B O 1
ATOM 5696 N N . GLU B 1 170 ? 16.516 16.359 -0.208 1 87.12 170 GLU B N 1
ATOM 5697 C CA . GLU B 1 170 ? 16.484 15.273 0.779 1 87.12 170 GLU B CA 1
ATOM 5698 C C . GLU B 1 170 ? 17.672 14.336 0.601 1 87.12 170 GLU B C 1
ATOM 5700 O O . GLU B 1 170 ? 18.203 13.797 1.578 1 87.12 170 GLU B O 1
ATOM 5705 N N . GLU B 1 171 ? 18.078 14.156 -0.569 1 87.25 171 GLU B N 1
ATOM 5706 C CA . GLU B 1 171 ? 19.156 13.227 -0.878 1 87.25 171 GLU B CA 1
ATOM 5707 C C . GLU B 1 171 ? 20.516 13.883 -0.689 1 87.25 171 GLU B C 1
ATOM 5709 O O . GLU B 1 171 ? 21.547 13.203 -0.646 1 87.25 171 GLU B O 1
ATOM 5714 N N . SER B 1 172 ? 20.484 15.156 -0.536 1 90.94 172 SER B N 1
ATOM 5715 C CA . SER B 1 172 ? 21.75 15.891 -0.427 1 90.94 172 SER B CA 1
ATOM 5716 C C . SER B 1 172 ? 22.391 15.695 0.943 1 90.94 172 SER B C 1
ATOM 5718 O O . SER B 1 172 ? 21.734 15.203 1.87 1 90.94 172 SER B O 1
ATOM 5720 N N . SER B 1 173 ? 23.578 16.047 1.065 1 87.94 173 SER B N 1
ATOM 5721 C CA . SER B 1 173 ? 24.328 15.914 2.316 1 87.94 173 SER B CA 1
ATOM 5722 C C . SER B 1 173 ? 23.719 16.797 3.41 1 87.94 173 SER B C 1
ATOM 5724 O O . SER B 1 173 ? 23.625 16.375 4.566 1 87.94 173 SER B O 1
ATOM 5726 N N . VAL B 1 174 ? 23.266 17.922 3.045 1 85.12 174 VAL B N 1
ATOM 5727 C CA . VAL B 1 174 ? 22.656 18.844 4.004 1 85.12 174 VAL B CA 1
ATOM 5728 C C . VAL B 1 174 ? 21.25 18.375 4.363 1 85.12 174 VAL B C 1
ATOM 5730 O O . VAL B 1 174 ? 20.859 18.422 5.531 1 85.12 174 VAL B O 1
ATOM 5733 N N . GLY B 1 175 ? 20.562 17.953 3.375 1 84.44 175 GLY B N 1
ATOM 5734 C CA . GLY B 1 175 ? 19.203 17.5 3.578 1 84.44 175 GLY B CA 1
ATOM 5735 C C . GLY B 1 175 ? 19.094 16.328 4.535 1 84.44 175 GLY B C 1
ATOM 5736 O O . GLY B 1 175 ? 18.188 16.281 5.367 1 84.44 175 GLY B O 1
ATOM 5737 N N . GLY B 1 176 ? 19.938 15.383 4.414 1 77.44 176 GLY B N 1
ATOM 5738 C CA . GLY B 1 176 ? 19.953 14.211 5.266 1 77.44 176 GLY B CA 1
ATOM 5739 C C . GLY B 1 176 ? 20.031 14.539 6.746 1 77.44 176 GLY B C 1
ATOM 5740 O O . GLY B 1 176 ? 19.453 13.844 7.578 1 77.44 176 GLY B O 1
ATOM 5741 N N . ILE B 1 177 ? 20.625 15.641 7.066 1 75.81 177 ILE B N 1
ATOM 5742 C CA . ILE B 1 177 ? 20.875 15.992 8.461 1 75.81 177 ILE B CA 1
ATOM 5743 C C . ILE B 1 177 ? 19.812 16.969 8.945 1 75.81 177 ILE B C 1
ATOM 5745 O O . ILE B 1 177 ? 19.531 17.047 10.148 1 75.81 177 ILE B O 1
ATOM 5749 N N . MET B 1 178 ? 19.203 17.594 8.094 1 76.5 178 MET B N 1
ATOM 5750 C CA . MET B 1 178 ? 18.391 18.75 8.477 1 76.5 178 MET B CA 1
ATOM 5751 C C . MET B 1 178 ? 16.906 18.375 8.453 1 76.5 178 MET B C 1
ATOM 5753 O O . MET B 1 178 ? 16.062 19.172 8.883 1 76.5 178 MET B O 1
ATOM 5757 N N . THR B 1 179 ? 16.609 17.219 8.086 1 71.5 179 THR B N 1
ATOM 5758 C CA . THR B 1 179 ? 15.219 16.984 7.742 1 71.5 179 THR B CA 1
ATOM 5759 C C . THR B 1 179 ? 14.523 16.156 8.812 1 71.5 179 THR B C 1
ATOM 5761 O O . THR B 1 179 ? 13.484 15.539 8.562 1 71.5 179 THR B O 1
ATOM 5764 N N . LYS B 1 180 ? 15.016 16.266 10.07 1 81.06 180 LYS B N 1
ATOM 5765 C CA . LYS B 1 180 ? 14.328 15.461 11.078 1 81.06 180 LYS B CA 1
ATOM 5766 C C . LYS B 1 180 ? 13 16.109 11.477 1 81.06 180 LYS B C 1
ATOM 5768 O O . LYS B 1 180 ? 12.938 17.312 11.734 1 81.06 180 LYS B O 1
ATOM 5773 N N . GLU B 1 181 ? 11.961 15.438 11.398 1 90.06 181 GLU B N 1
ATOM 5774 C CA . GLU B 1 181 ? 10.617 15.852 11.789 1 90.06 181 GLU B CA 1
ATOM 5775 C C . GLU B 1 181 ? 10.039 14.922 12.852 1 90.06 181 GLU B C 1
ATOM 5777 O O . GLU B 1 181 ? 10.359 13.734 12.891 1 90.06 181 GLU B O 1
ATOM 5782 N N . TYR B 1 182 ? 9.297 15.547 13.805 1 94.69 182 TYR B N 1
ATOM 5783 C CA . TYR B 1 182 ? 8.562 14.797 14.82 1 94.69 182 TYR B CA 1
ATOM 5784 C C . TYR B 1 182 ? 7.062 14.828 14.539 1 94.69 182 TYR B C 1
ATOM 5786 O O . TYR B 1 182 ? 6.453 15.898 14.508 1 94.69 182 TYR B O 1
ATOM 5794 N N . THR B 1 183 ? 6.535 13.672 14.359 1 96 183 THR B N 1
ATOM 5795 C CA . THR B 1 183 ? 5.121 13.617 14 1 96 183 THR B CA 1
ATOM 5796 C C . THR B 1 183 ? 4.27 13.25 15.219 1 96 183 THR B C 1
ATOM 5798 O O . THR B 1 183 ? 4.637 12.367 15.992 1 96 183 THR B O 1
ATOM 5801 N N . PHE B 1 184 ? 3.186 13.969 15.391 1 97.56 184 PHE B N 1
ATOM 5802 C CA . PHE B 1 184 ? 2.193 13.727 16.438 1 97.56 184 PHE B CA 1
ATOM 5803 C C . PHE B 1 184 ? 0.814 13.5 15.828 1 97.56 184 PHE B C 1
ATOM 5805 O O . PHE B 1 184 ? -0.191 13.969 16.359 1 97.56 184 PHE B O 1
ATOM 5812 N N . LEU B 1 185 ? 0.811 12.883 14.672 1 97.06 185 LEU B N 1
ATOM 5813 C CA . LEU B 1 185 ? -0.412 12.531 13.961 1 97.06 185 LEU B CA 1
ATOM 5814 C C . LEU B 1 185 ? -0.932 11.172 14.414 1 97.06 185 LEU B C 1
ATOM 5816 O O . LEU B 1 185 ? -0.155 10.312 14.844 1 97.06 185 LEU B O 1
ATOM 5820 N N . PRO B 1 186 ? -2.266 10.969 14.289 1 95.81 186 PRO B N 1
ATOM 5821 C CA . PRO B 1 186 ? -2.783 9.617 14.5 1 95.81 186 PRO B CA 1
ATOM 5822 C C . PRO B 1 186 ? -2.328 8.641 13.422 1 95.81 186 PRO B C 1
ATOM 5824 O O . PRO B 1 186 ? -2.324 7.426 13.648 1 95.81 186 PRO B O 1
ATOM 5827 N N . GLY B 1 187 ? -2.041 9.133 12.305 1 92 187 GLY B N 1
ATOM 5828 C CA . GLY B 1 187 ? -1.51 8.453 11.141 1 92 187 GLY B CA 1
ATOM 5829 C C . GLY B 1 187 ? -1.126 9.398 10.016 1 92 187 GLY B C 1
ATOM 5830 O O . GLY B 1 187 ? -1.864 10.336 9.711 1 92 187 GLY B O 1
ATOM 5831 N N . PRO B 1 188 ? -0.014 9.242 9.398 1 92 188 PRO B N 1
ATOM 5832 C CA . PRO B 1 188 ? 1.012 8.219 9.617 1 92 188 PRO B CA 1
ATOM 5833 C C . PRO B 1 188 ? 1.828 8.461 10.883 1 92 188 PRO B C 1
ATOM 5835 O O . PRO B 1 188 ? 1.944 9.602 11.336 1 92 188 PRO B O 1
ATOM 5838 N N . VAL B 1 189 ? 2.312 7.406 11.438 1 94 189 VAL B N 1
ATOM 5839 C CA . VAL B 1 189 ? 3.148 7.438 12.633 1 94 189 VAL B CA 1
ATOM 5840 C C . VAL B 1 189 ? 4.598 7.137 12.258 1 94 189 VAL B C 1
ATOM 5842 O O . VAL B 1 189 ? 4.895 6.832 11.102 1 94 189 VAL B O 1
ATOM 5845 N N . ASP B 1 190 ? 5.441 7.367 13.195 1 93.19 190 ASP B N 1
ATOM 5846 C CA . ASP B 1 190 ? 6.84 7.023 12.961 1 93.19 190 ASP B CA 1
ATOM 5847 C C . ASP B 1 190 ? 7.016 5.512 12.797 1 93.19 190 ASP B C 1
ATOM 5849 O O . ASP B 1 190 ? 6.547 4.734 13.633 1 93.19 190 ASP B O 1
ATOM 5853 N N . ILE B 1 191 ? 7.672 5.098 11.75 1 95.62 191 ILE B N 1
ATOM 5854 C CA . ILE B 1 191 ? 7.82 3.688 11.406 1 95.62 191 ILE B CA 1
ATOM 5855 C C . ILE B 1 191 ? 9.18 3.18 11.875 1 95.62 191 ILE B C 1
ATOM 5857 O O . ILE B 1 191 ? 10.211 3.799 11.594 1 95.62 191 ILE B O 1
ATOM 5861 N N . GLU B 1 192 ? 9.195 2.076 12.5 1 95.56 192 GLU B N 1
ATOM 5862 C CA . GLU B 1 192 ? 10.43 1.482 13.016 1 95.56 192 GLU B CA 1
ATOM 5863 C C . GLU B 1 192 ? 11.273 0.898 11.883 1 95.56 192 GLU B C 1
ATOM 5865 O O . GLU B 1 192 ? 10.75 0.584 10.812 1 95.56 192 GLU B O 1
ATOM 5870 N N . GLU B 1 193 ? 12.523 0.7 12.156 1 95.06 193 GLU B N 1
ATOM 5871 C CA . GLU B 1 193 ? 13.492 0.281 11.148 1 95.06 193 GLU B CA 1
ATOM 5872 C C . GLU B 1 193 ? 13.148 -1.102 10.602 1 95.06 193 GLU B C 1
ATOM 5874 O O . GLU B 1 193 ? 13.234 -1.333 9.391 1 95.06 193 GLU B O 1
ATOM 5879 N N . ASN B 1 194 ? 12.836 -2.039 11.477 1 95.19 194 ASN B N 1
ATOM 5880 C CA . ASN B 1 194 ? 12.516 -3.389 11.023 1 95.19 194 ASN B CA 1
ATOM 5881 C C . ASN B 1 194 ? 11.281 -3.4 10.117 1 95.19 194 ASN B C 1
ATOM 5883 O O . ASN B 1 194 ? 11.219 -4.176 9.164 1 95.19 194 ASN B O 1
ATOM 5887 N N . VAL B 1 195 ? 10.305 -2.562 10.422 1 97.5 195 VAL B N 1
ATOM 5888 C CA . VAL B 1 195 ? 9.094 -2.445 9.617 1 97.5 195 VAL B CA 1
ATOM 5889 C C . VAL B 1 195 ? 9.43 -1.841 8.258 1 97.5 195 VAL B C 1
ATOM 5891 O O . VAL B 1 195 ? 8.961 -2.324 7.227 1 97.5 195 VAL B O 1
ATOM 5894 N N . ARG B 1 196 ? 10.305 -0.82 8.227 1 96.69 196 ARG B N 1
ATOM 5895 C CA . ARG B 1 196 ? 10.734 -0.183 6.988 1 96.69 196 ARG B CA 1
ATOM 5896 C C . ARG B 1 196 ? 11.484 -1.17 6.098 1 96.69 196 ARG B C 1
ATOM 5898 O O . ARG B 1 196 ? 11.297 -1.185 4.883 1 96.69 196 ARG B O 1
ATOM 5905 N N . LYS B 1 197 ? 12.352 -1.967 6.672 1 94.75 197 LYS B N 1
ATOM 5906 C CA . LYS B 1 197 ? 13.117 -2.959 5.934 1 94.75 197 LYS B CA 1
ATOM 5907 C C . LYS B 1 197 ? 12.203 -3.986 5.273 1 94.75 197 LYS B C 1
ATOM 5909 O O . LYS B 1 197 ? 12.398 -4.34 4.105 1 94.75 197 LYS B O 1
ATOM 5914 N N . ALA B 1 198 ? 11.25 -4.465 6.016 1 95.81 198 ALA B N 1
ATOM 5915 C CA . ALA B 1 198 ? 10.289 -5.43 5.488 1 95.81 198 ALA B CA 1
ATOM 5916 C C . ALA B 1 198 ? 9.5 -4.836 4.324 1 95.81 198 ALA B C 1
ATOM 5918 O O . ALA B 1 198 ? 9.328 -5.484 3.293 1 95.81 198 ALA B O 1
ATOM 5919 N N . PHE B 1 199 ? 9.125 -3.572 4.48 1 97.38 199 PHE B N 1
ATOM 5920 C CA . PHE B 1 199 ? 8.344 -2.854 3.486 1 97.38 199 PHE B CA 1
ATOM 5921 C C . PHE B 1 199 ? 9.109 -2.719 2.178 1 97.38 199 PHE B C 1
ATOM 5923 O O . PHE B 1 199 ? 8.523 -2.801 1.096 1 97.38 199 PHE B O 1
ATOM 5930 N N . SER B 1 200 ? 10.375 -2.625 2.258 1 94.38 200 SER B N 1
ATOM 5931 C CA . SER B 1 200 ? 11.211 -2.266 1.117 1 94.38 200 SER B CA 1
ATOM 5932 C C . SER B 1 200 ? 11.688 -3.508 0.374 1 94.38 200 SER B C 1
ATOM 5934 O O . SER B 1 200 ? 12.469 -3.404 -0.578 1 94.38 200 SER B O 1
ATOM 5936 N N . THR B 1 201 ? 11.266 -4.699 0.766 1 91.75 201 THR B N 1
ATOM 5937 C CA . THR B 1 201 ? 11.695 -5.922 0.099 1 91.75 201 THR B CA 1
ATOM 5938 C C . THR B 1 201 ? 11.055 -6.035 -1.284 1 91.75 201 THR B C 1
ATOM 5940 O O . THR B 1 201 ? 10.086 -5.336 -1.587 1 91.75 201 THR B O 1
ATOM 5943 N N . ARG B 1 202 ? 11.609 -6.93 -2.135 1 89.19 202 ARG B N 1
ATOM 5944 C CA . ARG B 1 202 ? 11.016 -7.215 -3.436 1 89.19 202 ARG B CA 1
ATOM 5945 C C . ARG B 1 202 ? 9.68 -7.938 -3.279 1 89.19 202 ARG B C 1
ATOM 5947 O O . ARG B 1 202 ? 9.547 -8.828 -2.439 1 89.19 202 ARG B O 1
ATOM 5954 N N . PRO B 1 203 ? 8.75 -7.445 -4.074 1 92.31 203 PRO B N 1
ATOM 5955 C CA . PRO B 1 203 ? 7.449 -8.102 -3.945 1 92.31 203 PRO B CA 1
ATOM 5956 C C . PRO B 1 203 ? 7.469 -9.547 -4.422 1 92.31 203 PRO B C 1
ATOM 5958 O O . PRO B 1 203 ? 8.148 -9.875 -5.402 1 92.31 203 PRO B O 1
ATOM 5961 N N . ILE B 1 204 ? 6.738 -10.375 -3.74 1 90.38 204 ILE B N 1
ATOM 5962 C CA . ILE B 1 204 ? 6.531 -11.773 -4.125 1 90.38 204 ILE B CA 1
ATOM 5963 C C . ILE B 1 204 ? 5.047 -12.016 -4.395 1 90.38 204 ILE B C 1
ATOM 5965 O O . ILE B 1 204 ? 4.191 -11.273 -3.914 1 90.38 204 ILE B O 1
ATOM 5969 N N . SER B 1 205 ? 4.785 -13.031 -5.152 1 92.44 205 SER B N 1
ATOM 5970 C CA . SER B 1 205 ? 3.41 -13.336 -5.539 1 92.44 205 SER B CA 1
ATOM 5971 C C . SER B 1 205 ? 2.553 -13.656 -4.316 1 92.44 205 SER B C 1
ATOM 5973 O O . SER B 1 205 ? 2.98 -14.391 -3.426 1 92.44 205 SER B O 1
ATOM 5975 N N . HIS B 1 206 ? 1.362 -13.133 -4.34 1 92.5 206 HIS B N 1
ATOM 5976 C CA . HIS B 1 206 ? 0.419 -13.414 -3.264 1 92.5 206 HIS B CA 1
ATOM 5977 C C . HIS B 1 206 ? -0.081 -14.852 -3.332 1 92.5 206 HIS B C 1
ATOM 5979 O O . HIS B 1 206 ? -0.732 -15.336 -2.4 1 92.5 206 HIS B O 1
ATOM 5985 N N . ARG B 1 207 ? 0.227 -15.531 -4.391 1 92.06 207 ARG B N 1
ATOM 5986 C CA . ARG B 1 207 ? -0.188 -16.922 -4.555 1 92.06 207 ARG B CA 1
ATOM 5987 C C . ARG B 1 207 ? 0.877 -17.875 -4.027 1 92.06 207 ARG B C 1
ATOM 5989 O O . ARG B 1 207 ? 0.656 -19.078 -3.957 1 92.06 207 ARG B O 1
ATOM 5996 N N . SER B 1 208 ? 2.006 -17.344 -3.619 1 92.5 208 SER B N 1
ATOM 5997 C CA . SER B 1 208 ? 3.107 -18.172 -3.145 1 92.5 208 SER B CA 1
ATOM 5998 C C . SER B 1 208 ? 2.82 -18.719 -1.755 1 92.5 208 SER B C 1
ATOM 6000 O O . SER B 1 208 ? 2.043 -18.141 -0.996 1 92.5 208 SER B O 1
ATOM 6002 N N . LYS B 1 209 ? 3.459 -19.812 -1.437 1 93.44 209 LYS B N 1
ATOM 6003 C CA . LYS B 1 209 ? 3.336 -20.391 -0.104 1 93.44 209 LYS B CA 1
ATOM 6004 C C . LYS B 1 209 ? 3.934 -19.484 0.956 1 93.44 209 LYS B C 1
ATOM 6006 O O . LYS B 1 209 ? 3.424 -19.391 2.074 1 93.44 209 LYS B O 1
ATOM 6011 N N . SER B 1 210 ? 5.023 -18.797 0.6 1 92.25 210 SER B N 1
ATOM 6012 C CA . SER B 1 210 ? 5.637 -17.844 1.519 1 92.25 210 SER B CA 1
ATOM 6013 C C . SER B 1 210 ? 4.648 -16.766 1.935 1 92.25 210 SER B C 1
ATOM 6015 O O . SER B 1 210 ? 4.617 -16.359 3.098 1 92.25 210 SER B O 1
ATOM 6017 N N . PHE B 1 211 ? 3.83 -16.344 1.003 1 95.69 211 PHE B N 1
ATOM 6018 C CA . PHE B 1 211 ? 2.826 -15.336 1.308 1 95.69 211 PHE B CA 1
ATOM 6019 C C . PHE B 1 211 ? 1.756 -15.891 2.236 1 95.69 211 PHE B C 1
ATOM 6021 O O . PHE B 1 211 ? 1.329 -15.219 3.178 1 95.69 211 PHE B O 1
ATOM 6028 N N . GLN B 1 212 ? 1.324 -17.047 1.933 1 95.5 212 GLN B N 1
ATOM 6029 C CA . GLN B 1 212 ? 0.295 -17.672 2.748 1 95.5 212 GLN B CA 1
ATOM 6030 C C . GLN B 1 212 ? 0.749 -17.812 4.199 1 95.5 212 GLN B C 1
ATOM 6032 O O . GLN B 1 212 ? -0.015 -17.531 5.125 1 95.5 212 GLN B O 1
ATOM 6037 N N . VAL B 1 213 ? 1.976 -18.219 4.352 1 94.62 213 VAL B N 1
ATOM 6038 C CA . VAL B 1 213 ? 2.533 -18.391 5.691 1 94.62 213 VAL B CA 1
ATOM 6039 C C . VAL B 1 213 ? 2.594 -17.031 6.402 1 94.62 213 VAL B C 1
ATOM 6041 O O . VAL B 1 213 ? 2.248 -16.938 7.582 1 94.62 213 VAL B O 1
ATOM 6044 N N . MET B 1 214 ? 3.004 -16.078 5.719 1 94.75 214 MET B N 1
ATOM 6045 C CA . MET B 1 214 ? 3.076 -14.727 6.281 1 94.75 214 MET B CA 1
ATOM 6046 C C . MET B 1 214 ? 1.694 -14.242 6.699 1 94.75 214 MET B C 1
ATOM 6048 O O . MET B 1 214 ? 1.531 -13.68 7.785 1 94.75 214 MET B O 1
ATOM 6052 N N . MET B 1 215 ? 0.694 -14.438 5.844 1 97.38 215 MET B N 1
ATOM 6053 C CA . MET B 1 215 ? -0.679 -14.039 6.141 1 97.38 215 MET B CA 1
ATOM 6054 C C . MET B 1 215 ? -1.188 -14.742 7.395 1 97.38 215 MET B C 1
ATOM 6056 O O . MET B 1 215 ? -1.81 -14.109 8.258 1 97.38 215 MET B O 1
ATOM 6060 N N . ASP B 1 216 ? -0.895 -15.977 7.504 1 96.19 216 ASP B N 1
ATOM 6061 C CA . ASP B 1 216 ? -1.307 -16.75 8.672 1 96.19 216 ASP B CA 1
ATOM 6062 C C . ASP B 1 216 ? -0.683 -16.188 9.945 1 96.19 216 ASP B C 1
ATOM 6064 O O . ASP B 1 216 ? -1.35 -16.094 10.977 1 96.19 216 ASP B O 1
ATOM 6068 N N . ASN B 1 217 ? 0.573 -15.852 9.867 1 94.81 217 ASN B N 1
ATOM 6069 C CA . ASN B 1 217 ? 1.27 -15.273 11.008 1 94.81 217 ASN B CA 1
ATOM 6070 C C . ASN B 1 217 ? 0.644 -13.953 11.438 1 94.81 217 ASN B C 1
ATOM 6072 O O . ASN B 1 217 ? 0.471 -13.695 12.633 1 94.81 217 ASN B O 1
ATOM 6076 N N . VAL B 1 218 ? 0.343 -13.156 10.477 1 97.88 218 VAL B N 1
ATOM 6077 C CA . VAL B 1 218 ? -0.253 -11.852 10.75 1 97.88 218 VAL B CA 1
ATOM 6078 C C . VAL B 1 218 ? -1.611 -12.039 11.422 1 97.88 218 VAL B C 1
ATOM 6080 O O . VAL B 1 218 ? -1.913 -11.375 12.422 1 97.88 218 VAL B O 1
ATOM 6083 N N . LYS B 1 219 ? -2.445 -12.945 10.906 1 98.19 219 LYS B N 1
ATOM 6084 C CA . LYS B 1 219 ? -3.762 -13.211 11.477 1 98.19 219 LYS B CA 1
ATOM 6085 C C . LYS B 1 219 ? -3.646 -13.695 12.922 1 98.19 219 LYS B C 1
ATOM 6087 O O . LYS B 1 219 ? -4.387 -13.242 13.797 1 98.19 219 LYS B O 1
ATOM 6092 N N . LYS B 1 220 ? -2.709 -14.562 13.188 1 96.44 220 LYS B N 1
ATOM 6093 C CA . LYS B 1 220 ? -2.504 -15.094 14.539 1 96.44 220 LYS B CA 1
ATOM 6094 C C . LYS B 1 220 ? -2.148 -13.977 15.516 1 96.44 220 LYS B C 1
ATOM 6096 O O . LYS B 1 220 ? -2.672 -13.93 16.625 1 96.44 220 LYS B O 1
ATOM 6101 N N . ARG B 1 221 ? -1.28 -13.125 15.094 1 96.56 221 ARG B N 1
ATOM 6102 C CA . ARG B 1 221 ? -0.833 -12.047 15.961 1 96.56 221 ARG B CA 1
ATOM 6103 C C . ARG B 1 221 ? -1.959 -11.047 16.219 1 96.56 221 ARG B C 1
ATOM 6105 O O . ARG B 1 221 ? -2.107 -10.547 17.344 1 96.56 221 ARG B O 1
ATOM 6112 N N . LEU B 1 222 ? -2.725 -10.734 15.188 1 98.56 222 LEU B N 1
ATOM 6113 C CA . LEU B 1 222 ? -3.867 -9.836 15.352 1 98.56 222 LEU B CA 1
ATOM 6114 C C . LEU B 1 222 ? -4.887 -10.43 16.312 1 98.56 222 LEU B C 1
ATOM 6116 O O . LEU B 1 222 ? -5.426 -9.719 17.172 1 98.56 222 LEU B O 1
ATOM 6120 N N . LEU B 1 223 ? -5.141 -11.727 16.156 1 98.25 223 LEU B N 1
ATOM 6121 C CA . LEU B 1 223 ? -6.098 -12.391 17.031 1 98.25 223 LEU B CA 1
ATOM 6122 C C . LEU B 1 223 ? -5.59 -12.422 18.469 1 98.25 223 LEU B C 1
ATOM 6124 O O . LEU B 1 223 ? -6.363 -12.242 19.406 1 98.25 223 LEU B O 1
ATOM 6128 N N . TYR B 1 224 ? -4.32 -12.617 18.609 1 96.06 224 TYR B N 1
ATOM 6129 C CA . TYR B 1 224 ? -3.729 -12.625 19.953 1 96.06 224 TYR B CA 1
ATOM 6130 C C . TYR B 1 224 ? -3.871 -11.266 20.625 1 96.06 224 TYR B C 1
ATOM 6132 O O . TYR B 1 224 ? -4.316 -11.172 21.766 1 96.06 224 TYR B O 1
ATOM 6140 N N . MET B 1 225 ? -3.584 -10.258 19.922 1 96.19 225 MET B N 1
ATOM 6141 C CA . MET B 1 225 ? -3.551 -8.906 20.484 1 96.19 225 MET B CA 1
ATOM 6142 C C . MET B 1 225 ? -4.961 -8.422 20.797 1 96.19 225 MET B C 1
ATOM 6144 O O . MET B 1 225 ? -5.152 -7.629 21.734 1 96.19 225 MET B O 1
ATOM 6148 N N . THR B 1 226 ? -6 -8.891 20.078 1 98 226 THR B N 1
ATOM 6149 C CA . THR B 1 226 ? -7.348 -8.344 20.203 1 98 226 THR B CA 1
ATOM 6150 C C . THR B 1 226 ? -8.266 -9.336 20.922 1 98 226 THR B C 1
ATOM 6152 O O . THR B 1 226 ? -9.375 -8.992 21.328 1 98 226 THR B O 1
ATOM 6155 N N . LYS B 1 227 ? -7.84 -10.633 20.969 1 97.81 227 LYS B N 1
ATOM 6156 C CA . LYS B 1 227 ? -8.594 -11.734 21.547 1 97.81 227 LYS B CA 1
ATOM 6157 C C . LYS B 1 227 ? -9.82 -12.07 20.703 1 97.81 227 LYS B C 1
ATOM 6159 O O . LYS B 1 227 ? -10.719 -12.773 21.156 1 97.81 227 LYS B O 1
ATOM 6164 N N . ALA B 1 228 ? -9.914 -11.547 19.516 1 98.62 228 ALA B N 1
ATOM 6165 C CA . ALA B 1 228 ? -11 -11.875 18.594 1 98.62 228 ALA B CA 1
ATOM 6166 C C . ALA B 1 228 ? -10.906 -13.328 18.125 1 98.62 228 ALA B C 1
ATOM 6168 O O . ALA B 1 228 ? -9.844 -13.945 18.219 1 98.62 228 ALA B O 1
ATOM 6169 N N . LYS B 1 229 ? -12 -13.852 17.625 1 98.62 229 LYS B N 1
ATOM 6170 C CA . LYS B 1 229 ? -12.039 -15.234 17.172 1 98.62 229 LYS B CA 1
ATOM 6171 C C . LYS B 1 229 ? -11.555 -15.359 15.734 1 98.62 229 LYS B C 1
ATOM 6173 O O . LYS B 1 229 ? -10.867 -16.328 15.383 1 98.62 229 LYS B O 1
ATOM 6178 N N . HIS B 1 230 ? -11.977 -14.43 14.859 1 98.69 230 HIS B N 1
ATOM 6179 C CA . HIS B 1 230 ? -11.609 -14.422 13.445 1 98.69 230 HIS B CA 1
ATOM 6180 C C . HIS B 1 230 ? -11.203 -13.023 12.992 1 98.69 230 HIS B C 1
ATOM 6182 O O . HIS B 1 230 ? -11.586 -12.031 13.609 1 98.69 230 HIS B O 1
ATOM 6188 N N . VAL B 1 231 ? -10.398 -12.992 11.945 1 98.88 231 VAL B N 1
ATOM 6189 C CA . VAL B 1 231 ? -10.031 -11.711 11.344 1 98.88 231 VAL B CA 1
ATOM 6190 C C . VAL B 1 231 ? -9.789 -11.891 9.852 1 98.88 231 VAL B C 1
ATOM 6192 O O . VAL B 1 231 ? -9.258 -12.922 9.422 1 98.88 231 VAL B O 1
ATOM 6195 N N . GLN B 1 232 ? -10.242 -11.008 9.078 1 98.88 232 GLN B N 1
ATOM 6196 C CA . GLN B 1 232 ? -9.938 -10.938 7.656 1 98.88 232 GLN B CA 1
ATOM 6197 C C . GLN B 1 232 ? -9.227 -9.633 7.312 1 98.88 232 GLN B C 1
ATOM 6199 O O . GLN B 1 232 ? -9.555 -8.578 7.859 1 98.88 232 GLN B O 1
ATOM 6204 N N . LEU B 1 233 ? -8.219 -9.75 6.477 1 98.88 233 LEU B N 1
ATOM 6205 C CA . LEU B 1 233 ? -7.449 -8.594 6.027 1 98.88 233 LEU B CA 1
ATOM 6206 C C . LEU B 1 233 ? -7.852 -8.188 4.613 1 98.88 233 LEU B C 1
ATOM 6208 O O . LEU B 1 233 ? -7.953 -9.039 3.725 1 98.88 233 LEU B O 1
ATOM 6212 N N . MET B 1 234 ? -8.102 -6.914 4.438 1 98.69 234 MET B N 1
ATOM 6213 C CA . MET B 1 234 ? -8.484 -6.348 3.146 1 98.69 234 MET B CA 1
ATOM 6214 C C . MET B 1 234 ? -7.523 -5.234 2.74 1 98.69 234 MET B C 1
ATOM 6216 O O . MET B 1 234 ? -7.141 -4.406 3.57 1 98.69 234 MET B O 1
ATOM 6220 N N . LEU B 1 235 ? -7.059 -5.258 1.488 1 98.56 235 LEU B N 1
ATOM 6221 C CA . LEU B 1 235 ? -6.262 -4.152 0.967 1 98.56 235 LEU B CA 1
ATOM 6222 C C . LEU B 1 235 ? -7.113 -2.898 0.799 1 98.56 235 LEU B C 1
ATOM 6224 O O . LEU B 1 235 ? -7.949 -2.828 -0.102 1 98.56 235 LEU B O 1
ATOM 6228 N N . GLY B 1 236 ? -6.945 -1.968 1.661 1 98.38 236 GLY B N 1
ATOM 6229 C CA . GLY B 1 236 ? -7.77 -0.771 1.725 1 98.38 236 GLY B CA 1
ATOM 6230 C C . GLY B 1 236 ? -7.672 -0.047 3.055 1 98.38 236 GLY B C 1
ATOM 6231 O O . GLY B 1 236 ? -6.727 -0.265 3.814 1 98.38 236 GLY B O 1
ATOM 6232 N N . THR B 1 237 ? -8.625 0.873 3.346 1 98.19 237 THR B N 1
ATOM 6233 C CA . THR B 1 237 ? -8.578 1.72 4.535 1 98.19 237 THR B CA 1
ATOM 6234 C C . THR B 1 237 ? -9.719 1.379 5.488 1 98.19 237 THR B C 1
ATOM 6236 O O . THR B 1 237 ? -10.484 0.441 5.242 1 98.19 237 THR B O 1
ATOM 6239 N N . GLY B 1 238 ? -9.766 2.131 6.562 1 98.5 238 GLY B N 1
ATOM 6240 C CA . GLY B 1 238 ? -10.805 1.907 7.559 1 98.5 238 GLY B CA 1
ATOM 6241 C C . GLY B 1 238 ? -12.203 2.09 7.016 1 98.5 238 GLY B C 1
ATOM 6242 O O . GLY B 1 238 ? -13.133 1.397 7.438 1 98.5 238 GLY B O 1
ATOM 6243 N N . THR B 1 239 ? -12.375 2.984 6.074 1 98.75 239 THR B N 1
ATOM 6244 C CA . THR B 1 239 ? -13.672 3.211 5.453 1 98.75 239 THR B CA 1
ATOM 6245 C C . THR B 1 239 ? -14.156 1.954 4.73 1 98.75 239 THR B C 1
ATOM 6247 O O . THR B 1 239 ? -15.336 1.613 4.789 1 98.75 239 THR B O 1
ATOM 6250 N N . LEU B 1 240 ? -13.25 1.251 4.09 1 98.81 240 LEU B N 1
ATOM 6251 C CA . LEU B 1 240 ? -13.586 -0.011 3.439 1 98.81 240 LEU B CA 1
ATOM 6252 C C . LEU B 1 240 ? -14.102 -1.024 4.453 1 98.81 240 LEU B C 1
ATOM 6254 O O . LEU B 1 240 ? -15.117 -1.683 4.219 1 98.81 240 LEU B O 1
ATOM 6258 N N . ALA B 1 241 ? -13.414 -1.142 5.566 1 98.88 241 ALA B N 1
ATOM 6259 C CA . ALA B 1 241 ? -13.805 -2.096 6.602 1 98.88 241 ALA B CA 1
ATOM 6260 C C . ALA B 1 241 ? -15.195 -1.783 7.141 1 98.88 241 ALA B C 1
ATOM 6262 O O . ALA B 1 241 ? -16.016 -2.684 7.301 1 98.88 241 ALA B O 1
ATOM 6263 N N . ASN B 1 242 ? -15.469 -0.511 7.402 1 98.94 242 ASN B N 1
ATOM 6264 C CA . ASN B 1 242 ? -16.766 -0.125 7.949 1 98.94 242 ASN B CA 1
ATOM 6265 C C . ASN B 1 242 ? -17.875 -0.314 6.926 1 98.94 242 ASN B C 1
ATOM 6267 O O . ASN B 1 242 ? -19 -0.677 7.281 1 98.94 242 ASN B O 1
ATOM 6271 N N . ASP B 1 243 ? -17.578 -0.062 5.617 1 98.88 243 ASP B N 1
ATOM 6272 C CA . ASP B 1 243 ? -18.547 -0.364 4.574 1 98.88 243 ASP B CA 1
ATOM 6273 C C . ASP B 1 243 ? -18.844 -1.859 4.523 1 98.88 243 ASP B C 1
ATOM 6275 O O . ASP B 1 243 ? -20 -2.258 4.375 1 98.88 243 ASP B O 1
ATOM 6279 N N . ALA B 1 244 ? -17.828 -2.676 4.613 1 98.81 244 ALA B N 1
ATOM 6280 C CA . ALA B 1 244 ? -18 -4.125 4.586 1 98.81 244 ALA B CA 1
ATOM 6281 C C . ALA B 1 244 ? -18.875 -4.59 5.754 1 98.81 244 ALA B C 1
ATOM 6283 O O . ALA B 1 244 ? -19.75 -5.43 5.582 1 98.81 244 ALA B O 1
ATOM 6284 N N . ILE B 1 245 ? -18.625 -4.016 6.938 1 98.81 245 ILE B N 1
ATOM 6285 C CA . ILE B 1 245 ? -19.406 -4.355 8.117 1 98.81 245 ILE B CA 1
ATOM 6286 C C . ILE B 1 245 ? -20.859 -3.936 7.91 1 98.81 245 ILE B C 1
ATOM 6288 O O . ILE B 1 245 ? -21.781 -4.719 8.164 1 98.81 245 ILE B O 1
ATOM 6292 N N . ALA B 1 246 ? -21.078 -2.715 7.406 1 98.69 246 ALA B N 1
ATOM 6293 C CA . ALA B 1 246 ? -22.438 -2.23 7.152 1 98.69 246 ALA B CA 1
ATOM 6294 C C . ALA B 1 246 ? -23.188 -3.172 6.223 1 98.69 246 ALA B C 1
ATOM 6296 O O . ALA B 1 246 ? -24.359 -3.49 6.461 1 98.69 246 ALA B O 1
ATOM 6297 N N . LEU B 1 247 ? -22.531 -3.645 5.227 1 98 247 LEU B N 1
ATOM 6298 C CA . LEU B 1 247 ? -23.172 -4.496 4.234 1 98 247 LEU B CA 1
ATOM 6299 C C . LEU B 1 247 ? -23.469 -5.875 4.812 1 98 247 LEU B C 1
ATOM 6301 O O . LEU B 1 247 ? -24.453 -6.512 4.434 1 98 247 LEU B O 1
ATOM 6305 N N . GLN B 1 248 ? -22.625 -6.352 5.703 1 97.38 248 GLN B N 1
ATOM 6306 C CA . GLN B 1 248 ? -22.922 -7.609 6.379 1 97.38 248 GLN B CA 1
ATOM 6307 C C . GLN B 1 248 ? -24.156 -7.48 7.254 1 97.38 248 GLN B C 1
ATOM 6309 O O . GLN B 1 248 ? -24.953 -8.422 7.371 1 97.38 248 GLN B O 1
ATOM 6314 N N . LEU B 1 249 ? -24.328 -6.328 7.879 1 97.56 249 LEU B N 1
ATOM 6315 C CA . LEU B 1 249 ? -25.453 -6.094 8.789 1 97.56 249 LEU B CA 1
ATOM 6316 C C . LEU B 1 249 ? -26.781 -6.086 8.031 1 97.56 249 LEU B C 1
ATOM 6318 O O . LEU B 1 249 ? -27.844 -6.285 8.625 1 97.56 249 LEU B O 1
ATOM 6322 N N . ARG B 1 250 ? -26.672 -5.898 6.738 1 94 250 ARG B N 1
ATOM 6323 C CA . ARG B 1 250 ? -27.875 -5.926 5.91 1 94 250 ARG B CA 1
ATOM 6324 C C . ARG B 1 250 ? -28.547 -7.293 5.969 1 94 250 ARG B C 1
ATOM 6326 O O . ARG B 1 250 ? -29.766 -7.406 5.75 1 94 250 ARG B O 1
ATOM 6333 N N . SER B 1 251 ? -27.781 -8.289 6.188 1 92.19 251 SER B N 1
ATOM 6334 C CA . SER B 1 251 ? -28.312 -9.648 6.227 1 92.19 251 SER B CA 1
ATOM 6335 C C . SER B 1 251 ? -29.125 -9.891 7.5 1 92.19 251 SER B C 1
ATOM 6337 O O . SER B 1 251 ? -29.875 -10.859 7.59 1 92.19 251 SER B O 1
ATOM 6339 N N . LEU B 1 252 ? -28.969 -8.906 8.414 1 93.62 252 LEU B N 1
ATOM 6340 C CA . LEU B 1 252 ? -29.75 -8.992 9.648 1 93.62 252 LEU B CA 1
ATOM 6341 C C . LEU B 1 252 ? -31.109 -8.305 9.484 1 93.62 252 LEU B C 1
ATOM 6343 O O . LEU B 1 252 ? -31.188 -7.246 8.859 1 93.62 252 LEU B O 1
ATOM 6347 N N . LYS B 1 253 ? -32.156 -8.844 9.789 1 88.75 253 LYS B N 1
ATOM 6348 C CA . LYS B 1 253 ? -33.531 -8.359 9.531 1 88.75 253 LYS B CA 1
ATOM 6349 C C . LYS B 1 253 ? -33.969 -7.379 10.617 1 88.75 253 LYS B C 1
ATOM 6351 O O . LYS B 1 253 ? -34.844 -6.531 10.383 1 88.75 253 LYS B O 1
ATOM 6356 N N . GLY B 1 254 ? -33.375 -7.414 11.719 1 94.31 254 GLY B N 1
ATOM 6357 C CA . GLY B 1 254 ? -33.812 -6.613 12.844 1 94.31 254 GLY B CA 1
ATOM 6358 C C . GLY B 1 254 ? -33.312 -5.188 12.812 1 94.31 254 GLY B C 1
ATOM 6359 O O . GLY B 1 254 ? -32.375 -4.875 12.047 1 94.31 254 GLY B O 1
ATOM 6360 N N . LYS B 1 255 ? -33.875 -4.355 13.656 1 97.56 255 LYS B N 1
ATOM 6361 C CA . LYS B 1 255 ? -33.531 -2.943 13.789 1 97.56 255 LYS B CA 1
ATOM 6362 C C . LYS B 1 255 ? -32.25 -2.773 14.578 1 97.56 255 LYS B C 1
ATOM 6364 O O . LYS B 1 255 ? -31.969 -3.543 15.5 1 97.56 255 LYS B O 1
ATOM 6369 N N . GLY B 1 256 ? -31.438 -1.75 14.141 1 98.5 256 GLY B N 1
ATOM 6370 C CA . GLY B 1 256 ? -30.188 -1.5 14.852 1 98.5 256 GLY B CA 1
ATOM 6371 C C . GLY B 1 256 ? -30.141 -0.143 15.531 1 98.5 256 GLY B C 1
ATOM 6372 O O . GLY B 1 256 ? -31.109 0.629 15.438 1 98.5 256 GLY B O 1
ATOM 6373 N N . LEU B 1 257 ? -29.094 0.102 16.297 1 98.81 257 LEU B N 1
ATOM 6374 C CA . LEU B 1 257 ? -28.812 1.355 16.984 1 98.81 257 LEU B CA 1
ATOM 6375 C C . LEU B 1 257 ? -27.375 1.812 16.734 1 98.81 257 LEU B C 1
ATOM 6377 O O . LEU B 1 257 ? -26.438 1.052 16.953 1 98.81 257 LEU B O 1
ATOM 6381 N N . VAL B 1 258 ? -27.219 3.01 16.188 1 98.88 258 VAL B N 1
ATOM 6382 C CA . VAL B 1 258 ? -25.891 3.586 15.984 1 98.88 258 VAL B CA 1
ATOM 6383 C C . VAL B 1 258 ? -25.672 4.719 16.984 1 98.88 258 VAL B C 1
ATOM 6385 O O . VAL B 1 258 ? -26.5 5.617 17.109 1 98.88 258 VAL B O 1
ATOM 6388 N N . LEU B 1 259 ? -24.562 4.648 17.719 1 98.88 259 LEU B N 1
ATOM 6389 C CA . LEU B 1 259 ? -24.188 5.684 18.672 1 98.88 259 LEU B CA 1
ATOM 6390 C C . LEU B 1 259 ? -23.188 6.66 18.062 1 98.88 259 LEU B C 1
ATOM 6392 O O . LEU B 1 259 ? -22.219 6.246 17.422 1 98.88 259 LEU B O 1
ATOM 6396 N N . THR B 1 260 ? -23.422 7.945 18.234 1 98.44 260 THR B N 1
ATOM 6397 C CA . THR B 1 260 ? -22.469 8.906 17.688 1 98.44 260 THR B CA 1
ATOM 6398 C C . THR B 1 260 ? -22.297 10.086 18.641 1 98.44 260 THR B C 1
ATOM 6400 O O . THR B 1 260 ? -23.266 10.578 19.219 1 98.44 260 THR B O 1
ATOM 6403 N N . ASN B 1 261 ? -21.078 10.508 18.922 1 98.19 261 ASN B N 1
ATOM 6404 C CA . ASN B 1 261 ? -20.75 11.688 19.703 1 98.19 261 ASN B CA 1
ATOM 6405 C C . ASN B 1 261 ? -19.547 12.422 19.141 1 98.19 261 ASN B C 1
ATOM 6407 O O . ASN B 1 261 ? -18.797 13.07 19.875 1 98.19 261 ASN B O 1
ATOM 6411 N N . GLY B 1 262 ? -19.297 12.195 17.812 1 97.56 262 GLY B N 1
ATOM 6412 C CA . GLY B 1 262 ? -18.219 12.852 17.109 1 97.56 262 GLY B CA 1
ATOM 6413 C C . GLY B 1 262 ? -18.219 12.586 15.617 1 97.56 262 GLY B C 1
ATOM 6414 O O . GLY B 1 262 ? -19.203 12.086 15.078 1 97.56 262 GLY B O 1
ATOM 6415 N N . GLU B 1 263 ? -17.125 13 14.961 1 97.62 263 GLU B N 1
ATOM 6416 C CA . GLU B 1 263 ? -17.016 12.922 13.508 1 97.62 263 GLU B CA 1
ATOM 6417 C C . GLU B 1 263 ? -17.125 11.484 13.023 1 97.62 263 GLU B C 1
ATOM 6419 O O . GLU B 1 263 ? -17.844 11.203 12.055 1 97.62 263 GLU B O 1
ATOM 6424 N N . PHE B 1 264 ? -16.453 10.562 13.609 1 98.31 264 PHE B N 1
ATOM 6425 C CA . PHE B 1 264 ? -16.375 9.195 13.102 1 98.31 264 PHE B CA 1
ATOM 6426 C C . PHE B 1 264 ? -17.641 8.414 13.445 1 98.31 264 PHE B C 1
ATOM 6428 O O . PHE B 1 264 ? -18.078 7.547 12.688 1 98.31 264 PHE B O 1
ATOM 6435 N N . GLY B 1 265 ? -18.234 8.742 14.594 1 98.62 265 GLY B N 1
ATOM 6436 C CA . GLY B 1 265 ? -19.578 8.219 14.836 1 98.62 265 GLY B CA 1
ATOM 6437 C C . GLY B 1 265 ? -20.578 8.648 13.781 1 98.62 265 GLY B C 1
ATOM 6438 O O . GLY B 1 265 ? -21.391 7.836 13.328 1 98.62 265 GLY B O 1
ATOM 6439 N N . ASN B 1 266 ? -20.5 9.914 13.422 1 98.25 266 ASN B N 1
ATOM 6440 C CA . ASN B 1 266 ? -21.359 10.414 12.352 1 98.25 266 ASN B CA 1
ATOM 6441 C C . ASN B 1 266 ? -21.109 9.688 11.031 1 98.25 266 ASN B C 1
ATOM 6443 O O . ASN B 1 266 ? -22.031 9.445 10.266 1 98.25 266 ASN B O 1
ATOM 6447 N N . ARG B 1 267 ? -19.906 9.359 10.773 1 98.25 267 ARG B N 1
ATOM 6448 C CA . ARG B 1 267 ? -19.578 8.609 9.562 1 98.25 267 ARG B CA 1
ATOM 6449 C C . ARG B 1 267 ? -20.203 7.215 9.594 1 98.25 267 ARG B C 1
ATOM 6451 O O . ARG B 1 267 ? -20.609 6.688 8.555 1 98.25 267 ARG B O 1
ATOM 6458 N N . LEU B 1 268 ? -20.219 6.594 10.82 1 98.88 268 LEU B N 1
ATOM 6459 C CA . LEU B 1 268 ? -20.891 5.301 10.93 1 98.88 268 LEU B CA 1
ATOM 6460 C C . LEU B 1 268 ? -22.359 5.414 10.539 1 98.88 268 LEU B C 1
ATOM 6462 O O . LEU B 1 268 ? -22.891 4.535 9.859 1 98.88 268 LEU B O 1
ATOM 6466 N N . VAL B 1 269 ? -23.016 6.508 11 1 98.81 269 VAL B N 1
ATOM 6467 C CA . VAL B 1 269 ? -24.391 6.762 10.609 1 98.81 269 VAL B CA 1
ATOM 6468 C C . VAL B 1 269 ? -24.484 6.852 9.086 1 98.81 269 VAL B C 1
ATOM 6470 O O . VAL B 1 269 ? -25.422 6.309 8.484 1 98.81 269 VAL B O 1
ATOM 6473 N N . GLY B 1 270 ? -23.516 7.535 8.484 1 98.56 270 GLY B N 1
ATOM 6474 C CA . GLY B 1 270 ? -23.453 7.629 7.035 1 98.56 270 GLY B CA 1
ATOM 6475 C C . GLY B 1 270 ? -23.344 6.277 6.352 1 98.56 270 GLY B C 1
ATOM 6476 O O . GLY B 1 270 ? -24.047 6.016 5.371 1 98.56 270 GLY B O 1
ATOM 6477 N N . HIS B 1 271 ? -22.469 5.398 6.875 1 98.69 271 HIS B N 1
ATOM 6478 C CA . HIS B 1 271 ? -22.328 4.051 6.336 1 98.69 271 HIS B CA 1
ATOM 6479 C C . HIS B 1 271 ? -23.641 3.279 6.434 1 98.69 271 HIS B C 1
ATOM 6481 O O . HIS B 1 271 ? -24.031 2.576 5.496 1 98.69 271 HIS B O 1
ATOM 6487 N N . ALA B 1 272 ? -24.297 3.383 7.57 1 98.69 272 ALA B N 1
ATOM 6488 C CA . ALA B 1 272 ? -25.547 2.676 7.793 1 98.69 272 ALA B CA 1
ATOM 6489 C C . ALA B 1 272 ? -26.625 3.131 6.805 1 98.69 272 ALA B C 1
ATOM 6491 O O . ALA B 1 272 ? -27.375 2.311 6.27 1 98.69 272 ALA B O 1
ATOM 6492 N N . LYS B 1 273 ? -26.688 4.422 6.59 1 98.44 273 LYS B N 1
ATOM 6493 C CA . LYS B 1 273 ? -27.656 4.969 5.641 1 98.44 273 LYS B CA 1
ATOM 6494 C C . LYS B 1 273 ? -27.375 4.469 4.227 1 98.44 273 LYS B C 1
ATOM 6496 O O . LYS B 1 273 ? -28.297 4.043 3.523 1 98.44 273 LYS B O 1
ATOM 6501 N N . ARG B 1 274 ? -26.125 4.508 3.869 1 97.75 274 ARG B N 1
ATOM 6502 C CA . ARG B 1 274 ? -25.734 4.09 2.527 1 97.75 274 ARG B CA 1
ATOM 6503 C C . ARG B 1 274 ? -26.016 2.605 2.312 1 97.75 274 ARG B C 1
ATOM 6505 O O . ARG B 1 274 ? -26.344 2.186 1.201 1 97.75 274 ARG B O 1
ATOM 6512 N N . ALA B 1 275 ? -25.938 1.821 3.342 1 97.25 275 ALA B N 1
ATOM 6513 C CA . ALA B 1 275 ? -26.219 0.391 3.27 1 97.25 275 ALA B CA 1
ATOM 6514 C C . ALA B 1 275 ? -27.719 0.123 3.4 1 97.25 275 ALA B C 1
ATOM 6516 O O . ALA B 1 275 ? -28.156 -1.029 3.363 1 97.25 275 ALA B O 1
ATOM 6517 N N . GLN B 1 276 ? -28.531 1.136 3.633 1 96.19 276 GLN B N 1
ATOM 6518 C CA . GLN B 1 276 ? -29.984 1.059 3.748 1 96.19 276 GLN B CA 1
ATOM 6519 C C . GLN B 1 276 ? -30.391 0.184 4.93 1 96.19 276 GLN B C 1
ATOM 6521 O O . GLN B 1 276 ? -31.297 -0.655 4.805 1 96.19 276 GLN B O 1
ATOM 6526 N N . LEU B 1 277 ? -29.719 0.373 6.004 1 97.88 277 LEU B N 1
ATOM 6527 C CA . LEU B 1 277 ? -30.047 -0.358 7.223 1 97.88 277 LEU B CA 1
ATOM 6528 C C . LEU B 1 277 ? -31.234 0.294 7.938 1 97.88 277 LEU B C 1
ATOM 6530 O O . LEU B 1 277 ? -31.438 1.504 7.824 1 97.88 277 LEU B O 1
ATOM 6534 N N . HIS B 1 278 ? -32.062 -0.55 8.602 1 97.81 278 HIS B N 1
ATOM 6535 C CA . HIS B 1 278 ? -33.094 -0.069 9.523 1 97.81 278 HIS B CA 1
ATOM 6536 C C . HIS B 1 278 ? -32.5 0.163 10.914 1 97.81 278 HIS B C 1
ATOM 6538 O O . HIS B 1 278 ? -32.125 -0.789 11.602 1 97.81 278 HIS B O 1
ATOM 6544 N N . PHE B 1 279 ? -32.406 1.502 11.305 1 98.44 279 PHE B N 1
ATOM 6545 C CA . PHE B 1 279 ? -31.703 1.763 12.562 1 98.44 279 PHE B CA 1
ATOM 6546 C C . PHE B 1 279 ? -32.156 3.086 13.164 1 98.44 279 PHE B C 1
ATOM 6548 O O . PHE B 1 279 ? -32.688 3.945 12.461 1 98.44 279 PHE B O 1
ATOM 6555 N N . ASP B 1 280 ? -32.031 3.244 14.508 1 98.44 280 ASP B N 1
ATOM 6556 C CA . ASP B 1 280 ? -32.125 4.508 15.234 1 98.44 280 ASP B CA 1
ATOM 6557 C C . ASP B 1 280 ? -30.734 5.051 15.547 1 98.44 280 ASP B C 1
ATOM 6559 O O . ASP B 1 280 ? -29.734 4.328 15.43 1 98.44 280 ASP B O 1
ATOM 6563 N N . THR B 1 281 ? -30.672 6.316 15.812 1 98.56 281 THR B N 1
ATOM 6564 C CA . THR B 1 281 ? -29.406 6.938 16.219 1 98.56 281 THR B CA 1
ATOM 6565 C C . THR B 1 281 ? -29.516 7.492 17.641 1 98.56 281 THR B C 1
ATOM 6567 O O . THR B 1 281 ? -30.516 8.117 17.984 1 98.56 281 THR B O 1
ATOM 6570 N N . TYR B 1 282 ? -28.609 7.156 18.453 1 98.62 282 TYR B N 1
ATOM 6571 C CA . TYR B 1 282 ? -28.391 7.852 19.719 1 98.62 282 TYR B CA 1
ATOM 6572 C C . TYR B 1 282 ? -27.234 8.844 19.594 1 98.62 282 TYR B C 1
ATOM 6574 O O . TYR B 1 282 ? -26.078 8.445 19.547 1 98.62 282 TYR B O 1
ATOM 6582 N N . LYS B 1 283 ? -27.578 10.062 19.625 1 98.19 283 LYS B N 1
ATOM 6583 C CA . LYS B 1 283 ? -26.594 11.102 19.312 1 98.19 283 LYS B CA 1
ATOM 6584 C C . LYS B 1 283 ? -26.359 12.008 20.516 1 98.19 283 LYS B C 1
ATOM 6586 O O . LYS B 1 283 ? -27.297 12.398 21.203 1 98.19 283 LYS B O 1
ATOM 6591 N N . LYS B 1 284 ? -25.094 12.25 20.812 1 97.88 284 LYS B N 1
ATOM 6592 C CA . LYS B 1 284 ? -24.656 13.281 21.734 1 97.88 284 LYS B CA 1
ATOM 6593 C C . LYS B 1 284 ? -23.812 14.344 21.031 1 97.88 284 LYS B C 1
ATOM 6595 O O . LYS B 1 284 ? -23.328 14.117 19.906 1 97.88 284 LYS B O 1
ATOM 6600 N N . GLU B 1 285 ? -23.688 15.477 21.656 1 95.75 285 GLU B N 1
ATOM 6601 C CA . GLU B 1 285 ? -22.844 16.531 21.078 1 95.75 285 GLU B CA 1
ATOM 6602 C C . GLU B 1 285 ? -21.375 16.141 21.094 1 95.75 285 GLU B C 1
ATOM 6604 O O . GLU B 1 285 ? -20.953 15.352 21.938 1 95.75 285 GLU B O 1
ATOM 6609 N N . MET B 1 286 ? -20.672 16.703 20.125 1 93.44 286 MET B N 1
ATOM 6610 C CA . MET B 1 286 ? -19.234 16.438 20.078 1 93.44 286 MET B CA 1
ATOM 6611 C C . MET B 1 286 ? -18.578 16.797 21.406 1 93.44 286 MET B C 1
ATOM 6613 O O . MET B 1 286 ? -18.75 17.906 21.922 1 93.44 286 MET B O 1
ATOM 6617 N N . GLY B 1 287 ? -17.875 15.812 21.953 1 90.12 287 GLY B N 1
ATOM 6618 C CA . GLY B 1 287 ? -17.188 16.047 23.219 1 90.12 287 GLY B CA 1
ATOM 6619 C C . GLY B 1 287 ? -17.984 15.602 24.422 1 90.12 287 GLY B C 1
ATOM 6620 O O . GLY B 1 287 ? -17.453 15.547 25.531 1 90.12 287 GLY B O 1
ATOM 6621 N N . ASP B 1 288 ? -19.234 15.258 24.219 1 96.38 288 ASP B N 1
ATOM 6622 C CA . ASP B 1 288 ? -20.062 14.766 25.312 1 96.38 288 ASP B CA 1
ATOM 6623 C C . ASP B 1 288 ? -20.078 13.234 25.344 1 96.38 288 ASP B C 1
ATOM 6625 O O . ASP B 1 288 ? -20.219 12.594 24.312 1 96.38 288 ASP B O 1
ATOM 6629 N N . PRO B 1 289 ? -19.906 12.703 26.531 1 97.75 289 PRO B N 1
ATOM 6630 C CA . PRO B 1 289 ? -19.953 11.242 26.641 1 97.75 289 PRO B CA 1
ATOM 6631 C C . PRO B 1 289 ? -21.375 10.688 26.516 1 97.75 289 PRO B C 1
ATOM 6633 O O . PRO B 1 289 ? -22.344 11.422 26.703 1 97.75 289 PRO B O 1
ATOM 6636 N N . PHE B 1 290 ? -21.484 9.422 26.203 1 98.12 290 PHE B N 1
ATOM 6637 C CA . PHE B 1 290 ? -22.766 8.734 26.234 1 98.12 290 PHE B CA 1
ATOM 6638 C C . PHE B 1 290 ? -23.266 8.602 27.672 1 98.12 290 PHE B C 1
ATOM 6640 O O . PHE B 1 290 ? -22.453 8.492 28.609 1 98.12 290 PHE B O 1
ATOM 6647 N N . ILE B 1 291 ? -24.547 8.695 27.812 1 97.62 291 ILE B N 1
ATOM 6648 C CA . ILE B 1 291 ? -25.172 8.406 29.094 1 97.62 291 ILE B CA 1
ATOM 6649 C C . ILE B 1 291 ? -25.672 6.965 29.109 1 97.62 291 ILE B C 1
ATOM 6651 O O . ILE B 1 291 ? -26.766 6.676 28.594 1 97.62 291 ILE B O 1
ATOM 6655 N N . TYR B 1 292 ? -24.984 6.109 29.781 1 96.81 292 TYR B N 1
ATOM 6656 C CA . TYR B 1 292 ? -25.203 4.672 29.672 1 96.81 292 TYR B CA 1
ATOM 6657 C C . TYR B 1 292 ? -26.5 4.25 30.328 1 96.81 292 TYR B C 1
ATOM 6659 O O . TYR B 1 292 ? -27.125 3.273 29.922 1 96.81 292 TYR B O 1
ATOM 6667 N N . THR B 1 293 ? -26.984 4.98 31.344 1 96.31 293 THR B N 1
ATOM 6668 C CA . THR B 1 293 ? -28.281 4.691 31.938 1 96.31 293 THR B CA 1
ATOM 6669 C C . THR B 1 293 ? -29.406 4.953 30.938 1 96.31 293 THR B C 1
ATOM 6671 O O . THR B 1 293 ? -30.359 4.184 30.859 1 96.31 293 THR B O 1
ATOM 6674 N N . GLU B 1 294 ? -29.234 5.988 30.219 1 96.88 294 GLU B N 1
ATOM 6675 C CA . GLU B 1 294 ? -30.172 6.277 29.141 1 96.88 294 GLU B CA 1
ATOM 6676 C C . GLU B 1 294 ? -30.125 5.207 28.047 1 96.88 294 GLU B C 1
ATOM 6678 O O . GLU B 1 294 ? -31.156 4.777 27.547 1 96.88 294 GLU B O 1
ATOM 6683 N N . LEU B 1 295 ? -28.953 4.824 27.734 1 96.88 295 LEU B N 1
ATOM 6684 C CA . LEU B 1 295 ? -28.75 3.801 26.703 1 96.88 295 LEU B CA 1
ATOM 6685 C C . LEU B 1 295 ? -29.375 2.477 27.141 1 96.88 295 LEU B C 1
ATOM 6687 O O . LEU B 1 295 ? -29.953 1.768 26.312 1 96.88 295 LEU B O 1
ATOM 6691 N N . GLU B 1 296 ? -29.203 2.162 28.375 1 96.69 296 GLU B N 1
ATOM 6692 C CA . GLU B 1 296 ? -29.812 0.942 28.906 1 96.69 296 GLU B CA 1
ATOM 6693 C C . GLU B 1 296 ? -31.328 0.953 28.734 1 96.69 296 GLU B C 1
ATOM 6695 O O . GLU B 1 296 ? -31.906 -0.045 28.312 1 96.69 296 GLU B O 1
ATOM 6700 N N . GLU B 1 297 ? -31.922 2.055 29.047 1 96.94 297 GLU B N 1
ATOM 6701 C CA . GLU B 1 297 ? -33.375 2.191 28.891 1 96.94 297 GLU B CA 1
ATOM 6702 C C . GLU B 1 297 ? -33.781 2.049 27.438 1 96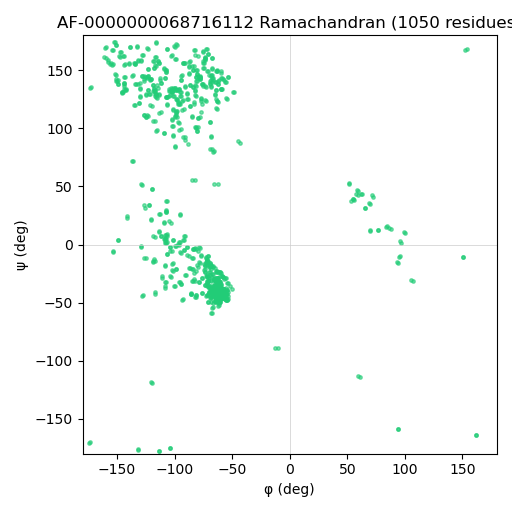.94 297 GLU B C 1
ATOM 6704 O O . GLU B 1 297 ? -34.75 1.336 27.125 1 96.94 297 GLU B O 1
ATOM 6709 N N . ILE B 1 298 ? -33.062 2.633 26.594 1 97.44 298 ILE B N 1
ATOM 6710 C CA . ILE B 1 298 ? -33.375 2.605 25.156 1 97.44 298 ILE B CA 1
ATOM 6711 C C . ILE B 1 298 ? -33.219 1.181 24.625 1 97.44 298 ILE B C 1
ATOM 6713 O O . ILE B 1 298 ? -34.062 0.699 23.875 1 97.44 298 ILE B O 1
ATOM 6717 N N . MET B 1 299 ? -32.188 0.517 25.062 1 96.75 299 MET B N 1
ATOM 6718 C CA . MET B 1 299 ? -31.875 -0.816 24.562 1 96.75 299 MET B CA 1
ATOM 6719 C C . MET B 1 299 ? -32.875 -1.847 25.078 1 96.75 299 MET B C 1
ATOM 6721 O O . MET B 1 299 ? -33.188 -2.811 24.375 1 96.75 299 MET B O 1
ATOM 6725 N N . THR B 1 300 ? -33.375 -1.613 26.25 1 94.38 300 THR B N 1
ATOM 6726 C CA . THR B 1 300 ? -34.312 -2.553 26.844 1 94.38 300 THR B CA 1
ATOM 6727 C C . THR B 1 300 ? -35.719 -2.418 26.203 1 94.38 300 THR B C 1
ATOM 6729 O O . THR B 1 300 ? -36.438 -3.404 26.078 1 94.38 300 THR B O 1
ATOM 6732 N N . THR B 1 301 ? -36.031 -1.237 25.734 1 92.56 301 THR B N 1
ATOM 6733 C CA . THR B 1 301 ? -37.375 -1.001 25.234 1 92.56 301 THR B CA 1
ATOM 6734 C C . THR B 1 301 ? -37.406 -1.031 23.719 1 92.56 301 THR B C 1
ATOM 6736 O O . THR B 1 301 ? -38.469 -1.215 23.109 1 92.56 301 THR B O 1
ATOM 6739 N N . GLY B 1 302 ? -36.344 -0.924 22.969 1 92.06 302 GLY B N 1
ATOM 6740 C CA . GLY B 1 302 ? -36.312 -0.678 21.547 1 92.06 302 GLY B CA 1
ATOM 6741 C C . GLY B 1 302 ? -36.219 -1.949 20.719 1 92.06 302 GLY B C 1
ATOM 6742 O O . GLY B 1 302 ? -36.344 -1.914 19.484 1 92.06 302 GLY B O 1
ATOM 6743 N N . ASN B 1 303 ? -36.031 -3.174 21.266 1 93.38 303 ASN B N 1
ATOM 6744 C CA . ASN B 1 303 ? -35.906 -4.449 20.578 1 93.38 303 ASN B CA 1
ATOM 6745 C C . ASN B 1 303 ? -34.844 -4.383 19.469 1 93.38 303 ASN B C 1
ATOM 6747 O O . ASN B 1 303 ? -35.156 -4.699 18.312 1 93.38 303 ASN B O 1
ATOM 6751 N N . TYR B 1 304 ? -33.688 -3.99 19.672 1 98.25 304 TYR B N 1
ATOM 6752 C CA . TYR B 1 304 ? -32.594 -3.877 18.703 1 98.25 304 TYR B CA 1
ATOM 6753 C C . TYR B 1 304 ? -31.922 -5.223 18.5 1 98.25 304 TYR B C 1
ATOM 6755 O O . TYR B 1 304 ? -31.734 -5.984 19.453 1 98.25 304 TYR B O 1
ATOM 6763 N N . GLU B 1 305 ? -31.516 -5.465 17.297 1 98.31 305 GLU B N 1
ATOM 6764 C CA . GLU B 1 305 ? -30.766 -6.672 16.953 1 98.31 305 GLU B CA 1
ATOM 6765 C C . GLU B 1 305 ? -29.266 -6.422 17 1 98.31 305 GLU B C 1
ATOM 6767 O O . GLU B 1 305 ? -28.5 -7.328 17.312 1 98.31 305 GLU B O 1
ATOM 6772 N N . TRP B 1 306 ? -28.828 -5.234 16.656 1 98.69 306 TRP B N 1
ATOM 6773 C CA . TRP B 1 306 ? -27.406 -4.91 16.656 1 98.69 306 TRP B CA 1
ATOM 6774 C C . TRP B 1 306 ? -27.172 -3.471 17.094 1 98.69 306 TRP B C 1
ATOM 6776 O O . TRP B 1 306 ? -28.094 -2.646 17.062 1 98.69 306 TRP B O 1
ATOM 6786 N N . LEU B 1 307 ? -26.016 -3.148 17.625 1 98.81 307 LEU B N 1
ATOM 6787 C CA . LEU B 1 307 ? -25.531 -1.84 18.047 1 98.81 307 LEU B CA 1
ATOM 6788 C C . LEU B 1 307 ? -24.141 -1.568 17.469 1 98.81 307 LEU B C 1
ATOM 6790 O O . LEU B 1 307 ? -23.281 -2.457 17.453 1 98.81 307 LEU B O 1
ATOM 6794 N N . TRP B 1 308 ? -23.922 -0.383 16.922 1 98.94 308 TRP B N 1
ATOM 6795 C CA . TRP B 1 308 ? -22.672 -0.016 16.266 1 98.94 308 TRP B CA 1
ATOM 6796 C C . TRP B 1 308 ? -22.156 1.317 16.797 1 98.94 308 TRP B C 1
ATOM 6798 O O . TRP B 1 308 ? -22.906 2.293 16.875 1 98.94 308 TRP B O 1
ATOM 6808 N N . PHE B 1 309 ? -20.891 1.394 17.234 1 98.88 309 PHE B N 1
ATOM 6809 C CA . PHE B 1 309 ? -20.344 2.633 17.766 1 98.88 309 PHE B CA 1
ATOM 6810 C C . PHE B 1 309 ? -18.828 2.701 17.531 1 98.88 309 PHE B C 1
ATOM 6812 O O . PHE B 1 309 ? -18.234 1.751 17.031 1 98.88 309 PHE B O 1
ATOM 6819 N N . VAL B 1 310 ? -18.203 3.832 17.812 1 98.88 310 VAL B N 1
ATOM 6820 C CA . VAL B 1 310 ? -16.766 4.059 17.703 1 98.88 310 VAL B CA 1
ATOM 6821 C C . VAL B 1 310 ? -16.125 3.92 19.094 1 98.88 310 VAL B C 1
ATOM 6823 O O . VAL B 1 310 ? -16.547 4.578 20.047 1 98.88 310 VAL B O 1
ATOM 6826 N N . HIS B 1 311 ? -15.148 3.09 19.219 1 98.88 311 HIS B N 1
ATOM 6827 C CA . HIS B 1 311 ? -14.469 2.875 20.484 1 98.88 311 HIS B CA 1
ATOM 6828 C C . HIS B 1 311 ? -13.672 4.109 20.906 1 98.88 311 HIS B C 1
ATOM 6830 O O . HIS B 1 311 ? -13.945 4.703 21.953 1 98.88 311 HIS B O 1
ATOM 6836 N N . HIS B 1 312 ? -12.773 4.488 20.062 1 98.75 312 HIS B N 1
ATOM 6837 C CA . HIS B 1 312 ? -12.008 5.719 20.234 1 98.75 312 HIS B CA 1
ATOM 6838 C C . HIS B 1 312 ? -12.422 6.777 19.219 1 98.75 312 HIS B C 1
ATOM 6840 O O . HIS B 1 312 ? -11.977 6.75 18.078 1 98.75 312 HIS B O 1
ATOM 6846 N N . GLU B 1 313 ? -13.312 7.652 19.641 1 98.56 313 GLU B N 1
ATOM 6847 C CA . GLU B 1 313 ? -13.688 8.781 18.797 1 98.56 313 GLU B CA 1
ATOM 6848 C C . GLU B 1 313 ? -12.539 9.773 18.641 1 98.56 313 GLU B C 1
ATOM 6850 O O . GLU B 1 313 ? -12.438 10.742 19.391 1 98.56 313 GLU B O 1
ATOM 6855 N N . THR B 1 314 ? -11.773 9.586 17.594 1 97.88 314 THR B N 1
ATOM 6856 C CA . THR B 1 314 ? -10.508 10.273 17.375 1 97.88 314 THR B CA 1
ATOM 6857 C C . THR B 1 314 ? -10.719 11.773 17.234 1 97.88 314 THR B C 1
ATOM 6859 O O . THR B 1 314 ? -9.852 12.57 17.594 1 97.88 314 THR B O 1
ATOM 6862 N N . SER B 1 315 ? -11.852 12.227 16.75 1 97.81 315 SER B N 1
ATOM 6863 C CA . SER B 1 315 ? -12.109 13.633 16.484 1 97.81 315 SER B CA 1
ATOM 6864 C C . SER B 1 315 ? -12.102 14.453 17.766 1 97.81 315 SER B C 1
ATOM 6866 O O . SER B 1 315 ? -11.742 15.633 17.75 1 97.81 315 SER B O 1
ATOM 6868 N N . THR B 1 316 ? -12.469 13.781 18.891 1 97.81 316 THR B N 1
ATOM 6869 C CA . THR B 1 316 ? -12.57 14.516 20.141 1 97.81 316 THR B CA 1
ATOM 6870 C C . THR B 1 316 ? -11.586 13.969 21.172 1 97.81 316 THR B C 1
ATOM 6872 O O . THR B 1 316 ? -11.336 14.602 22.203 1 97.81 316 THR B O 1
ATOM 6875 N N . GLY B 1 317 ? -11.086 12.812 20.891 1 97.94 317 GLY B N 1
ATOM 6876 C CA . GLY B 1 317 ? -10.234 12.141 21.859 1 97.94 317 GLY B CA 1
ATOM 6877 C C . GLY B 1 317 ? -11.016 11.359 22.891 1 97.94 317 GLY B C 1
ATOM 6878 O O . GLY B 1 317 ? -10.469 10.969 23.922 1 97.94 317 GLY B O 1
ATOM 6879 N N . MET B 1 318 ? -12.266 11.086 22.656 1 97.88 318 MET B N 1
ATOM 6880 C CA . MET B 1 318 ? -13.156 10.406 23.594 1 97.88 318 MET B CA 1
ATOM 6881 C C . MET B 1 318 ? -13.008 8.891 23.484 1 97.88 318 MET B C 1
ATOM 6883 O O . MET B 1 318 ? -12.875 8.359 22.391 1 97.88 318 MET B O 1
ATOM 6887 N N . LEU B 1 319 ? -12.945 8.219 24.625 1 98.38 319 LEU B N 1
ATOM 6888 C CA . LEU B 1 319 ? -13 6.758 24.672 1 98.38 319 LEU B CA 1
ATOM 6889 C C . LEU B 1 319 ? -14.383 6.277 25.094 1 98.38 319 LEU B C 1
ATOM 6891 O O . LEU B 1 319 ? -14.766 6.422 26.25 1 98.38 319 LEU B O 1
ATOM 6895 N N . ASN B 1 320 ? -15.148 5.723 24.141 1 98.62 320 ASN B N 1
ATOM 6896 C CA . ASN B 1 320 ? -16.438 5.125 24.484 1 98.62 320 ASN B CA 1
ATOM 6897 C C . ASN B 1 320 ? -16.266 3.746 25.109 1 98.62 320 ASN B C 1
ATOM 6899 O O . ASN B 1 320 ? -15.391 2.979 24.719 1 98.62 320 ASN B O 1
ATOM 6903 N N . ASP B 1 321 ? -17.047 3.42 26.047 1 98.06 321 ASP B N 1
ATOM 6904 C CA . ASP B 1 321 ? -16.812 2.293 26.953 1 98.06 321 ASP B CA 1
ATOM 6905 C C . ASP B 1 321 ? -17.234 0.976 26.297 1 98.06 321 ASP B C 1
ATOM 6907 O O . ASP B 1 321 ? -18.391 0.556 26.406 1 98.06 321 ASP B O 1
ATOM 6911 N N . LEU B 1 322 ? -16.281 0.303 25.75 1 98.44 322 LEU B N 1
ATOM 6912 C CA . LEU B 1 322 ? -16.5 -0.967 25.062 1 98.44 322 LEU B CA 1
ATOM 6913 C C . LEU B 1 322 ? -17.016 -2.021 26.047 1 98.44 322 LEU B C 1
ATOM 6915 O O . LEU B 1 322 ? -17.938 -2.779 25.719 1 98.44 322 LEU B O 1
ATOM 6919 N N . ASN B 1 323 ? -16.438 -2.088 27.234 1 97.44 323 ASN B N 1
ATOM 6920 C CA . ASN B 1 323 ? -16.828 -3.094 28.219 1 97.44 323 ASN B CA 1
ATOM 6921 C C . ASN B 1 323 ? -18.266 -2.914 28.672 1 97.44 323 ASN B C 1
ATOM 6923 O O . ASN B 1 323 ? -19.016 -3.889 28.781 1 97.44 323 ASN B O 1
ATOM 6927 N N . GLU B 1 324 ? -18.625 -1.66 28.938 1 97.38 324 GLU B N 1
ATOM 6928 C CA . GLU B 1 324 ? -19.984 -1.367 29.359 1 97.38 324 GLU B CA 1
ATOM 6929 C C . GLU B 1 324 ? -20.984 -1.733 28.266 1 97.38 324 GLU B C 1
ATOM 6931 O O . GLU B 1 324 ? -22.016 -2.352 28.547 1 97.38 324 GLU B O 1
ATOM 6936 N N . LEU B 1 325 ? -20.688 -1.389 27.062 1 98.12 325 LEU B N 1
ATOM 6937 C CA . LEU B 1 325 ? -21.609 -1.672 25.953 1 98.12 325 LEU B CA 1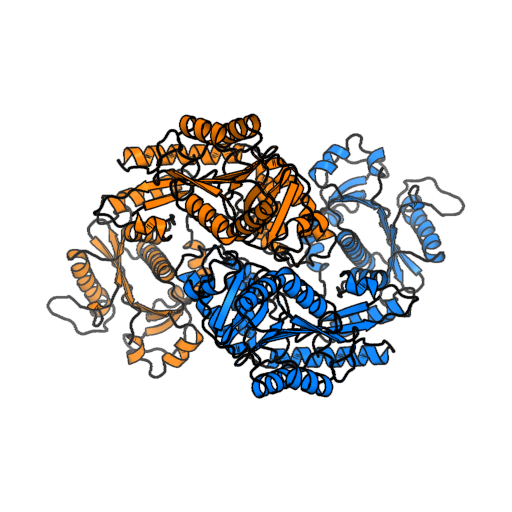
ATOM 6938 C C . LEU B 1 325 ? -21.656 -3.168 25.672 1 98.12 325 LEU B C 1
ATOM 6940 O O . LEU B 1 325 ? -22.719 -3.689 25.281 1 98.12 325 LEU B O 1
ATOM 6944 N N . ASN B 1 326 ? -20.547 -3.84 25.797 1 97.81 326 ASN B N 1
ATOM 6945 C CA . ASN B 1 326 ? -20.531 -5.293 25.656 1 97.81 326 ASN B CA 1
ATOM 6946 C C . ASN B 1 326 ? -21.469 -5.957 26.656 1 97.81 326 ASN B C 1
ATOM 6948 O O . ASN B 1 326 ? -22.219 -6.867 26.297 1 97.81 326 ASN B O 1
ATOM 6952 N N . THR B 1 327 ? -21.422 -5.531 27.906 1 97.38 327 THR B N 1
ATOM 6953 C CA . THR B 1 327 ? -22.266 -6.062 28.969 1 97.38 327 THR B CA 1
ATOM 6954 C C . THR B 1 327 ? -23.734 -5.809 28.656 1 97.38 327 THR B C 1
ATOM 6956 O O . THR B 1 327 ? -24.547 -6.73 28.703 1 97.38 327 THR B O 1
ATOM 6959 N N . LEU B 1 328 ? -24.062 -4.574 28.312 1 97.31 328 LEU B N 1
ATOM 6960 C CA . LEU B 1 328 ? -25.438 -4.199 28.016 1 97.31 328 LEU B CA 1
ATOM 6961 C C . LEU B 1 328 ? -25.969 -4.996 26.828 1 97.31 328 LEU B C 1
ATOM 6963 O O . LEU B 1 328 ? -27.109 -5.449 26.844 1 97.31 328 LEU B O 1
ATOM 6967 N N . CYS B 1 329 ? -25.141 -5.203 25.797 1 98.06 329 CYS B N 1
ATOM 6968 C CA . CYS B 1 329 ? -25.547 -5.93 24.594 1 98.06 329 CYS B CA 1
ATOM 6969 C C . CYS B 1 329 ? -25.781 -7.406 24.906 1 98.06 329 CYS B C 1
ATOM 6971 O O . CYS B 1 329 ? -26.734 -8.008 24.406 1 98.06 329 CYS B O 1
ATOM 6973 N N . ASN B 1 330 ? -24.922 -7.988 25.719 1 96.88 330 ASN B N 1
ATOM 6974 C CA . ASN B 1 330 ? -25.078 -9.391 26.094 1 96.88 330 ASN B CA 1
ATOM 6975 C C . ASN B 1 330 ? -26.359 -9.617 26.891 1 96.88 330 ASN B C 1
ATOM 6977 O O . ASN B 1 330 ? -27.078 -10.594 26.641 1 96.88 330 ASN B O 1
ATOM 6981 N N . GLU B 1 331 ? -26.625 -8.727 27.781 1 96 331 GLU B N 1
ATOM 6982 C CA . GLU B 1 331 ? -27.828 -8.836 28.609 1 96 331 GLU B CA 1
ATOM 6983 C C . GLU B 1 331 ? -29.094 -8.734 27.781 1 96 331 GLU B C 1
ATOM 6985 O O . GLU B 1 331 ? -30.125 -9.32 28.125 1 96 331 GLU B O 1
ATOM 6990 N N . ASN B 1 332 ? -29.031 -8.031 26.703 1 96.69 332 ASN B N 1
ATOM 6991 C CA . ASN B 1 332 ? -30.219 -7.789 25.875 1 96.69 332 ASN B CA 1
ATOM 6992 C C . ASN B 1 332 ? -30.141 -8.578 24.578 1 96.69 332 ASN B C 1
ATOM 6994 O O . ASN B 1 332 ? -30.953 -8.359 23.672 1 96.69 332 ASN B O 1
ATOM 6998 N N . GLN B 1 333 ? -29.141 -9.445 24.391 1 96.81 333 GLN B N 1
ATOM 6999 C CA . GLN B 1 333 ? -28.938 -10.297 23.219 1 96.81 333 GLN B CA 1
ATOM 7000 C C . GLN B 1 333 ? -28.844 -9.461 21.938 1 96.81 333 GLN B C 1
ATOM 7002 O O . GLN B 1 333 ? -29.516 -9.742 20.953 1 96.81 333 GLN B O 1
ATOM 7007 N N . ILE B 1 334 ? -28.109 -8.383 22.031 1 98.31 334 ILE B N 1
ATOM 7008 C CA . ILE B 1 334 ? -27.844 -7.48 20.922 1 98.31 334 ILE B CA 1
ATOM 7009 C C . ILE B 1 334 ? -26.438 -7.738 20.375 1 98.31 334 ILE B C 1
ATOM 7011 O O . ILE B 1 334 ? -25.484 -7.887 21.141 1 98.31 334 ILE B O 1
ATOM 7015 N N . LYS B 1 335 ? -26.25 -7.871 19.062 1 98.69 335 LYS B N 1
ATOM 7016 C CA . LYS B 1 335 ? -24.953 -8.031 18.422 1 98.69 335 LYS B CA 1
ATOM 7017 C C . LYS B 1 335 ? -24.172 -6.715 18.438 1 98.69 335 LYS B C 1
ATOM 7019 O O . LYS B 1 335 ? -24.641 -5.707 17.891 1 98.69 335 LYS B O 1
ATOM 7024 N N . LEU B 1 336 ? -23 -6.711 18.984 1 98.81 336 LEU B N 1
ATOM 7025 C CA . LEU B 1 336 ? -22.203 -5.5 19.141 1 98.81 336 LEU B CA 1
ATOM 7026 C C . LEU B 1 336 ? -21.188 -5.355 18.016 1 98.81 336 LEU B C 1
ATOM 7028 O O . LEU B 1 336 ? -20.438 -6.281 17.734 1 98.81 336 LEU B O 1
ATOM 7032 N N . CYS B 1 337 ? -21.234 -4.273 17.312 1 98.94 337 CYS B N 1
ATOM 7033 C CA . CYS B 1 337 ? -20.234 -3.881 16.328 1 98.94 337 CYS B CA 1
ATOM 7034 C C . CYS B 1 337 ? -19.469 -2.646 16.781 1 98.94 337 CYS B C 1
ATOM 7036 O O . CYS B 1 337 ? -20.047 -1.74 17.375 1 98.94 337 CYS B O 1
ATOM 7038 N N . VAL B 1 338 ? -18.156 -2.598 16.484 1 98.94 338 VAL B N 1
ATOM 7039 C CA . VAL B 1 338 ? -17.359 -1.502 17.031 1 98.94 338 VAL B CA 1
ATOM 7040 C C . VAL B 1 338 ? -16.281 -1.091 16.031 1 98.94 338 VAL B C 1
ATOM 7042 O O . VAL B 1 338 ? -15.609 -1.943 15.445 1 98.94 338 VAL B O 1
ATOM 7045 N N . ASP B 1 339 ? -16.156 0.186 15.758 1 98.94 339 ASP B N 1
ATOM 7046 C CA . ASP B 1 339 ? -15.008 0.76 15.062 1 98.94 339 ASP B CA 1
ATOM 7047 C C . ASP B 1 339 ? -13.828 0.932 16.016 1 98.94 339 ASP B C 1
ATOM 7049 O O . ASP B 1 339 ? -13.828 1.822 16.859 1 98.94 339 ASP B O 1
ATOM 7053 N N . CYS B 1 340 ? -12.836 0.106 15.812 1 98.88 340 CYS B N 1
ATOM 7054 C CA . CYS B 1 340 ? -11.656 0.132 16.656 1 98.88 340 CYS B CA 1
ATOM 7055 C C . CYS B 1 340 ? -10.43 0.584 15.875 1 98.88 340 CYS B C 1
ATOM 7057 O O . CYS B 1 340 ? -9.297 0.224 16.219 1 98.88 340 CYS B O 1
ATOM 7059 N N . ILE B 1 341 ? -10.57 1.334 14.859 1 98.69 341 ILE B N 1
ATOM 7060 C CA . ILE B 1 341 ? -9.547 1.731 13.898 1 98.69 341 ILE B CA 1
ATOM 7061 C C . ILE B 1 341 ? -8.414 2.449 14.625 1 98.69 341 ILE B C 1
ATOM 7063 O O . ILE B 1 341 ? -7.238 2.182 14.367 1 98.69 341 ILE B O 1
ATOM 7067 N N . SER B 1 342 ? -8.734 3.326 15.562 1 98.25 342 SER B N 1
ATOM 7068 C CA . SER B 1 342 ? -7.691 4.113 16.203 1 98.25 342 SER B CA 1
ATOM 7069 C C . SER B 1 342 ? -7.379 3.584 17.609 1 98.25 342 SER B C 1
ATOM 7071 O O . SER B 1 342 ? -6.449 4.055 18.266 1 98.25 342 SER B O 1
ATOM 7073 N N . SER B 1 343 ? -8.133 2.584 18.125 1 98.5 343 SER B N 1
ATOM 7074 C CA . SER B 1 343 ? -7.871 2.053 19.453 1 98.5 343 SER B CA 1
ATOM 7075 C C . SER B 1 343 ? -6.98 0.816 19.391 1 98.5 343 SER B C 1
ATOM 7077 O O . SER B 1 343 ? -6.184 0.573 20.297 1 98.5 343 SER B O 1
ATOM 7079 N N . ILE B 1 344 ? -7.129 0.046 18.312 1 98.44 344 ILE B N 1
ATOM 7080 C CA . ILE B 1 344 ? -6.301 -1.148 18.156 1 98.44 344 ILE B CA 1
ATOM 7081 C C . ILE B 1 344 ? -4.832 -0.751 18.062 1 98.44 344 ILE B C 1
ATOM 7083 O O . ILE B 1 344 ? -4.453 0.063 17.219 1 98.44 344 ILE B O 1
ATOM 7087 N N . GLY B 1 345 ? -4.027 -1.274 18.938 1 97.56 345 GLY B N 1
ATOM 7088 C CA . GLY B 1 345 ? -2.607 -0.967 18.984 1 97.56 345 GLY B CA 1
ATOM 7089 C C . GLY B 1 345 ? -2.277 0.158 19.953 1 97.56 345 GLY B C 1
ATOM 7090 O O . GLY B 1 345 ? -1.115 0.347 20.312 1 97.56 345 GLY B O 1
ATOM 7091 N N . ALA B 1 346 ? -3.307 0.936 20.375 1 98 346 ALA B N 1
ATOM 7092 C CA . ALA B 1 346 ? -3.07 2.084 21.25 1 98 346 ALA B CA 1
ATOM 7093 C C . ALA B 1 346 ? -3.379 1.738 22.703 1 98 346 ALA B C 1
ATOM 7095 O O . ALA B 1 346 ? -2.756 2.277 23.625 1 98 346 ALA B O 1
ATOM 7096 N N . ILE B 1 347 ? -4.395 0.916 22.906 1 97.19 347 ILE B N 1
ATOM 7097 C CA . ILE B 1 347 ? -4.777 0.457 24.234 1 97.19 347 ILE B CA 1
ATOM 7098 C C . ILE B 1 347 ? -5.148 -1.023 24.188 1 97.19 347 ILE B C 1
ATOM 7100 O O . ILE B 1 347 ? -5.516 -1.541 23.125 1 97.19 347 ILE B O 1
ATOM 7104 N N . PRO B 1 348 ? -5.016 -1.689 25.344 1 95.44 348 PRO B N 1
ATOM 7105 C CA . PRO B 1 348 ? -5.496 -3.074 25.359 1 95.44 348 PRO B CA 1
ATOM 7106 C C . PRO B 1 348 ? -7.004 -3.18 25.141 1 95.44 348 PRO B C 1
ATOM 7108 O O . PRO B 1 348 ? -7.762 -2.34 25.625 1 95.44 348 PRO B O 1
ATOM 7111 N N . LEU B 1 349 ? -7.414 -4.156 24.375 1 95.19 349 LEU B N 1
ATOM 7112 C CA . LEU B 1 349 ? -8.852 -4.359 24.203 1 95.19 349 LEU B CA 1
ATOM 7113 C C . LEU B 1 349 ? -9.172 -5.84 24.016 1 95.19 349 LEU B C 1
ATOM 7115 O O . LEU B 1 349 ? -8.266 -6.652 23.812 1 95.19 349 LEU B O 1
ATOM 7119 N N . ASP B 1 350 ? -10.406 -6.199 24.219 1 98 350 ASP B N 1
ATOM 7120 C CA . ASP B 1 350 ? -10.938 -7.559 24.125 1 98 350 ASP B CA 1
ATOM 7121 C C . ASP B 1 350 ? -12.133 -7.625 23.188 1 98 350 ASP B C 1
ATOM 7123 O O . ASP B 1 350 ? -13.211 -7.125 23.516 1 98 350 ASP B O 1
ATOM 7127 N N . LEU B 1 351 ? -11.922 -8.305 22.047 1 98.69 351 LEU B N 1
ATOM 7128 C CA . LEU B 1 351 ? -12.969 -8.352 21.031 1 98.69 351 LEU B CA 1
ATOM 7129 C C . LEU B 1 351 ? -13.578 -9.75 20.953 1 98.69 351 LEU B C 1
ATOM 7131 O O . LEU B 1 351 ? -14.242 -10.086 19.969 1 98.69 351 LEU B O 1
ATOM 7135 N N . LYS B 1 352 ? -13.414 -10.539 21.938 1 98.19 352 LYS B N 1
ATOM 7136 C CA . LYS B 1 352 ? -13.812 -11.945 21.906 1 98.19 352 LYS B CA 1
ATOM 7137 C C . LYS B 1 352 ? -15.305 -12.094 21.625 1 98.19 352 LYS B C 1
ATOM 7139 O O . LYS B 1 352 ? -15.711 -12.977 20.875 1 98.19 352 LYS B O 1
ATOM 7144 N N . ASP B 1 353 ? -16.125 -11.172 22.188 1 97.5 353 ASP B N 1
ATOM 7145 C CA . ASP B 1 353 ? -17.578 -11.312 22.078 1 97.5 353 ASP B CA 1
ATOM 7146 C C . ASP B 1 353 ? -18.156 -10.289 21.109 1 97.5 353 ASP B C 1
ATOM 7148 O O . ASP B 1 353 ? -19.391 -10.156 21 1 97.5 353 ASP B O 1
ATOM 7152 N N . VAL B 1 354 ? -17.359 -9.594 20.438 1 98.75 354 VAL B N 1
ATOM 7153 C CA . VAL B 1 354 ? -17.812 -8.555 19.516 1 98.75 354 VAL B CA 1
ATOM 7154 C C . VAL B 1 354 ? -18.203 -9.188 18.188 1 98.75 354 VAL B C 1
ATOM 7156 O O . VAL B 1 354 ? -17.453 -10.008 17.641 1 98.75 354 VAL B O 1
ATOM 7159 N N . TYR B 1 355 ? -19.328 -8.82 17.688 1 98.81 355 TYR B N 1
ATOM 7160 C CA . TYR B 1 355 ? -19.859 -9.383 16.453 1 98.81 355 TYR B CA 1
ATOM 7161 C C . TYR B 1 355 ? -19 -8.984 15.258 1 98.81 355 TYR B C 1
ATOM 7163 O O . TYR B 1 355 ? -18.547 -9.844 14.492 1 98.81 355 TYR B O 1
ATOM 7171 N N . PHE B 1 356 ? -18.797 -7.746 15.07 1 98.88 356 PHE B N 1
ATOM 7172 C CA . PHE B 1 356 ? -17.859 -7.207 14.094 1 98.88 356 PHE B CA 1
ATOM 7173 C C . PHE B 1 356 ? -17.047 -6.07 14.688 1 98.88 356 PHE B C 1
ATOM 7175 O O . PHE B 1 356 ? -17.562 -5.27 15.469 1 98.88 356 PHE B O 1
ATOM 7182 N N . ALA B 1 357 ? -15.789 -5.945 14.281 1 98.94 357 ALA B N 1
ATOM 7183 C CA . ALA B 1 357 ? -14.938 -4.809 14.625 1 98.94 357 ALA B CA 1
ATOM 7184 C C . ALA B 1 357 ? -14.016 -4.445 13.461 1 98.94 357 ALA B C 1
ATOM 7186 O O . ALA B 1 357 ? -13.57 -5.324 12.719 1 98.94 357 ALA B O 1
ATOM 7187 N N . SER B 1 358 ? -13.773 -3.209 13.281 1 98.94 358 SER B N 1
ATOM 7188 C CA . SER B 1 358 ? -12.891 -2.742 12.211 1 98.94 358 SER B CA 1
ATOM 7189 C C . SER B 1 358 ? -11.562 -2.238 12.773 1 98.94 358 SER B C 1
ATOM 7191 O O . SER B 1 358 ? -11.508 -1.758 13.906 1 98.94 358 SER B O 1
ATOM 7193 N N . GLY B 1 359 ? -10.516 -2.383 12.055 1 98.81 359 GLY B N 1
ATOM 7194 C CA . GLY B 1 359 ? -9.18 -1.882 12.352 1 98.81 359 GLY B CA 1
ATOM 7195 C C . GLY B 1 359 ? -8.352 -1.613 11.117 1 98.81 359 GLY B C 1
ATOM 7196 O O . GLY B 1 359 ? -8.789 -1.882 9.992 1 98.81 359 GLY B O 1
ATOM 7197 N N . VAL B 1 360 ? -7.113 -1.014 11.352 1 98.62 360 VAL B N 1
ATOM 7198 C CA . VAL B 1 360 ? -6.227 -0.739 10.219 1 98.62 360 VAL B CA 1
ATOM 7199 C C . VAL B 1 360 ? -4.773 -0.876 10.656 1 98.62 360 VAL B C 1
ATOM 7201 O O . VAL B 1 360 ? -4.477 -0.885 11.859 1 98.62 360 VAL B O 1
ATOM 7204 N N . SER B 1 361 ? -3.9 -0.939 9.664 1 98.44 361 SER B N 1
ATOM 7205 C CA . SER B 1 361 ? -2.475 -1.125 9.914 1 98.44 361 SER B CA 1
ATOM 7206 C C . SER B 1 361 ? -1.785 0.206 10.195 1 98.44 361 SER B C 1
ATOM 7208 O O . SER B 1 361 ? -0.854 0.27 11 1 98.44 361 SER B O 1
ATOM 7210 N N . GLY B 1 362 ? -2.266 1.275 9.602 1 97 362 GLY B N 1
ATOM 7211 C CA . GLY B 1 362 ? -1.467 2.484 9.477 1 97 362 GLY B CA 1
ATOM 7212 C C . GLY B 1 362 ? -1.731 3.488 10.586 1 97 362 GLY B C 1
ATOM 7213 O O . GLY B 1 362 ? -1.617 4.699 10.375 1 97 362 GLY B O 1
ATOM 7214 N N . LYS B 1 363 ? -2.156 3.111 11.711 1 97.06 363 LYS B N 1
ATOM 7215 C CA . LYS B 1 363 ? -2.369 3.973 12.867 1 97.06 363 LYS B CA 1
ATOM 7216 C C . LYS B 1 363 ? -1.51 3.527 14.047 1 97.06 363 LYS B C 1
ATOM 7218 O O . LYS B 1 363 ? -0.289 3.408 13.93 1 97.06 363 LYS B O 1
ATOM 7223 N N . ALA B 1 364 ? -2.076 3.148 15.18 1 97.75 364 ALA B N 1
ATOM 7224 C CA . ALA B 1 364 ? -1.341 2.873 16.406 1 97.75 364 ALA B CA 1
ATOM 7225 C C . ALA B 1 364 ? -0.506 1.602 16.281 1 97.75 364 ALA B C 1
ATOM 7227 O O . ALA B 1 364 ? 0.431 1.385 17.047 1 97.75 364 ALA B O 1
ATOM 7228 N N . ILE B 1 365 ? -0.806 0.755 15.312 1 97.88 365 ILE B N 1
ATOM 7229 C CA . ILE B 1 365 ? -0.011 -0.446 15.078 1 97.88 365 ILE B CA 1
ATOM 7230 C C . ILE B 1 365 ? 1.361 -0.058 14.531 1 97.88 365 ILE B C 1
ATOM 7232 O O . ILE B 1 365 ? 2.322 -0.822 14.648 1 97.88 365 ILE B O 1
ATOM 7236 N N . LYS B 1 366 ? 1.41 1.114 13.922 1 97.19 366 LYS B N 1
ATOM 7237 C CA . LYS B 1 366 ? 2.646 1.713 13.422 1 97.19 366 LYS B CA 1
ATOM 7238 C C . LYS B 1 366 ? 3.193 0.935 12.234 1 97.19 366 LYS B C 1
ATOM 7240 O O . LYS B 1 366 ? 4.395 0.67 12.156 1 97.19 366 LYS B O 1
ATOM 7245 N N . SER B 1 367 ? 2.342 0.444 11.445 1 98 367 SER B N 1
ATOM 7246 C CA . SER B 1 367 ? 2.678 -0.027 10.109 1 98 367 SER B CA 1
ATOM 7247 C C . SER B 1 367 ? 2.225 0.965 9.039 1 98 367 SER B C 1
ATOM 7249 O O . SER B 1 367 ? 1.842 2.094 9.359 1 98 367 SER B O 1
ATOM 7251 N N . TYR B 1 368 ? 2.361 0.653 7.793 1 98 368 TYR B N 1
ATOM 7252 C CA . TYR B 1 368 ? 2.002 1.54 6.691 1 98 368 TYR B CA 1
ATOM 7253 C C . TYR B 1 368 ? 0.504 1.487 6.414 1 98 368 TYR B C 1
ATOM 7255 O O . TYR B 1 368 ? -0.14 0.46 6.641 1 98 368 TYR B O 1
ATOM 7263 N N . THR B 1 369 ? -0.019 2.586 5.945 1 97.31 369 THR B N 1
ATOM 7264 C CA . THR B 1 369 ? -1.412 2.646 5.516 1 97.31 369 THR B CA 1
ATOM 7265 C C . THR B 1 369 ? -1.651 1.732 4.316 1 97.31 369 THR B C 1
ATOM 7267 O O . THR B 1 369 ? -0.852 1.709 3.379 1 97.31 369 THR B O 1
ATOM 7270 N N . GLY B 1 370 ? -2.787 0.912 4.414 1 98.06 370 GLY B N 1
ATOM 7271 C CA . GLY B 1 370 ? -3.127 0.166 3.215 1 98.06 370 GLY B CA 1
ATOM 7272 C C . GLY B 1 370 ? -3.816 -1.152 3.506 1 98.06 370 GLY B C 1
ATOM 7273 O O . GLY B 1 370 ? -4.34 -1.8 2.596 1 98.06 370 GLY B O 1
ATOM 7274 N N . ILE B 1 371 ? -3.818 -1.545 4.781 1 98.75 371 ILE B N 1
ATOM 7275 C CA . ILE B 1 371 ? -4.492 -2.787 5.148 1 98.75 371 ILE B CA 1
ATOM 7276 C C . ILE B 1 371 ? -5.57 -2.5 6.191 1 98.75 371 ILE B C 1
ATOM 7278 O O . ILE B 1 371 ? -5.312 -1.824 7.191 1 98.75 371 ILE B O 1
ATOM 7282 N N . SER B 1 372 ? -6.758 -2.982 5.926 1 98.69 372 SER B N 1
ATOM 7283 C CA . SER B 1 372 ? -7.84 -2.893 6.906 1 98.69 372 SER B CA 1
ATOM 7284 C C . SER B 1 372 ? -8.242 -4.273 7.414 1 98.69 372 SER B C 1
ATOM 7286 O O . SER B 1 372 ? -7.945 -5.285 6.773 1 98.69 372 SER B O 1
ATOM 7288 N N . PHE B 1 373 ? -8.82 -4.305 8.586 1 98.75 373 PHE B N 1
ATOM 7289 C CA . PHE B 1 373 ? -9.211 -5.535 9.266 1 98.75 373 PHE B CA 1
ATOM 7290 C C . PHE B 1 373 ? -10.711 -5.551 9.539 1 98.75 373 PHE B C 1
ATOM 7292 O O . PHE B 1 373 ? -11.297 -4.52 9.875 1 98.75 373 PHE B O 1
ATOM 7299 N N . VAL B 1 374 ? -11.273 -6.664 9.406 1 98.94 374 VAL B N 1
ATOM 7300 C CA . VAL B 1 374 ? -12.594 -6.938 9.969 1 98.94 374 VAL B CA 1
ATOM 7301 C C . VAL B 1 374 ? -12.516 -8.156 10.891 1 98.94 374 VAL B C 1
ATOM 7303 O O . VAL B 1 374 ? -12.25 -9.266 10.438 1 98.94 374 VAL B O 1
ATOM 7306 N N . PHE B 1 375 ? -12.688 -7.902 12.141 1 98.94 375 PHE B N 1
ATOM 7307 C CA . PHE B 1 375 ? -12.789 -8.961 13.133 1 98.94 375 PHE B CA 1
ATOM 7308 C C . PHE B 1 375 ? -14.234 -9.43 13.273 1 98.94 375 PHE B C 1
ATOM 7310 O O . PHE B 1 375 ? -15.164 -8.633 13.133 1 98.94 375 PHE B O 1
ATOM 7317 N N . HIS B 1 376 ? -14.461 -10.695 13.57 1 98.81 376 HIS B N 1
ATOM 7318 C CA . HIS B 1 376 ? -15.805 -11.234 13.773 1 98.81 376 HIS B CA 1
ATOM 7319 C C . HIS B 1 376 ? -15.773 -12.461 14.68 1 98.81 376 HIS B C 1
ATOM 7321 O O . HIS B 1 376 ? -14.75 -13.133 14.789 1 98.81 376 HIS B O 1
ATOM 7327 N N . ASN B 1 377 ? -16.859 -12.773 15.375 1 98.56 377 ASN B N 1
ATOM 7328 C CA . ASN B 1 377 ? -16.875 -13.852 16.359 1 98.56 377 ASN B CA 1
ATOM 7329 C C . ASN B 1 377 ? -17.641 -15.07 15.836 1 98.56 377 ASN B C 1
ATOM 7331 O O . ASN B 1 377 ? -17.953 -15.984 16.594 1 98.56 377 ASN B O 1
ATOM 7335 N N . HIS B 1 378 ? -18 -15.062 14.594 1 98.25 378 HIS B N 1
ATOM 7336 C CA . HIS B 1 378 ? -18.75 -16.125 13.93 1 98.25 378 HIS B CA 1
ATOM 7337 C C . HIS B 1 378 ? -18.203 -16.391 12.531 1 98.25 378 HIS B C 1
ATOM 7339 O O . HIS B 1 378 ? -17.375 -15.633 12.031 1 98.25 378 HIS B O 1
ATOM 7345 N N . ILE B 1 379 ? -18.641 -17.453 11.906 1 97.69 379 ILE B N 1
ATOM 7346 C CA . ILE B 1 379 ? -18.25 -17.75 10.531 1 97.69 379 ILE B CA 1
ATOM 7347 C C . ILE B 1 379 ? -19.141 -16.953 9.57 1 97.69 379 ILE B C 1
ATOM 7349 O O . ILE B 1 379 ? -20.359 -17.031 9.641 1 97.69 379 ILE B O 1
ATOM 7353 N N . VAL B 1 380 ? -18.5 -16.156 8.781 1 97.94 380 VAL B N 1
ATOM 7354 C CA . VAL B 1 380 ? -19.25 -15.359 7.812 1 97.94 380 VAL B CA 1
ATOM 7355 C C . VAL B 1 380 ? -19.297 -16.078 6.469 1 97.94 380 VAL B C 1
ATOM 7357 O O . VAL B 1 380 ? -18.25 -16.453 5.922 1 97.94 380 VAL B O 1
ATOM 7360 N N . LYS B 1 381 ? -20.406 -16.281 5.883 1 97.38 381 LYS B N 1
ATOM 7361 C CA . LYS B 1 381 ? -20.594 -16.984 4.617 1 97.38 381 LYS B CA 1
ATOM 7362 C C . LYS B 1 381 ? -20.594 -16.016 3.438 1 97.38 381 LYS B C 1
ATOM 7364 O O . LYS B 1 381 ? -20.828 -14.828 3.607 1 97.38 381 LYS B O 1
ATOM 7369 N N . ILE B 1 382 ? -20.266 -16.578 2.316 1 97.88 382 ILE B N 1
ATOM 7370 C CA . ILE B 1 382 ? -20.297 -15.789 1.088 1 97.88 382 ILE B CA 1
ATOM 7371 C C . ILE B 1 382 ? -21.719 -15.266 0.854 1 97.88 382 ILE B C 1
ATOM 7373 O O . ILE B 1 382 ? -22.688 -15.992 1.05 1 97.88 382 ILE B O 1
ATOM 7377 N N . ASN B 1 383 ? -21.812 -14.008 0.539 1 96.88 383 ASN B N 1
ATOM 7378 C CA . ASN B 1 383 ? -23.078 -13.336 0.242 1 96.88 383 ASN B CA 1
ATOM 7379 C C . ASN B 1 383 ? -23.047 -12.664 -1.126 1 96.88 383 ASN B C 1
ATOM 7381 O O . ASN B 1 383 ? -22.484 -11.578 -1.272 1 96.88 383 ASN B O 1
ATOM 7385 N N . GLU B 1 384 ? -23.75 -13.148 -2.092 1 95.31 384 GLU B N 1
ATOM 7386 C CA . GLU B 1 384 ? -23.688 -12.672 -3.473 1 95.31 384 GLU B CA 1
ATOM 7387 C C . GLU B 1 384 ? -24.484 -11.383 -3.652 1 95.31 384 GLU B C 1
ATOM 7389 O O . GLU B 1 384 ? -24.453 -10.773 -4.723 1 95.31 384 GLU B O 1
ATOM 7394 N N . ALA B 1 385 ? -25.125 -10.922 -2.57 1 94.12 385 ALA B N 1
ATOM 7395 C CA . ALA B 1 385 ? -25.906 -9.68 -2.635 1 94.12 385 ALA B CA 1
ATOM 7396 C C . ALA B 1 385 ? -25.031 -8.477 -2.303 1 94.12 385 ALA B C 1
ATOM 7398 O O . ALA B 1 385 ? -25.5 -7.332 -2.332 1 94.12 385 ALA B O 1
ATOM 7399 N N . VAL B 1 386 ? -23.797 -8.719 -1.977 1 96.62 386 VAL B N 1
ATOM 7400 C CA . VAL B 1 386 ? -22.891 -7.613 -1.688 1 96.62 386 VAL B CA 1
ATOM 7401 C C . VAL B 1 386 ? -21.734 -7.617 -2.693 1 96.62 386 VAL B C 1
ATOM 7403 O O . VAL B 1 386 ? -21.406 -8.656 -3.258 1 96.62 386 VAL B O 1
ATOM 7406 N N . PRO B 1 387 ? -21.109 -6.414 -3 1 98.12 387 PRO B N 1
ATOM 7407 C CA . PRO B 1 387 ? -19.969 -6.398 -3.91 1 98.12 387 PRO B CA 1
ATOM 7408 C C . PRO B 1 387 ? -18.859 -7.355 -3.48 1 98.12 387 PRO B C 1
ATOM 7410 O O . PRO B 1 387 ? -18.594 -7.504 -2.283 1 98.12 387 PRO B O 1
ATOM 7413 N N . ALA B 1 388 ? -18.203 -7.957 -4.453 1 98.56 388 ALA B N 1
ATOM 7414 C CA . ALA B 1 388 ? -17.219 -9 -4.195 1 98.56 388 ALA B CA 1
ATOM 7415 C C . ALA B 1 388 ? -16.141 -8.508 -3.24 1 98.56 388 ALA B C 1
ATOM 7417 O O . ALA B 1 388 ? -15.773 -9.203 -2.287 1 98.56 388 ALA B O 1
ATOM 7418 N N . TYR B 1 389 ? -15.672 -7.316 -3.422 1 98.69 389 TYR B N 1
ATOM 7419 C CA . TYR B 1 389 ? -14.523 -6.785 -2.693 1 98.69 389 TYR B CA 1
ATOM 7420 C C . TYR B 1 389 ? -14.875 -6.543 -1.229 1 98.69 389 TYR B C 1
ATOM 7422 O O . TYR B 1 389 ? -13.984 -6.461 -0.377 1 98.69 389 TYR B O 1
ATOM 7430 N N . MET B 1 390 ? -16.188 -6.445 -0.887 1 98.69 390 MET B N 1
ATOM 7431 C CA . MET B 1 390 ? -16.625 -6.148 0.474 1 98.69 390 MET B CA 1
ATOM 7432 C C . MET B 1 390 ? -17.312 -7.352 1.101 1 98.69 390 MET B C 1
ATOM 7434 O O . MET B 1 390 ? -17.922 -7.242 2.166 1 98.69 390 MET B O 1
ATOM 7438 N N . ASP B 1 391 ? -17.281 -8.477 0.42 1 98.62 391 ASP B N 1
ATOM 7439 C CA . ASP B 1 391 ? -17.859 -9.719 0.916 1 98.62 391 ASP B CA 1
ATOM 7440 C C . ASP B 1 391 ? -16.906 -10.43 1.875 1 98.62 391 ASP B C 1
ATOM 7442 O O . ASP B 1 391 ? -16.031 -11.195 1.445 1 98.62 391 ASP B O 1
ATOM 7446 N N . ILE B 1 392 ? -17.156 -10.289 3.131 1 98.62 392 ILE B N 1
ATOM 7447 C CA . ILE B 1 392 ? -16.266 -10.852 4.148 1 98.62 392 ILE B CA 1
ATOM 7448 C C . ILE B 1 392 ? -16.219 -12.367 4 1 98.62 392 ILE B C 1
ATOM 7450 O O . ILE B 1 392 ? -15.18 -12.984 4.258 1 98.62 392 ILE B O 1
ATOM 7454 N N . GLY B 1 393 ? -17.281 -12.969 3.555 1 98.56 393 GLY B N 1
ATOM 7455 C CA . GLY B 1 393 ? -17.312 -14.406 3.32 1 98.56 393 GLY B CA 1
ATOM 7456 C C . GLY B 1 393 ? -16.281 -14.859 2.293 1 98.56 393 GLY B C 1
ATOM 7457 O O . GLY B 1 393 ? -15.711 -15.938 2.416 1 98.56 393 GLY B O 1
ATOM 7458 N N . MET B 1 394 ? -16.078 -14.055 1.256 1 98.31 394 MET B N 1
ATOM 7459 C CA . MET B 1 394 ? -15.062 -14.359 0.257 1 98.31 394 MET B CA 1
ATOM 7460 C C . MET B 1 394 ? -13.68 -14.422 0.895 1 98.31 394 MET B C 1
ATOM 7462 O O . MET B 1 394 ? -12.883 -15.305 0.573 1 98.31 394 MET B O 1
ATOM 7466 N N . TYR B 1 395 ? -13.422 -13.516 1.774 1 98.5 395 TYR B N 1
ATOM 7467 C CA . TYR B 1 395 ? -12.133 -13.477 2.457 1 98.5 395 TYR B CA 1
ATOM 7468 C C . TYR B 1 395 ? -11.992 -14.648 3.42 1 98.5 395 TYR B C 1
ATOM 7470 O O . TYR B 1 395 ? -10.922 -15.258 3.516 1 98.5 395 TYR B O 1
ATOM 7478 N N . GLU B 1 396 ? -13.086 -14.93 4.121 1 97.94 396 GLU B N 1
ATOM 7479 C CA . GLU B 1 396 ? -13.07 -16.047 5.059 1 97.94 396 GLU B CA 1
ATOM 7480 C C . GLU B 1 396 ? -12.766 -17.359 4.348 1 97.94 396 GLU B C 1
ATOM 7482 O O . GLU B 1 396 ? -11.93 -18.141 4.805 1 97.94 396 GLU B O 1
ATOM 7487 N N . GLU B 1 397 ? -13.32 -17.578 3.205 1 97.5 397 GLU B N 1
ATOM 7488 C CA . GLU B 1 397 ? -13.18 -18.828 2.482 1 97.5 397 GLU B CA 1
ATOM 7489 C C . GLU B 1 397 ? -11.836 -18.922 1.771 1 97.5 397 GLU B C 1
ATOM 7491 O O . GLU B 1 397 ? -11.422 -20 1.348 1 97.5 397 GLU B O 1
ATOM 7496 N N . ASN B 1 398 ? -11.156 -17.797 1.619 1 96.81 398 ASN B N 1
ATOM 7497 C CA . ASN B 1 398 ? -9.906 -17.781 0.867 1 96.81 398 ASN B CA 1
ATOM 7498 C C . ASN B 1 398 ? -8.742 -17.312 1.731 1 96.81 398 ASN B C 1
ATOM 7500 O O . ASN B 1 398 ? -7.785 -16.719 1.225 1 96.81 398 ASN B O 1
ATOM 7504 N N . GLU B 1 399 ? -8.891 -17.422 3.047 1 95.81 399 GLU B N 1
ATOM 7505 C CA . GLU B 1 399 ? -7.824 -17.109 3.994 1 95.81 399 GLU B CA 1
ATOM 7506 C C . GLU B 1 399 ? -7.293 -15.695 3.779 1 95.81 399 GLU B C 1
ATOM 7508 O O . GLU B 1 399 ? -6.078 -15.484 3.721 1 95.81 399 GLU B O 1
ATOM 7513 N N . SER B 1 400 ? -8.195 -14.727 3.477 1 96.56 400 SER B N 1
ATOM 7514 C CA . SER B 1 400 ? -7.953 -13.297 3.34 1 96.56 400 SER B CA 1
ATOM 7515 C C . SER B 1 400 ? -7.281 -12.969 2.012 1 96.56 400 SER B C 1
ATOM 7517 O O . SER B 1 400 ? -6.762 -11.867 1.827 1 96.56 400 SER B O 1
ATOM 7519 N N . ILE B 1 401 ? -7.223 -13.961 1.029 1 96.75 401 ILE B N 1
ATOM 7520 C CA . ILE B 1 401 ? -6.551 -13.688 -0.236 1 96.75 401 ILE B CA 1
ATOM 7521 C C . ILE B 1 401 ? -7.469 -14.055 -1.399 1 96.75 401 ILE B C 1
ATOM 7523 O O . ILE B 1 401 ? -7.062 -14.766 -2.322 1 96.75 401 ILE B O 1
ATOM 7527 N N . PRO B 1 402 ? -8.672 -13.57 -1.41 1 96.62 402 PRO B N 1
ATOM 7528 C CA . PRO B 1 402 ? -9.516 -13.836 -2.574 1 96.62 402 PRO B CA 1
ATOM 7529 C C . PRO B 1 402 ? -9.039 -13.102 -3.828 1 96.62 402 PRO B C 1
ATOM 7531 O O . PRO B 1 402 ? -9.289 -13.562 -4.945 1 96.62 402 PRO B O 1
ATOM 7534 N N . TYR B 1 403 ? -8.352 -12 -3.633 1 96.38 403 TYR B N 1
ATOM 7535 C CA . TYR B 1 403 ? -7.84 -11.156 -4.703 1 96.38 403 TYR B CA 1
ATOM 7536 C C . TYR B 1 403 ? -6.375 -10.805 -4.469 1 96.38 403 TYR B C 1
ATOM 7538 O O . TYR B 1 403 ? -5.75 -11.32 -3.535 1 96.38 403 TYR B O 1
ATOM 7546 N N . SER B 1 404 ? -5.871 -9.977 -5.375 1 95.69 404 SER B N 1
ATOM 7547 C CA . SER B 1 404 ? -4.484 -9.555 -5.203 1 95.69 404 SER B CA 1
ATOM 7548 C C . SER B 1 404 ? -4.262 -8.922 -3.832 1 95.69 404 SER B C 1
ATOM 7550 O O . SER B 1 404 ? -5.156 -8.273 -3.291 1 95.69 404 SER B O 1
ATOM 7552 N N . GLN B 1 405 ? -3.17 -9.227 -3.234 1 97 405 GLN B N 1
ATOM 7553 C CA . GLN B 1 405 ? -2.723 -8.633 -1.979 1 97 405 GLN B CA 1
ATOM 7554 C C . GLN B 1 405 ? -1.3 -8.094 -2.102 1 97 405 GLN B C 1
ATOM 7556 O O . GLN B 1 405 ? -0.598 -8.391 -3.07 1 97 405 GLN B O 1
ATOM 7561 N N . SER B 1 406 ? -0.922 -7.262 -1.189 1 97.31 406 SER B N 1
ATOM 7562 C CA . SER B 1 406 ? 0.397 -6.641 -1.22 1 97.31 406 SER B CA 1
ATOM 7563 C C . SER B 1 406 ? 1.37 -7.359 -0.292 1 97.31 406 SER B C 1
ATOM 7565 O O . SER B 1 406 ? 1.225 -7.309 0.931 1 97.31 406 SER B O 1
ATOM 7567 N N . TRP B 1 407 ? 2.367 -7.98 -0.861 1 96.31 407 TRP B N 1
ATOM 7568 C CA . TRP B 1 407 ? 3.436 -8.586 -0.075 1 96.31 407 TRP B CA 1
ATOM 7569 C C . TRP B 1 407 ? 4.062 -7.57 0.87 1 96.31 407 TRP B C 1
ATOM 7571 O O . TRP B 1 407 ? 4.211 -7.832 2.066 1 96.31 407 TRP B O 1
ATOM 7581 N N . ASN B 1 408 ? 4.375 -6.434 0.39 1 97.62 408 ASN B N 1
ATOM 7582 C CA . ASN B 1 408 ? 5.137 -5.426 1.118 1 97.62 408 ASN B CA 1
ATOM 7583 C C . ASN B 1 408 ? 4.355 -4.887 2.312 1 97.62 408 ASN B C 1
ATOM 7585 O O . ASN B 1 408 ? 4.902 -4.754 3.408 1 97.62 408 ASN B O 1
ATOM 7589 N N . LEU B 1 409 ? 3.098 -4.625 2.119 1 98.44 409 LEU B N 1
ATOM 7590 C CA . LEU B 1 409 ? 2.27 -4.105 3.203 1 98.44 409 LEU B CA 1
ATOM 7591 C C . LEU B 1 409 ? 2.059 -5.168 4.277 1 98.44 409 LEU B C 1
ATOM 7593 O O . LEU B 1 409 ? 2.125 -4.867 5.473 1 98.44 409 LEU B O 1
ATOM 7597 N N . ILE B 1 410 ? 1.838 -6.418 3.859 1 98.62 410 ILE B N 1
ATOM 7598 C CA . ILE B 1 410 ? 1.582 -7.492 4.812 1 98.62 410 ILE B CA 1
ATOM 7599 C C . ILE B 1 410 ? 2.861 -7.816 5.582 1 98.62 410 ILE B C 1
ATOM 7601 O O . ILE B 1 410 ? 2.824 -8.062 6.789 1 98.62 410 ILE B O 1
ATOM 7605 N N . TYR B 1 411 ? 3.975 -7.832 4.895 1 97.5 411 TYR B N 1
ATOM 7606 C CA . TYR B 1 411 ? 5.246 -8.094 5.559 1 97.5 411 TYR B CA 1
ATOM 7607 C C . TYR B 1 411 ? 5.574 -7 6.566 1 97.5 411 TYR B C 1
ATOM 7609 O O . TYR B 1 411 ? 6.012 -7.285 7.684 1 97.5 411 TYR B O 1
ATOM 7617 N N . ALA B 1 412 ? 5.379 -5.766 6.188 1 98.25 412 ALA B N 1
ATOM 7618 C CA . ALA B 1 412 ? 5.559 -4.652 7.117 1 98.25 412 ALA B CA 1
ATOM 7619 C C . ALA B 1 412 ? 4.664 -4.805 8.344 1 98.25 412 ALA B C 1
ATOM 7621 O O . ALA B 1 412 ? 5.098 -4.566 9.469 1 98.25 412 ALA B O 1
ATOM 7622 N N . LEU B 1 413 ? 3.438 -5.16 8.094 1 98.69 413 LEU B N 1
ATOM 7623 C CA . LEU B 1 413 ? 2.48 -5.355 9.18 1 98.69 413 LEU B CA 1
ATOM 7624 C C . LEU B 1 413 ? 2.943 -6.461 10.125 1 98.69 413 LEU B C 1
ATOM 7626 O O . LEU B 1 413 ? 2.846 -6.32 11.344 1 98.69 413 LEU B O 1
ATOM 7630 N N . GLN B 1 414 ? 3.441 -7.547 9.562 1 97.19 414 GLN B N 1
ATOM 7631 C CA . GLN B 1 414 ? 3.967 -8.633 10.383 1 97.19 414 GLN B CA 1
ATOM 7632 C C . GLN B 1 414 ? 5.043 -8.125 11.344 1 97.19 414 GLN B C 1
ATOM 7634 O O . GLN B 1 414 ? 5.02 -8.438 12.531 1 97.19 414 GLN B O 1
ATOM 7639 N N . GLU B 1 415 ? 5.965 -7.367 10.828 1 97 415 GLU B N 1
ATOM 7640 C CA . GLU B 1 415 ? 7.059 -6.848 11.641 1 97 415 GLU B CA 1
ATOM 7641 C C . GLU B 1 415 ? 6.543 -5.879 12.703 1 97 415 GLU B C 1
ATOM 7643 O O . GLU B 1 415 ? 7.023 -5.883 13.836 1 97 415 GLU B O 1
ATOM 7648 N N . ALA B 1 416 ? 5.605 -5.07 12.336 1 97.94 416 ALA B N 1
ATOM 7649 C CA . ALA B 1 416 ? 5.051 -4.094 13.266 1 97.94 416 ALA B CA 1
ATOM 7650 C C . ALA B 1 416 ? 4.344 -4.781 14.43 1 97.94 416 ALA B C 1
ATOM 7652 O O . ALA B 1 416 ? 4.398 -4.305 15.57 1 97.94 416 ALA B O 1
ATOM 7653 N N . LEU B 1 417 ? 3.705 -5.898 14.18 1 97.75 417 LEU B N 1
ATOM 7654 C CA . LEU B 1 417 ? 2.883 -6.586 15.172 1 97.75 417 LEU B CA 1
ATOM 7655 C C . LEU B 1 417 ? 3.752 -7.258 16.219 1 97.75 417 LEU B C 1
ATOM 7657 O O . LEU B 1 417 ? 3.268 -7.605 17.312 1 97.75 417 LEU B O 1
ATOM 7661 N N . LYS B 1 418 ? 5.027 -7.438 16.016 1 93.62 418 LYS B N 1
ATOM 7662 C CA . LYS B 1 418 ? 5.93 -8.086 16.953 1 93.62 418 LYS B CA 1
ATOM 7663 C C . LYS B 1 418 ? 6.047 -7.285 18.25 1 93.62 418 LYS B C 1
ATOM 7665 O O . LYS B 1 418 ? 6.289 -7.848 19.328 1 93.62 418 LYS B O 1
ATOM 7670 N N . ARG B 1 419 ? 5.789 -6.07 18.203 1 93.5 419 ARG B N 1
ATOM 7671 C CA . ARG B 1 419 ? 5.969 -5.203 19.359 1 93.5 419 ARG B CA 1
ATOM 7672 C C . ARG B 1 419 ? 4.883 -5.449 20.406 1 93.5 419 ARG B C 1
ATOM 7674 O O . ARG B 1 419 ? 5.055 -5.117 21.578 1 93.5 419 ARG B O 1
ATOM 7681 N N . PHE B 1 420 ? 3.83 -6.059 20.047 1 94.31 420 PHE B N 1
ATOM 7682 C CA . PHE B 1 420 ? 2.691 -6.199 20.953 1 94.31 420 PHE B CA 1
ATOM 7683 C C . PHE B 1 420 ? 2.799 -7.48 21.766 1 94.31 420 PHE B C 1
ATOM 7685 O O . PHE B 1 420 ? 1.876 -7.832 22.516 1 94.31 420 PHE B O 1
ATOM 7692 N N . GLU B 1 421 ? 3.906 -8.148 21.656 1 85.88 421 GLU B N 1
ATOM 7693 C CA . GLU B 1 421 ? 4.207 -9.25 22.562 1 85.88 421 GLU B CA 1
ATOM 7694 C C . GLU B 1 421 ? 4.539 -8.734 23.969 1 85.88 421 GLU B C 1
ATOM 7696 O O . GLU B 1 421 ? 4.492 -9.492 24.938 1 85.88 421 GLU B O 1
ATOM 7701 N N . ASP B 1 422 ? 4.762 -7.477 24 1 85.94 422 ASP B N 1
ATOM 7702 C CA . ASP B 1 422 ? 5.062 -6.766 25.234 1 85.94 422 ASP B CA 1
ATOM 7703 C C . ASP B 1 422 ? 3.98 -5.738 25.547 1 85.94 422 ASP B C 1
ATOM 7705 O O . ASP B 1 422 ? 3.688 -4.859 24.734 1 85.94 422 ASP B O 1
ATOM 7709 N N . GLU B 1 423 ? 3.438 -5.727 26.766 1 87.75 423 GLU B N 1
ATOM 7710 C CA . GLU B 1 423 ? 2.385 -4.793 27.156 1 87.75 423 GLU B CA 1
ATOM 7711 C C . GLU B 1 423 ? 2.953 -3.404 27.422 1 87.75 423 GLU B C 1
ATOM 7713 O O . GLU B 1 423 ? 2.199 -2.443 27.594 1 87.75 423 GLU B O 1
ATOM 7718 N N . LYS B 1 424 ? 4.203 -3.295 27.453 1 91.38 424 LYS B N 1
ATOM 7719 C CA . LYS B 1 424 ? 4.875 -2.029 27.734 1 91.38 424 LYS B CA 1
ATOM 7720 C C . LYS B 1 424 ? 4.516 -0.966 26.703 1 91.38 424 LYS B C 1
ATOM 7722 O O . LYS B 1 424 ? 4.578 0.231 26.984 1 91.38 424 LYS B O 1
ATOM 7727 N N . VAL B 1 425 ? 4.113 -1.455 25.531 1 93.25 425 VAL B N 1
ATOM 7728 C CA . VAL B 1 425 ? 3.756 -0.53 24.469 1 93.25 425 VAL B CA 1
ATOM 7729 C C . VAL B 1 425 ? 2.578 0.337 24.906 1 93.25 425 VAL B C 1
ATOM 7731 O O . VAL B 1 425 ? 2.578 1.551 24.688 1 93.25 425 VAL B O 1
ATOM 7734 N N . PHE B 1 426 ? 1.629 -0.213 25.578 1 96.31 426 PHE B N 1
ATOM 7735 C CA . PHE B 1 426 ? 0.429 0.496 26 1 96.31 426 PHE B CA 1
ATOM 7736 C C . PHE B 1 426 ? 0.742 1.443 27.156 1 96.31 426 PHE B C 1
ATOM 7738 O O . PHE B 1 426 ? 0.216 2.557 27.203 1 96.31 426 PHE B O 1
ATOM 7745 N N . VAL B 1 427 ? 1.614 1.048 27.969 1 96.25 427 VAL B N 1
ATOM 7746 C CA . VAL B 1 427 ? 1.997 1.842 29.125 1 96.25 427 VAL B CA 1
ATOM 7747 C C . VAL B 1 427 ? 2.695 3.121 28.672 1 96.25 427 VAL B C 1
ATOM 7749 O O . VAL B 1 427 ? 2.43 4.203 29.203 1 96.25 427 VAL B O 1
ATOM 7752 N N . LYS B 1 428 ? 3.539 2.959 27.703 1 95.56 428 LYS B N 1
ATOM 7753 C CA . LYS B 1 428 ? 4.301 4.102 27.219 1 95.56 428 LYS B CA 1
ATOM 7754 C C . LYS B 1 428 ? 3.379 5.145 26.594 1 95.56 428 LYS B C 1
ATOM 7756 O O . LYS B 1 428 ? 3.605 6.348 26.734 1 95.56 428 LYS B O 1
ATOM 7761 N N . ILE B 1 429 ? 2.381 4.715 25.875 1 97.31 429 ILE B N 1
ATOM 7762 C CA . ILE B 1 429 ? 1.417 5.629 25.266 1 97.31 429 ILE B CA 1
ATOM 7763 C C . ILE B 1 429 ? 0.676 6.395 26.359 1 97.31 429 ILE B C 1
ATOM 7765 O O . ILE B 1 429 ? 0.545 7.617 26.297 1 97.31 429 ILE B O 1
ATOM 7769 N N . LYS B 1 430 ? 0.278 5.691 27.359 1 97.06 430 LYS B N 1
ATOM 7770 C CA . LYS B 1 430 ? -0.445 6.289 28.484 1 97.06 430 LYS B CA 1
ATOM 7771 C C . LYS B 1 430 ? 0.423 7.305 29.219 1 97.06 430 LYS B C 1
ATOM 7773 O O . LYS B 1 430 ? -0.036 8.406 29.531 1 97.06 430 LYS B O 1
ATOM 7778 N N . GLU B 1 431 ? 1.631 6.98 29.438 1 97 431 GLU B N 1
ATOM 7779 C CA . GLU B 1 431 ? 2.553 7.867 30.141 1 97 431 GLU B CA 1
ATOM 7780 C C . GLU B 1 431 ? 2.805 9.148 29.344 1 97 431 GLU B C 1
ATOM 7782 O O . GLU B 1 431 ? 2.855 10.242 29.906 1 97 431 GLU B O 1
ATOM 7787 N N . THR B 1 432 ? 2.98 8.938 28.078 1 97.44 432 THR B N 1
ATOM 7788 C CA . THR B 1 432 ? 3.186 10.086 27.203 1 97.44 432 THR B CA 1
ATOM 7789 C C . THR B 1 432 ? 1.972 11.016 27.234 1 97.44 432 THR B C 1
ATOM 7791 O O . THR B 1 432 ? 2.115 12.234 27.344 1 97.44 432 THR B O 1
ATOM 7794 N N . TYR B 1 433 ? 0.831 10.438 27.188 1 97.94 433 TYR B N 1
ATOM 7795 C CA . TYR B 1 433 ? -0.405 11.211 27.234 1 97.94 433 TYR B CA 1
ATOM 7796 C C . TYR B 1 433 ? -0.506 12 28.547 1 97.94 433 TYR B C 1
ATOM 7798 O O . TYR B 1 433 ? -0.81 13.195 28.531 1 97.94 433 TYR B O 1
ATOM 7806 N N . GLU B 1 434 ? -0.289 11.352 29.641 1 97.44 434 GLU B N 1
ATOM 7807 C CA . GLU B 1 434 ? -0.422 11.977 30.953 1 97.44 434 GLU B CA 1
ATOM 7808 C C . GLU B 1 434 ? 0.555 13.141 31.109 1 97.44 434 GLU B C 1
ATOM 7810 O O . GLU B 1 434 ? 0.203 14.18 31.672 1 97.44 434 GLU B O 1
ATOM 7815 N N . TYR B 1 435 ? 1.713 12.93 30.625 1 97.44 435 TYR B N 1
ATOM 7816 C CA . TYR B 1 435 ? 2.711 13.992 30.672 1 97.44 435 TYR B CA 1
ATOM 7817 C C . TYR B 1 435 ? 2.248 15.211 29.875 1 97.44 435 TYR B C 1
ATOM 7819 O O . TYR B 1 435 ? 2.266 16.328 30.391 1 97.44 435 TYR B O 1
ATOM 7827 N N . ILE B 1 436 ? 1.855 15 28.656 1 97.75 436 ILE B N 1
ATOM 7828 C CA . ILE B 1 436 ? 1.45 16.109 27.781 1 97.75 436 ILE B CA 1
ATOM 7829 C C . ILE B 1 436 ? 0.187 16.75 28.344 1 97.75 436 ILE B C 1
ATOM 7831 O O . ILE B 1 436 ? 0.047 17.984 28.297 1 97.75 436 ILE B O 1
ATOM 7835 N N . GLU B 1 437 ? -0.748 15.93 28.844 1 97.69 437 GLU B N 1
ATOM 7836 C CA . GLU B 1 437 ? -1.967 16.453 29.453 1 97.69 437 GLU B CA 1
ATOM 7837 C C . GLU B 1 437 ? -1.646 17.438 30.578 1 97.69 437 GLU B C 1
ATOM 7839 O O . GLU B 1 437 ? -2.258 18.5 30.672 1 97.69 437 GLU B O 1
ATOM 7844 N N . GLU B 1 438 ? -0.734 17.078 31.359 1 97 438 GLU B N 1
ATOM 7845 C CA . GLU B 1 438 ? -0.334 17.938 32.469 1 97 438 GLU B CA 1
ATOM 7846 C C . GLU B 1 438 ? 0.2 19.281 31.984 1 97 438 GLU B C 1
ATOM 7848 O O . GLU B 1 438 ? -0.196 20.328 32.5 1 97 438 GLU B O 1
ATOM 7853 N N . VAL B 1 439 ? 1.085 19.203 31.062 1 96.88 439 VAL B N 1
ATOM 7854 C CA . VAL B 1 439 ? 1.712 20.422 30.547 1 96.88 439 VAL B CA 1
ATOM 7855 C C . VAL B 1 439 ? 0.661 21.297 29.875 1 96.88 439 VAL B C 1
ATOM 7857 O O . VAL B 1 439 ? 0.65 22.516 30.062 1 96.88 439 VAL B O 1
ATOM 7860 N N . ILE B 1 440 ? -0.203 20.703 29.109 1 96.5 440 ILE B N 1
ATOM 7861 C CA . ILE B 1 440 ? -1.245 21.438 28.391 1 96.5 440 ILE B CA 1
ATOM 7862 C C . ILE B 1 440 ? -2.191 22.094 29.391 1 96.5 440 ILE B C 1
ATOM 7864 O O . ILE B 1 440 ? -2.584 23.25 29.203 1 96.5 440 ILE B O 1
ATOM 7868 N N . THR B 1 441 ? -2.537 21.406 30.375 1 95.12 441 THR B N 1
ATOM 7869 C CA . THR B 1 441 ? -3.418 21.938 31.406 1 95.12 441 THR B CA 1
ATOM 7870 C C . THR B 1 441 ? -2.742 23.078 32.156 1 95.12 441 THR B C 1
ATOM 7872 O O . THR B 1 441 ? -3.381 24.094 32.469 1 95.12 441 THR B O 1
ATOM 7875 N N . ASP B 1 442 ? -1.539 22.938 32.406 1 95.5 442 ASP B N 1
ATOM 7876 C CA . ASP B 1 442 ? -0.773 23.969 33.094 1 95.5 442 ASP B CA 1
ATOM 7877 C C . ASP B 1 442 ? -0.679 25.234 32.25 1 95.5 442 ASP B C 1
ATOM 7879 O O . ASP B 1 442 ? -0.584 26.344 32.781 1 95.5 442 ASP B O 1
ATOM 7883 N N . MET B 1 443 ? -0.69 25.062 30.953 1 93.25 443 MET B N 1
ATOM 7884 C CA . MET B 1 443 ? -0.677 26.188 30.016 1 93.25 443 MET B CA 1
ATOM 7885 C C . MET B 1 443 ? -2.02 26.906 30.016 1 93.25 443 MET B C 1
ATOM 7887 O O . MET B 1 443 ? -2.133 28.016 29.5 1 93.25 443 MET B O 1
ATOM 7891 N N . GLY B 1 444 ? -3.021 26.266 30.609 1 93.44 444 GLY B N 1
ATOM 7892 C CA . GLY B 1 444 ? -4.352 26.844 30.641 1 93.44 444 GLY B CA 1
ATOM 7893 C C . GLY B 1 444 ? -5.184 26.516 29.406 1 93.44 444 GLY B C 1
ATOM 7894 O O . GLY B 1 444 ? -6.215 27.141 29.172 1 93.44 444 GLY B O 1
ATOM 7895 N N . LEU B 1 445 ? -4.75 25.578 28.656 1 95.06 445 LEU B N 1
ATOM 7896 C CA . LEU B 1 445 ? -5.492 25.172 27.469 1 95.06 445 LEU B CA 1
ATOM 7897 C C . LEU B 1 445 ? -6.586 24.172 27.812 1 95.06 445 LEU B C 1
ATOM 7899 O O . LEU B 1 445 ? -6.441 23.406 28.766 1 95.06 445 LEU B O 1
ATOM 7903 N N . LYS B 1 446 ? -7.609 24.234 27.031 1 94.75 446 LYS B N 1
ATOM 7904 C CA . LYS B 1 446 ? -8.766 23.391 27.297 1 94.75 446 LYS B CA 1
ATOM 7905 C C . LYS B 1 446 ? -8.75 22.156 26.391 1 94.75 446 LYS B C 1
ATOM 7907 O O . LYS B 1 446 ? -8.5 22.25 25.188 1 94.75 446 LYS B O 1
ATOM 7912 N N . LEU B 1 447 ? -9.016 21.047 27 1 96.69 447 LEU B N 1
ATOM 7913 C CA . LEU B 1 447 ? -9.203 19.797 26.266 1 96.69 447 LEU B CA 1
ATOM 7914 C C . LEU B 1 447 ? -10.672 19.547 25.969 1 96.69 447 LEU B C 1
ATOM 7916 O O . LEU B 1 447 ? -11.539 19.828 26.812 1 96.69 447 LEU B O 1
ATOM 7920 N N . VAL B 1 448 ? -10.992 19.031 24.797 1 97.19 448 VAL B N 1
ATOM 7921 C CA . VAL B 1 448 ? -12.352 18.875 24.312 1 97.19 448 VAL B CA 1
ATOM 7922 C C . VAL B 1 448 ? -13.07 17.781 25.094 1 97.19 448 VAL B C 1
ATOM 7924 O O . VAL B 1 448 ? -14.203 17.969 25.547 1 97.19 448 VAL B O 1
ATOM 7927 N N . SER B 1 449 ? -12.414 16.625 25.219 1 96.19 449 SER B N 1
ATOM 7928 C CA . SER B 1 449 ? -13.031 15.523 25.953 1 96.19 449 SER B CA 1
ATOM 7929 C C . SER B 1 449 ? -12.727 15.625 27.453 1 96.19 449 SER B C 1
ATOM 7931 O O . SER B 1 449 ? -11.594 15.922 27.844 1 96.19 449 SER B O 1
ATOM 7933 N N . PRO B 1 450 ? -13.773 15.367 28.312 1 95.62 450 PRO B N 1
ATOM 7934 C CA . PRO B 1 450 ? -13.516 15.336 29.75 1 95.62 450 PRO B CA 1
ATOM 7935 C C . PRO B 1 450 ? -12.492 14.273 30.141 1 95.62 450 PRO B C 1
ATOM 7937 O O . PRO B 1 450 ? -12.484 13.18 29.562 1 95.62 450 PRO B O 1
ATOM 7940 N N . LYS B 1 451 ? -11.773 14.594 31.156 1 94.19 451 LYS B N 1
ATOM 7941 C CA . LYS B 1 451 ? -10.648 13.773 31.609 1 94.19 451 LYS B CA 1
ATOM 7942 C C . LYS B 1 451 ? -11.094 12.336 31.875 1 94.19 451 LYS B C 1
ATOM 7944 O O . LYS B 1 451 ? -10.398 11.391 31.484 1 94.19 451 LYS B O 1
ATOM 7949 N N . GLU B 1 452 ? -12.266 12.156 32.406 1 94.75 452 GLU B N 1
ATOM 7950 C CA . GLU B 1 452 ? -12.742 10.836 32.812 1 94.75 452 GLU B CA 1
ATOM 7951 C C . GLU B 1 452 ? -13.117 9.984 31.609 1 94.75 452 GLU B C 1
ATOM 7953 O O . GLU B 1 452 ? -13.203 8.758 31.719 1 94.75 452 GLU B O 1
ATOM 7958 N N . HIS B 1 453 ? -13.336 10.625 30.484 1 96.31 453 HIS B N 1
ATOM 7959 C CA . HIS B 1 453 ? -13.781 9.914 29.281 1 96.31 453 HIS B CA 1
ATOM 7960 C C . HIS B 1 453 ? -12.75 10.016 28.172 1 96.31 453 HIS B C 1
ATOM 7962 O O . HIS B 1 453 ? -13.031 9.633 27.031 1 96.31 453 HIS B O 1
ATOM 7968 N N . ALA B 1 454 ? -11.617 10.578 28.5 1 95.69 454 ALA B N 1
ATOM 7969 C CA . ALA B 1 454 ? -10.586 10.773 27.484 1 95.69 454 ALA B CA 1
ATOM 7970 C C . ALA B 1 454 ? -9.867 9.469 27.172 1 95.69 454 ALA B C 1
ATOM 7972 O O . ALA B 1 454 ? -9.586 8.672 28.078 1 95.69 454 ALA B O 1
ATOM 7973 N N . ALA B 1 455 ? -9.633 9.297 25.828 1 94.75 455 ALA B N 1
ATOM 7974 C CA . ALA B 1 455 ? -8.734 8.227 25.422 1 94.75 455 ALA B CA 1
ATOM 7975 C C . ALA B 1 455 ? -7.277 8.617 25.656 1 94.75 455 ALA B C 1
ATOM 7977 O O . ALA B 1 455 ? -6.844 9.688 25.234 1 94.75 455 ALA B O 1
ATOM 7978 N N . LYS B 1 456 ? -6.562 7.961 26.547 1 96.62 456 LYS B N 1
ATOM 7979 C CA . LYS B 1 456 ? -5.152 8.266 26.766 1 96.62 456 LYS B CA 1
ATOM 7980 C C . LYS B 1 456 ? -4.32 7.914 25.531 1 96.62 456 LYS B C 1
ATOM 7982 O O . LYS B 1 456 ? -3.328 7.188 25.641 1 96.62 456 LYS B O 1
ATOM 7987 N N . ILE B 1 457 ? -4.812 8.484 24.297 1 98.25 457 ILE B N 1
ATOM 7988 C CA . ILE B 1 457 ? -4.176 8.227 23.016 1 98.25 457 ILE B CA 1
ATOM 7989 C C . ILE B 1 457 ? -3.873 9.547 22.312 1 98.25 457 ILE B C 1
ATOM 7991 O O . ILE B 1 457 ? -2.775 9.742 21.781 1 98.25 457 ILE B O 1
ATOM 7995 N N . ILE B 1 458 ? -4.852 10.484 22.344 1 98.31 458 ILE B N 1
ATOM 7996 C CA . ILE B 1 458 ? -4.762 11.727 21.578 1 98.31 458 ILE B CA 1
ATOM 7997 C C . ILE B 1 458 ? -5.379 12.867 22.391 1 98.31 458 ILE B C 1
ATOM 7999 O O . ILE B 1 458 ? -6.418 12.688 23.031 1 98.31 458 ILE B O 1
ATOM 8003 N N . LEU B 1 459 ? -4.699 13.992 22.453 1 98.31 459 LEU B N 1
ATOM 8004 C CA . LEU B 1 459 ? -5.23 15.195 23.094 1 98.31 459 LEU B CA 1
ATOM 8005 C C . LEU B 1 459 ? -5.84 16.125 22.047 1 98.31 459 LEU B C 1
ATOM 8007 O O . LEU B 1 459 ? -5.176 16.484 21.078 1 98.31 459 LEU B O 1
ATOM 8011 N N . THR B 1 460 ? -7.066 16.406 22.203 1 98.31 460 THR B N 1
ATOM 8012 C CA . THR B 1 460 ? -7.723 17.391 21.359 1 98.31 460 THR B CA 1
ATOM 8013 C C . THR B 1 460 ? -7.859 18.719 22.109 1 98.31 460 THR B C 1
ATOM 8015 O O . THR B 1 460 ? -8.578 18.812 23.094 1 98.31 460 THR B O 1
ATOM 8018 N N . ILE B 1 461 ? -7.191 19.734 21.578 1 98.06 461 ILE B N 1
ATOM 8019 C CA . ILE B 1 461 ? -7.074 21.016 22.266 1 98.06 461 ILE B CA 1
ATOM 8020 C C . ILE B 1 461 ? -7.953 22.047 21.562 1 98.06 461 ILE B C 1
ATOM 8022 O O . ILE B 1 461 ? -7.84 22.25 20.344 1 98.06 461 ILE B O 1
ATOM 8026 N N . GLN B 1 462 ? -8.781 22.688 22.297 1 96.75 462 GLN B N 1
ATOM 8027 C CA . GLN B 1 462 ? -9.586 23.797 21.781 1 96.75 462 GLN B CA 1
ATOM 8028 C C . GLN B 1 462 ? -8.82 25.125 21.875 1 96.75 462 GLN B C 1
ATOM 8030 O O . GLN B 1 462 ? -8.406 25.531 22.969 1 96.75 462 GLN B O 1
ATOM 8035 N N . LEU B 1 463 ? -8.602 25.734 20.781 1 95.94 463 LEU B N 1
ATOM 8036 C CA . LEU B 1 463 ? -7.898 27.016 20.766 1 95.94 463 LEU B CA 1
ATOM 8037 C C . LEU B 1 463 ? -8.867 28.172 20.984 1 95.94 463 LEU B C 1
ATOM 8039 O O . LEU B 1 463 ? -10.062 28.047 20.703 1 95.94 463 LEU B O 1
ATOM 8043 N N . SER B 1 464 ? -8.305 29.297 21.438 1 91.38 464 SER B N 1
ATOM 8044 C CA . SER B 1 464 ? -9.102 30.484 21.672 1 91.38 464 SER B CA 1
ATOM 8045 C C . SER B 1 464 ? -9.477 31.172 20.359 1 91.38 464 SER B C 1
ATOM 8047 O O . SER B 1 464 ? -8.844 30.922 19.328 1 91.38 464 SER B O 1
ATOM 8049 N N . GLU B 1 465 ? -10.508 31.969 20.297 1 87 465 GLU B N 1
ATOM 8050 C CA . GLU B 1 465 ? -11.047 32.625 19.109 1 87 465 GLU B CA 1
ATOM 8051 C C . GLU B 1 465 ? -9.992 33.469 18.422 1 87 465 GLU B C 1
ATOM 8053 O O . GLU B 1 465 ? -10.016 33.656 17.203 1 87 465 GLU B O 1
ATOM 8058 N N . GLY B 1 466 ? -9.094 33.969 19.156 1 86.75 466 GLY B N 1
ATOM 8059 C CA . GLY B 1 466 ? -8.062 34.812 18.547 1 86.75 466 GLY B CA 1
ATOM 8060 C C . GLY B 1 466 ? -6.938 34 17.922 1 86.75 466 GLY B C 1
ATOM 8061 O O . GLY B 1 466 ? -6.094 34.562 17.219 1 86.75 466 GLY B O 1
ATOM 8062 N N . GLN B 1 467 ? -7.055 32.75 18.094 1 90.81 467 GLN B N 1
ATOM 8063 C CA . GLN B 1 467 ? -6.031 31.844 17.562 1 90.81 467 GLN B CA 1
ATOM 8064 C C . GLN B 1 467 ? -6.602 30.938 16.469 1 90.81 467 GLN B C 1
ATOM 8066 O O . GLN B 1 467 ? -7.742 30.469 16.578 1 90.81 467 GLN B O 1
ATOM 8071 N N . SER B 1 468 ? -5.891 30.766 15.43 1 94.19 468 SER B N 1
ATOM 8072 C CA . SER B 1 468 ? -6.277 29.875 14.344 1 94.19 468 SER B CA 1
ATOM 8073 C C . SER B 1 468 ? -5.516 28.562 14.422 1 94.19 468 SER B C 1
ATOM 8075 O O . SER B 1 468 ? -4.281 28.547 14.477 1 94.19 468 SER B O 1
ATOM 8077 N N . SER B 1 469 ? -6.301 27.453 14.391 1 96.44 469 SER B N 1
ATOM 8078 C CA . SER B 1 469 ? -5.66 26.141 14.414 1 96.44 469 SER B CA 1
ATOM 8079 C C . SER B 1 469 ? -4.711 25.969 13.234 1 96.44 469 SER B C 1
ATOM 8081 O O . SER B 1 469 ? -3.635 25.391 13.375 1 96.44 469 SER B O 1
ATOM 8083 N N . LYS B 1 470 ? -5.094 26.469 12.078 1 95.62 470 LYS B N 1
ATOM 8084 C CA . LYS B 1 470 ? -4.254 26.406 10.891 1 95.62 470 LYS B CA 1
ATOM 8085 C C . LYS B 1 470 ? -2.941 27.156 11.094 1 95.62 470 LYS B C 1
ATOM 8087 O O . LYS B 1 470 ? -1.867 26.641 10.781 1 95.62 470 LYS B O 1
ATOM 8092 N N . THR B 1 471 ? -2.994 28.359 11.633 1 94.19 471 THR B N 1
ATOM 8093 C CA . THR B 1 471 ? -1.812 29.188 11.844 1 94.19 471 THR B CA 1
ATOM 8094 C C . THR B 1 471 ? -0.872 28.547 12.859 1 94.19 471 THR B C 1
ATOM 8096 O O . THR B 1 471 ? 0.341 28.5 12.648 1 94.19 471 THR B O 1
ATOM 8099 N N . VAL B 1 472 ? -1.451 28.078 13.938 1 95.69 472 VAL B N 1
ATOM 8100 C CA . VAL B 1 472 ? -0.656 27.438 14.977 1 95.69 472 VAL B CA 1
ATOM 8101 C C . VAL B 1 472 ? -0.02 26.156 14.445 1 95.69 472 VAL B C 1
ATOM 8103 O O . VAL B 1 472 ? 1.169 25.906 14.656 1 95.69 472 VAL B O 1
ATOM 8106 N N . GLY B 1 473 ? -0.859 25.328 13.805 1 96.94 473 GLY B N 1
ATOM 8107 C CA . GLY B 1 473 ? -0.346 24.094 13.211 1 96.94 473 GLY B CA 1
ATOM 8108 C C . GLY B 1 473 ? 0.782 24.344 12.227 1 96.94 473 GLY B C 1
ATOM 8109 O O . GLY B 1 473 ? 1.805 23.656 12.273 1 96.94 473 GLY B O 1
ATOM 8110 N N . ASP B 1 474 ? 0.604 25.297 11.336 1 95.75 474 ASP B N 1
ATOM 8111 C CA . ASP B 1 474 ? 1.64 25.641 10.367 1 95.75 474 ASP B CA 1
ATOM 8112 C C . ASP B 1 474 ? 2.918 26.094 11.07 1 95.75 474 ASP B C 1
ATOM 8114 O O . ASP B 1 474 ? 4.02 25.734 10.648 1 95.75 474 ASP B O 1
ATOM 8118 N N . ALA B 1 475 ? 2.762 26.922 12.039 1 94.31 475 ALA B N 1
ATOM 8119 C CA . ALA B 1 475 ? 3.918 27.422 12.781 1 94.31 475 ALA B CA 1
ATOM 8120 C C . ALA B 1 475 ? 4.711 26.281 13.406 1 94.31 475 ALA B C 1
ATOM 8122 O O . ALA B 1 475 ? 5.945 26.297 13.391 1 94.31 475 ALA B O 1
ATOM 8123 N N . LEU B 1 476 ? 4.012 25.344 14 1 96.38 476 LEU B N 1
ATOM 8124 C CA . LEU B 1 476 ? 4.676 24.188 14.578 1 96.38 476 LEU B CA 1
ATOM 8125 C C . LEU B 1 476 ? 5.375 23.359 13.5 1 96.38 476 LEU B C 1
ATOM 8127 O O . LEU B 1 476 ? 6.512 22.922 13.68 1 96.38 476 LEU B O 1
ATOM 8131 N N . ALA B 1 477 ? 4.68 23.172 12.398 1 95.88 477 ALA B N 1
ATOM 8132 C CA . ALA B 1 477 ? 5.254 22.406 11.281 1 95.88 477 ALA B CA 1
ATOM 8133 C C . ALA B 1 477 ? 6.547 23.062 10.797 1 95.88 477 ALA B C 1
ATOM 8135 O O . ALA B 1 477 ? 7.508 22.359 10.461 1 95.88 477 ALA B O 1
ATOM 8136 N N . LEU B 1 478 ? 6.555 24.312 10.727 1 95 478 LEU B N 1
ATOM 8137 C CA . LEU B 1 478 ? 7.723 25.062 10.273 1 95 478 LEU B CA 1
ATOM 8138 C C . LEU B 1 478 ? 8.898 24.859 11.227 1 95 478 LEU B C 1
ATOM 8140 O O . LEU B 1 478 ? 10.047 25.094 10.859 1 95 478 LEU B O 1
ATOM 8144 N N . GLN B 1 479 ? 8.617 24.484 12.453 1 93.12 479 GLN B N 1
ATOM 8145 C CA . GLN B 1 479 ? 9.664 24.203 13.43 1 93.12 479 GLN B CA 1
ATOM 8146 C C . GLN B 1 479 ? 9.977 22.719 13.492 1 93.12 479 GLN B C 1
ATOM 8148 O O . GLN B 1 479 ? 10.781 22.281 14.32 1 93.12 479 GLN B O 1
ATOM 8153 N N . GLY B 1 480 ? 9.305 21.891 12.719 1 93.06 480 GLY B N 1
ATOM 8154 C CA . GLY B 1 480 ? 9.609 20.469 12.625 1 93.06 480 GLY B CA 1
ATOM 8155 C C . GLY B 1 480 ? 8.68 19.609 13.453 1 93.06 480 GLY B C 1
ATOM 8156 O O . GLY B 1 480 ? 8.938 18.406 13.641 1 93.06 480 GLY B O 1
ATOM 8157 N N . TYR B 1 481 ? 7.594 20.172 13.992 1 96.38 481 TYR B N 1
ATOM 8158 C CA . TYR B 1 481 ? 6.613 19.438 14.781 1 96.38 481 TYR B CA 1
ATOM 8159 C C . TYR B 1 481 ? 5.277 19.344 14.047 1 96.38 481 TYR B C 1
ATOM 8161 O O . TYR B 1 481 ? 4.582 20.359 13.898 1 96.38 481 TYR B O 1
ATOM 8169 N N . ILE B 1 482 ? 4.902 18.125 13.664 1 96.5 482 ILE B N 1
ATOM 8170 C CA . ILE B 1 482 ? 3.705 17.938 12.859 1 96.5 482 ILE B CA 1
ATOM 8171 C C . ILE B 1 482 ? 2.562 17.438 13.742 1 96.5 482 ILE B C 1
ATOM 8173 O O . ILE B 1 482 ? 2.471 16.25 14.039 1 96.5 482 ILE B O 1
ATOM 8177 N N . VAL B 1 483 ? 1.698 18.328 14.086 1 97.69 483 VAL B N 1
ATOM 8178 C CA . VAL B 1 483 ? 0.5 17.969 14.836 1 97.69 483 VAL B CA 1
ATOM 8179 C C . VAL B 1 483 ? -0.685 17.828 13.891 1 97.69 483 VAL B C 1
ATOM 8181 O O . VAL B 1 483 ? -0.559 18.062 12.688 1 97.69 483 VAL B O 1
ATOM 8184 N N . HIS B 1 484 ? -1.791 17.344 14.406 1 97.88 484 HIS B N 1
ATOM 8185 C CA . HIS B 1 484 ? -2.98 17.125 13.586 1 97.88 484 HIS B CA 1
ATOM 8186 C C . HIS B 1 484 ? -3.902 18.344 13.609 1 97.88 484 HIS B C 1
ATOM 8188 O O . HIS B 1 484 ? -4.402 18.719 14.672 1 97.88 484 HIS B O 1
ATOM 8194 N N . TYR B 1 485 ? -4.094 18.984 12.43 1 97.5 485 TYR B N 1
ATOM 8195 C CA . TYR B 1 485 ? -4.918 20.188 12.391 1 97.5 485 TYR B CA 1
ATOM 8196 C C . TYR B 1 485 ? -5.547 20.391 11.016 1 97.5 485 TYR B C 1
ATOM 8198 O O . TYR B 1 485 ? -6.422 21.234 10.844 1 97.5 485 TYR B O 1
ATOM 8206 N N . GLU B 1 486 ? -5.156 19.531 10.047 1 94.69 486 GLU B N 1
ATOM 8207 C CA . GLU B 1 486 ? -5.48 19.797 8.648 1 94.69 486 GLU B CA 1
ATOM 8208 C C . GLU B 1 486 ? -6.855 19.234 8.289 1 94.69 486 GLU B C 1
ATOM 8210 O O . GLU B 1 486 ? -7.473 19.672 7.316 1 94.69 486 GLU B O 1
ATOM 8215 N N . SER B 1 487 ? -7.34 18.312 9.039 1 94.25 487 SER B N 1
ATOM 8216 C CA . SER B 1 487 ? -8.648 17.75 8.734 1 94.25 487 SER B CA 1
ATOM 8217 C C . SER B 1 487 ? -9.742 18.812 8.836 1 94.25 487 SER B C 1
ATOM 8219 O O . SER B 1 487 ? -9.68 19.688 9.688 1 94.25 487 SER B O 1
ATOM 8221 N N . ALA B 1 488 ? -10.797 18.688 8.055 1 92.62 488 ALA B N 1
ATOM 8222 C CA . ALA B 1 488 ? -11.875 19.672 7.969 1 92.62 488 ALA B CA 1
ATOM 8223 C C . ALA B 1 488 ? -12.578 19.828 9.312 1 92.62 488 ALA B C 1
ATOM 8225 O O . ALA B 1 488 ? -12.922 20.938 9.711 1 92.62 488 ALA B O 1
ATOM 8226 N N . TYR B 1 489 ? -12.812 18.75 10 1 93.94 489 TYR B N 1
ATOM 8227 C CA . TYR B 1 489 ? -13.555 18.828 11.25 1 93.94 489 TYR B CA 1
ATOM 8228 C C . TYR B 1 489 ? -12.734 19.562 12.312 1 93.94 489 TYR B C 1
ATOM 8230 O O . TYR B 1 489 ? -13.289 20.234 13.18 1 93.94 489 TYR B O 1
ATOM 8238 N N . LEU B 1 490 ? -11.445 19.484 12.297 1 96.69 490 LEU B N 1
ATOM 8239 C CA . LEU B 1 490 ? -10.586 20.203 13.242 1 96.69 490 LEU B CA 1
ATOM 8240 C C . LEU B 1 490 ? -10.578 21.703 12.945 1 96.69 490 LEU B C 1
ATOM 8242 O O . LEU B 1 490 ? -10.695 22.516 13.859 1 96.69 490 LEU B O 1
ATOM 8246 N N . GLN B 1 491 ? -10.477 22.016 11.68 1 95.5 491 GLN B N 1
ATOM 8247 C CA . GLN B 1 491 ? -10.469 23.422 11.281 1 95.5 491 GLN B CA 1
ATOM 8248 C C . GLN B 1 491 ? -11.797 24.094 11.602 1 95.5 491 GLN B C 1
ATOM 8250 O O . GLN B 1 491 ? -11.828 25.203 12.125 1 95.5 491 GLN B O 1
ATOM 8255 N N . LYS B 1 492 ? -12.867 23.391 11.305 1 95.31 492 LYS B N 1
ATOM 8256 C CA . LYS B 1 492 ? -14.203 23.922 11.562 1 95.31 492 LYS B CA 1
ATOM 8257 C C . LYS B 1 492 ? -14.398 24.219 13.047 1 95.31 492 LYS B C 1
ATOM 8259 O O . LYS B 1 492 ? -15.07 25.188 13.414 1 95.31 492 LYS B O 1
ATOM 8264 N N . ASN B 1 493 ? -13.797 23.422 13.922 1 96.31 493 ASN B N 1
ATOM 8265 C CA . ASN B 1 493 ? -13.984 23.578 15.359 1 96.31 493 ASN B CA 1
ATOM 8266 C C . ASN B 1 493 ? -12.828 24.328 16 1 96.31 493 ASN B C 1
ATOM 8268 O O . ASN B 1 493 ? -12.805 24.531 17.219 1 96.31 493 ASN B O 1
ATOM 8272 N N . ASN B 1 494 ? -11.805 24.719 15.188 1 97.31 494 ASN B N 1
ATOM 8273 C CA . ASN B 1 494 ? -10.609 25.406 15.641 1 97.31 494 ASN B CA 1
ATOM 8274 C C . ASN B 1 494 ? -9.852 24.609 16.688 1 97.31 494 ASN B C 1
ATOM 8276 O O . ASN B 1 494 ? -9.531 25.125 17.766 1 97.31 494 ASN B O 1
ATOM 8280 N N . TRP B 1 495 ? -9.672 23.297 16.391 1 97.88 495 TRP B N 1
ATOM 8281 C CA . TRP B 1 495 ? -8.977 22.359 17.266 1 97.88 495 TRP B CA 1
ATOM 8282 C C . TRP B 1 495 ? -7.633 21.953 16.672 1 97.88 495 TRP B C 1
ATOM 8284 O O . TRP B 1 495 ? -7.449 21.969 15.453 1 97.88 495 TRP B O 1
ATOM 8294 N N . ILE B 1 496 ? -6.66 21.609 17.469 1 98.19 496 ILE B N 1
ATOM 8295 C CA . ILE B 1 496 ? -5.449 20.891 17.094 1 98.19 496 ILE B CA 1
ATOM 8296 C C . ILE B 1 496 ? -5.328 19.625 17.938 1 98.19 496 ILE B C 1
ATOM 8298 O O . ILE B 1 496 ? -5.836 19.562 19.062 1 98.19 496 ILE B O 1
ATOM 8302 N N . GLN B 1 497 ? -4.703 18.609 17.391 1 98.62 497 GLN B N 1
ATOM 8303 C CA . GLN B 1 497 ? -4.574 17.359 18.125 1 98.62 497 GLN B CA 1
ATOM 8304 C C . GLN B 1 497 ? -3.117 16.906 18.203 1 98.62 497 GLN B C 1
ATOM 8306 O O . GLN B 1 497 ? -2.355 17.094 17.25 1 98.62 497 GLN B O 1
ATOM 8311 N N . ILE B 1 498 ? -2.771 16.391 19.344 1 98.44 498 ILE B N 1
ATOM 8312 C CA . ILE B 1 498 ? -1.461 15.789 19.578 1 98.44 498 ILE B CA 1
ATOM 8313 C C . ILE B 1 498 ? -1.619 14.305 19.906 1 98.44 498 ILE B C 1
ATOM 8315 O O . ILE B 1 498 ? -2.092 13.945 20.984 1 98.44 498 ILE B O 1
ATOM 8319 N N . ALA B 1 499 ? -1.271 13.461 18.969 1 98.38 499 ALA B N 1
ATOM 8320 C CA . ALA B 1 499 ? -1.319 12.016 19.203 1 98.38 499 ALA B CA 1
ATOM 8321 C C . ALA B 1 499 ? -0.084 11.539 19.953 1 98.38 499 ALA B C 1
ATOM 8323 O O . ALA B 1 499 ? 1.031 11.992 19.688 1 98.38 499 ALA B O 1
ATOM 8324 N N . CYS B 1 500 ? -0.24 10.641 20.859 1 98.06 500 CYS B N 1
ATOM 8325 C CA . CYS B 1 500 ? 0.824 10.188 21.75 1 98.06 500 CYS B CA 1
ATOM 8326 C C . CYS B 1 500 ? 1.304 8.797 21.375 1 98.06 500 CYS B C 1
ATOM 8328 O O . CYS B 1 500 ? 1.587 7.973 22.25 1 98.06 500 CYS B O 1
ATOM 8330 N N . LEU B 1 501 ? 1.373 8.516 20.141 1 97.38 501 LEU B N 1
ATOM 8331 C CA . LEU B 1 501 ? 1.623 7.168 19.656 1 97.38 501 LEU B CA 1
ATOM 8332 C C . LEU B 1 501 ? 3.117 6.922 19.484 1 97.38 501 LEU B C 1
ATOM 8334 O O . LEU B 1 501 ? 3.57 5.773 19.5 1 97.38 501 LEU B O 1
ATOM 8338 N N . ASN B 1 502 ? 3.879 7.98 19.25 1 95.62 502 ASN B N 1
ATOM 8339 C CA . ASN B 1 502 ? 5.316 7.84 19.031 1 95.62 502 ASN B CA 1
ATOM 8340 C C . ASN B 1 502 ? 6.094 8.031 20.328 1 95.62 502 ASN B C 1
ATOM 8342 O O . ASN B 1 502 ? 5.734 8.867 21.156 1 95.62 502 ASN B O 1
ATOM 8346 N N . HIS B 1 503 ? 7.188 7.289 20.484 1 91.75 503 HIS B N 1
ATOM 8347 C CA . HIS B 1 503 ? 7.988 7.344 21.703 1 91.75 503 HIS B CA 1
ATOM 8348 C C . HIS B 1 503 ? 9.211 8.234 21.516 1 91.75 503 HIS B C 1
ATOM 8350 O O . HIS B 1 503 ? 10.328 7.734 21.328 1 91.75 503 HIS B O 1
ATOM 8356 N N . TYR B 1 504 ? 8.945 9.477 21.719 1 94.69 504 TYR B N 1
ATOM 8357 C CA . TYR B 1 504 ? 10.023 10.453 21.641 1 94.69 504 TYR B CA 1
ATOM 8358 C C . TYR B 1 504 ? 10.656 10.672 23.016 1 94.69 504 TYR B C 1
ATOM 8360 O O . TYR B 1 504 ? 10.031 10.414 24.047 1 94.69 504 TYR B O 1
ATOM 8368 N N . LYS B 1 505 ? 11.914 11.125 23.031 1 92.94 505 LYS B N 1
ATOM 8369 C CA . LYS B 1 505 ? 12.562 11.508 24.281 1 92.94 505 LYS B CA 1
ATOM 8370 C C . LYS B 1 505 ? 11.852 12.695 24.922 1 92.94 505 LYS B C 1
ATOM 8372 O O . LYS B 1 505 ? 11.25 13.523 24.234 1 92.94 505 LYS B O 1
ATOM 8377 N N . GLU B 1 506 ? 11.898 12.719 26.172 1 93.62 506 GLU B N 1
ATOM 8378 C CA . GLU B 1 506 ? 11.234 13.781 26.922 1 93.62 506 GLU B CA 1
ATOM 8379 C 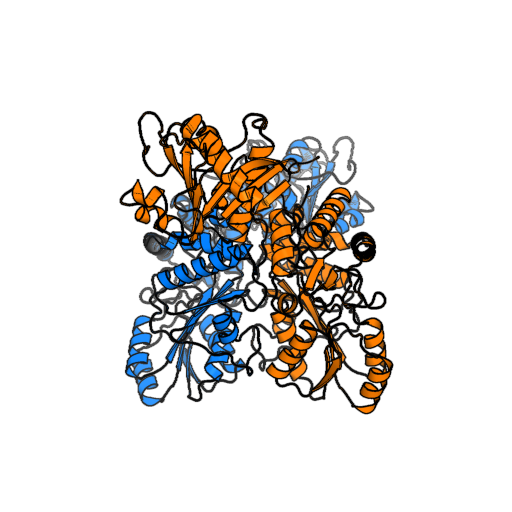C . GLU B 1 506 ? 11.68 15.156 26.438 1 93.62 506 GLU B C 1
ATOM 8381 O O . GLU B 1 506 ? 10.867 16.078 26.344 1 93.62 506 GLU B O 1
ATOM 8386 N N . ARG B 1 507 ? 12.945 15.273 26.172 1 93.94 507 ARG B N 1
ATOM 8387 C CA . ARG B 1 507 ? 13.484 16.562 25.734 1 93.94 507 ARG B CA 1
ATOM 8388 C C . ARG B 1 507 ? 12.82 17.016 24.438 1 93.94 507 ARG B C 1
ATOM 8390 O O . ARG B 1 507 ? 12.555 18.219 24.266 1 93.94 507 ARG B O 1
ATOM 8397 N N . ASP B 1 508 ? 12.555 16.078 23.562 1 93.44 508 ASP B N 1
ATOM 8398 C CA . ASP B 1 508 ? 11.93 16.406 22.281 1 93.44 508 ASP B CA 1
ATOM 8399 C C . ASP B 1 508 ? 10.461 16.797 22.484 1 93.44 508 ASP B C 1
ATOM 8401 O O . ASP B 1 508 ? 9.977 17.734 21.828 1 93.44 508 ASP B O 1
ATOM 8405 N N . MET B 1 509 ? 9.82 16.172 23.391 1 95.62 509 MET B N 1
ATOM 8406 C CA . MET B 1 509 ? 8.43 16.5 23.719 1 95.62 509 MET B CA 1
ATOM 8407 C C . MET B 1 509 ? 8.344 17.875 24.359 1 95.62 509 MET B C 1
ATOM 8409 O O . MET B 1 509 ? 7.457 18.672 24.016 1 95.62 509 MET B O 1
ATOM 8413 N N . LYS B 1 510 ? 9.289 18.109 25.219 1 95.88 510 LYS B N 1
ATOM 8414 C CA . LYS B 1 510 ? 9.32 19.406 25.875 1 95.88 510 LYS B CA 1
ATOM 8415 C C . LYS B 1 510 ? 9.539 20.531 24.875 1 95.88 510 LYS B C 1
ATOM 8417 O O . LYS B 1 510 ? 8.922 21.594 25 1 95.88 510 LYS B O 1
ATOM 8422 N N . ARG B 1 511 ? 10.391 20.297 23.969 1 94.31 511 ARG B N 1
ATOM 8423 C CA . ARG B 1 511 ? 10.664 21.297 22.953 1 94.31 511 ARG B CA 1
ATOM 8424 C C . ARG B 1 511 ? 9.422 21.594 22.125 1 94.31 511 ARG B C 1
ATOM 8426 O O . ARG B 1 511 ? 9.141 22.75 21.812 1 94.31 511 ARG B O 1
ATOM 8433 N N . MET B 1 512 ? 8.719 20.562 21.766 1 96.69 512 MET B N 1
ATOM 8434 C CA . MET B 1 512 ? 7.484 20.75 21 1 96.69 512 MET B CA 1
ATOM 8435 C C . MET B 1 512 ? 6.457 21.531 21.812 1 96.69 512 MET B C 1
ATOM 8437 O O . MET B 1 512 ? 5.828 22.453 21.297 1 96.69 512 MET B O 1
ATOM 8441 N N . LEU B 1 513 ? 6.348 21.219 23.078 1 97.31 513 LEU B N 1
ATOM 8442 C CA . LEU B 1 513 ? 5.379 21.875 23.938 1 97.31 513 LEU B CA 1
ATOM 8443 C C . LEU B 1 513 ? 5.773 23.328 24.188 1 97.31 513 LEU B C 1
ATOM 8445 O O . LEU B 1 513 ? 4.91 24.203 24.266 1 97.31 513 LEU B O 1
ATOM 8449 N N . ASN B 1 514 ? 7.059 23.562 24.328 1 94.5 514 ASN B N 1
ATOM 8450 C CA . ASN B 1 514 ? 7.539 24.938 24.422 1 94.5 514 ASN B CA 1
ATOM 8451 C C . ASN B 1 514 ? 7.234 25.734 23.172 1 94.5 514 ASN B C 1
ATOM 8453 O O . ASN B 1 514 ? 6.852 26.906 23.25 1 94.5 514 ASN B O 1
ATOM 8457 N N . CYS B 1 515 ? 7.465 25.094 22.062 1 93.44 515 CYS B N 1
ATOM 8458 C CA . CYS B 1 515 ? 7.145 25.734 20.781 1 93.44 515 CYS B CA 1
ATOM 8459 C C . CYS B 1 515 ? 5.656 26.062 20.703 1 93.44 515 CYS B C 1
ATOM 8461 O O . CYS B 1 515 ? 5.277 27.141 20.234 1 93.44 515 CYS B O 1
ATOM 8463 N N . LEU B 1 516 ? 4.828 25.172 21.141 1 96.06 516 LEU B N 1
ATOM 8464 C CA . LEU B 1 516 ? 3.387 25.406 21.172 1 96.06 516 LEU B CA 1
ATOM 8465 C C . LEU B 1 516 ? 3.041 26.594 22.047 1 96.06 516 LEU B C 1
ATOM 8467 O O . LEU B 1 516 ? 2.252 27.453 21.656 1 96.06 516 LEU B O 1
ATOM 8471 N N . GLN B 1 517 ? 3.641 26.625 23.156 1 93.69 517 GLN B N 1
ATOM 8472 C CA . GLN B 1 517 ? 3.412 27.719 24.078 1 93.69 517 GLN B CA 1
ATOM 8473 C C . GLN B 1 517 ? 3.807 29.062 23.469 1 93.69 517 GLN B C 1
ATOM 8475 O O . GLN B 1 517 ? 3.084 30.047 23.594 1 93.69 517 GLN B O 1
ATOM 8480 N N . MET B 1 518 ? 4.887 29.031 22.812 1 88.62 518 MET B N 1
ATOM 8481 C CA . MET B 1 518 ? 5.375 30.25 22.172 1 88.62 518 MET B CA 1
ATOM 8482 C C . MET B 1 518 ? 4.43 30.703 21.062 1 88.62 518 MET B C 1
ATOM 8484 O O . MET B 1 518 ? 4.145 31.891 20.922 1 88.62 518 MET B O 1
ATOM 8488 N N . CYS B 1 519 ? 4.008 29.766 20.312 1 88.88 519 CYS B N 1
ATOM 8489 C CA . CYS B 1 519 ? 3.105 30.062 19.203 1 88.88 519 CYS B CA 1
ATOM 8490 C C . CYS B 1 519 ? 1.791 30.641 19.719 1 88.88 519 CYS B C 1
ATOM 8492 O O . CYS B 1 519 ? 1.191 31.5 19.078 1 88.88 519 CYS B O 1
ATOM 8494 N N . LEU B 1 520 ? 1.39 30.219 20.844 1 90.19 520 LEU B N 1
ATOM 8495 C CA . LEU B 1 520 ? 0.088 30.625 21.375 1 90.19 520 LEU B CA 1
ATOM 8496 C C . LEU B 1 520 ? 0.186 31.953 22.125 1 90.19 520 LEU B C 1
ATOM 8498 O O . LEU B 1 520 ? -0.75 32.75 22.094 1 90.19 520 LEU B O 1
ATOM 8502 N N . PHE B 1 521 ? 1.179 32.094 22.875 1 80.75 521 PHE B N 1
ATOM 8503 C CA . PHE B 1 521 ? 1.195 33.219 23.797 1 80.75 521 PHE B CA 1
ATOM 8504 C C . PHE B 1 521 ? 2.205 34.281 23.344 1 80.75 521 PHE B C 1
ATOM 8506 O O . PHE B 1 521 ? 2.168 35.406 23.797 1 80.75 521 PHE B O 1
ATOM 8513 N N . GLN B 1 522 ? 3.281 33.781 22.828 1 62.22 522 GLN B N 1
ATOM 8514 C CA . GLN B 1 522 ? 4.25 34.781 22.422 1 62.22 522 GLN B CA 1
ATOM 8515 C C . GLN B 1 522 ? 3.992 35.25 20.984 1 62.22 522 GLN B C 1
ATOM 8517 O O . GLN B 1 522 ? 3.68 34.438 20.109 1 62.22 522 GLN B O 1
ATOM 8522 N N . SER B 1 523 ? 3.252 36.125 20.531 1 50.44 523 SER B N 1
ATOM 8523 C CA . SER B 1 523 ? 3.447 36.5 19.125 1 50.44 523 SER B CA 1
ATOM 8524 C C . SER B 1 523 ? 4.738 35.875 18.578 1 50.44 523 SER B C 1
ATOM 8526 O O . SER B 1 523 ? 4.738 35.281 17.5 1 50.44 523 SER B O 1
ATOM 8528 N N . GLY B 1 524 ? 6.086 36.344 18.562 1 41.88 524 GLY B N 1
ATOM 8529 C CA . GLY B 1 524 ? 7.367 35.938 18 1 41.88 524 GLY B CA 1
ATOM 8530 C C . GLY B 1 524 ? 8.062 34.844 18.797 1 41.88 524 GLY B C 1
ATOM 8531 O O . GLY B 1 524 ? 8.086 34.906 20.031 1 41.88 524 GLY B O 1
ATOM 8532 N N . VAL B 1 525 ? 8.023 33.625 18.391 1 39.94 525 VAL B N 1
ATOM 8533 C CA . VAL B 1 525 ? 8.672 32.438 18.969 1 39.94 525 VAL B CA 1
ATOM 8534 C C . VAL B 1 525 ? 10.109 32.781 19.375 1 39.94 525 VAL B C 1
ATOM 8536 O O . VAL B 1 525 ? 10.922 33.156 18.516 1 39.94 525 VAL B O 1
ATOM 8539 N N . HIS B 1 526 ? 10.359 33.25 20.469 1 32.47 526 HIS B N 1
ATOM 8540 C CA . HIS B 1 526 ? 11.742 33.25 20.938 1 32.47 526 HIS B CA 1
ATOM 8541 C C . HIS B 1 526 ? 12.266 31.844 21.172 1 32.47 526 HIS B C 1
ATOM 8543 O O . HIS B 1 526 ? 11.688 31.078 21.938 1 32.47 526 HIS B O 1
ATOM 8549 N N . ILE B 1 527 ? 12.688 31.125 20.188 1 31.08 527 ILE B N 1
ATOM 8550 C CA . ILE B 1 527 ? 13.43 29.922 20.531 1 31.08 527 ILE B CA 1
ATOM 8551 C C . ILE B 1 527 ? 14.773 30.297 21.156 1 31.08 527 ILE B C 1
ATOM 8553 O O . ILE B 1 527 ? 15.492 31.156 20.641 1 31.08 527 ILE B O 1
#

Radius of gyration: 32.47 Å; Cα contacts (8 Å, |Δi|>4): 2117; chains: 2; bounding box: 74×112×70 Å

Solvent-accessible surface area (backbone atoms only — not comparable to full-atom values): 54510 Å² total; per-residue (Å²): 130,56,66,16,73,46,70,67,84,49,69,70,51,54,55,47,48,20,33,50,44,22,50,48,42,29,66,71,40,65,73,47,78,86,55,92,83,56,56,37,80,60,95,56,54,91,64,44,45,43,42,35,30,23,53,81,96,35,79,41,30,36,31,30,39,32,68,65,81,78,49,80,59,55,78,75,35,92,64,51,62,68,61,39,68,76,56,41,84,44,45,32,40,47,42,73,71,46,61,39,77,94,48,71,78,50,61,57,56,51,51,48,50,42,37,49,51,37,48,40,48,64,68,25,48,36,29,37,34,34,67,38,50,67,91,49,47,69,58,44,44,38,43,28,37,40,76,79,54,70,75,41,79,47,94,90,47,43,24,36,36,27,37,33,33,64,66,39,22,49,72,15,72,49,26,63,72,55,65,73,67,48,66,18,29,70,50,56,48,76,68,50,68,68,25,51,54,39,38,59,47,82,73,55,46,62,81,37,45,45,39,50,48,51,51,52,52,39,49,52,51,53,29,62,62,30,46,29,71,39,71,35,55,42,66,17,39,55,61,47,29,49,38,24,49,34,53,58,52,52,78,48,88,56,38,28,38,37,40,24,35,38,63,61,20,48,47,50,52,50,38,33,57,24,48,66,52,58,63,51,74,52,76,45,54,72,41,42,75,84,58,64,71,59,48,50,54,48,54,72,71,62,70,40,41,32,38,39,37,42,34,39,31,72,76,28,13,30,38,47,62,60,67,62,50,50,51,55,22,60,76,63,68,27,43,38,32,38,41,27,41,62,30,46,62,43,46,90,57,77,36,48,83,31,45,34,33,26,24,40,32,22,21,44,41,31,26,63,58,47,37,10,24,40,32,25,53,67,89,58,65,72,47,68,79,40,50,71,78,47,23,62,12,46,23,60,77,38,78,37,50,70,57,88,58,43,46,30,63,52,43,10,38,43,50,28,56,60,58,66,81,40,72,62,60,38,53,52,19,37,52,46,30,53,53,51,49,50,55,41,47,72,72,67,52,46,62,51,24,50,78,94,39,40,31,57,48,36,47,25,34,49,56,56,89,92,48,50,26,61,60,49,41,50,54,37,37,47,73,33,35,39,55,37,29,79,51,67,72,30,49,76,68,25,20,38,31,46,26,27,76,60,91,68,57,66,70,60,52,47,50,50,51,50,49,49,48,23,60,73,70,32,87,72,51,78,62,130,54,66,15,73,48,68,68,86,48,69,69,50,54,54,48,48,21,34,51,44,22,49,48,42,30,66,72,40,64,72,47,80,86,54,91,82,57,58,38,79,60,95,56,54,91,65,44,45,45,42,33,32,23,54,80,95,37,80,42,30,36,34,30,39,33,70,66,81,78,48,80,59,53,79,76,36,93,64,52,64,69,62,38,70,75,56,41,85,44,45,32,40,47,42,71,74,46,60,39,78,94,48,69,76,51,61,58,55,52,50,49,51,42,37,49,52,36,48,40,47,65,66,24,49,36,29,37,35,34,67,37,49,67,89,49,48,68,59,43,44,39,43,27,38,40,77,79,56,69,76,42,80,47,94,87,46,43,24,35,36,29,36,32,33,63,67,39,22,51,72,16,73,49,27,65,71,58,63,72,66,48,66,20,29,68,51,56,48,76,66,49,68,68,26,52,55,39,38,60,47,83,72,56,48,62,80,37,44,45,40,49,50,50,52,52,51,38,48,51,51,52,29,63,62,29,47,30,72,40,72,35,56,42,65,16,40,54,62,44,29,48,39,26,51,34,53,56,52,54,79,48,86,55,36,27,38,36,38,25,36,36,64,61,20,47,46,49,51,50,39,34,56,23,49,66,54,59,63,48,74,52,76,46,57,73,40,42,76,84,58,63,72,60,50,50,53,48,56,71,71,63,69,40,42,32,36,39,36,41,33,39,31,72,75,30,14,29,39,49,60,62,69,61,51,50,51,56,23,60,78,63,68,25,43,38,30,36,40,26,39,65,31,48,62,42,46,91,57,77,35,50,84,29,44,34,34,26,24,42,31,22,21,44,41,30,27,62,59,48,37,11,26,40,34,25,52,65,88,58,65,72,48,68,78,40,51,73,79,47,23,64,12,46,23,61,77,38,80,37,50,71,57,89,57,43,44,29,62,51,42,11,38,42,51,28,56,59,58,66,82,40,71,62,60,37,51,50,20,36,51,47,30,55,52,51,50,50,54,42,48,71,71,67,51,46,61,52,26,51,78,92,40,39,31,59,49,36,48,26,35,49,56,56,89,94,48,51,27,61,59,50,42,50,53,36,36,46,72,32,35,37,54,36,27,78,52,67,72,29,48,76,67,26,20,38,31,44,26,26,75,58,92,69,56,67,69,60,52,49,50,50,51,50,50,50,47,22,60,71,70,32,88,71,53,80,64

Nearest PDB structures (foldseek):
  6pd2-assembly2_B  TM=8.923E-01  e=2.950E-27  Treponema denticola ATCC 35405
  1vjo-assembly1_A-2  TM=8.840E-01  e=9.070E-26  Nostoc sp. PCC 7120 = FACHB-418
  3isl-assembly1_B  TM=8.875E-01  e=7.084E-25  Bacillus subtilis
  3nnk-assembly3_L  TM=8.912E-01  e=7.793E-24  Klebsiella pneumoniae subsp. pneumoniae MGH 78578
  1h0c-assembly1_A-2  TM=9.059E-01  e=3.783E-22  Homo sapiens